Protein AF-0000000066925426 (afdb_homodimer)

Sequence (814 aa):
MEDSIKGKLILNNHSFTIDWAIEILQKNDPDFNKFLTNSLIKNVITRPIGKNKGCFATIYEVILINSYDRGYNCVLKIPQFQKESFINDDNNLKFVKNMDRTVVMMHNRECEFYNNIKDINIKIPKVFAAIPIIPNIQEGILLMKNLNEIGAIQCITDTLIPSQIYQVIRYLARLHSYSIINNKLFCDKEYSCILNEMELDSWYLPLKSKFKEIFGHIIGEIYDEFIEIATNPKFHYYIMNEAYLENGLCNVLIHGDVYTHNLFFRKDIFGNPTSELETIFDWQTMQLGSPAFDVARCIVISLDGDIRRKIEEDLLLFYYQTFTDELNKYKIEVPFRYENFRKVYDITFLQQSGDLLSMIDIFVLKNTDYNKKGKYYKAILDKTGLKLKHAIEDSIVIIRKYFKDWKMEDSIKGKLILNNHSFTIDWAIEILQKNDPDFNKFLTNSLIKNVITRPIGKNKGCFATIYEVILINSYDRGYNCVLKIPQFQKESFINDDNNLKFVKNMDRTVVMMHNRECEFYNNIKDINIKIPKVFAAIPIIPNIQEGILLMKNLNEIGAIQCITDTLIPSQIYQVIRYLARLHSYSIINNKLFCDKEYSCILNEMELDSWYLPLKSKFKEIFGHIIGEIYDEFIEIATNPKFHYYIMNEAYLENGLCNVLIHGDVYTHNLFFRKDIFGNPTSELETIFDWQTMQLGSPAFDVARCIVISLDGDIRRKIEEDLLLFYYQTFTDELNKYKIEVPFRYENFRKVYDITFLQQSGDLLSMIDIFVLKNTDYNKKGKYYKAILDKTGLKLKHAIEDSIVIIRKYFKDWK

Organism: Strongyloides stercoralis (NCBI:txid6248)

Structure (mmCIF, N/CA/C/O backbone):
data_AF-0000000066925426-model_v1
#
loop_
_entity.id
_entity.type
_entity.pdbx_description
1 polymer 'CHK kinase-like domain-containing protein'
#
loop_
_atom_site.group_PDB
_atom_site.id
_atom_site.type_symbol
_atom_site.label_atom_id
_atom_site.label_alt_id
_atom_site.label_comp_id
_atom_site.label_asym_id
_atom_site.label_entity_id
_atom_site.label_seq_id
_atom_site.pdbx_PDB_ins_code
_atom_site.Cartn_x
_atom_site.Cartn_y
_atom_site.Cartn_z
_atom_site.occupancy
_atom_site.B_iso_or_equiv
_atom_site.auth_seq_id
_atom_site.auth_comp_id
_atom_site.auth_asym_id
_atom_site.auth_atom_id
_atom_site.pdbx_PDB_model_num
ATOM 1 N N . MET A 1 1 ? 27.578 -29.062 35.031 1 21.39 1 MET A N 1
ATOM 2 C CA . MET A 1 1 ? 27.188 -30.312 34.375 1 21.39 1 MET A CA 1
ATOM 3 C C . MET A 1 1 ? 26.125 -30.062 33.312 1 21.39 1 MET A C 1
ATOM 5 O O . MET A 1 1 ? 25.203 -29.25 33.531 1 21.39 1 MET A O 1
ATOM 9 N N . GLU A 1 2 ? 26.516 -30.297 32 1 24.03 2 GLU A N 1
ATOM 10 C CA . GLU A 1 2 ? 26.297 -30.125 30.562 1 24.03 2 GLU A CA 1
ATOM 11 C C . GLU A 1 2 ? 24.984 -30.75 30.109 1 24.03 2 GLU A C 1
ATOM 13 O O . GLU A 1 2 ? 24.906 -31.953 29.859 1 24.03 2 GLU A O 1
ATOM 18 N N . ASP A 1 3 ? 24 -30.75 30.922 1 29.36 3 ASP A N 1
ATOM 19 C CA . ASP A 1 3 ? 22.828 -31.297 30.25 1 29.36 3 ASP A CA 1
ATOM 20 C C . ASP A 1 3 ? 22.734 -30.812 28.812 1 29.36 3 ASP A C 1
ATOM 22 O O . ASP A 1 3 ? 22.703 -29.609 28.547 1 29.36 3 ASP A O 1
ATOM 26 N N . SER A 1 4 ? 23.453 -31.594 27.969 1 31.69 4 SER A N 1
ATOM 27 C CA . SER A 1 4 ? 23.688 -31.5 26.531 1 31.69 4 SER A CA 1
ATOM 28 C C . SER A 1 4 ? 22.453 -31.031 25.797 1 31.69 4 SER A C 1
ATOM 30 O O . SER A 1 4 ? 21.328 -31.375 26.172 1 31.69 4 SER A O 1
ATOM 32 N N . ILE A 1 5 ? 22.562 -29.828 25.234 1 33.16 5 ILE A N 1
ATOM 33 C CA . ILE A 1 5 ? 21.75 -29.219 24.188 1 33.16 5 ILE A CA 1
ATOM 34 C C . ILE A 1 5 ? 21.172 -30.312 23.297 1 33.16 5 ILE A C 1
ATOM 36 O O . ILE A 1 5 ? 20.984 -30.109 22.094 1 33.16 5 ILE A O 1
ATOM 40 N N . LYS A 1 6 ? 21.391 -31.531 23.719 1 33.94 6 LYS A N 1
ATOM 41 C CA . LYS A 1 6 ? 20.922 -32.625 22.875 1 33.94 6 LYS A CA 1
ATOM 42 C C . LYS A 1 6 ? 19.562 -32.25 22.25 1 33.94 6 LYS A C 1
ATOM 44 O O . LYS A 1 6 ? 18.844 -31.406 22.766 1 33.94 6 LYS A O 1
ATOM 49 N N . GLY A 1 7 ? 19.188 -33.344 21.234 1 35.5 7 GLY A N 1
ATOM 50 C CA . GLY A 1 7 ? 18.328 -33.281 20.062 1 35.5 7 GLY A CA 1
ATOM 51 C C . GLY A 1 7 ? 16.906 -32.906 20.375 1 35.5 7 GLY A C 1
ATOM 52 O O . GLY A 1 7 ? 16.047 -33.781 20.594 1 35.5 7 GLY A O 1
ATOM 53 N N . LYS A 1 8 ? 16.641 -32.25 21.312 1 38.72 8 LYS A N 1
ATOM 54 C CA . LYS A 1 8 ? 15.211 -31.953 21.281 1 38.72 8 LYS A CA 1
ATOM 55 C C . LYS A 1 8 ? 14.734 -31.719 19.859 1 38.72 8 LYS A C 1
ATOM 57 O O . LYS A 1 8 ? 15.062 -30.688 19.25 1 38.72 8 LYS A O 1
ATOM 62 N N . LEU A 1 9 ? 14.789 -32.844 19.031 1 41.66 9 LEU A N 1
ATOM 63 C CA . LEU A 1 9 ? 14.398 -33.031 17.641 1 41.66 9 LEU A CA 1
ATOM 64 C C . LEU A 1 9 ? 13.039 -32.406 17.359 1 41.66 9 LEU A C 1
ATOM 66 O O . LEU A 1 9 ? 12.055 -32.688 18.047 1 41.66 9 LEU A O 1
ATOM 70 N N . ILE A 1 10 ? 12.945 -31.281 17.234 1 49.78 10 ILE A N 1
ATOM 71 C CA . ILE A 1 10 ? 11.68 -30.812 16.672 1 49.78 10 ILE A CA 1
ATOM 72 C C . ILE A 1 10 ? 10.992 -31.953 15.922 1 49.78 10 ILE A C 1
ATOM 74 O O . ILE A 1 10 ? 9.766 -32.031 15.867 1 49.78 10 ILE A O 1
ATOM 78 N N . LEU A 1 11 ? 11.891 -32.938 15.289 1 57.16 11 LEU A N 1
ATOM 79 C CA . LEU A 1 11 ? 11.328 -33.906 14.383 1 57.16 11 LEU A CA 1
ATOM 80 C C . LEU A 1 11 ? 11.172 -35.25 15.078 1 57.16 11 LEU A C 1
ATOM 82 O O . LEU A 1 11 ? 11.742 -36.281 14.641 1 57.16 11 LEU A O 1
ATOM 86 N N . ASN A 1 12 ? 11.07 -35.375 16.328 1 53.84 12 ASN A N 1
ATOM 87 C CA . ASN A 1 12 ? 11.18 -36.562 17.141 1 53.84 12 ASN A CA 1
ATOM 88 C C . ASN A 1 12 ? 10.734 -37.812 16.375 1 53.84 12 ASN A C 1
ATOM 90 O O . ASN A 1 12 ? 11.367 -38.875 16.453 1 53.84 12 ASN A O 1
ATOM 94 N N . ASN A 1 13 ? 9.727 -37.625 15.602 1 64.5 13 ASN A N 1
ATOM 95 C CA . ASN A 1 13 ? 9.234 -38.812 14.93 1 64.5 13 ASN A CA 1
ATOM 96 C C . ASN A 1 13 ? 9.586 -38.812 13.445 1 64.5 13 ASN A C 1
ATOM 98 O O . ASN A 1 13 ? 9.164 -39.719 12.703 1 64.5 13 ASN A O 1
ATOM 102 N N . HIS A 1 14 ? 10.531 -37.906 13.195 1 76.75 14 HIS A N 1
ATOM 103 C CA . HIS A 1 14 ? 10.938 -37.844 11.797 1 76.75 14 HIS A CA 1
ATOM 104 C C . HIS A 1 14 ? 12.359 -38.375 11.617 1 76.75 14 HIS A C 1
ATOM 106 O O . HIS A 1 14 ? 13.18 -38.281 12.531 1 76.75 14 HIS A O 1
ATOM 112 N N . SER A 1 15 ? 12.664 -39.031 10.531 1 79.38 15 SER A N 1
ATOM 113 C CA . SER A 1 15 ? 13.953 -39.688 10.281 1 79.38 15 SER A CA 1
ATOM 114 C C . SER A 1 15 ? 15.07 -38.656 10.172 1 79.38 15 SER A C 1
ATOM 116 O O . SER A 1 15 ? 16.219 -38.938 10.492 1 79.38 15 SER A O 1
ATOM 118 N N . PHE A 1 16 ? 14.742 -37.531 9.773 1 80.56 16 PHE A N 1
ATOM 119 C CA . PHE A 1 16 ? 15.734 -36.469 9.648 1 80.56 16 PHE A CA 1
ATOM 120 C C . PHE A 1 16 ? 15.789 -35.625 10.922 1 80.56 16 PHE A C 1
ATOM 122 O O . PHE A 1 16 ? 14.789 -35.031 11.328 1 80.56 16 PHE A O 1
ATOM 129 N N . THR A 1 17 ? 17 -35.562 11.516 1 84.69 17 THR A N 1
ATOM 130 C CA . THR A 1 17 ? 17.203 -34.938 12.82 1 84.69 17 THR A CA 1
ATOM 131 C C . THR A 1 17 ? 17.828 -33.562 12.664 1 84.69 17 THR A C 1
ATOM 133 O O . THR A 1 17 ? 18.172 -33.125 11.555 1 84.69 17 THR A O 1
ATOM 136 N N . ILE A 1 18 ? 18.016 -32.938 13.781 1 88.25 18 ILE A N 1
ATOM 137 C CA . ILE A 1 18 ? 18.672 -31.625 13.805 1 88.25 18 ILE A CA 1
ATOM 138 C C . ILE A 1 18 ? 20.141 -31.797 13.422 1 88.25 18 ILE A C 1
ATOM 140 O O . ILE A 1 18 ? 20.719 -30.938 12.766 1 88.25 18 ILE A O 1
ATOM 144 N N . ASP A 1 19 ? 20.656 -32.875 13.828 1 88.81 19 ASP A N 1
ATOM 145 C CA . ASP A 1 19 ? 22.047 -33.156 13.469 1 88.81 19 ASP A CA 1
ATOM 146 C C . ASP A 1 19 ? 22.219 -33.281 11.953 1 88.81 19 ASP A C 1
ATOM 148 O O . ASP A 1 19 ? 23.219 -32.812 11.398 1 88.81 19 ASP A O 1
ATOM 152 N N . TRP A 1 20 ? 21.25 -33.875 11.398 1 91.88 20 TRP A N 1
ATOM 153 C CA . TRP A 1 20 ? 21.25 -33.938 9.945 1 91.88 20 TRP A CA 1
ATOM 154 C C . TRP A 1 20 ? 21.234 -32.562 9.328 1 91.88 20 TRP A C 1
ATOM 156 O O . TRP A 1 20 ? 22 -32.281 8.398 1 91.88 20 TRP A O 1
ATOM 166 N N . ALA A 1 21 ? 20.375 -31.734 9.836 1 93.75 21 ALA A N 1
ATOM 167 C CA . ALA A 1 21 ? 20.266 -30.375 9.328 1 93.75 21 ALA A CA 1
ATOM 168 C C . ALA A 1 21 ? 21.594 -29.625 9.469 1 93.75 21 ALA A C 1
ATOM 170 O O . ALA A 1 21 ? 22 -28.906 8.547 1 93.75 21 ALA A O 1
ATOM 171 N N . ILE A 1 22 ? 22.188 -29.828 10.586 1 93.12 22 ILE A N 1
ATOM 172 C CA . ILE A 1 22 ? 23.469 -29.156 10.852 1 93.12 22 ILE A CA 1
ATOM 173 C C . ILE A 1 22 ? 24.516 -29.625 9.859 1 93.12 22 ILE A C 1
ATOM 175 O O . ILE A 1 22 ? 25.266 -28.828 9.305 1 93.12 22 ILE A O 1
ATOM 179 N N . GLU A 1 23 ? 24.531 -30.875 9.641 1 94.56 23 GLU A N 1
ATOM 180 C CA . GLU A 1 23 ? 25.484 -31.438 8.688 1 94.56 23 GLU A CA 1
ATOM 181 C C . GLU A 1 23 ? 25.25 -30.875 7.285 1 94.56 23 GLU A C 1
ATOM 183 O O . GLU A 1 23 ? 26.219 -30.531 6.586 1 94.56 23 GLU A O 1
ATOM 188 N N . ILE A 1 24 ? 24.031 -30.812 6.922 1 96.56 24 ILE A N 1
ATOM 189 C CA . ILE A 1 24 ? 23.656 -30.312 5.602 1 96.56 24 ILE A CA 1
ATOM 190 C C . ILE A 1 24 ? 24.062 -28.844 5.484 1 96.56 24 ILE A C 1
ATOM 192 O O . ILE A 1 24 ? 24.578 -28.422 4.457 1 96.56 24 ILE A O 1
ATOM 196 N N . LEU A 1 25 ? 23.812 -28.062 6.492 1 97 25 LEU A N 1
ATOM 197 C CA . LEU A 1 25 ? 24.125 -26.641 6.484 1 97 25 LEU A CA 1
ATOM 198 C C . LEU A 1 25 ? 25.641 -26.422 6.391 1 97 25 LEU A C 1
ATOM 200 O O . LEU A 1 25 ? 26.109 -25.531 5.676 1 97 25 LEU A O 1
ATOM 204 N N . GLN A 1 26 ? 26.312 -27.219 7.113 1 96.31 26 GLN A N 1
ATOM 205 C CA . GLN A 1 26 ? 27.766 -27.125 7.059 1 96.31 26 GLN A CA 1
ATOM 206 C C . GLN A 1 26 ? 28.281 -27.422 5.652 1 96.31 26 GLN A C 1
ATOM 208 O O . GLN A 1 26 ? 29.234 -26.781 5.195 1 96.31 26 GLN A O 1
ATOM 213 N N . LYS A 1 27 ? 27.672 -28.281 5.059 1 96.75 27 LYS A N 1
ATOM 214 C CA . LYS A 1 27 ? 28.094 -28.719 3.73 1 96.75 27 LYS A CA 1
ATOM 215 C C . LYS A 1 27 ? 27.672 -27.703 2.662 1 96.75 27 LYS A C 1
ATOM 217 O O . LYS A 1 27 ? 28.406 -27.438 1.718 1 96.75 27 LYS A O 1
ATOM 222 N N . ASN A 1 28 ? 26.469 -27.109 2.791 1 96.12 28 ASN A N 1
ATOM 223 C CA . ASN A 1 28 ? 25.844 -26.469 1.64 1 96.12 28 ASN A CA 1
ATOM 224 C C . ASN A 1 28 ? 25.688 -24.969 1.86 1 96.12 28 ASN A C 1
ATOM 226 O O . ASN A 1 28 ? 25.266 -24.234 0.958 1 96.12 28 ASN A O 1
ATOM 230 N N . ASP A 1 29 ? 26.062 -24.391 3.023 1 96.44 29 ASP A N 1
ATOM 231 C CA . ASP A 1 29 ? 25.891 -22.953 3.264 1 96.44 29 ASP A CA 1
ATOM 232 C C . ASP A 1 29 ? 27.172 -22.328 3.793 1 96.44 29 ASP A C 1
ATOM 234 O O . ASP A 1 29 ? 27.484 -22.438 4.98 1 96.44 29 ASP A O 1
ATOM 238 N N . PRO A 1 30 ? 27.797 -21.609 2.969 1 96.06 30 PRO A N 1
ATOM 239 C CA . PRO A 1 30 ? 29.016 -20.938 3.424 1 96.06 30 PRO A CA 1
ATOM 240 C C . PRO A 1 30 ? 28.766 -20 4.598 1 96.06 30 PRO A C 1
ATOM 242 O O . PRO A 1 30 ? 29.641 -19.828 5.461 1 96.06 30 PRO A O 1
ATOM 245 N N . ASP A 1 31 ? 27.641 -19.453 4.676 1 95.19 31 ASP A N 1
ATOM 246 C CA . ASP A 1 31 ? 27.312 -18.531 5.773 1 95.19 31 ASP A CA 1
ATOM 247 C C . ASP A 1 31 ? 27.219 -19.297 7.098 1 95.19 31 ASP A C 1
ATOM 249 O O . ASP A 1 31 ? 27.547 -18.75 8.148 1 95.19 31 ASP A O 1
ATOM 253 N N . PHE A 1 32 ? 26.734 -20.438 6.988 1 96.44 32 PHE A N 1
ATOM 254 C CA . PHE A 1 32 ? 26.672 -21.266 8.195 1 96.44 32 PHE A CA 1
ATOM 255 C C . PHE A 1 32 ? 28.062 -21.594 8.703 1 96.44 32 PHE A C 1
ATOM 257 O O . PHE A 1 32 ? 28.297 -21.594 9.914 1 96.44 32 PHE A O 1
ATOM 264 N N . ASN A 1 33 ? 28.953 -21.844 7.828 1 95.81 33 ASN A N 1
ATOM 265 C CA . ASN A 1 33 ? 30.344 -22.094 8.211 1 95.81 33 ASN A CA 1
ATOM 266 C C . ASN A 1 33 ? 30.969 -20.875 8.859 1 95.81 33 ASN A C 1
ATOM 268 O O . ASN A 1 33 ? 31.719 -21 9.836 1 95.81 33 ASN A O 1
ATOM 272 N N . LYS A 1 34 ? 30.672 -19.781 8.305 1 95.75 34 LYS A N 1
ATOM 273 C CA . LYS A 1 34 ? 31.125 -18.547 8.922 1 95.75 34 LYS A CA 1
ATOM 274 C C . LYS A 1 34 ? 30.547 -18.375 10.32 1 95.75 34 LYS A C 1
ATOM 276 O O . LYS A 1 34 ? 31.234 -17.938 11.242 1 95.75 34 LYS A O 1
ATOM 281 N N . PHE A 1 35 ? 29.312 -18.766 10.414 1 95.12 35 PHE A N 1
ATOM 282 C CA . PHE A 1 35 ? 28.594 -18.734 11.68 1 95.12 35 PHE A CA 1
ATOM 283 C C . PHE A 1 35 ? 29.25 -19.625 12.711 1 95.12 35 PHE A C 1
ATOM 285 O O . PHE A 1 35 ? 29.328 -19.281 13.891 1 95.12 35 PHE A O 1
ATOM 292 N N . LEU A 1 36 ? 29.844 -20.703 12.297 1 94.44 36 LEU A N 1
ATOM 293 C CA . LEU A 1 36 ? 30.422 -21.688 13.211 1 94.44 36 LEU A CA 1
ATOM 294 C C . LEU A 1 36 ? 31.906 -21.438 13.398 1 94.44 36 LEU A C 1
ATOM 296 O O . LEU A 1 36 ? 32.562 -22.125 14.188 1 94.44 36 LEU A O 1
ATOM 300 N N . THR A 1 37 ? 32.406 -20.453 12.664 1 93.75 37 THR A N 1
ATOM 301 C CA . THR A 1 37 ? 33.844 -20.219 12.773 1 93.75 37 THR A CA 1
ATOM 302 C C . THR A 1 37 ? 34.25 -19.938 14.219 1 93.75 37 THR A C 1
ATOM 304 O O . THR A 1 37 ? 33.75 -18.969 14.828 1 93.75 37 THR A O 1
ATOM 307 N N . ASN A 1 38 ? 35.125 -20.719 14.727 1 93.5 38 ASN A N 1
ATOM 308 C CA . ASN A 1 38 ? 35.625 -20.625 16.094 1 93.5 38 ASN A CA 1
ATOM 309 C C . ASN A 1 38 ? 34.5 -20.688 17.125 1 93.5 38 ASN A C 1
ATOM 311 O O . ASN A 1 38 ? 34.531 -19.984 18.125 1 93.5 38 ASN A O 1
ATOM 315 N N . SER A 1 39 ? 33.5 -21.344 16.719 1 92.31 39 SER A N 1
ATOM 316 C CA . SER A 1 39 ? 32.344 -21.438 17.625 1 92.31 39 SER A CA 1
ATOM 317 C C . SER A 1 39 ? 31.719 -22.828 17.562 1 92.31 39 SER A C 1
ATOM 319 O O . SER A 1 39 ? 32.125 -23.656 16.75 1 92.31 39 SER A O 1
ATOM 321 N N . LEU A 1 40 ? 30.797 -23.109 18.594 1 92.31 40 LEU A N 1
ATOM 322 C CA . LEU A 1 40 ? 30 -24.344 18.656 1 92.31 40 LEU A CA 1
ATOM 323 C C . LEU A 1 40 ? 28.516 -24.016 18.812 1 92.31 40 LEU A C 1
ATOM 325 O O . LEU A 1 40 ? 28.156 -22.906 19.219 1 92.31 40 LEU A O 1
ATOM 329 N N . ILE A 1 41 ? 27.719 -24.875 18.422 1 93.25 41 ILE A N 1
ATOM 330 C CA . ILE A 1 41 ? 26.281 -24.703 18.641 1 93.25 41 ILE A CA 1
ATOM 331 C C . ILE A 1 41 ? 25.953 -24.938 20.109 1 93.25 41 ILE A C 1
ATOM 333 O O . ILE A 1 41 ? 26.172 -26.016 20.641 1 93.25 41 ILE A O 1
ATOM 337 N N . LYS A 1 42 ? 25.453 -23.875 20.672 1 92.75 42 LYS A N 1
ATOM 338 C CA . LYS A 1 42 ? 25.125 -23.875 22.094 1 92.75 42 LYS A CA 1
ATOM 339 C C . LYS A 1 42 ? 23.688 -24.344 22.312 1 92.75 42 LYS A C 1
ATOM 341 O O . LYS A 1 42 ? 23.406 -25 23.312 1 92.75 42 LYS A O 1
ATOM 346 N N . ASN A 1 43 ? 22.828 -23.953 21.5 1 91.69 43 ASN A N 1
ATOM 347 C CA . ASN A 1 43 ? 21.406 -24.234 21.656 1 91.69 43 ASN A CA 1
ATOM 348 C C . ASN A 1 43 ? 20.688 -24.219 20.312 1 91.69 43 ASN A C 1
ATOM 350 O O . ASN A 1 43 ? 21.172 -23.641 19.344 1 91.69 43 ASN A O 1
ATOM 354 N N . VAL A 1 44 ? 19.562 -25.031 20.297 1 91.69 44 VAL A N 1
ATOM 355 C CA . VAL A 1 44 ? 18.703 -25.047 19.125 1 91.69 44 VAL A CA 1
ATOM 356 C C . VAL A 1 44 ? 17.25 -24.812 19.531 1 91.69 44 VAL A C 1
ATOM 358 O O . VAL A 1 44 ? 16.734 -25.484 20.438 1 91.69 44 VAL A O 1
ATOM 361 N N . ILE A 1 45 ? 16.641 -23.875 18.891 1 90.81 45 ILE A N 1
ATOM 362 C CA . ILE A 1 45 ? 15.234 -23.578 19.125 1 90.81 45 ILE A CA 1
ATOM 363 C C . ILE A 1 45 ? 14.422 -23.922 17.875 1 90.81 45 ILE A C 1
ATOM 365 O O . ILE A 1 45 ? 14.773 -23.516 16.766 1 90.81 45 ILE A O 1
ATOM 369 N N . THR A 1 46 ? 13.398 -24.703 18.047 1 88.5 46 THR A N 1
ATOM 370 C CA . THR A 1 46 ? 12.492 -25.047 16.953 1 88.5 46 THR A CA 1
ATOM 371 C C . THR A 1 46 ? 11.062 -24.625 17.281 1 88.5 46 THR A C 1
ATOM 373 O O . THR A 1 46 ? 10.57 -24.875 18.391 1 88.5 46 THR A O 1
ATOM 376 N N . ARG A 1 47 ? 10.445 -23.922 16.344 1 87.81 47 ARG A N 1
ATOM 377 C CA . ARG A 1 47 ? 9.047 -23.547 16.547 1 87.81 47 ARG A CA 1
ATOM 378 C C . ARG A 1 47 ? 8.266 -23.641 15.234 1 87.81 47 ARG A C 1
ATOM 380 O O . ARG A 1 47 ? 8.789 -23.328 14.164 1 87.81 47 ARG A O 1
ATOM 387 N N . PRO A 1 48 ? 7.051 -24.125 15.336 1 84.31 48 PRO A N 1
ATOM 388 C CA . PRO A 1 48 ? 6.203 -24.156 14.141 1 84.31 48 PRO A CA 1
ATOM 389 C C . PRO A 1 48 ? 5.84 -22.75 13.648 1 84.31 48 PRO A C 1
ATOM 391 O O . PRO A 1 48 ? 5.594 -21.859 14.461 1 84.31 48 PRO A O 1
ATOM 394 N N . ILE A 1 49 ? 6.031 -22.656 12.383 1 82 49 ILE A N 1
ATOM 395 C CA . ILE A 1 49 ? 5.613 -21.391 11.789 1 82 49 ILE A CA 1
ATOM 396 C C . ILE A 1 49 ? 4.562 -21.656 10.711 1 82 49 ILE A C 1
ATOM 398 O O . ILE A 1 49 ? 4.48 -22.75 10.172 1 82 49 ILE A O 1
ATOM 402 N N . GLY A 1 50 ? 3.533 -20.891 10.539 1 67.38 50 GLY A N 1
ATOM 403 C CA . GLY A 1 50 ? 2.531 -21 9.492 1 67.38 50 GLY A CA 1
ATOM 404 C C . GLY A 1 50 ? 1.254 -21.672 9.961 1 67.38 50 GLY A C 1
ATOM 405 O O . GLY A 1 50 ? 0.518 -22.25 9.156 1 67.38 50 GLY A O 1
ATOM 406 N N . LYS A 1 51 ? 1.235 -21.859 11.203 1 60 51 LYS A N 1
ATOM 407 C CA . LYS A 1 51 ? 0.024 -22.484 11.734 1 60 51 LYS A CA 1
ATOM 408 C C . LYS A 1 51 ? -1.221 -21.938 11.047 1 60 51 LYS A C 1
ATOM 410 O O . LYS A 1 51 ? -1.374 -20.719 10.906 1 60 51 LYS A O 1
ATOM 415 N N . ASN A 1 52 ? -1.989 -22.812 10.445 1 55.12 52 ASN A N 1
ATOM 416 C CA . ASN A 1 52 ? -3.277 -22.578 9.797 1 55.12 52 ASN A CA 1
ATOM 417 C C . ASN A 1 52 ? -3.104 -22.062 8.367 1 55.12 52 ASN A C 1
ATOM 419 O O . ASN A 1 52 ? -4.062 -21.594 7.75 1 55.12 52 ASN A O 1
ATOM 423 N N . LYS A 1 53 ? -1.846 -21.969 8 1 58.66 53 LYS A N 1
ATOM 424 C CA . LYS A 1 53 ? -1.656 -21.422 6.664 1 58.66 53 LYS A CA 1
ATOM 425 C C . LYS A 1 53 ? -1.28 -22.516 5.672 1 58.66 53 LYS A C 1
ATOM 427 O O . LYS A 1 53 ? -1.406 -22.344 4.457 1 58.66 53 LYS A O 1
ATOM 432 N N . GLY A 1 54 ? -0.876 -23.688 6.191 1 60.44 54 GLY A N 1
ATOM 433 C CA . GLY A 1 54 ? -0.467 -24.734 5.262 1 60.44 54 GLY A CA 1
ATOM 434 C C . GLY A 1 54 ? -1.257 -26.016 5.426 1 60.44 54 GLY A C 1
ATOM 435 O O . GLY A 1 54 ? -1.51 -26.453 6.551 1 60.44 54 GLY A O 1
ATOM 436 N N . CYS A 1 55 ? -1.726 -26.422 4.195 1 61.94 55 CYS A N 1
ATOM 437 C CA . CYS A 1 55 ? -2.566 -27.625 4.223 1 61.94 55 CYS A CA 1
ATOM 438 C C . CYS A 1 55 ? -1.742 -28.875 3.967 1 61.94 55 CYS A C 1
ATOM 440 O O . CYS A 1 55 ? -2.084 -29.953 4.449 1 61.94 55 CYS A O 1
ATOM 442 N N . PHE A 1 56 ? -0.534 -28.594 3.432 1 76.38 56 PHE A N 1
ATOM 443 C CA . PHE A 1 56 ? 0.084 -29.812 2.914 1 76.38 56 PHE A CA 1
ATOM 444 C C . PHE A 1 56 ? 1.485 -29.984 3.486 1 76.38 56 PHE A C 1
ATOM 446 O O . PHE A 1 56 ? 2.258 -30.812 3.002 1 76.38 56 PHE A O 1
ATOM 453 N N . ALA A 1 57 ? 1.772 -29.172 4.508 1 84.69 57 ALA A N 1
ATOM 454 C CA . ALA A 1 57 ? 3.086 -29.297 5.133 1 84.69 57 ALA A CA 1
ATOM 455 C C . ALA A 1 57 ? 3.107 -28.641 6.508 1 84.69 57 ALA A C 1
ATOM 457 O O . ALA A 1 57 ? 2.316 -27.734 6.785 1 84.69 57 ALA A O 1
ATOM 458 N N . THR A 1 58 ? 3.932 -29.188 7.277 1 85 58 THR A N 1
ATOM 459 C CA . THR A 1 58 ? 4.277 -28.516 8.523 1 85 58 THR A CA 1
ATOM 460 C C . THR A 1 58 ? 5.617 -27.797 8.398 1 85 58 THR A C 1
ATOM 462 O O . THR A 1 58 ? 6.613 -28.406 7.98 1 85 58 THR A O 1
ATOM 465 N N . ILE A 1 59 ? 5.555 -26.594 8.766 1 89.88 59 ILE A N 1
ATOM 466 C CA . ILE A 1 59 ? 6.75 -25.781 8.594 1 89.88 59 ILE A CA 1
ATOM 467 C C . ILE A 1 59 ? 7.316 -25.391 9.961 1 89.88 59 ILE A C 1
ATOM 469 O O . ILE A 1 59 ? 6.586 -24.922 10.836 1 89.88 59 ILE A O 1
ATOM 473 N N . TYR A 1 60 ? 8.648 -25.547 10.07 1 89.25 60 TYR A N 1
ATOM 474 C CA . TYR A 1 60 ? 9.328 -25.203 11.312 1 89.25 60 TYR A CA 1
ATOM 475 C C . TYR A 1 60 ? 10.43 -24.172 11.07 1 89.25 60 TYR A C 1
ATOM 477 O O . TYR A 1 60 ? 11.164 -24.266 10.086 1 89.25 60 TYR A O 1
ATOM 485 N N . GLU A 1 61 ? 10.453 -23.266 11.938 1 93.25 61 GLU A N 1
ATOM 486 C CA . GLU A 1 61 ? 11.633 -22.422 12.062 1 93.25 61 GLU A CA 1
ATOM 487 C C . GLU A 1 61 ? 12.664 -23.031 13 1 93.25 61 GLU A C 1
ATOM 489 O O . GLU A 1 61 ? 12.312 -23.484 14.102 1 93.25 61 GLU A O 1
ATOM 494 N N . VAL A 1 62 ? 13.875 -23.062 12.578 1 93.5 62 VAL A N 1
ATOM 495 C CA . VAL A 1 62 ? 14.977 -23.594 13.383 1 93.5 62 VAL A CA 1
ATOM 496 C C . VAL A 1 62 ? 16.016 -22.5 13.617 1 93.5 62 VAL A C 1
ATOM 498 O O . VAL A 1 62 ? 16.609 -21.969 12.672 1 93.5 62 VAL A O 1
ATOM 501 N N . ILE A 1 63 ? 16.203 -22.234 14.859 1 94.88 63 ILE A N 1
ATOM 502 C CA . ILE A 1 63 ? 17.188 -21.234 15.234 1 94.88 63 ILE A CA 1
ATOM 503 C C . ILE A 1 63 ? 18.344 -21.906 15.969 1 94.88 63 ILE A C 1
ATOM 505 O O . ILE A 1 63 ? 18.156 -22.469 17.062 1 94.88 63 ILE A O 1
ATOM 509 N N . LEU A 1 64 ? 19.516 -21.875 15.398 1 95.19 64 LEU A N 1
ATOM 510 C CA . LEU A 1 64 ? 20.734 -22.375 16.016 1 95.19 64 LEU A CA 1
ATOM 511 C C . LEU A 1 64 ? 21.5 -21.25 16.719 1 95.19 64 LEU A C 1
ATOM 513 O O . LEU A 1 64 ? 21.766 -20.219 16.109 1 95.19 64 LEU A O 1
ATOM 517 N N . ILE A 1 65 ? 21.781 -21.438 17.922 1 95.62 65 ILE A N 1
ATOM 518 C CA . ILE A 1 65 ? 22.5 -20.438 18.703 1 95.62 65 ILE A CA 1
ATOM 519 C C . ILE A 1 65 ? 23.922 -20.906 18.953 1 95.62 65 ILE A C 1
ATOM 521 O O . ILE A 1 65 ? 24.141 -22.016 19.453 1 95.62 65 ILE A O 1
ATOM 525 N N . ASN A 1 66 ? 24.859 -20.031 18.641 1 95 66 ASN A N 1
ATOM 526 C CA . ASN A 1 66 ? 26.25 -20.438 18.844 1 95 66 ASN A CA 1
ATOM 527 C C . ASN A 1 66 ? 26.797 -19.969 20.188 1 95 66 ASN A C 1
ATOM 529 O O . ASN A 1 66 ? 26.047 -19.422 21 1 95 66 ASN A O 1
ATOM 533 N N . SER A 1 67 ? 28.078 -20.234 20.391 1 94.69 67 SER A N 1
ATOM 534 C CA . SER A 1 67 ? 28.703 -19.969 21.672 1 94.69 67 SER A CA 1
ATOM 535 C C . SER A 1 67 ? 28.828 -18.469 21.938 1 94.69 67 SER A C 1
ATOM 537 O O . SER A 1 67 ? 29.016 -18.047 23.078 1 94.69 67 SER A O 1
ATOM 539 N N . TYR A 1 68 ? 28.781 -17.594 20.938 1 95.19 68 TYR A N 1
ATOM 540 C CA . TYR A 1 68 ? 28.828 -16.141 21.078 1 95.19 68 TYR A CA 1
ATOM 541 C C . TYR A 1 68 ? 27.406 -15.57 21.203 1 95.19 68 TYR A C 1
ATOM 543 O O . TYR A 1 68 ? 27.219 -14.359 21.094 1 95.19 68 TYR A O 1
ATOM 551 N N . ASP A 1 69 ? 26.422 -16.5 21.266 1 93.19 69 ASP A N 1
ATOM 552 C CA . ASP A 1 69 ? 25.016 -16.141 21.438 1 93.19 69 ASP A CA 1
ATOM 553 C C . ASP A 1 69 ? 24.453 -15.469 20.172 1 93.19 69 ASP A C 1
ATOM 555 O O . ASP A 1 69 ? 23.609 -14.586 20.266 1 93.19 69 ASP A O 1
ATOM 559 N N . ARG A 1 70 ? 25.078 -15.805 19.141 1 94.69 70 ARG A N 1
ATOM 560 C CA . ARG A 1 70 ? 24.547 -15.398 17.844 1 94.69 70 ARG A CA 1
ATOM 561 C C . ARG A 1 70 ? 23.625 -16.469 17.266 1 94.69 70 ARG A C 1
ATOM 563 O O . ARG A 1 70 ? 23.844 -17.672 17.484 1 94.69 70 ARG A O 1
ATOM 570 N N . GLY A 1 71 ? 22.609 -16.031 16.516 1 95.19 71 GLY A N 1
ATOM 571 C CA . GLY A 1 71 ? 21.625 -16.969 15.984 1 95.19 71 GLY A CA 1
ATOM 572 C C . GLY A 1 71 ? 21.75 -17.172 14.484 1 95.19 71 GLY A C 1
ATOM 573 O O . GLY A 1 71 ? 22.078 -16.234 13.75 1 95.19 71 GLY A O 1
ATOM 574 N N . TYR A 1 72 ? 21.531 -18.344 14.078 1 96.19 72 TYR A N 1
ATOM 575 C CA . TYR A 1 72 ? 21.344 -18.719 12.68 1 96.19 72 TYR A CA 1
ATOM 576 C C . TYR A 1 72 ? 19.969 -19.344 12.461 1 96.19 72 TYR A C 1
ATOM 578 O O . TYR A 1 72 ? 19.594 -20.297 13.148 1 96.19 72 TYR A O 1
ATOM 586 N N . ASN A 1 73 ? 19.281 -18.781 11.484 1 95.56 73 ASN A N 1
ATOM 587 C CA . ASN A 1 73 ? 17.891 -19.156 11.305 1 95.56 73 ASN A CA 1
ATOM 588 C C . ASN A 1 73 ? 17.656 -19.859 9.961 1 95.56 73 ASN A C 1
ATOM 590 O O . ASN A 1 73 ? 18.109 -19.359 8.922 1 95.56 73 ASN A O 1
ATOM 594 N N . CYS A 1 74 ? 16.953 -20.953 10 1 96.19 74 CYS A N 1
ATOM 595 C CA . CYS A 1 74 ? 16.547 -21.672 8.797 1 96.19 74 CYS A CA 1
ATOM 596 C C . CYS A 1 74 ? 15.164 -22.281 8.961 1 96.19 74 CYS A C 1
ATOM 598 O O . CYS A 1 74 ? 14.539 -22.141 10.016 1 96.19 74 CYS A O 1
ATOM 600 N N . VAL A 1 75 ? 14.664 -22.891 7.828 1 95.38 75 VAL A N 1
ATOM 601 C CA . VAL A 1 75 ? 13.297 -23.422 7.84 1 95.38 75 VAL A CA 1
ATOM 602 C C . VAL A 1 75 ? 13.297 -24.875 7.367 1 95.38 75 VAL A C 1
ATOM 604 O O . VAL A 1 75 ? 14.008 -25.219 6.426 1 95.38 75 VAL A O 1
ATOM 607 N N . LEU A 1 76 ? 12.508 -25.625 8.078 1 93.25 76 LEU A N 1
ATOM 608 C CA . LEU A 1 76 ? 12.234 -27 7.688 1 93.25 76 LEU A CA 1
ATOM 609 C C . LEU A 1 76 ? 10.781 -27.156 7.25 1 93.25 76 LEU A C 1
ATOM 611 O O . LEU A 1 76 ? 9.867 -26.688 7.926 1 93.25 76 LEU A O 1
ATOM 615 N N . LYS A 1 77 ? 10.586 -27.734 6.102 1 92.88 77 LYS A N 1
ATOM 616 C CA . LYS A 1 77 ? 9.258 -28.078 5.609 1 92.88 77 LYS A CA 1
ATOM 617 C C . LYS A 1 77 ? 9.07 -29.578 5.531 1 92.88 77 LYS A C 1
ATOM 619 O O . LYS A 1 77 ? 9.797 -30.266 4.809 1 92.88 77 LYS A O 1
ATOM 624 N N . ILE A 1 78 ? 8.148 -30.094 6.277 1 90.5 78 ILE A N 1
ATOM 625 C CA . ILE A 1 78 ? 7.848 -31.516 6.32 1 90.5 78 ILE A CA 1
ATOM 626 C C . ILE A 1 78 ? 6.5 -31.781 5.656 1 90.5 78 ILE A C 1
ATOM 628 O O . ILE A 1 78 ? 5.465 -31.297 6.117 1 90.5 78 ILE A O 1
ATOM 632 N N . PRO A 1 79 ? 6.57 -32.594 4.582 1 90.31 79 PRO A N 1
ATOM 633 C CA . PRO A 1 79 ? 5.301 -32.875 3.902 1 90.31 79 PRO A CA 1
ATOM 634 C C . PRO A 1 79 ? 4.359 -33.719 4.742 1 90.31 79 PRO A C 1
ATOM 636 O O . PRO A 1 79 ? 4.719 -34.844 5.133 1 90.31 79 PRO A O 1
ATOM 639 N N . GLN A 1 80 ? 3.26 -33.188 5.023 1 81.25 80 GLN A N 1
ATOM 640 C CA . GLN A 1 80 ? 2.238 -33.875 5.809 1 81.25 80 GLN A CA 1
ATOM 641 C C . GLN A 1 80 ? 0.87 -33.219 5.617 1 81.25 80 GLN A C 1
ATOM 643 O O . GLN A 1 80 ? 0.763 -32 5.543 1 81.25 80 GLN A O 1
ATOM 648 N N . PHE A 1 81 ? -0.069 -34.094 5.41 1 74.44 81 PHE A N 1
ATOM 649 C CA . PHE A 1 81 ? -1.43 -33.594 5.344 1 74.44 81 PHE A CA 1
ATOM 650 C C . PHE A 1 81 ? -1.936 -33.219 6.73 1 74.44 81 PHE A C 1
ATOM 652 O O . PHE A 1 81 ? -1.88 -34.031 7.656 1 74.44 81 PHE A O 1
ATOM 659 N N . GLN A 1 82 ? -2.369 -31.906 6.863 1 66.38 82 GLN A N 1
ATOM 660 C CA . GLN A 1 82 ? -2.92 -31.453 8.141 1 66.38 82 GLN A CA 1
ATOM 661 C C . GLN A 1 82 ? -4.43 -31.656 8.188 1 66.38 82 GLN A C 1
ATOM 663 O O . GLN A 1 82 ? -5.191 -30.812 7.711 1 66.38 82 GLN A O 1
ATOM 668 N N . LYS A 1 83 ? -4.934 -32.75 8.758 1 60.03 83 LYS A N 1
ATOM 669 C CA . LYS A 1 83 ? -6.328 -33.188 8.805 1 60.03 83 LYS A CA 1
ATOM 670 C C . LYS A 1 83 ? -7.207 -32.125 9.461 1 60.03 83 LYS A C 1
ATOM 672 O O . LYS A 1 83 ? -8.383 -31.984 9.117 1 60.03 83 LYS A O 1
ATOM 677 N N . GLU A 1 84 ? -6.641 -31.453 10.492 1 54.56 84 GLU A N 1
ATOM 678 C CA . GLU A 1 84 ? -7.426 -30.484 11.258 1 54.56 84 GLU A CA 1
ATOM 679 C C . GLU A 1 84 ? -7.957 -29.375 10.359 1 54.56 84 GLU A C 1
ATOM 681 O O . GLU A 1 84 ? -8.938 -28.703 10.703 1 54.56 84 GLU A O 1
ATOM 686 N N . SER A 1 85 ? -7.383 -29.203 9.289 1 52.44 85 SER A N 1
ATOM 687 C CA . SER A 1 85 ? -7.789 -28.094 8.414 1 52.44 85 SER A CA 1
ATOM 688 C C . SER A 1 85 ? -9.039 -28.453 7.625 1 52.44 85 SER A C 1
ATOM 690 O O . SER A 1 85 ? -9.703 -27.562 7.074 1 52.44 85 SER A O 1
ATOM 692 N N . PHE A 1 86 ? -9.406 -29.797 7.609 1 51.5 86 PHE A N 1
ATOM 693 C CA . PHE A 1 86 ? -10.578 -30.219 6.848 1 51.5 86 PHE A CA 1
ATOM 694 C C . PHE A 1 86 ? -11.602 -30.891 7.758 1 51.5 86 PHE A C 1
ATOM 696 O O . PHE A 1 86 ? -11.273 -31.844 8.469 1 51.5 86 PHE A O 1
ATOM 703 N N . ILE A 1 87 ? -12.414 -30.078 8.445 1 47 87 ILE A N 1
ATOM 704 C CA . ILE A 1 87 ? -13.453 -30.484 9.391 1 47 87 ILE A CA 1
ATOM 705 C C . ILE A 1 87 ? -14.328 -31.562 8.758 1 47 87 ILE A C 1
ATOM 707 O O . ILE A 1 87 ? -15.383 -31.906 9.289 1 47 87 ILE A O 1
ATOM 711 N N . ASN A 1 88 ? -14.109 -31.953 7.59 1 46.59 88 ASN A N 1
ATOM 712 C CA . ASN A 1 88 ? -15.258 -32.781 7.258 1 46.59 88 ASN A CA 1
ATOM 713 C C . ASN A 1 88 ? -15.273 -34.062 8.086 1 46.59 88 ASN A C 1
ATOM 715 O O . ASN A 1 88 ? -14.219 -34.656 8.352 1 46.59 88 ASN A O 1
ATOM 719 N N . ASP A 1 89 ? -16.312 -34.281 8.797 1 44.53 89 ASP A N 1
ATOM 720 C CA . ASP A 1 89 ? -16.781 -35.438 9.555 1 44.53 89 ASP A CA 1
ATOM 721 C C . ASP A 1 89 ? -16.375 -36.75 8.867 1 44.53 89 ASP A C 1
ATOM 723 O O . ASP A 1 89 ? -16.375 -37.812 9.492 1 44.53 89 ASP A O 1
ATOM 727 N N . ASP A 1 90 ? -16.594 -36.875 7.547 1 46.97 90 ASP A N 1
ATOM 728 C CA . ASP A 1 90 ? -16.625 -38.25 7 1 46.97 90 ASP A CA 1
ATOM 729 C C . ASP A 1 90 ? -15.203 -38.781 6.844 1 46.97 90 ASP A C 1
ATOM 731 O O . ASP A 1 90 ? -14.398 -38.25 6.082 1 46.97 90 ASP A O 1
ATOM 735 N N . ASN A 1 91 ? -14.648 -39.344 7.867 1 52.16 91 ASN A N 1
ATOM 736 C CA . ASN A 1 91 ? -13.562 -40.312 8.039 1 52.16 91 ASN A CA 1
ATOM 737 C C . ASN A 1 91 ? -13.391 -41.188 6.816 1 52.16 91 ASN A C 1
ATOM 739 O O . ASN A 1 91 ? -13.562 -42.406 6.895 1 52.16 91 ASN A O 1
ATOM 743 N N . ASN A 1 92 ? -13.688 -40.562 5.613 1 59.44 92 ASN A N 1
ATOM 744 C CA . ASN A 1 92 ? -13.594 -41.438 4.453 1 59.44 92 ASN A CA 1
ATOM 745 C C . ASN A 1 92 ? -12.141 -41.844 4.156 1 59.44 92 ASN A C 1
ATOM 747 O O . ASN A 1 92 ? -11.336 -40.969 3.775 1 59.44 92 ASN A O 1
ATOM 751 N N . LEU A 1 93 ? -11.75 -42.844 4.59 1 61.94 93 LEU A N 1
ATOM 752 C CA . LEU A 1 93 ? -10.461 -43.5 4.348 1 61.94 93 LEU A CA 1
ATOM 753 C C . LEU A 1 93 ? -9.969 -43.219 2.936 1 61.94 93 LEU A C 1
ATOM 755 O O . LEU A 1 93 ? -8.773 -43 2.721 1 61.94 93 LEU A O 1
ATOM 759 N N . LYS A 1 94 ? -10.953 -43.156 2.107 1 68.75 94 LYS A N 1
ATOM 760 C CA . LYS A 1 94 ? -10.594 -42.875 0.717 1 68.75 94 LYS A CA 1
ATOM 761 C C . LYS A 1 94 ? -10.086 -41.469 0.546 1 68.75 94 LYS A C 1
ATOM 763 O O . LYS A 1 94 ? -9.117 -41.219 -0.179 1 68.75 94 LYS A O 1
ATOM 768 N N . PHE A 1 95 ? -10.586 -40.594 1.211 1 69.25 95 PHE A N 1
ATOM 769 C CA . PHE A 1 95 ? -10.188 -39.188 1.138 1 69.25 95 PHE A CA 1
ATOM 770 C C . PHE A 1 95 ? -8.781 -39 1.705 1 69.25 95 PHE A C 1
ATOM 772 O O . PHE A 1 95 ? -7.941 -38.344 1.086 1 69.25 95 PHE A O 1
ATOM 779 N N . VAL A 1 96 ? -8.602 -39.656 2.68 1 69.06 96 VAL A N 1
ATOM 780 C CA . VAL A 1 96 ? -7.312 -39.531 3.352 1 69.06 96 VAL A CA 1
ATOM 781 C C . VAL A 1 96 ? -6.207 -40.125 2.475 1 69.06 96 VAL A C 1
ATOM 783 O O . VAL A 1 96 ? -5.125 -39.531 2.354 1 69.06 96 VAL A O 1
ATOM 786 N N . LYS A 1 97 ? -6.457 -41.219 1.885 1 74.94 97 LYS A N 1
ATOM 787 C CA . LYS A 1 97 ? -5.473 -41.844 1.008 1 74.94 97 LYS A CA 1
ATOM 788 C C . LYS A 1 97 ? -5.164 -40.969 -0.194 1 74.94 97 LYS A C 1
ATOM 790 O O . LYS A 1 97 ? -4.008 -40.844 -0.608 1 74.94 97 LYS A O 1
ATOM 795 N N . ASN A 1 98 ? -6.16 -40.469 -0.707 1 75.69 98 ASN A N 1
ATOM 796 C CA . ASN A 1 98 ? -5.984 -39.562 -1.844 1 75.69 98 ASN A CA 1
ATOM 797 C C . ASN A 1 98 ? -5.176 -38.312 -1.461 1 75.69 98 ASN A C 1
ATOM 799 O O . ASN A 1 98 ? -4.34 -37.844 -2.236 1 75.69 98 ASN A O 1
ATOM 803 N N . MET A 1 99 ? -5.363 -37.938 -0.252 1 76.06 99 MET A N 1
ATOM 804 C CA . MET A 1 99 ? -4.648 -36.75 0.211 1 76.06 99 MET A CA 1
ATOM 805 C C . MET A 1 99 ? -3.174 -37.094 0.455 1 76.06 99 MET A C 1
ATOM 807 O O . MET A 1 99 ? -2.303 -36.25 0.165 1 76.06 99 MET A O 1
ATOM 811 N N . ASP A 1 100 ? -2.984 -38.25 0.884 1 79.19 100 ASP A N 1
ATOM 812 C CA . ASP A 1 100 ? -1.602 -38.656 1.104 1 79.19 100 ASP A CA 1
ATOM 813 C C . ASP A 1 100 ? -0.832 -38.719 -0.212 1 79.19 100 ASP A C 1
ATOM 815 O O . ASP A 1 100 ? 0.331 -38.312 -0.279 1 79.19 100 ASP A O 1
ATOM 819 N N . ARG A 1 101 ? -1.469 -39.219 -1.176 1 83.69 101 ARG A N 1
ATOM 820 C CA . ARG A 1 101 ? -0.845 -39.312 -2.494 1 83.69 101 ARG A CA 1
ATOM 821 C C . ARG A 1 101 ? -0.555 -37.906 -3.045 1 83.69 101 ARG A C 1
ATOM 823 O O . ARG A 1 101 ? 0.481 -37.688 -3.674 1 83.69 101 ARG A O 1
ATOM 830 N N . THR A 1 102 ? -1.447 -37.094 -2.795 1 83.69 102 THR A N 1
ATOM 831 C CA . THR A 1 102 ? -1.302 -35.719 -3.273 1 83.69 102 THR A CA 1
ATOM 832 C C . THR A 1 102 ? -0.134 -35.031 -2.576 1 83.69 102 THR A C 1
ATOM 834 O O . THR A 1 102 ? 0.618 -34.281 -3.209 1 83.69 102 THR A O 1
ATOM 837 N N . VAL A 1 103 ? -0.014 -35.281 -1.326 1 87.56 103 VAL A N 1
ATOM 838 C CA . VAL A 1 103 ? 1.076 -34.688 -0.554 1 87.56 103 VAL A CA 1
ATOM 839 C C . VAL A 1 103 ? 2.416 -35.156 -1.118 1 87.56 103 VAL A C 1
ATOM 841 O O . VAL A 1 103 ? 3.338 -34.344 -1.285 1 87.56 103 VAL A O 1
ATOM 844 N N . VAL A 1 104 ? 2.48 -36.438 -1.42 1 90.25 104 VAL A N 1
ATOM 845 C CA . VAL A 1 104 ? 3.711 -37 -1.961 1 90.25 104 VAL A CA 1
ATOM 846 C C . VAL A 1 104 ? 4.027 -36.375 -3.311 1 90.25 104 VAL A C 1
ATOM 848 O O . VAL A 1 104 ? 5.168 -35.969 -3.559 1 90.25 104 VAL A O 1
ATOM 851 N N . MET A 1 105 ? 3.064 -36.281 -4.074 1 89.19 105 MET A N 1
ATOM 852 C CA . MET A 1 105 ? 3.24 -35.719 -5.406 1 89.19 105 MET A CA 1
ATOM 853 C C . MET A 1 105 ? 3.701 -34.25 -5.32 1 89.19 105 MET A C 1
ATOM 855 O O . MET A 1 105 ? 4.664 -33.875 -5.984 1 89.19 105 MET A O 1
ATOM 859 N N . MET A 1 106 ? 3.066 -33.531 -4.535 1 91.38 106 MET A N 1
ATOM 860 C CA . MET A 1 106 ? 3.359 -32.094 -4.406 1 91.38 106 MET A CA 1
ATOM 861 C C . MET A 1 106 ? 4.766 -31.891 -3.857 1 91.38 106 MET A C 1
ATOM 863 O O . MET A 1 106 ? 5.527 -31.078 -4.391 1 91.38 106 MET A O 1
ATOM 867 N N . HIS A 1 107 ? 5.047 -32.594 -2.82 1 93.56 107 HIS A N 1
ATOM 868 C CA . HIS A 1 107 ? 6.375 -32.469 -2.227 1 93.56 107 HIS A CA 1
ATOM 869 C C . HIS A 1 107 ? 7.465 -32.875 -3.221 1 93.56 107 HIS A C 1
ATOM 871 O O . HIS A 1 107 ? 8.477 -32.188 -3.338 1 93.56 107 HIS A O 1
ATOM 877 N N . ASN A 1 108 ? 7.27 -33.969 -3.906 1 93.56 108 ASN A N 1
ATOM 878 C CA . ASN A 1 108 ? 8.273 -34.438 -4.844 1 93.56 108 ASN A CA 1
ATOM 879 C C . ASN A 1 108 ? 8.453 -33.5 -6.02 1 93.56 108 ASN A C 1
ATOM 881 O O . ASN A 1 108 ? 9.555 -33.344 -6.551 1 93.56 108 ASN A O 1
ATOM 885 N N . ARG A 1 109 ? 7.418 -32.844 -6.434 1 92.44 109 ARG A N 1
ATOM 886 C CA . ARG A 1 109 ? 7.512 -31.844 -7.477 1 92.44 109 ARG A CA 1
ATOM 887 C C . ARG A 1 109 ? 8.359 -30.656 -7.02 1 92.44 109 ARG A C 1
ATOM 889 O O . ARG A 1 109 ? 9.203 -30.156 -7.773 1 92.44 109 ARG A O 1
ATOM 896 N N . GLU A 1 110 ? 8.078 -30.281 -5.855 1 95.06 110 GLU A N 1
ATOM 897 C CA . GLU A 1 110 ? 8.844 -29.172 -5.301 1 95.06 110 GLU A CA 1
ATOM 898 C C . GLU A 1 110 ? 10.328 -29.531 -5.191 1 95.06 110 GLU A C 1
ATOM 900 O O . GLU A 1 110 ? 11.195 -28.719 -5.531 1 95.06 110 GLU A O 1
ATOM 905 N N . CYS A 1 111 ? 10.594 -30.719 -4.742 1 95.88 111 CYS A N 1
ATOM 906 C CA . CYS A 1 111 ? 11.969 -31.188 -4.66 1 95.88 111 CYS A CA 1
ATOM 907 C C . CYS A 1 111 ? 12.617 -31.219 -6.039 1 95.88 111 CYS A C 1
ATOM 909 O O . CYS A 1 111 ? 13.773 -30.812 -6.191 1 95.88 111 CYS A O 1
ATOM 911 N N . GLU A 1 112 ? 11.898 -31.719 -6.969 1 93.12 112 GLU A N 1
ATOM 912 C CA . GLU A 1 112 ? 12.414 -31.781 -8.328 1 93.12 112 GLU A CA 1
ATOM 913 C C . GLU A 1 112 ? 12.766 -30.391 -8.852 1 93.12 112 GLU A C 1
ATOM 915 O O . GLU A 1 112 ? 13.789 -30.203 -9.516 1 93.12 112 GLU A O 1
ATOM 920 N N . PHE A 1 113 ? 11.914 -29.469 -8.602 1 94.44 113 PHE A N 1
ATOM 921 C CA . PHE A 1 113 ? 12.172 -28.094 -9.016 1 94.44 113 PHE A CA 1
ATOM 922 C C . PHE A 1 113 ? 13.5 -27.609 -8.445 1 94.44 113 PHE A C 1
ATOM 924 O O . PHE A 1 113 ? 14.375 -27.172 -9.195 1 94.44 113 PHE A O 1
ATOM 931 N N . TYR A 1 114 ? 13.641 -27.656 -7.145 1 95.75 114 TYR A N 1
ATOM 932 C CA . TYR A 1 114 ? 14.812 -27.109 -6.48 1 95.75 114 TYR A CA 1
ATOM 933 C C . TYR A 1 114 ? 16.078 -27.875 -6.859 1 95.75 114 TYR A C 1
ATOM 935 O O . TYR A 1 114 ? 17.156 -27.297 -6.941 1 95.75 114 TYR A O 1
ATOM 943 N N . ASN A 1 115 ? 15.922 -29.125 -7.188 1 94.69 115 ASN A N 1
ATOM 944 C CA . ASN A 1 115 ? 17.078 -29.953 -7.48 1 94.69 115 ASN A CA 1
ATOM 945 C C . ASN A 1 115 ? 17.5 -29.844 -8.945 1 94.69 115 ASN A C 1
ATOM 947 O O . ASN A 1 115 ? 18.688 -30 -9.273 1 94.69 115 ASN A O 1
ATOM 951 N N . ASN A 1 116 ? 16.594 -29.531 -9.805 1 89.25 116 ASN A N 1
ATOM 952 C CA . ASN A 1 116 ? 16.891 -29.703 -11.219 1 89.25 116 ASN A CA 1
ATOM 953 C C . ASN A 1 116 ? 17.016 -28.359 -11.938 1 89.25 116 ASN A C 1
ATOM 955 O O . ASN A 1 116 ? 17.609 -28.281 -13.008 1 89.25 116 ASN A O 1
ATOM 959 N N . ILE A 1 117 ? 16.375 -27.375 -11.438 1 89.88 117 ILE A N 1
ATOM 960 C CA . ILE A 1 117 ? 16.375 -26.094 -12.133 1 89.88 117 ILE A CA 1
ATOM 961 C C . ILE A 1 117 ? 17.766 -25.453 -12.008 1 89.88 117 ILE A C 1
ATOM 963 O O . ILE A 1 117 ? 18.312 -25.359 -10.906 1 89.88 117 ILE A O 1
ATOM 967 N N . LYS A 1 118 ? 18.344 -25.078 -13.164 1 84.44 118 LYS A N 1
ATOM 968 C CA . LYS A 1 118 ? 19.656 -24.453 -13.219 1 84.44 118 LYS A CA 1
ATOM 969 C C . LYS A 1 118 ? 19.688 -23.312 -14.219 1 84.44 118 LYS A C 1
ATOM 971 O O . LYS A 1 118 ? 18.953 -23.328 -15.203 1 84.44 118 LYS A O 1
ATOM 976 N N . ASP A 1 119 ? 20.484 -22.297 -13.961 1 86.88 119 ASP A N 1
ATOM 977 C CA . ASP A 1 119 ? 20.797 -21.203 -14.883 1 86.88 119 ASP A CA 1
ATOM 978 C C . ASP A 1 119 ? 19.531 -20.438 -15.281 1 86.88 119 ASP A C 1
ATOM 980 O O . ASP A 1 119 ? 19.344 -20.125 -16.453 1 86.88 119 ASP A O 1
ATOM 984 N N . ILE A 1 120 ? 18.688 -20.375 -14.359 1 90.19 120 ILE A N 1
ATOM 985 C CA . ILE A 1 120 ? 17.469 -19.609 -14.609 1 90.19 120 ILE A CA 1
ATOM 986 C C . ILE A 1 120 ? 17.672 -18.172 -14.156 1 90.19 120 ILE A C 1
ATOM 988 O O . ILE A 1 120 ? 18.312 -17.922 -13.133 1 90.19 120 ILE A O 1
ATOM 992 N N . ASN A 1 121 ? 17.188 -17.219 -14.961 1 91.75 121 ASN A N 1
ATOM 993 C CA . ASN A 1 121 ? 17.375 -15.797 -14.688 1 91.75 121 ASN A CA 1
ATOM 994 C C . ASN A 1 121 ? 16.266 -15.242 -13.805 1 91.75 121 ASN A C 1
ATOM 996 O O . ASN A 1 121 ? 15.633 -14.242 -14.156 1 91.75 121 ASN A O 1
ATOM 1000 N N . ILE A 1 122 ? 15.883 -15.961 -12.859 1 95.06 122 ILE A N 1
ATOM 1001 C CA . ILE A 1 122 ? 14.977 -15.484 -11.812 1 95.06 122 ILE A CA 1
ATOM 1002 C C . ILE A 1 122 ? 15.516 -15.898 -10.445 1 95.06 122 ILE A C 1
ATOM 1004 O O . ILE A 1 122 ? 16.281 -16.844 -10.336 1 95.06 122 ILE A O 1
ATOM 1008 N N . LYS A 1 123 ? 15.172 -15.156 -9.477 1 94.94 123 LYS A N 1
ATOM 1009 C CA . LYS A 1 123 ? 15.617 -15.477 -8.117 1 94.94 123 LYS A CA 1
ATOM 1010 C C . LYS A 1 123 ? 14.781 -16.609 -7.52 1 94.94 123 LYS A C 1
ATOM 1012 O O . LYS A 1 123 ? 13.562 -16.5 -7.406 1 94.94 123 LYS A O 1
ATOM 1017 N N . ILE A 1 124 ? 15.383 -17.641 -7.156 1 96 124 ILE A N 1
ATOM 1018 C CA . ILE A 1 124 ? 14.758 -18.781 -6.504 1 96 124 ILE A CA 1
ATOM 1019 C C . ILE A 1 124 ? 15.219 -18.859 -5.047 1 96 124 ILE A C 1
ATOM 1021 O O . ILE A 1 124 ? 16.359 -18.5 -4.73 1 96 124 ILE A O 1
ATOM 1025 N N . PRO A 1 125 ? 14.336 -19.344 -4.164 1 95.69 125 PRO A N 1
ATOM 1026 C CA . PRO A 1 125 ? 14.766 -19.484 -2.77 1 95.69 125 PRO A CA 1
ATOM 1027 C C . PRO A 1 125 ? 15.992 -20.375 -2.621 1 95.69 125 PRO A C 1
ATOM 1029 O O . PRO A 1 125 ? 16.125 -21.375 -3.338 1 95.69 125 PRO A O 1
ATOM 1032 N N . LYS A 1 126 ? 16.797 -20 -1.699 1 95.12 126 LYS A N 1
ATOM 1033 C CA . LYS A 1 126 ? 17.953 -20.844 -1.403 1 95.12 126 LYS A CA 1
ATOM 1034 C C . LYS A 1 126 ? 17.531 -22.094 -0.62 1 95.12 126 LYS A C 1
ATOM 1036 O O . LYS A 1 126 ? 17 -21.984 0.486 1 95.12 126 LYS A O 1
ATOM 1041 N N . VAL A 1 127 ? 17.75 -23.219 -1.157 1 97.06 127 VAL A N 1
ATOM 1042 C CA . VAL A 1 127 ? 17.422 -24.516 -0.557 1 97.06 127 VAL A CA 1
ATOM 1043 C C . VAL A 1 127 ? 18.703 -25.297 -0.31 1 97.06 127 VAL A C 1
ATOM 1045 O O . VAL A 1 127 ? 19.531 -25.438 -1.209 1 97.06 127 VAL A O 1
ATOM 1048 N N . PHE A 1 128 ? 18.812 -25.781 0.905 1 97.5 128 PHE A N 1
ATOM 1049 C CA . PHE A 1 128 ? 20.031 -26.5 1.271 1 97.5 128 PHE A CA 1
ATOM 1050 C C . PHE A 1 128 ? 19.891 -27.984 0.999 1 97.5 128 PHE A C 1
ATOM 1052 O O . PHE A 1 128 ? 20.875 -28.672 0.731 1 97.5 128 PHE A O 1
ATOM 1059 N N . ALA A 1 129 ? 18.703 -28.469 1.156 1 97.19 129 ALA A N 1
ATOM 1060 C CA . ALA A 1 129 ? 18.406 -29.859 0.843 1 97.19 129 ALA A CA 1
ATOM 1061 C C . ALA A 1 129 ? 16.938 -30.047 0.478 1 97.19 129 ALA A C 1
ATOM 1063 O O . ALA A 1 129 ? 16.062 -29.453 1.111 1 97.19 129 ALA A O 1
ATOM 1064 N N . ALA A 1 130 ? 16.734 -30.766 -0.545 1 97.62 130 ALA A N 1
ATOM 1065 C CA . ALA A 1 130 ? 15.398 -31.188 -0.98 1 97.62 130 ALA A CA 1
ATOM 1066 C C . ALA A 1 130 ? 15.344 -32.719 -1.173 1 97.62 130 ALA A C 1
ATOM 1068 O O . ALA A 1 130 ? 15.766 -33.219 -2.211 1 97.62 130 ALA A O 1
ATOM 1069 N N . ILE A 1 131 ? 14.742 -33.375 -0.195 1 96.62 131 ILE A N 1
ATOM 1070 C CA . ILE A 1 131 ? 14.711 -34.812 -0.203 1 96.62 131 ILE A CA 1
ATOM 1071 C C . ILE A 1 131 ? 13.305 -35.312 -0.527 1 96.62 131 ILE A C 1
ATOM 1073 O O . ILE A 1 131 ? 12.367 -35.094 0.248 1 96.62 131 ILE A O 1
ATOM 1077 N N . PRO A 1 132 ? 13.164 -35.969 -1.636 1 96.69 132 PRO A N 1
ATOM 1078 C CA . PRO A 1 132 ? 11.828 -36.469 -1.998 1 96.69 132 PRO A CA 1
ATOM 1079 C C . PRO A 1 132 ? 11.367 -37.625 -1.126 1 96.69 132 PRO A C 1
ATOM 1081 O O . PRO A 1 132 ? 12.195 -38.281 -0.476 1 96.69 132 PRO A O 1
ATOM 1084 N N . ILE A 1 133 ? 10.055 -37.812 -1.149 1 95.12 133 ILE A N 1
ATOM 1085 C CA . ILE A 1 133 ? 9.469 -38.969 -0.487 1 95.12 133 ILE A CA 1
ATOM 1086 C C . ILE A 1 133 ? 9.555 -40.188 -1.401 1 95.12 133 ILE A C 1
ATOM 1088 O O . ILE A 1 133 ? 9.234 -40.094 -2.588 1 95.12 133 ILE A O 1
ATOM 1092 N N . ILE A 1 134 ? 10.062 -41.219 -0.892 1 94.38 134 ILE A N 1
ATOM 1093 C CA . ILE A 1 134 ? 9.906 -42.562 -1.461 1 94.38 134 ILE A CA 1
ATOM 1094 C C . ILE A 1 134 ? 9.039 -43.406 -0.537 1 94.38 134 ILE A C 1
ATOM 1096 O O . ILE A 1 134 ? 9.484 -43.812 0.538 1 94.38 134 ILE A O 1
ATOM 1100 N N . PRO A 1 135 ? 7.859 -43.625 -1.025 1 90.25 135 PRO A N 1
ATOM 1101 C CA . PRO A 1 135 ? 6.906 -44.281 -0.128 1 90.25 135 PRO A CA 1
ATOM 1102 C C . PRO A 1 135 ? 7.477 -45.531 0.514 1 90.25 135 PRO A C 1
ATOM 1104 O O . PRO A 1 135 ? 8.047 -46.375 -0.179 1 90.25 135 PRO A O 1
ATOM 1107 N N . ASN A 1 136 ? 7.348 -45.625 1.773 1 88.19 136 ASN A N 1
ATOM 1108 C CA . ASN A 1 136 ? 7.719 -46.75 2.611 1 88.19 136 ASN A CA 1
ATOM 1109 C C . ASN A 1 136 ? 9.234 -46.969 2.656 1 88.19 136 ASN A C 1
ATOM 1111 O O . ASN A 1 136 ? 9.719 -48 3.127 1 88.19 136 ASN A O 1
ATOM 1115 N N . ILE A 1 137 ? 9.992 -46.031 2.135 1 92.06 137 ILE A N 1
ATOM 1116 C CA . ILE A 1 137 ? 11.438 -46.188 2.104 1 92.06 137 ILE A CA 1
ATOM 1117 C C . ILE A 1 137 ? 12.094 -44.938 2.717 1 92.06 137 ILE A C 1
ATOM 1119 O O . ILE A 1 137 ? 12.984 -45.062 3.561 1 92.06 137 ILE A O 1
ATOM 1123 N N . GLN A 1 138 ? 11.656 -43.844 2.256 1 91.69 138 GLN A N 1
ATOM 1124 C CA . GLN A 1 138 ? 12.312 -42.594 2.625 1 91.69 138 GLN A CA 1
ATOM 1125 C C . GLN A 1 138 ? 11.289 -41.469 2.889 1 91.69 138 GLN A C 1
ATOM 1127 O O . GLN A 1 138 ? 10.344 -41.312 2.117 1 91.69 138 GLN A O 1
ATOM 1132 N N . GLU A 1 139 ? 11.5 -40.844 4.035 1 92.12 139 GLU A N 1
ATOM 1133 C CA . GLU A 1 139 ? 10.68 -39.656 4.301 1 92.12 139 GLU A CA 1
ATOM 1134 C C . GLU A 1 139 ? 11.195 -38.438 3.527 1 92.12 139 GLU A C 1
ATOM 1136 O O . GLU A 1 139 ? 12.352 -38.406 3.107 1 92.12 139 GLU A O 1
ATOM 1141 N N . GLY A 1 140 ? 10.297 -37.531 3.338 1 94.25 140 GLY A N 1
ATOM 1142 C CA . GLY A 1 140 ? 10.672 -36.312 2.625 1 94.25 140 GLY A CA 1
ATOM 1143 C C . GLY A 1 140 ? 10.906 -35.125 3.545 1 94.25 140 GLY A C 1
ATOM 1144 O O . GLY A 1 140 ? 10.344 -35.062 4.645 1 94.25 140 GLY A O 1
ATOM 1145 N N . ILE A 1 141 ? 11.695 -34.188 3.051 1 94.44 141 ILE A N 1
ATOM 1146 C CA . ILE A 1 141 ? 11.961 -33 3.836 1 94.44 141 ILE A CA 1
ATOM 1147 C C . ILE A 1 141 ? 12.594 -31.922 2.949 1 94.44 141 ILE A C 1
ATOM 1149 O O . ILE A 1 141 ? 13.25 -32.25 1.952 1 94.44 141 ILE A O 1
ATOM 1153 N N . LEU A 1 142 ? 12.32 -30.688 3.291 1 95.62 142 LEU A N 1
ATOM 1154 C CA . LEU A 1 142 ? 12.984 -29.531 2.686 1 95.62 142 LEU A CA 1
ATOM 1155 C C . LEU A 1 142 ? 13.68 -28.688 3.744 1 95.62 142 LEU A C 1
ATOM 1157 O O . LEU A 1 142 ? 13.086 -28.359 4.77 1 95.62 142 LEU A O 1
ATOM 1161 N N . LEU A 1 143 ? 14.953 -28.438 3.562 1 96.62 143 LEU A N 1
ATOM 1162 C CA . LEU A 1 143 ? 15.727 -27.5 4.375 1 96.62 143 LEU A CA 1
ATOM 1163 C C . LEU A 1 143 ? 16.094 -26.266 3.566 1 96.62 143 LEU A C 1
ATOM 1165 O O . LEU A 1 143 ? 16.781 -26.359 2.549 1 96.62 143 LEU A O 1
ATOM 1169 N N . MET A 1 144 ? 15.609 -25.109 4.043 1 96.69 144 MET A N 1
ATOM 1170 C CA . MET A 1 144 ? 15.789 -23.922 3.219 1 96.69 144 MET A CA 1
ATOM 1171 C C . MET A 1 144 ? 16.141 -22.719 4.078 1 96.69 144 MET A C 1
ATOM 1173 O O . MET A 1 144 ? 15.977 -22.75 5.301 1 96.69 144 MET A O 1
ATOM 1177 N N . LYS A 1 145 ? 16.688 -21.719 3.369 1 96.31 145 LYS A N 1
ATOM 1178 C CA . LYS A 1 145 ? 16.922 -20.438 4.023 1 96.31 145 LYS A CA 1
ATOM 1179 C C . LYS A 1 145 ? 15.617 -19.797 4.488 1 96.31 145 LYS A C 1
ATOM 1181 O O . LYS A 1 145 ? 14.594 -19.906 3.807 1 96.31 145 LYS A O 1
ATOM 1186 N N . ASN A 1 146 ? 15.641 -19.188 5.656 1 96 146 ASN A N 1
ATOM 1187 C CA . ASN A 1 146 ? 14.461 -18.5 6.156 1 96 146 ASN A CA 1
ATOM 1188 C C . ASN A 1 146 ? 14.242 -17.172 5.43 1 96 146 ASN A C 1
ATOM 1190 O O . ASN A 1 146 ? 14.906 -16.172 5.734 1 96 146 ASN A O 1
ATOM 1194 N N . LEU A 1 147 ? 13.273 -17.094 4.629 1 95.56 147 LEU A N 1
ATOM 1195 C CA . LEU A 1 147 ? 13.031 -15.93 3.789 1 95.56 147 LEU A CA 1
ATOM 1196 C C . LEU A 1 147 ? 12.492 -14.766 4.617 1 95.56 147 LEU A C 1
ATOM 1198 O O . LEU A 1 147 ? 12.555 -13.609 4.188 1 95.56 147 LEU A O 1
ATOM 1202 N N . ASN A 1 148 ? 12 -15.102 5.785 1 94.38 148 ASN A N 1
ATOM 1203 C CA . ASN A 1 148 ? 11.477 -14.055 6.656 1 94.38 148 ASN A CA 1
ATOM 1204 C C . ASN A 1 148 ? 12.586 -13.133 7.148 1 94.38 148 ASN A C 1
ATOM 1206 O O . ASN A 1 148 ? 12.312 -12.047 7.668 1 94.38 148 ASN A O 1
ATOM 1210 N N . GLU A 1 149 ? 13.758 -13.57 7.02 1 93.75 149 GLU A N 1
ATOM 1211 C CA . GLU A 1 149 ? 14.883 -12.75 7.461 1 93.75 149 GLU A CA 1
ATOM 1212 C C . GLU A 1 149 ? 15.078 -11.539 6.562 1 93.75 149 GLU A C 1
ATOM 1214 O O . GLU A 1 149 ? 15.5 -10.477 7.023 1 93.75 149 GLU A O 1
ATOM 1219 N N . ILE A 1 150 ? 14.68 -11.703 5.324 1 95.31 150 ILE A N 1
ATOM 1220 C CA . ILE A 1 150 ? 15.016 -10.633 4.387 1 95.31 150 ILE A CA 1
ATOM 1221 C C . ILE A 1 150 ? 13.75 -10.133 3.697 1 95.31 150 ILE A C 1
ATOM 1223 O O . ILE A 1 150 ? 13.758 -9.078 3.057 1 95.31 150 ILE A O 1
ATOM 1227 N N . GLY A 1 151 ? 12.727 -10.906 3.803 1 96.81 151 GLY A N 1
ATOM 1228 C CA . GLY A 1 151 ? 11.523 -10.562 3.059 1 96.81 151 GLY A CA 1
ATOM 1229 C C . GLY A 1 151 ? 10.266 -10.578 3.908 1 96.81 151 GLY A C 1
ATOM 1230 O O . GLY A 1 151 ? 10.312 -10.961 5.078 1 96.81 151 GLY A O 1
ATOM 1231 N N . ALA A 1 152 ? 9.164 -10.078 3.312 1 97.31 152 ALA A N 1
ATOM 1232 C CA . ALA A 1 152 ? 7.836 -10.07 3.92 1 97.31 152 ALA A CA 1
ATOM 1233 C C . ALA A 1 152 ? 6.762 -10.406 2.891 1 97.31 152 ALA A C 1
ATOM 1235 O O . ALA A 1 152 ? 6.953 -10.203 1.69 1 97.31 152 ALA A O 1
ATOM 1236 N N . ILE A 1 153 ? 5.672 -10.945 3.438 1 95.88 153 ILE A N 1
ATOM 1237 C CA . ILE A 1 153 ? 4.551 -11.383 2.613 1 95.88 153 ILE A CA 1
ATOM 1238 C C . ILE A 1 153 ? 3.346 -10.477 2.863 1 95.88 153 ILE A C 1
ATOM 1240 O O . ILE A 1 153 ? 3.16 -9.977 3.975 1 95.88 153 ILE A O 1
ATOM 1244 N N . GLN A 1 154 ? 2.625 -10.25 1.813 1 96.38 154 GLN A N 1
ATOM 1245 C CA . GLN A 1 154 ? 1.377 -9.508 1.96 1 96.38 154 GLN A CA 1
ATOM 1246 C C . GLN A 1 154 ? 0.184 -10.453 2.055 1 96.38 154 GLN A C 1
ATOM 1248 O O . GLN A 1 154 ? 0.2 -11.539 1.476 1 96.38 154 GLN A O 1
ATOM 1253 N N . CYS A 1 155 ? -0.813 -9.992 2.723 1 92.75 155 CYS A N 1
ATOM 1254 C CA . CYS A 1 155 ? -2.021 -10.789 2.906 1 92.75 155 CYS A CA 1
ATOM 1255 C C . CYS A 1 155 ? -2.914 -10.719 1.674 1 92.75 155 CYS A C 1
ATOM 1257 O O . CYS A 1 155 ? -2.809 -9.781 0.88 1 92.75 155 CYS A O 1
ATOM 1259 N N . ILE A 1 156 ? -3.795 -11.656 1.584 1 93.5 156 ILE A N 1
ATOM 1260 C CA . ILE A 1 156 ? -4.707 -11.742 0.447 1 93.5 156 ILE A CA 1
ATOM 1261 C C . ILE A 1 156 ? -5.633 -10.531 0.434 1 93.5 156 ILE A C 1
ATOM 1263 O O . ILE A 1 156 ? -6.164 -10.156 -0.616 1 93.5 156 ILE A O 1
ATOM 1267 N N . THR A 1 157 ? -5.848 -9.914 1.606 1 94.06 157 THR A N 1
ATOM 1268 C CA . THR A 1 157 ? -6.715 -8.742 1.696 1 94.06 157 THR A CA 1
ATOM 1269 C C . THR A 1 157 ? -5.984 -7.492 1.219 1 94.06 157 THR A C 1
ATOM 1271 O O . THR A 1 157 ? -6.609 -6.457 0.975 1 94.06 157 THR A O 1
ATOM 1274 N N . ASP A 1 158 ? -4.695 -7.586 1.1 1 95.06 158 ASP A N 1
ATOM 1275 C CA . ASP A 1 158 ? -3.893 -6.48 0.587 1 95.06 158 ASP A CA 1
ATOM 1276 C C . ASP A 1 158 ? -3.898 -6.461 -0.94 1 95.06 158 ASP A C 1
ATOM 1278 O O . ASP A 1 158 ? -4.445 -7.363 -1.576 1 95.06 158 ASP A O 1
ATOM 1282 N N . THR A 1 159 ? -3.424 -5.414 -1.522 1 97.44 159 THR A N 1
ATOM 1283 C CA . THR A 1 159 ? -3.244 -5.289 -2.965 1 97.44 159 THR A CA 1
ATOM 1284 C C . THR A 1 159 ? -1.801 -4.922 -3.301 1 97.44 159 THR A C 1
ATOM 1286 O O . THR A 1 159 ? -1.159 -4.168 -2.568 1 97.44 159 THR A O 1
ATOM 1289 N N . LEU A 1 160 ? -1.295 -5.562 -4.305 1 98.19 160 LEU A N 1
ATOM 1290 C CA . LEU A 1 160 ? 0.024 -5.164 -4.785 1 98.19 160 LEU A CA 1
ATOM 1291 C C . LEU A 1 160 ? -0.033 -3.803 -5.465 1 98.19 160 LEU A C 1
ATOM 1293 O O . LEU A 1 160 ? -1.045 -3.451 -6.074 1 98.19 160 LEU A O 1
ATOM 1297 N N . ILE A 1 161 ? 1.058 -3.07 -5.375 1 97.19 161 ILE A N 1
ATOM 1298 C CA . ILE A 1 161 ? 1.181 -1.836 -6.145 1 97.19 161 ILE A CA 1
ATOM 1299 C C . ILE A 1 161 ? 1.748 -2.143 -7.527 1 97.19 161 ILE A C 1
ATOM 1301 O O . ILE A 1 161 ? 2.287 -3.229 -7.758 1 97.19 161 ILE A O 1
ATOM 1305 N N . PRO A 1 162 ? 1.661 -1.248 -8.477 1 97.81 162 PRO A N 1
ATOM 1306 C CA . PRO A 1 162 ? 2.066 -1.515 -9.859 1 97.81 162 PRO A CA 1
ATOM 1307 C C . PRO A 1 162 ? 3.52 -1.972 -9.969 1 97.81 162 PRO A C 1
ATOM 1309 O O . PRO A 1 162 ? 3.812 -2.943 -10.672 1 97.81 162 PRO A O 1
ATOM 1312 N N . SER A 1 163 ? 4.453 -1.369 -9.273 1 98.12 163 SER A N 1
ATOM 1313 C CA . SER A 1 163 ? 5.855 -1.752 -9.375 1 98.12 163 SER A CA 1
ATOM 1314 C C . SER A 1 163 ? 6.07 -3.195 -8.93 1 98.12 163 SER A C 1
ATOM 1316 O O . SER A 1 163 ? 6.926 -3.898 -9.469 1 98.12 163 SER A O 1
ATOM 1318 N N . GLN A 1 164 ? 5.316 -3.604 -7.969 1 98.5 164 GLN A N 1
ATOM 1319 C CA . GLN A 1 164 ? 5.41 -4.977 -7.484 1 98.5 164 GLN A CA 1
ATOM 1320 C C . GLN A 1 164 ? 4.918 -5.965 -8.539 1 98.5 164 GLN A C 1
ATOM 1322 O O . GLN A 1 164 ? 5.641 -6.895 -8.906 1 98.5 164 GLN A O 1
ATOM 1327 N N . ILE A 1 165 ? 3.723 -5.723 -9.055 1 98.81 165 ILE A N 1
ATOM 1328 C CA . ILE A 1 165 ? 3.113 -6.703 -9.953 1 98.81 165 ILE A CA 1
ATOM 1329 C C . ILE A 1 165 ? 3.889 -6.754 -11.266 1 98.81 165 ILE A C 1
ATOM 1331 O O . ILE A 1 165 ? 4.004 -7.812 -11.883 1 98.81 165 ILE A O 1
ATOM 1335 N N . TYR A 1 166 ? 4.453 -5.676 -11.727 1 98.81 166 TYR A N 1
ATOM 1336 C CA . TYR A 1 166 ? 5.266 -5.719 -12.938 1 98.81 166 TYR A CA 1
ATOM 1337 C C . TYR A 1 166 ? 6.473 -6.629 -12.75 1 98.81 166 TYR A C 1
ATOM 1339 O O . TYR A 1 166 ? 6.883 -7.328 -13.68 1 98.81 166 TYR A O 1
ATOM 1347 N N . GLN A 1 167 ? 7.023 -6.621 -11.594 1 98.69 167 GLN A N 1
ATOM 1348 C CA . GLN A 1 167 ? 8.156 -7.5 -11.32 1 98.69 167 GLN A CA 1
ATOM 1349 C C . GLN A 1 167 ? 7.727 -8.961 -11.305 1 98.69 167 GLN A C 1
ATOM 1351 O O . GLN A 1 167 ? 8.461 -9.836 -11.773 1 98.69 167 GLN A O 1
ATOM 1356 N N . VAL A 1 168 ? 6.578 -9.234 -10.75 1 98.88 168 VAL A N 1
ATOM 1357 C CA . VAL A 1 168 ? 6.062 -10.602 -10.727 1 98.88 168 VAL A CA 1
ATOM 1358 C C . VAL A 1 168 ? 5.797 -11.07 -12.156 1 98.88 168 VAL A C 1
ATOM 1360 O O . VAL A 1 168 ? 6.133 -12.203 -12.516 1 98.88 168 VAL A O 1
ATOM 1363 N N . ILE A 1 169 ? 5.223 -10.172 -12.961 1 98.88 169 ILE A N 1
ATOM 1364 C CA . ILE A 1 169 ? 4.914 -10.516 -14.344 1 98.88 169 ILE A CA 1
ATOM 1365 C C . ILE A 1 169 ? 6.207 -10.781 -15.117 1 98.88 169 ILE A C 1
ATOM 1367 O O . ILE A 1 169 ? 6.277 -11.711 -15.922 1 98.88 169 ILE A O 1
ATOM 1371 N N . ARG A 1 170 ? 7.234 -9.984 -14.922 1 98.81 170 ARG A N 1
ATOM 1372 C CA . ARG A 1 170 ? 8.539 -10.25 -15.523 1 98.81 170 ARG A CA 1
ATOM 1373 C C . ARG A 1 170 ? 9.078 -11.609 -15.094 1 98.81 170 ARG A C 1
ATOM 1375 O O . ARG A 1 170 ? 9.617 -12.359 -15.914 1 98.81 170 ARG A O 1
ATOM 1382 N N . TYR A 1 171 ? 8.977 -11.875 -13.812 1 98.75 171 TYR A N 1
ATOM 1383 C CA . TYR A 1 171 ? 9.391 -13.156 -13.258 1 98.75 171 TYR A CA 1
ATOM 1384 C C . TYR A 1 171 ? 8.711 -14.312 -13.984 1 98.75 171 TYR A C 1
ATOM 1386 O O . TYR A 1 171 ? 9.375 -15.273 -14.383 1 98.75 171 TYR A O 1
ATOM 1394 N N . LEU A 1 172 ? 7.426 -14.203 -14.188 1 98.81 172 LEU A N 1
ATOM 1395 C CA . LEU A 1 172 ? 6.641 -15.258 -14.812 1 98.81 172 LEU A CA 1
ATOM 1396 C C . LEU A 1 172 ? 7.023 -15.414 -16.281 1 98.81 172 LEU A C 1
ATOM 1398 O O . LEU A 1 172 ? 7.148 -16.531 -16.781 1 98.81 172 LEU A O 1
ATOM 1402 N N . ALA A 1 173 ? 7.191 -14.281 -16.953 1 98.81 173 ALA A N 1
ATOM 1403 C CA . ALA A 1 173 ? 7.609 -14.336 -18.359 1 98.81 173 ALA A CA 1
ATOM 1404 C C . ALA A 1 173 ? 8.938 -15.07 -18.5 1 98.81 173 ALA A C 1
ATOM 1406 O O . ALA A 1 173 ? 9.109 -15.883 -19.406 1 98.81 173 ALA A O 1
ATOM 1407 N N . ARG A 1 174 ? 9.812 -14.805 -17.609 1 98.44 174 ARG A N 1
ATOM 1408 C CA . ARG A 1 174 ? 11.125 -15.445 -17.641 1 98.44 174 ARG A CA 1
ATOM 1409 C C . ARG A 1 174 ? 11.016 -16.922 -17.281 1 98.44 174 ARG A C 1
ATOM 1411 O O . ARG A 1 174 ? 11.688 -17.766 -17.906 1 98.44 174 ARG A O 1
ATOM 1418 N N . LEU A 1 175 ? 10.219 -17.266 -16.328 1 98.12 175 LEU A N 1
ATOM 1419 C CA . LEU A 1 175 ? 9.984 -18.656 -15.969 1 98.12 175 LEU A CA 1
ATOM 1420 C C . LEU A 1 175 ? 9.414 -19.422 -17.156 1 98.12 175 LEU A C 1
ATOM 1422 O O . LEU A 1 175 ? 9.906 -20.516 -17.484 1 98.12 175 LEU A O 1
ATOM 1426 N N . HIS A 1 176 ? 8.422 -18.906 -17.75 1 97.81 176 HIS A N 1
ATOM 1427 C CA . HIS A 1 176 ? 7.73 -19.578 -18.859 1 97.81 176 HIS A CA 1
ATOM 1428 C C . HIS A 1 176 ? 8.641 -19.734 -20.062 1 97.81 176 HIS A C 1
ATOM 1430 O O . HIS A 1 176 ? 8.695 -20.812 -20.672 1 97.81 176 HIS A O 1
ATOM 1436 N N . SER A 1 177 ? 9.367 -18.672 -20.422 1 97.88 177 SER A N 1
ATOM 1437 C CA . SER A 1 177 ? 10.305 -18.75 -21.531 1 97.88 177 SER A CA 1
ATOM 1438 C C . SER A 1 177 ? 11.422 -19.75 -21.25 1 97.88 177 SER A C 1
ATOM 1440 O O . SER A 1 177 ? 11.867 -20.469 -22.156 1 97.88 177 SER A O 1
ATOM 1442 N N . TYR A 1 178 ? 11.852 -19.766 -20.031 1 97.12 178 TYR A N 1
ATOM 1443 C CA . TYR A 1 178 ? 12.875 -20.719 -19.609 1 97.12 178 TYR A CA 1
ATOM 1444 C C . TYR A 1 178 ? 12.445 -22.156 -19.906 1 97.12 178 TYR A C 1
ATOM 1446 O O . TYR A 1 178 ? 13.258 -22.969 -20.344 1 97.12 178 TYR A O 1
ATOM 1454 N N . SER A 1 179 ? 11.203 -22.484 -19.625 1 94.75 179 SER A N 1
ATOM 1455 C CA . SER A 1 179 ? 10.719 -23.844 -19.828 1 94.75 179 SER A CA 1
ATOM 1456 C C . SER A 1 179 ? 10.719 -24.219 -21.297 1 94.75 179 SER A C 1
ATOM 1458 O O . SER A 1 179 ? 10.891 -25.391 -21.656 1 94.75 179 SER A O 1
ATOM 1460 N N . ILE A 1 180 ? 10.508 -23.25 -22.156 1 95.62 180 ILE A N 1
ATOM 1461 C CA . ILE A 1 180 ? 10.562 -23.484 -23.594 1 95.62 180 ILE A CA 1
ATOM 1462 C C . ILE A 1 180 ? 12.016 -23.656 -24.031 1 95.62 180 ILE A C 1
ATOM 1464 O O . ILE A 1 180 ? 12.336 -24.578 -24.781 1 95.62 180 ILE A O 1
ATOM 1468 N N . ILE A 1 181 ? 12.859 -22.766 -23.562 1 95.44 181 ILE A N 1
ATOM 1469 C CA . ILE A 1 181 ? 14.273 -22.781 -23.906 1 95.44 181 ILE A CA 1
ATOM 1470 C C . ILE A 1 181 ? 14.914 -24.078 -23.453 1 95.44 181 ILE A C 1
ATOM 1472 O O . ILE A 1 181 ? 15.742 -24.656 -24.172 1 95.44 181 ILE A O 1
ATOM 1476 N N . ASN A 1 182 ? 14.539 -24.578 -22.328 1 93.75 182 ASN A N 1
ATOM 1477 C CA . ASN A 1 182 ? 15.086 -25.797 -21.75 1 93.75 182 ASN A CA 1
ATOM 1478 C C . ASN A 1 182 ? 14.07 -26.938 -21.797 1 93.75 182 ASN A C 1
ATOM 1480 O O . ASN A 1 182 ? 13.867 -27.625 -20.797 1 93.75 182 ASN A O 1
ATOM 1484 N N . ASN A 1 183 ? 13.461 -27.078 -22.844 1 89.44 183 ASN A N 1
ATOM 1485 C CA . ASN A 1 183 ? 12.375 -28.047 -23.031 1 89.44 183 ASN A CA 1
ATOM 1486 C C . ASN A 1 183 ? 12.805 -29.453 -22.625 1 89.44 183 ASN A C 1
ATOM 1488 O O . ASN A 1 183 ? 11.984 -30.25 -22.172 1 89.44 183 ASN A O 1
ATOM 1492 N N . LYS A 1 184 ? 14.016 -29.781 -22.766 1 86.88 184 LYS A N 1
ATOM 1493 C CA . LYS A 1 184 ? 14.523 -31.125 -22.484 1 86.88 184 LYS A CA 1
ATOM 1494 C C . LYS A 1 184 ? 14.391 -31.453 -21 1 86.88 184 LYS A C 1
ATOM 1496 O O . LYS A 1 184 ? 14.242 -32.625 -20.641 1 86.88 184 LYS A O 1
ATOM 1501 N N . LEU A 1 185 ? 14.391 -30.469 -20.188 1 86.62 185 LEU A N 1
ATOM 1502 C CA . LEU A 1 185 ? 14.273 -30.672 -18.75 1 86.62 185 LEU A CA 1
ATOM 1503 C C . LEU A 1 185 ? 12.844 -31.062 -18.375 1 86.62 185 LEU A C 1
ATOM 1505 O O . LEU A 1 185 ? 12.625 -31.672 -17.312 1 86.62 185 LEU A O 1
ATOM 1509 N N . PHE A 1 186 ? 11.914 -30.828 -19.281 1 83.69 186 PHE A N 1
ATOM 1510 C CA . PHE A 1 186 ? 10.523 -30.938 -18.844 1 83.69 186 PHE A CA 1
ATOM 1511 C C . PHE A 1 186 ? 9.734 -31.828 -19.797 1 83.69 186 PHE A C 1
ATOM 1513 O O . PHE A 1 186 ? 8.633 -32.25 -19.469 1 83.69 186 PHE A O 1
ATOM 1520 N N . CYS A 1 187 ? 10.219 -32.125 -20.875 1 76.19 187 CYS A N 1
ATOM 1521 C CA . CYS A 1 187 ? 9.484 -32.812 -21.938 1 76.19 187 CYS A CA 1
ATOM 1522 C C . CYS A 1 187 ? 9.039 -34.188 -21.5 1 76.19 187 CYS A C 1
ATOM 1524 O O . CYS A 1 187 ? 8.008 -34.688 -21.969 1 76.19 187 CYS A O 1
ATOM 1526 N N . ASP A 1 188 ? 9.711 -34.781 -20.656 1 77 188 ASP A N 1
ATOM 1527 C CA . ASP A 1 188 ? 9.367 -36.125 -20.266 1 77 188 ASP A CA 1
ATOM 1528 C C . ASP A 1 188 ? 8.625 -36.156 -18.938 1 77 188 ASP A C 1
ATOM 1530 O O . ASP A 1 188 ? 8.305 -37.219 -18.422 1 77 188 ASP A O 1
ATOM 1534 N N . LYS A 1 189 ? 8.344 -35 -18.516 1 75.94 189 LYS A N 1
ATOM 1535 C CA . LYS A 1 189 ? 7.707 -34.938 -17.203 1 75.94 189 LYS A CA 1
ATOM 1536 C C . LYS A 1 189 ? 6.188 -34.875 -17.344 1 75.94 189 LYS A C 1
ATOM 1538 O O . LYS A 1 189 ? 5.656 -34.25 -18.266 1 75.94 189 LYS A O 1
ATOM 1543 N N . GLU A 1 190 ? 5.484 -35.781 -16.703 1 72.81 190 GLU A N 1
ATOM 1544 C CA . GLU A 1 190 ? 4.023 -35.781 -16.688 1 72.81 190 GLU A CA 1
ATOM 1545 C C . GLU A 1 190 ? 3.482 -35.094 -15.453 1 72.81 190 GLU A C 1
ATOM 1547 O O . GLU A 1 190 ? 2.986 -35.719 -14.523 1 72.81 190 GLU A O 1
ATOM 1552 N N . TYR A 1 191 ? 3.678 -33.781 -15.523 1 74.31 191 TYR A N 1
ATOM 1553 C CA . TYR A 1 191 ? 3.123 -33.031 -14.414 1 74.31 191 TYR A CA 1
ATOM 1554 C C . TYR A 1 191 ? 1.645 -32.719 -14.641 1 74.31 191 TYR A C 1
ATOM 1556 O O . TYR A 1 191 ? 1.295 -31.75 -15.32 1 74.31 191 TYR A O 1
ATOM 1564 N N . SER A 1 192 ? 0.749 -33.594 -14.133 1 66.94 192 SER A N 1
ATOM 1565 C CA . SER A 1 192 ? -0.691 -33.406 -14.281 1 66.94 192 SER A CA 1
ATOM 1566 C C . SER A 1 192 ? -1.207 -32.312 -13.367 1 66.94 192 SER A C 1
ATOM 1568 O O . SER A 1 192 ? -0.53 -31.922 -12.414 1 66.94 192 SER A O 1
ATOM 1570 N N . CYS A 1 193 ? -2.326 -31.844 -13.727 1 67.06 193 CYS A N 1
ATOM 1571 C CA . CYS A 1 193 ? -2.99 -30.828 -12.93 1 67.06 193 CYS A CA 1
ATOM 1572 C C . CYS A 1 193 ? -3.381 -31.359 -11.562 1 67.06 193 CYS A C 1
ATOM 1574 O O . CYS A 1 193 ? -4.102 -32.375 -11.469 1 67.06 193 CYS A O 1
ATOM 1576 N N . ILE A 1 194 ? -2.912 -30.734 -10.562 1 65 194 ILE A N 1
ATOM 1577 C CA . ILE A 1 194 ? -3.127 -31.172 -9.188 1 65 194 ILE A CA 1
ATOM 1578 C C . ILE A 1 194 ? -4.613 -31.078 -8.844 1 65 194 ILE A C 1
ATOM 1580 O O . ILE A 1 194 ? -5.129 -31.906 -8.094 1 65 194 ILE A O 1
ATOM 1584 N N . LEU A 1 195 ? -5.27 -30.219 -9.5 1 63.97 195 LEU A N 1
ATOM 1585 C CA . LEU A 1 195 ? -6.668 -29.969 -9.172 1 63.97 195 LEU A CA 1
ATOM 1586 C C . LEU A 1 195 ? -7.574 -31.031 -9.789 1 63.97 195 LEU A C 1
ATOM 1588 O O . LEU A 1 195 ? -8.719 -31.203 -9.367 1 63.97 195 LEU A O 1
ATOM 1592 N N . ASN A 1 196 ? -7.035 -31.688 -10.75 1 63.94 196 ASN A N 1
ATOM 1593 C CA . ASN A 1 196 ? -7.828 -32.75 -11.359 1 63.94 196 ASN A CA 1
ATOM 1594 C C . ASN A 1 196 ? -8.172 -33.844 -10.352 1 63.94 196 ASN A C 1
ATOM 1596 O O . ASN A 1 196 ? -9.133 -34.594 -10.531 1 63.94 196 ASN A O 1
ATOM 1600 N N . GLU A 1 197 ? -7.512 -33.75 -9.367 1 58.72 197 GLU A N 1
ATOM 1601 C CA . GLU A 1 197 ? -7.66 -34.781 -8.359 1 58.72 197 GLU A CA 1
ATOM 1602 C C . GLU A 1 197 ? -8.625 -34.375 -7.262 1 58.72 197 GLU A C 1
ATOM 1604 O O . GLU A 1 197 ? -9.031 -35.188 -6.43 1 58.72 197 GLU A O 1
ATOM 1609 N N . MET A 1 198 ? -9.07 -33.156 -7.445 1 62.16 198 MET A N 1
ATOM 1610 C CA . MET A 1 198 ? -9.914 -32.656 -6.371 1 62.16 198 MET A CA 1
ATOM 1611 C C . MET A 1 198 ? -11.391 -32.719 -6.746 1 62.16 198 MET A C 1
ATOM 1613 O O . MET A 1 198 ? -11.742 -32.625 -7.922 1 62.16 198 MET A O 1
ATOM 1617 N N . GLU A 1 199 ? -12.195 -33.156 -5.789 1 65.25 199 GLU A N 1
ATOM 1618 C CA . GLU A 1 199 ? -13.641 -33.125 -5.977 1 65.25 199 GLU A CA 1
ATOM 1619 C C . GLU A 1 199 ? -14.172 -31.688 -5.941 1 65.25 199 GLU A C 1
ATOM 1621 O O . GLU A 1 199 ? -14.664 -31.234 -4.902 1 65.25 199 GLU A O 1
ATOM 1626 N N . LEU A 1 200 ? -14.172 -31.078 -7.062 1 74.12 200 LEU A N 1
ATOM 1627 C CA . LEU A 1 200 ? -14.453 -29.656 -7.176 1 74.12 200 LEU A CA 1
ATOM 1628 C C . LEU A 1 200 ? -15.906 -29.359 -6.828 1 74.12 200 LEU A C 1
ATOM 1630 O O . LEU A 1 200 ? -16.219 -28.297 -6.281 1 74.12 200 LEU A O 1
ATOM 1634 N N . ASP A 1 201 ? -16.703 -30.312 -7.09 1 75 201 ASP A N 1
ATOM 1635 C CA . ASP A 1 201 ? -18.109 -30.094 -6.777 1 75 201 ASP A CA 1
ATOM 1636 C C . ASP A 1 201 ? -18.312 -29.906 -5.277 1 75 201 ASP A C 1
ATOM 1638 O O . ASP A 1 201 ? -19.016 -28.984 -4.852 1 75 201 ASP A O 1
ATOM 1642 N N . SER A 1 202 ? -17.734 -30.781 -4.598 1 74.5 202 SER A N 1
ATOM 1643 C CA . SER A 1 202 ? -17.891 -30.734 -3.146 1 74.5 202 SER A CA 1
ATOM 1644 C C . SER A 1 202 ? -17.234 -29.469 -2.572 1 74.5 202 SER A C 1
ATOM 1646 O O . SER A 1 202 ? -17.688 -28.953 -1.55 1 74.5 202 SER A O 1
ATOM 1648 N N . TRP A 1 203 ? -16.344 -28.984 -3.273 1 76.69 203 TRP A N 1
ATOM 1649 C CA . TRP A 1 203 ? -15.594 -27.828 -2.812 1 76.69 203 TRP A CA 1
ATOM 1650 C C . TRP A 1 203 ? -16.375 -26.531 -3.051 1 76.69 203 TRP A C 1
ATOM 1652 O O . TRP A 1 203 ? -16.469 -25.688 -2.166 1 76.69 203 TRP A O 1
ATOM 1662 N N . TYR A 1 204 ? -17.109 -26.469 -4.172 1 80.56 204 TYR A N 1
ATOM 1663 C CA . TYR A 1 204 ? -17.672 -25.188 -4.594 1 80.56 204 TYR A CA 1
ATOM 1664 C C . TYR A 1 204 ? -19.141 -25.062 -4.176 1 80.56 204 TYR A C 1
ATOM 1666 O O . TYR A 1 204 ? -19.641 -23.969 -3.967 1 80.56 204 TYR A O 1
ATOM 1674 N N . LEU A 1 205 ? -19.766 -26.172 -4.051 1 81.06 205 LEU A N 1
ATOM 1675 C CA . LEU A 1 205 ? -21.203 -26.141 -3.789 1 81.06 205 LEU A CA 1
ATOM 1676 C C . LEU A 1 205 ? -21.516 -25.359 -2.51 1 81.06 205 LEU A C 1
ATOM 1678 O O . LEU A 1 205 ? -22.375 -24.484 -2.504 1 81.06 205 LEU A O 1
ATOM 1682 N N . PRO A 1 206 ? -20.781 -25.625 -1.482 1 83.5 206 PRO A N 1
ATOM 1683 C CA . PRO A 1 206 ? -21.078 -24.875 -0.262 1 83.5 206 PRO A CA 1
ATOM 1684 C C . PRO A 1 206 ? -20.75 -23.391 -0.391 1 83.5 206 PRO A C 1
ATOM 1686 O O . PRO A 1 206 ? -21.344 -22.562 0.303 1 83.5 206 PRO A O 1
ATOM 1689 N N . LEU A 1 207 ? -19.891 -23.078 -1.232 1 87.81 207 LEU A N 1
ATOM 1690 C CA . LEU A 1 207 ? -19.453 -21.703 -1.392 1 87.81 207 LEU A CA 1
ATOM 1691 C C . LEU A 1 207 ? -20.531 -20.859 -2.072 1 87.81 207 LEU A C 1
ATOM 1693 O O . LEU A 1 207 ? -20.641 -19.656 -1.804 1 87.81 207 LEU A O 1
ATOM 1697 N N . LYS A 1 208 ? -21.281 -21.5 -2.898 1 88.75 208 LYS A N 1
ATOM 1698 C CA . LYS A 1 208 ? -22.281 -20.781 -3.682 1 88.75 208 LYS A CA 1
ATOM 1699 C C . LYS A 1 208 ? -23.266 -20.047 -2.773 1 88.75 208 LYS A C 1
ATOM 1701 O O . LYS A 1 208 ? -23.453 -18.844 -2.898 1 88.75 208 LYS A O 1
ATOM 1706 N N . SER A 1 209 ? -23.844 -20.703 -1.892 1 90.56 209 SER A N 1
ATOM 1707 C CA . SER A 1 209 ? -24.844 -20.109 -1.01 1 90.56 209 SER A CA 1
ATOM 1708 C C . SER A 1 209 ? -24.203 -19.203 0.028 1 90.56 209 SER A C 1
ATOM 1710 O O . SER A 1 209 ? -24.734 -18.141 0.348 1 90.56 209 SER A O 1
ATOM 1712 N N . LYS A 1 210 ? -23.094 -19.641 0.506 1 92.94 210 LYS A N 1
ATOM 1713 C CA . LYS A 1 210 ? -22.391 -18.891 1.549 1 92.94 210 LYS A CA 1
ATOM 1714 C C . LYS A 1 210 ? -22.016 -17.5 1.069 1 92.94 210 LYS A C 1
ATOM 1716 O O . LYS A 1 210 ? -22.234 -16.516 1.782 1 92.94 210 LYS A O 1
ATOM 1721 N N . PHE A 1 211 ? -21.547 -17.359 -0.115 1 94.69 211 PHE A N 1
ATOM 1722 C CA . PHE A 1 211 ? -21.062 -16.094 -0.623 1 94.69 211 PHE A CA 1
ATOM 1723 C C . PHE A 1 211 ? -22.219 -15.195 -1.045 1 94.69 211 PHE A C 1
ATOM 1725 O O . PHE A 1 211 ? -22.125 -13.969 -0.95 1 94.69 211 PHE A O 1
ATOM 1732 N N . LYS A 1 212 ? -23.266 -15.789 -1.503 1 94.06 212 LYS A N 1
ATOM 1733 C CA . LYS A 1 212 ? -24.469 -14.992 -1.771 1 94.06 212 LYS A CA 1
ATOM 1734 C C . LYS A 1 212 ? -25 -14.344 -0.492 1 94.06 212 LYS A C 1
ATOM 1736 O O . LYS A 1 212 ? -25.406 -13.188 -0.504 1 94.06 212 LYS A O 1
ATOM 1741 N N . GLU A 1 213 ? -24.953 -15.078 0.539 1 95 213 GLU A N 1
ATOM 1742 C CA . GLU A 1 213 ? -25.422 -14.578 1.826 1 95 213 GLU A CA 1
ATOM 1743 C C . GLU A 1 213 ? -24.531 -13.461 2.355 1 95 213 GLU A C 1
ATOM 1745 O O . GLU A 1 213 ? -25.016 -12.445 2.844 1 95 213 GLU A O 1
ATOM 1750 N N . ILE A 1 214 ? -23.266 -13.641 2.264 1 95.12 214 ILE A N 1
ATOM 1751 C CA . ILE A 1 214 ? -22.312 -12.742 2.9 1 95.12 214 ILE A CA 1
ATOM 1752 C C . ILE A 1 214 ? -22.094 -11.508 2.021 1 95.12 214 ILE A C 1
ATOM 1754 O O . ILE A 1 214 ? -22.016 -10.391 2.523 1 95.12 214 ILE A O 1
ATOM 1758 N N . PHE A 1 215 ? -22.031 -11.703 0.653 1 95.25 215 PHE A N 1
ATOM 1759 C CA . PHE A 1 215 ? -21.578 -10.625 -0.212 1 95.25 215 PHE A CA 1
ATOM 1760 C C . PHE A 1 215 ? -22.641 -10.258 -1.235 1 95.25 215 PHE A C 1
ATOM 1762 O O . PHE A 1 215 ? -22.453 -9.328 -2.031 1 95.25 215 PHE A O 1
ATOM 1769 N N . GLY A 1 216 ? -23.75 -10.953 -1.245 1 92.88 216 GLY A N 1
ATOM 1770 C CA . GLY A 1 216 ? -24.781 -10.719 -2.236 1 92.88 216 GLY A CA 1
ATOM 1771 C C . GLY A 1 216 ? -25.234 -9.266 -2.307 1 92.88 216 GLY A C 1
ATOM 1772 O O . GLY A 1 216 ? -25.5 -8.742 -3.391 1 92.88 216 GLY A O 1
ATOM 1773 N N . HIS A 1 217 ? -25.281 -8.594 -1.221 1 88.81 217 HIS A N 1
ATOM 1774 C CA . HIS A 1 217 ? -25.734 -7.207 -1.158 1 88.81 217 HIS A CA 1
ATOM 1775 C C . HIS A 1 217 ? -24.734 -6.27 -1.824 1 88.81 217 HIS A C 1
ATOM 1777 O O . HIS A 1 217 ? -25.109 -5.191 -2.291 1 88.81 217 HIS A O 1
ATOM 1783 N N . ILE A 1 218 ? -23.531 -6.68 -1.925 1 89.25 218 ILE A N 1
ATOM 1784 C CA . ILE A 1 218 ? -22.484 -5.879 -2.529 1 89.25 218 ILE A CA 1
ATOM 1785 C C . ILE A 1 218 ? -22.391 -6.188 -4.02 1 89.25 218 ILE A C 1
ATOM 1787 O O . ILE A 1 218 ? -22.234 -5.281 -4.844 1 89.25 218 ILE A O 1
ATOM 1791 N N . ILE A 1 219 ? -22.5 -7.453 -4.371 1 92.5 219 ILE A N 1
ATOM 1792 C CA . ILE A 1 219 ? -22.234 -7.926 -5.727 1 92.5 219 ILE A CA 1
ATOM 1793 C C . ILE A 1 219 ? -23.484 -7.727 -6.59 1 92.5 219 ILE A C 1
ATOM 1795 O O . ILE A 1 219 ? -23.391 -7.332 -7.754 1 92.5 219 ILE A O 1
ATOM 1799 N N . GLY A 1 220 ? -24.641 -8.047 -6.066 1 90.81 220 GLY A N 1
ATOM 1800 C CA . GLY A 1 220 ? -25.891 -7.871 -6.789 1 90.81 220 GLY A CA 1
ATOM 1801 C C . GLY A 1 220 ? -26.297 -9.102 -7.582 1 90.81 220 GLY A C 1
ATOM 1802 O O . GLY A 1 220 ? -25.828 -10.211 -7.297 1 90.81 220 GLY A O 1
ATOM 1803 N N . GLU A 1 221 ? -27.078 -8.914 -8.602 1 92.25 221 GLU A N 1
ATOM 1804 C CA . GLU A 1 221 ? -27.766 -9.992 -9.305 1 92.25 221 GLU A CA 1
ATOM 1805 C C . GLU A 1 221 ? -26.828 -10.727 -10.258 1 92.25 221 GLU A C 1
ATOM 1807 O O . GLU A 1 221 ? -27.047 -11.898 -10.578 1 92.25 221 GLU A O 1
ATOM 1812 N N . ILE A 1 222 ? -25.797 -10.133 -10.57 1 94.62 222 ILE A N 1
ATOM 1813 C CA . ILE A 1 222 ? -24.875 -10.719 -11.539 1 94.62 222 ILE A CA 1
ATOM 1814 C C . ILE A 1 222 ? -24.172 -11.914 -10.914 1 94.62 222 ILE A C 1
ATOM 1816 O O . ILE A 1 222 ? -23.547 -12.711 -11.625 1 94.62 222 ILE A O 1
ATOM 1820 N N . TYR A 1 223 ? -24.297 -12.07 -9.602 1 95.25 223 TYR A N 1
ATOM 1821 C CA . TYR A 1 223 ? -23.672 -13.172 -8.891 1 95.25 223 TYR A CA 1
ATOM 1822 C C . TYR A 1 223 ? -24.156 -14.516 -9.43 1 95.25 223 TYR A C 1
ATOM 1824 O O . TYR A 1 223 ? -23.359 -15.438 -9.625 1 95.25 223 TYR A O 1
ATOM 1832 N N . ASP A 1 224 ? -25.422 -14.617 -9.75 1 93 224 ASP A N 1
ATOM 1833 C CA . ASP A 1 224 ? -26 -15.891 -10.164 1 93 224 ASP A CA 1
ATOM 1834 C C . ASP A 1 224 ? -25.5 -16.297 -11.547 1 93 224 ASP A C 1
ATOM 1836 O O . ASP A 1 224 ? -25.266 -17.484 -11.805 1 93 224 ASP A O 1
ATOM 1840 N N . GLU A 1 225 ? -25.344 -15.312 -12.406 1 92.5 225 GLU A N 1
ATOM 1841 C CA . GLU A 1 225 ? -24.812 -15.578 -13.734 1 92.5 225 GLU A CA 1
ATOM 1842 C C . GLU A 1 225 ? -23.359 -16.031 -13.672 1 92.5 225 GLU A C 1
ATOM 1844 O O . GLU A 1 225 ? -22.938 -16.922 -14.43 1 92.5 225 GLU A O 1
ATOM 1849 N N . PHE A 1 226 ? -22.656 -15.508 -12.844 1 95.19 226 PHE A N 1
ATOM 1850 C CA . PHE A 1 226 ? -21.234 -15.773 -12.68 1 95.19 226 PHE A CA 1
ATOM 1851 C C . PHE A 1 226 ? -21 -17.141 -12.055 1 95.19 226 PHE A C 1
ATOM 1853 O O . PHE A 1 226 ? -20.234 -17.953 -12.57 1 95.19 226 PHE A O 1
ATOM 1860 N N . ILE A 1 227 ? -21.75 -17.422 -10.922 1 92.75 227 ILE A N 1
ATOM 1861 C CA . ILE A 1 227 ? -21.438 -18.547 -10.039 1 92.75 227 ILE A CA 1
ATOM 1862 C C . ILE A 1 227 ? -21.75 -19.859 -10.734 1 92.75 227 ILE A C 1
ATOM 1864 O O . ILE A 1 227 ? -21.094 -20.875 -10.477 1 92.75 227 ILE A O 1
ATOM 1868 N N . GLU A 1 228 ? -22.641 -19.859 -11.672 1 88.88 228 GLU A N 1
ATOM 1869 C CA . GLU A 1 228 ? -23.031 -21.062 -12.398 1 88.88 228 GLU A CA 1
ATOM 1870 C C . GLU A 1 228 ? -21.891 -21.609 -13.258 1 88.88 228 GLU A C 1
ATOM 1872 O O . GLU A 1 228 ? -21.703 -22.812 -13.359 1 88.88 228 GLU A O 1
ATOM 1877 N N . ILE A 1 229 ? -21.125 -20.734 -13.773 1 91 229 ILE A N 1
ATOM 1878 C CA . ILE A 1 229 ? -20.047 -21.141 -14.672 1 91 229 ILE A CA 1
ATOM 1879 C C . ILE A 1 229 ? -18.766 -21.312 -13.875 1 91 229 ILE A C 1
ATOM 1881 O O . ILE A 1 229 ? -18.047 -22.297 -14.047 1 91 229 ILE A O 1
ATOM 1885 N N . ALA A 1 230 ? -18.531 -20.422 -12.977 1 87.44 230 ALA A N 1
ATOM 1886 C CA . ALA A 1 230 ? -17.25 -20.328 -12.281 1 87.44 230 ALA A CA 1
ATOM 1887 C C . ALA A 1 230 ? -17.031 -21.531 -11.367 1 87.44 230 ALA A C 1
ATOM 1889 O O . ALA A 1 230 ? -15.898 -21.891 -11.047 1 87.44 230 ALA A O 1
ATOM 1890 N N . THR A 1 231 ? -18.125 -22.234 -11.016 1 82.38 231 THR A N 1
ATOM 1891 C CA . THR A 1 231 ? -18 -23.359 -10.094 1 82.38 231 THR A CA 1
ATOM 1892 C C . THR A 1 231 ? -18.281 -24.688 -10.812 1 82.38 231 THR A C 1
ATOM 1894 O O . THR A 1 231 ? -18.391 -25.734 -10.172 1 82.38 231 THR A O 1
ATOM 1897 N N . ASN A 1 232 ? -18.375 -24.609 -12.07 1 86 232 ASN A N 1
ATOM 1898 C CA . ASN A 1 232 ? -18.609 -25.812 -12.859 1 86 232 ASN A CA 1
ATOM 1899 C C . ASN A 1 232 ? -17.328 -26.625 -13.031 1 86 232 ASN A C 1
ATOM 1901 O O . ASN A 1 232 ? -16.344 -26.141 -13.617 1 86 232 ASN A O 1
ATOM 1905 N N . PRO A 1 233 ? -17.344 -27.875 -12.586 1 84.06 233 PRO A N 1
ATOM 1906 C CA . PRO A 1 233 ? -16.141 -28.688 -12.672 1 84.06 233 PRO A CA 1
ATOM 1907 C C . PRO A 1 233 ? -15.68 -28.906 -14.117 1 84.06 233 PRO A C 1
ATOM 1909 O O . PRO A 1 233 ? -14.477 -28.984 -14.383 1 84.06 233 PRO A O 1
ATOM 1912 N N . LYS A 1 234 ? -16.594 -29.062 -14.977 1 86.81 234 LYS A N 1
ATOM 1913 C CA . LYS A 1 234 ? -16.234 -29.25 -16.375 1 86.81 234 LYS A CA 1
ATOM 1914 C C . LYS A 1 234 ? -15.547 -28.016 -16.938 1 86.81 234 LYS A C 1
ATOM 1916 O O . LYS A 1 234 ? -14.641 -28.125 -17.766 1 86.81 234 LYS A O 1
ATOM 1921 N N . PHE A 1 235 ? -16.031 -26.922 -16.5 1 90.06 235 PHE A N 1
ATOM 1922 C CA . PHE A 1 235 ? -15.422 -25.672 -16.938 1 90.06 235 PHE A CA 1
ATOM 1923 C C . PHE A 1 235 ? -13.992 -25.562 -16.422 1 90.06 235 PHE A C 1
ATOM 1925 O O . PHE A 1 235 ? -13.086 -25.203 -17.172 1 90.06 235 PHE A O 1
ATOM 1932 N N . HIS A 1 236 ? -13.828 -25.891 -15.195 1 87.81 236 HIS A N 1
ATOM 1933 C CA . HIS A 1 236 ? -12.492 -25.859 -14.602 1 87.81 236 HIS A CA 1
ATOM 1934 C C . HIS A 1 236 ? -11.539 -26.781 -15.336 1 87.81 236 HIS A C 1
ATOM 1936 O O . HIS A 1 236 ? -10.406 -26.406 -15.641 1 87.81 236 HIS A O 1
ATOM 1942 N N . TYR A 1 237 ? -11.984 -27.953 -15.562 1 87.38 237 TYR A N 1
ATOM 1943 C CA . TYR A 1 237 ? -11.188 -28.922 -16.297 1 87.38 237 TYR A CA 1
ATOM 1944 C C . TYR A 1 237 ? -10.828 -28.406 -17.688 1 87.38 237 TYR A C 1
ATOM 1946 O O . TYR A 1 237 ? -9.68 -28.516 -18.125 1 87.38 237 TYR A O 1
ATOM 1954 N N . TYR A 1 238 ? -11.797 -27.859 -18.344 1 90.31 238 TYR A N 1
ATOM 1955 C CA . TYR A 1 238 ? -11.602 -27.328 -19.688 1 90.31 238 TYR A CA 1
ATOM 1956 C C . TYR A 1 238 ? -10.531 -26.234 -19.688 1 90.31 238 TYR A C 1
ATOM 1958 O O . TYR A 1 238 ? -9.625 -26.25 -20.531 1 90.31 238 TYR A O 1
ATOM 1966 N N . ILE A 1 239 ? -10.602 -25.344 -18.766 1 89.38 239 ILE A N 1
ATOM 1967 C CA . ILE A 1 239 ? -9.672 -24.219 -18.703 1 89.38 239 ILE A CA 1
ATOM 1968 C C . ILE A 1 239 ? -8.266 -24.719 -18.391 1 89.38 239 ILE A C 1
ATOM 1970 O O . ILE A 1 239 ? -7.289 -24.266 -18.984 1 89.38 239 ILE A O 1
ATOM 1974 N N . MET A 1 240 ? -8.133 -25.672 -17.562 1 86.75 240 MET A N 1
ATOM 1975 C CA . MET A 1 240 ? -6.836 -26.094 -17.047 1 86.75 240 MET A CA 1
ATOM 1976 C C . MET A 1 240 ? -6.137 -27.016 -18.047 1 86.75 240 MET A C 1
ATOM 1978 O O . MET A 1 240 ? -4.906 -27.078 -18.094 1 86.75 240 MET A O 1
ATOM 1982 N N . ASN A 1 241 ? -6.93 -27.656 -18.906 1 88.44 241 ASN A N 1
ATOM 1983 C CA . ASN A 1 241 ? -6.305 -28.734 -19.656 1 88.44 241 ASN A CA 1
ATOM 1984 C C . ASN A 1 241 ? -6.453 -28.516 -21.156 1 88.44 241 ASN A C 1
ATOM 1986 O O . ASN A 1 241 ? -5.613 -28.984 -21.938 1 88.44 241 ASN A O 1
ATOM 1990 N N . GLU A 1 242 ? -7.465 -27.859 -21.562 1 92.69 242 GLU A N 1
ATOM 1991 C CA . GLU A 1 242 ? -7.789 -27.953 -22.984 1 92.69 242 GLU A CA 1
ATOM 1992 C C . GLU A 1 242 ? -7.816 -26.562 -23.641 1 92.69 242 GLU A C 1
ATOM 1994 O O . GLU A 1 242 ? -7.332 -26.391 -24.75 1 92.69 242 GLU A O 1
ATOM 1999 N N . ALA A 1 243 ? -8.352 -25.625 -23 1 93.75 243 ALA A N 1
ATOM 2000 C CA . ALA A 1 243 ? -8.695 -24.328 -23.578 1 93.75 243 ALA A CA 1
ATOM 2001 C C . ALA A 1 243 ? -7.473 -23.672 -24.219 1 93.75 243 ALA A C 1
ATOM 2003 O O . ALA A 1 243 ? -7.559 -23.109 -25.312 1 93.75 243 ALA A O 1
ATOM 2004 N N . TYR A 1 244 ? -6.332 -23.688 -23.547 1 95.19 244 TYR A N 1
ATOM 2005 C CA . TYR A 1 244 ? -5.168 -22.969 -24.062 1 95.19 244 TYR A CA 1
ATOM 2006 C C . TYR A 1 244 ? -4.582 -23.672 -25.281 1 95.19 244 TYR A C 1
ATOM 2008 O O . TYR A 1 244 ? -4.156 -23.016 -26.234 1 95.19 244 TYR A O 1
ATOM 2016 N N . LEU A 1 245 ? -4.68 -24.984 -25.344 1 95.19 245 LEU A N 1
ATOM 2017 C CA . LEU A 1 245 ? -4.207 -25.734 -26.516 1 95.19 245 LEU A CA 1
ATOM 2018 C C . LEU A 1 245 ? -5.121 -25.5 -27.703 1 95.19 245 LEU A C 1
ATOM 2020 O O . LEU A 1 245 ? -4.648 -25.281 -28.828 1 95.19 245 LEU A O 1
ATOM 2024 N N . GLU A 1 246 ? -6.348 -25.484 -27.422 1 96.31 246 GLU A N 1
ATOM 2025 C CA . GLU A 1 246 ? -7.332 -25.266 -28.469 1 96.31 246 GLU A CA 1
ATOM 2026 C C . GLU A 1 246 ? -7.199 -23.875 -29.062 1 96.31 246 GLU A C 1
ATOM 2028 O O . GLU A 1 246 ? -7.586 -23.641 -30.219 1 96.31 246 GLU A O 1
ATOM 2033 N N . ASN A 1 247 ? -6.684 -23 -28.297 1 96.5 247 ASN A N 1
ATOM 2034 C CA . ASN A 1 247 ? -6.566 -21.625 -28.75 1 96.5 247 ASN A CA 1
ATOM 2035 C C . ASN A 1 247 ? -5.137 -21.297 -29.172 1 96.5 247 ASN A C 1
ATOM 2037 O O . ASN A 1 247 ? -4.766 -20.125 -29.25 1 96.5 247 ASN A O 1
ATOM 2041 N N . GLY A 1 248 ? -4.324 -22.25 -29.328 1 96.25 248 GLY A N 1
ATOM 2042 C CA . GLY A 1 248 ? -3.049 -22.094 -30 1 96.25 248 GLY A CA 1
ATOM 2043 C C . GLY A 1 248 ? -1.906 -21.766 -29.062 1 96.25 248 GLY A C 1
ATOM 2044 O O . GLY A 1 248 ? -0.823 -21.375 -29.5 1 96.25 248 GLY A O 1
ATOM 2045 N N . LEU A 1 249 ? -2.121 -21.875 -27.781 1 96.94 249 LEU A N 1
ATOM 2046 C CA . LEU A 1 249 ? -1.006 -21.688 -26.859 1 96.94 249 LEU A CA 1
ATOM 2047 C C . LEU A 1 249 ? -0.247 -22.984 -26.656 1 96.94 249 LEU A C 1
ATOM 2049 O O . LEU A 1 249 ? -0.559 -24 -27.297 1 96.94 249 LEU A O 1
ATOM 2053 N N . CYS A 1 250 ? 0.852 -22.938 -25.922 1 93.5 250 CYS A N 1
ATOM 2054 C CA . CYS A 1 250 ? 1.681 -24.109 -25.672 1 93.5 250 CYS A CA 1
ATOM 2055 C C . CYS A 1 250 ? 1.846 -24.359 -24.172 1 93.5 250 CYS A C 1
ATOM 2057 O O . CYS A 1 250 ? 1.492 -23.5 -23.359 1 93.5 250 CYS A O 1
ATOM 2059 N N . ASN A 1 251 ? 2.357 -25.531 -23.891 1 92.44 251 ASN A N 1
ATOM 2060 C CA . ASN A 1 251 ? 2.682 -25.859 -22.5 1 92.44 251 ASN A CA 1
ATOM 2061 C C . ASN A 1 251 ? 3.965 -25.172 -22.047 1 92.44 251 ASN A C 1
ATOM 2063 O O . ASN A 1 251 ? 4.949 -25.125 -22.781 1 92.44 251 ASN A O 1
ATOM 2067 N N . VAL A 1 252 ? 3.893 -24.594 -20.891 1 94.88 252 VAL A N 1
ATOM 2068 C CA . VAL A 1 252 ? 5.082 -24.062 -20.219 1 94.88 252 VAL A CA 1
ATOM 2069 C C . VAL A 1 252 ? 5.09 -24.516 -18.766 1 94.88 252 VAL A C 1
ATOM 2071 O O . VAL A 1 252 ? 4.07 -24.984 -18.25 1 94.88 252 VAL A O 1
ATOM 2074 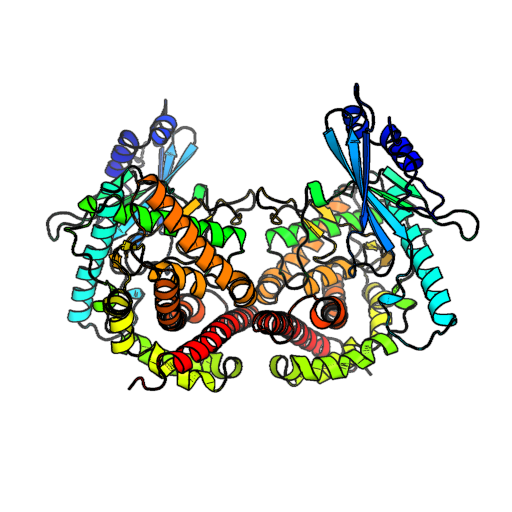N N . LEU A 1 253 ? 6.223 -24.469 -18.109 1 94.69 253 LEU A N 1
ATOM 2075 C CA . LEU A 1 253 ? 6.281 -24.688 -16.672 1 94.69 253 LEU A CA 1
ATOM 2076 C C . LEU A 1 253 ? 5.617 -23.531 -15.914 1 94.69 253 LEU A C 1
ATOM 2078 O O . LEU A 1 253 ? 6.023 -22.375 -16.047 1 94.69 253 LEU A O 1
ATOM 2082 N N . ILE A 1 254 ? 4.582 -23.859 -15.195 1 95.88 254 ILE A N 1
ATOM 2083 C CA . ILE A 1 254 ? 3.912 -22.828 -14.406 1 95.88 254 ILE A CA 1
ATOM 2084 C C . ILE A 1 254 ? 4.086 -23.125 -12.914 1 95.88 254 ILE A C 1
ATOM 2086 O O . ILE A 1 254 ? 4.254 -24.281 -12.523 1 95.88 254 ILE A O 1
ATOM 2090 N N . HIS A 1 255 ? 4.066 -22.125 -12.055 1 96.19 255 HIS A N 1
ATOM 2091 C CA . HIS A 1 255 ? 4.113 -22.25 -10.602 1 96.19 255 HIS A CA 1
ATOM 2092 C C . HIS A 1 255 ? 2.828 -22.875 -10.062 1 96.19 255 HIS A C 1
ATOM 2094 O O . HIS A 1 255 ? 2.869 -23.688 -9.141 1 96.19 255 HIS A O 1
ATOM 2100 N N . GLY A 1 256 ? 1.717 -22.391 -10.578 1 94.19 256 GLY A N 1
ATOM 2101 C CA . GLY A 1 256 ? 0.421 -22.984 -10.281 1 94.19 256 GLY A CA 1
ATOM 2102 C C . GLY A 1 256 ? -0.283 -22.312 -9.117 1 94.19 256 GLY A C 1
ATOM 2103 O O . GLY A 1 256 ? -1.479 -22.531 -8.898 1 94.19 256 GLY A O 1
ATOM 2104 N N . ASP A 1 257 ? 0.413 -21.453 -8.344 1 94.62 257 ASP A N 1
ATOM 2105 C CA . ASP A 1 257 ? -0.226 -20.844 -7.18 1 94.62 257 ASP A CA 1
ATOM 2106 C C . ASP A 1 257 ? 0.384 -19.469 -6.879 1 94.62 257 ASP A C 1
ATOM 2108 O O . ASP A 1 257 ? 0.762 -19.188 -5.738 1 94.62 257 ASP A O 1
ATOM 2112 N N . VAL A 1 258 ? 0.457 -18.641 -7.887 1 97.56 258 VAL A N 1
ATOM 2113 C CA . VAL A 1 258 ? 1.109 -17.344 -7.73 1 97.56 258 VAL A CA 1
ATOM 2114 C C . VAL A 1 258 ? 0.095 -16.312 -7.25 1 97.56 258 VAL A C 1
ATOM 2116 O O . VAL A 1 258 ? -0.772 -15.883 -8.016 1 97.56 258 VAL A O 1
ATOM 2119 N N . TYR A 1 259 ? 0.226 -15.875 -6 1 97.62 259 TYR A N 1
ATOM 2120 C CA . TYR A 1 259 ? -0.523 -14.766 -5.422 1 97.62 259 TYR A CA 1
ATOM 2121 C C . TYR A 1 259 ? 0.17 -14.227 -4.176 1 97.62 259 TYR A C 1
ATOM 2123 O O . TYR A 1 259 ? 1.26 -14.68 -3.818 1 97.62 259 TYR A O 1
ATOM 2131 N N . THR A 1 260 ? -0.352 -13.273 -3.479 1 97.38 260 THR A N 1
ATOM 2132 C CA . THR A 1 260 ? 0.309 -12.484 -2.443 1 97.38 260 THR A CA 1
ATOM 2133 C C . THR A 1 260 ? 0.95 -13.398 -1.399 1 97.38 260 THR A C 1
ATOM 2135 O O . THR A 1 260 ? 2.059 -13.133 -0.932 1 97.38 260 THR A O 1
ATOM 2138 N N . HIS A 1 261 ? 0.375 -14.531 -1.044 1 95.12 261 HIS A N 1
ATOM 2139 C CA . HIS A 1 261 ? 0.855 -15.398 0.031 1 95.12 261 HIS A CA 1
ATOM 2140 C C . HIS A 1 261 ? 2.094 -16.172 -0.4 1 95.12 261 HIS A C 1
ATOM 2142 O O . HIS A 1 261 ? 2.793 -16.75 0.438 1 95.12 261 HIS A O 1
ATOM 2148 N N . ASN A 1 262 ? 2.385 -16.156 -1.667 1 96.56 262 ASN A N 1
ATOM 2149 C CA . ASN A 1 262 ? 3.537 -16.906 -2.158 1 96.56 262 ASN A CA 1
ATOM 2150 C C . ASN A 1 262 ? 4.574 -15.984 -2.789 1 96.56 262 ASN A C 1
ATOM 2152 O O . ASN A 1 262 ? 5.402 -16.422 -3.588 1 96.56 262 ASN A O 1
ATOM 2156 N N . LEU A 1 263 ? 4.441 -14.734 -2.465 1 98.31 263 LEU A N 1
ATOM 2157 C CA . LEU A 1 263 ? 5.375 -13.711 -2.934 1 98.31 263 LEU A CA 1
ATOM 2158 C C . LEU A 1 263 ? 6.121 -13.078 -1.763 1 98.31 263 LEU A C 1
ATOM 2160 O O . LEU A 1 263 ? 5.496 -12.547 -0.842 1 98.31 263 LEU A O 1
ATOM 2164 N N . PHE A 1 264 ? 7.445 -13.141 -1.824 1 97.94 264 PHE A N 1
ATOM 2165 C CA . PHE A 1 264 ? 8.258 -12.406 -0.862 1 97.94 264 PHE A CA 1
ATOM 2166 C C . PHE A 1 264 ? 8.812 -11.133 -1.488 1 97.94 264 PHE A C 1
ATOM 2168 O O . PHE A 1 264 ? 9.469 -11.188 -2.533 1 97.94 264 PHE A O 1
ATOM 2175 N N . PHE A 1 265 ? 8.516 -10.07 -0.848 1 98.38 265 PHE A N 1
ATOM 2176 C CA . PHE A 1 265 ? 9.164 -8.812 -1.176 1 98.38 265 PHE A CA 1
ATOM 2177 C C . PHE A 1 265 ? 10.203 -8.445 -0.118 1 98.38 265 PHE A C 1
ATOM 2179 O O . PHE A 1 265 ? 10.055 -8.812 1.051 1 98.38 265 PHE A O 1
ATOM 2186 N N . ARG A 1 266 ? 11.234 -7.758 -0.562 1 97.81 266 ARG A N 1
ATOM 2187 C CA . ARG A 1 266 ? 12.211 -7.316 0.424 1 97.81 266 ARG A CA 1
ATOM 2188 C C . ARG A 1 266 ? 11.555 -6.492 1.523 1 97.81 266 ARG A C 1
ATOM 2190 O O . ARG A 1 266 ? 10.625 -5.727 1.258 1 97.81 266 ARG A O 1
ATOM 2197 N N . LYS A 1 267 ? 12.008 -6.707 2.691 1 96.69 267 LYS A N 1
ATOM 2198 C CA . LYS A 1 267 ? 11.398 -5.949 3.783 1 96.69 267 LYS A CA 1
ATOM 2199 C C . LYS A 1 267 ? 12.227 -4.707 4.109 1 96.69 267 LYS A C 1
ATOM 2201 O O . LYS A 1 267 ? 13.445 -4.699 3.938 1 96.69 267 LYS A O 1
ATOM 2206 N N . ASP A 1 268 ? 11.594 -3.66 4.586 1 95.81 268 ASP A N 1
ATOM 2207 C CA . ASP A 1 268 ? 12.281 -2.447 5.016 1 95.81 268 ASP A CA 1
ATOM 2208 C C . ASP A 1 268 ? 12.617 -2.502 6.504 1 95.81 268 ASP A C 1
ATOM 2210 O O . ASP A 1 268 ? 12.469 -3.549 7.141 1 95.81 268 ASP A O 1
ATOM 2214 N N . ILE A 1 269 ? 13.109 -1.427 7.055 1 92.38 269 ILE A N 1
ATOM 2215 C CA . ILE A 1 269 ? 13.641 -1.392 8.414 1 92.38 269 ILE A CA 1
ATOM 2216 C C . ILE A 1 269 ? 12.508 -1.584 9.414 1 92.38 269 ILE A C 1
ATOM 2218 O O . ILE A 1 269 ? 12.742 -1.959 10.562 1 92.38 269 ILE A O 1
ATOM 2222 N N . PHE A 1 270 ? 11.211 -1.394 8.93 1 93.75 270 PHE A N 1
ATOM 2223 C CA . PHE A 1 270 ? 10.07 -1.529 9.82 1 93.75 270 PHE A CA 1
ATOM 2224 C C . PHE A 1 270 ? 9.391 -2.879 9.625 1 93.75 270 PHE A C 1
ATOM 2226 O O . PHE A 1 270 ? 8.359 -3.156 10.25 1 93.75 270 PHE A O 1
ATOM 2233 N N . GLY A 1 271 ? 9.93 -3.682 8.727 1 95.25 271 GLY A N 1
ATOM 2234 C CA . GLY A 1 271 ? 9.406 -5.02 8.508 1 95.25 271 GLY A CA 1
ATOM 2235 C C . GLY A 1 271 ? 8.32 -5.07 7.449 1 95.25 271 GLY A C 1
ATOM 2236 O O . GLY A 1 271 ? 7.672 -6.105 7.262 1 95.25 271 GLY A O 1
ATOM 2237 N N . ASN A 1 272 ? 8.125 -3.984 6.738 1 96.31 272 ASN A N 1
ATOM 2238 C CA . ASN A 1 272 ? 7.113 -3.939 5.684 1 96.31 272 ASN A CA 1
ATOM 2239 C C . ASN A 1 272 ? 7.668 -4.449 4.355 1 96.31 272 ASN A C 1
ATOM 2241 O O . ASN A 1 272 ? 8.852 -4.281 4.066 1 96.31 272 ASN A O 1
ATOM 2245 N N . PRO A 1 273 ? 6.77 -5.043 3.598 1 97.38 273 PRO A N 1
ATOM 2246 C CA . PRO A 1 273 ? 7.219 -5.344 2.236 1 97.38 273 PRO A CA 1
ATOM 2247 C C . PRO A 1 273 ? 7.508 -4.09 1.42 1 97.38 273 PRO A C 1
ATOM 2249 O O . PRO A 1 273 ? 6.719 -3.139 1.439 1 97.38 273 PRO A O 1
ATOM 2252 N N . THR A 1 274 ? 8.609 -4.059 0.705 1 97.56 274 THR A N 1
ATOM 2253 C CA . THR A 1 274 ? 8.961 -2.986 -0.224 1 97.56 274 THR A CA 1
ATOM 2254 C C . THR A 1 274 ? 8.445 -3.303 -1.627 1 97.56 274 THR A C 1
ATOM 2256 O O . THR A 1 274 ? 7.688 -4.258 -1.816 1 97.56 274 THR A O 1
ATOM 2259 N N . SER A 1 275 ? 8.891 -2.484 -2.613 1 97.44 275 SER A N 1
ATOM 2260 C CA . SER A 1 275 ? 8.461 -2.713 -3.99 1 97.44 275 SER A CA 1
ATOM 2261 C C . SER A 1 275 ? 9.359 -3.738 -4.684 1 97.44 275 SER A C 1
ATOM 2263 O O . SER A 1 275 ? 9.055 -4.18 -5.793 1 97.44 275 SER A O 1
ATOM 2265 N N . GLU A 1 276 ? 10.367 -4.145 -4.07 1 97.75 276 GLU A N 1
ATOM 2266 C CA . GLU A 1 276 ? 11.344 -5.031 -4.699 1 97.75 276 GLU A CA 1
ATOM 2267 C C . GLU A 1 276 ? 11 -6.496 -4.457 1 97.75 276 GLU A C 1
ATOM 2269 O O . GLU A 1 276 ? 11 -6.961 -3.316 1 97.75 276 GLU A O 1
ATOM 2274 N N . LEU A 1 277 ? 10.75 -7.203 -5.512 1 98.31 277 LEU A N 1
ATOM 2275 C CA . LEU A 1 277 ? 10.461 -8.625 -5.418 1 98.31 277 LEU A CA 1
ATOM 2276 C C . LEU A 1 277 ? 11.703 -9.406 -5 1 98.31 277 LEU A C 1
ATOM 2278 O O . LEU A 1 277 ? 12.773 -9.242 -5.59 1 98.31 277 LEU A O 1
ATOM 2282 N N . GLU A 1 278 ? 11.602 -10.203 -3.951 1 97.88 278 GLU A N 1
ATOM 2283 C CA . GLU A 1 278 ? 12.695 -11.078 -3.535 1 97.88 278 GLU A CA 1
ATOM 2284 C C . GLU A 1 278 ? 12.625 -12.43 -4.246 1 97.88 278 GLU A C 1
ATOM 2286 O O . GLU A 1 278 ? 13.602 -12.852 -4.871 1 97.88 278 GLU A O 1
ATOM 2291 N N . THR A 1 279 ? 11.406 -13.07 -4.078 1 97.94 279 THR A N 1
ATOM 2292 C CA . THR A 1 279 ? 11.273 -14.359 -4.75 1 97.94 279 THR A CA 1
ATOM 2293 C C . THR A 1 279 ? 9.828 -14.852 -4.699 1 97.94 279 THR A C 1
ATOM 2295 O O . THR A 1 279 ? 9.008 -14.297 -3.963 1 97.94 279 THR A O 1
ATOM 2298 N N . ILE A 1 280 ? 9.5 -15.773 -5.578 1 98.06 280 ILE A N 1
ATOM 2299 C CA . ILE A 1 280 ? 8.297 -16.594 -5.488 1 98.06 280 ILE A CA 1
ATOM 2300 C C . ILE A 1 280 ? 8.656 -17.953 -4.895 1 98.06 280 ILE A C 1
ATOM 2302 O O . ILE A 1 280 ? 9.656 -18.562 -5.277 1 98.06 280 ILE A O 1
ATOM 2306 N N . PHE A 1 281 ? 7.867 -18.375 -3.879 1 96.12 281 PHE A N 1
ATOM 2307 C CA . PHE A 1 281 ? 8.188 -19.625 -3.203 1 96.12 281 PHE A CA 1
ATOM 2308 C C . PHE A 1 281 ? 6.988 -20.562 -3.209 1 96.12 281 PHE A C 1
ATOM 2310 O O . PHE A 1 281 ? 5.973 -20.281 -3.848 1 96.12 281 PHE A O 1
ATOM 2317 N N . ASP A 1 282 ? 7.105 -21.75 -2.648 1 93.94 282 ASP A N 1
ATOM 2318 C CA . ASP A 1 282 ? 6.078 -22.781 -2.539 1 93.94 282 ASP A CA 1
ATOM 2319 C C . ASP A 1 282 ? 5.762 -23.391 -3.904 1 93.94 282 ASP A C 1
ATOM 2321 O O . ASP A 1 282 ? 4.645 -23.25 -4.406 1 93.94 282 ASP A O 1
ATOM 2325 N N . TRP A 1 283 ? 6.66 -24.156 -4.398 1 95.06 283 TRP A N 1
ATOM 2326 C CA . TRP A 1 283 ? 6.617 -24.703 -5.75 1 95.06 283 TRP A CA 1
ATOM 2327 C C . TRP A 1 283 ? 5.918 -26.047 -5.77 1 95.06 283 TRP A C 1
ATOM 2329 O O . TRP A 1 283 ? 6.066 -26.812 -6.727 1 95.06 283 TRP A O 1
ATOM 2339 N N . GLN A 1 284 ? 5.18 -26.312 -4.797 1 91.69 284 GLN A N 1
ATOM 2340 C CA . GLN A 1 284 ? 4.586 -27.641 -4.645 1 91.69 284 GLN A CA 1
ATOM 2341 C C . GLN A 1 284 ? 3.51 -27.891 -5.695 1 91.69 284 GLN A C 1
ATOM 2343 O O . GLN A 1 284 ? 3.154 -29.031 -5.973 1 91.69 284 GLN A O 1
ATOM 2348 N N . THR A 1 285 ? 3.027 -26.797 -6.301 1 91.69 285 THR A N 1
ATOM 2349 C CA . THR A 1 285 ? 1.95 -26.969 -7.273 1 91.69 285 THR A CA 1
ATOM 2350 C C . THR A 1 285 ? 2.459 -26.734 -8.695 1 91.69 285 THR A C 1
ATOM 2352 O O . THR A 1 285 ? 1.668 -26.594 -9.625 1 91.69 285 THR A O 1
ATOM 2355 N N . MET A 1 286 ? 3.701 -26.734 -8.852 1 93.12 286 MET A N 1
ATOM 2356 C CA . MET A 1 286 ? 4.254 -26.531 -10.188 1 93.12 286 MET A CA 1
ATOM 2357 C C . MET A 1 286 ? 3.766 -27.609 -11.148 1 93.12 286 MET A C 1
ATOM 2359 O O . MET A 1 286 ? 3.572 -28.766 -10.758 1 93.12 286 MET A O 1
ATOM 2363 N N . GLN A 1 287 ? 3.576 -27.266 -12.383 1 91.75 287 GLN A N 1
ATOM 2364 C CA . GLN A 1 287 ? 3.1 -28.188 -13.422 1 91.75 287 GLN A CA 1
ATOM 2365 C C . GLN A 1 287 ? 3.305 -27.594 -14.812 1 91.75 287 GLN A C 1
ATOM 2367 O O . GLN A 1 287 ? 3.693 -26.422 -14.945 1 91.75 287 GLN A O 1
ATOM 2372 N N . LEU A 1 288 ? 3.086 -28.422 -15.781 1 91.94 288 LEU A N 1
ATOM 2373 C CA . LEU A 1 288 ? 3.037 -27.906 -17.156 1 91.94 288 LEU A CA 1
ATOM 2374 C C . LEU A 1 288 ? 1.622 -27.484 -17.516 1 91.94 288 LEU A C 1
ATOM 2376 O O . LEU A 1 288 ? 0.657 -28.188 -17.234 1 91.94 288 LEU A O 1
ATOM 2380 N N . GLY A 1 289 ? 1.512 -26.25 -17.984 1 92.5 289 GLY A N 1
ATOM 2381 C CA . GLY A 1 289 ? 0.185 -25.75 -18.312 1 92.5 289 GLY A CA 1
ATOM 2382 C C . GLY A 1 289 ? 0.211 -24.438 -19.047 1 92.5 289 GLY A C 1
ATOM 2383 O O . GLY A 1 289 ? 1.228 -24.078 -19.656 1 92.5 289 GLY A O 1
ATOM 2384 N N . SER A 1 290 ? -0.904 -23.812 -19.062 1 95.12 290 SER A N 1
ATOM 2385 C CA . SER A 1 290 ? -1.107 -22.578 -19.812 1 95.12 290 SER A CA 1
ATOM 2386 C C . SER A 1 290 ? -0.266 -21.438 -19.234 1 95.12 290 SER A C 1
ATOM 2388 O O . SER A 1 290 ? -0.277 -21.203 -18.016 1 95.12 290 SER A O 1
ATOM 2390 N N . PRO A 1 291 ? 0.451 -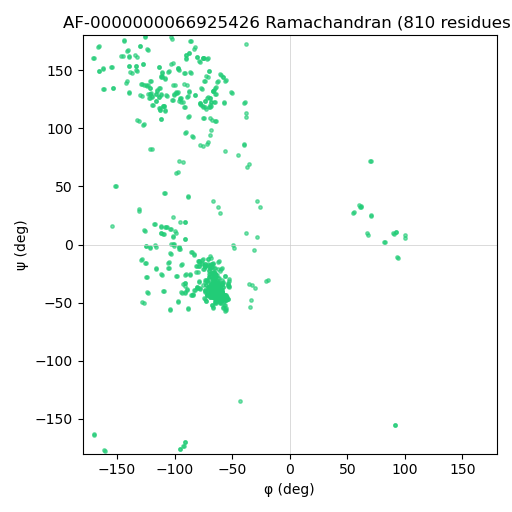20.703 -20.078 1 96.06 291 PRO A N 1
ATOM 2391 C CA . PRO A 1 291 ? 1.167 -19.516 -19.578 1 96.06 291 PRO A CA 1
ATOM 2392 C C . PRO A 1 291 ? 0.232 -18.469 -18.969 1 96.06 291 PRO A C 1
ATOM 2394 O O . PRO A 1 291 ? 0.647 -17.688 -18.125 1 96.06 291 PRO A O 1
ATOM 2397 N N . ALA A 1 292 ? -1.024 -18.516 -19.375 1 97.94 292 ALA A N 1
ATOM 2398 C CA . ALA A 1 292 ? -1.988 -17.531 -18.906 1 97.94 292 ALA A CA 1
ATOM 2399 C C . ALA A 1 292 ? -2.416 -17.828 -17.469 1 97.94 292 ALA A C 1
ATOM 2401 O O . ALA A 1 292 ? -2.943 -16.953 -16.766 1 97.94 292 ALA A O 1
ATOM 2402 N N . PHE A 1 293 ? -2.156 -19 -17.031 1 96.94 293 PHE A N 1
ATOM 2403 C CA . PHE A 1 293 ? -2.684 -19.422 -15.734 1 96.94 293 PHE A CA 1
ATOM 2404 C C . PHE A 1 293 ? -2.049 -18.625 -14.602 1 96.94 293 PHE A C 1
ATOM 2406 O O . PHE A 1 293 ? -2.75 -17.984 -13.812 1 96.94 293 PHE A O 1
ATOM 2413 N N . ASP A 1 294 ? -0.731 -18.609 -14.531 1 98.06 294 ASP A N 1
ATOM 2414 C CA . ASP A 1 294 ? -0.028 -17.875 -13.477 1 98.06 294 ASP A CA 1
ATOM 2415 C C . ASP A 1 294 ? -0.339 -16.375 -13.547 1 98.06 294 ASP A C 1
ATOM 2417 O O . ASP A 1 294 ? -0.507 -15.727 -12.516 1 98.06 294 ASP A O 1
ATOM 2421 N N . VAL A 1 295 ? -0.405 -15.891 -14.727 1 98.81 295 VAL A N 1
ATOM 2422 C CA . VAL A 1 295 ? -0.633 -14.461 -14.945 1 98.81 295 VAL A CA 1
ATOM 2423 C C . VAL A 1 295 ? -2.021 -14.078 -14.438 1 98.81 295 VAL A C 1
ATOM 2425 O O . VAL A 1 295 ? -2.166 -13.125 -13.664 1 98.81 295 VAL A O 1
ATOM 2428 N N . ALA A 1 296 ? -3.002 -14.859 -14.836 1 98.75 296 ALA A N 1
ATOM 2429 C CA . ALA A 1 296 ? -4.375 -14.578 -14.422 1 98.75 296 ALA A CA 1
ATOM 2430 C C . ALA A 1 296 ? -4.539 -14.742 -12.914 1 98.75 296 ALA A C 1
ATOM 2432 O O . ALA A 1 296 ? -5.18 -13.922 -12.258 1 98.75 296 ALA A O 1
ATOM 2433 N N . ARG A 1 297 ? -3.955 -15.781 -12.375 1 97.88 297 ARG A N 1
ATOM 2434 C CA . ARG A 1 297 ? -4.066 -16.031 -10.938 1 97.88 297 ARG A CA 1
ATOM 2435 C C . ARG A 1 297 ? -3.486 -14.867 -10.133 1 97.88 297 ARG A C 1
ATOM 2437 O O . ARG A 1 297 ? -4.129 -14.359 -9.219 1 97.88 297 ARG A O 1
ATOM 2444 N N . CYS A 1 298 ? -2.316 -14.477 -10.477 1 98.62 298 CYS A N 1
ATOM 2445 C CA . CYS A 1 298 ? -1.646 -13.398 -9.758 1 98.62 298 CYS A CA 1
ATOM 2446 C C . CYS A 1 298 ? -2.451 -12.109 -9.844 1 98.62 298 CYS A C 1
ATOM 2448 O O . CYS A 1 298 ? -2.654 -11.43 -8.828 1 98.62 298 CYS A O 1
ATOM 2450 N N . ILE A 1 299 ? -2.949 -11.805 -11.023 1 98.81 299 ILE A N 1
ATOM 2451 C CA . ILE A 1 299 ? -3.648 -10.547 -11.266 1 98.81 299 ILE A CA 1
ATOM 2452 C C . ILE A 1 299 ? -4.98 -10.547 -10.516 1 98.81 299 ILE A C 1
ATOM 2454 O O . ILE A 1 299 ? -5.309 -9.586 -9.82 1 98.81 299 ILE A O 1
ATOM 2458 N N . VAL A 1 300 ? -5.703 -11.609 -10.539 1 98.62 300 VAL A N 1
ATOM 2459 C CA . VAL A 1 300 ? -7.051 -11.672 -9.984 1 98.62 300 VAL A CA 1
ATOM 2460 C C . VAL A 1 300 ? -6.98 -11.68 -8.453 1 98.62 300 VAL A C 1
ATOM 2462 O O . VAL A 1 300 ? -7.762 -11 -7.789 1 98.62 300 VAL A O 1
ATOM 2465 N N . ILE A 1 301 ? -6.043 -12.406 -7.953 1 98.19 301 ILE A N 1
ATOM 2466 C CA . ILE A 1 301 ? -6.055 -12.641 -6.512 1 98.19 301 ILE A CA 1
ATOM 2467 C C . ILE A 1 301 ? -5.25 -11.555 -5.805 1 98.19 301 ILE A C 1
ATOM 2469 O O . ILE A 1 301 ? -5.562 -11.18 -4.672 1 98.19 301 ILE A O 1
ATOM 2473 N N . SER A 1 302 ? -4.285 -10.922 -6.473 1 98.56 302 SER A N 1
ATOM 2474 C CA . SER A 1 302 ? -3.334 -10.062 -5.773 1 98.56 302 SER A CA 1
ATOM 2475 C C . SER A 1 302 ? -3.652 -8.586 -5.996 1 98.56 302 SER A C 1
ATOM 2477 O O . SER A 1 302 ? -3.055 -7.711 -5.367 1 98.56 302 SER A O 1
ATOM 2479 N N . LEU A 1 303 ? -4.637 -8.266 -6.914 1 98.5 303 LEU A N 1
ATOM 2480 C CA . LEU A 1 303 ? -4.91 -6.867 -7.219 1 98.5 303 LEU A CA 1
ATOM 2481 C C . LEU A 1 303 ? -6.363 -6.52 -6.918 1 98.5 303 LEU A C 1
ATOM 2483 O O . LEU A 1 303 ? -7.273 -7.262 -7.293 1 98.5 303 LEU A O 1
ATOM 2487 N N . ASP A 1 304 ? -6.527 -5.391 -6.266 1 97.81 304 ASP A N 1
ATOM 2488 C CA . ASP A 1 304 ? -7.863 -4.812 -6.16 1 97.81 304 ASP A CA 1
ATOM 2489 C C . ASP A 1 304 ? -8.281 -4.164 -7.48 1 97.81 304 ASP A C 1
ATOM 2491 O O . ASP A 1 304 ? -7.441 -3.846 -8.32 1 97.81 304 ASP A O 1
ATOM 2495 N N . GLY A 1 305 ? -9.531 -3.971 -7.633 1 97.56 305 GLY A N 1
ATOM 2496 C CA . GLY A 1 305 ? -10.094 -3.479 -8.883 1 97.56 305 GLY A CA 1
ATOM 2497 C C . GLY A 1 305 ? -9.539 -2.127 -9.289 1 97.56 305 GLY A C 1
ATOM 2498 O O . GLY A 1 305 ? -9.367 -1.854 -10.484 1 97.56 305 GLY A O 1
ATOM 2499 N N . ASP A 1 306 ? -9.234 -1.258 -8.336 1 96.12 306 ASP A N 1
ATOM 2500 C CA . ASP A 1 306 ? -8.797 0.101 -8.648 1 96.12 306 ASP A CA 1
ATOM 2501 C C . ASP A 1 306 ? -7.375 0.112 -9.195 1 96.12 306 ASP A C 1
ATOM 2503 O O . ASP A 1 306 ? -6.957 1.075 -9.844 1 96.12 306 ASP A O 1
ATOM 2507 N N . ILE A 1 307 ? -6.648 -0.896 -8.984 1 97.62 307 ILE A N 1
ATOM 2508 C CA . ILE A 1 307 ? -5.32 -1.029 -9.578 1 97.62 307 ILE A CA 1
ATOM 2509 C C . ILE A 1 307 ? -5.406 -1.891 -10.836 1 97.62 307 ILE A C 1
ATOM 2511 O O . ILE A 1 307 ? -4.902 -1.506 -11.891 1 97.62 307 ILE A O 1
ATOM 2515 N N . ARG A 1 308 ? -6.035 -2.986 -10.727 1 98.56 308 ARG A N 1
ATOM 2516 C CA . ARG A 1 308 ? -6.113 -3.955 -11.812 1 98.56 308 ARG A CA 1
ATOM 2517 C C . ARG A 1 308 ? -6.699 -3.322 -13.07 1 98.56 308 ARG A C 1
ATOM 2519 O O . ARG A 1 308 ? -6.105 -3.406 -14.148 1 98.56 308 ARG A O 1
ATOM 2526 N N . ARG A 1 309 ? -7.852 -2.678 -12.906 1 98.25 309 ARG A N 1
ATOM 2527 C CA . ARG A 1 309 ? -8.578 -2.133 -14.055 1 98.25 309 ARG A CA 1
ATOM 2528 C C . ARG A 1 309 ? -7.785 -1.015 -14.719 1 98.25 309 ARG A C 1
ATOM 2530 O O . ARG A 1 309 ? -8.039 -0.676 -15.883 1 98.25 309 ARG A O 1
ATOM 2537 N N . LYS A 1 310 ? -6.879 -0.46 -13.992 1 96.88 310 LYS A N 1
ATOM 2538 C CA . LYS A 1 310 ? -6.047 0.612 -14.531 1 96.88 310 LYS A CA 1
ATOM 2539 C C . LYS A 1 310 ? -4.922 0.052 -15.398 1 96.88 310 LYS A C 1
ATOM 2541 O O . LYS A 1 310 ? -4.586 0.621 -16.438 1 96.88 310 LYS A O 1
ATOM 2546 N N . ILE A 1 311 ? -4.348 -1.098 -15.008 1 98.12 311 ILE A N 1
ATOM 2547 C CA . ILE A 1 311 ? -3.055 -1.427 -15.602 1 98.12 311 ILE A CA 1
ATOM 2548 C C . ILE A 1 311 ? -3.121 -2.807 -16.25 1 98.12 311 ILE A C 1
ATOM 2550 O O . ILE A 1 311 ? -2.137 -3.275 -16.828 1 98.12 311 ILE A O 1
ATOM 2554 N N . GLU A 1 312 ? -4.211 -3.496 -16.188 1 98.44 312 GLU A N 1
ATOM 2555 C CA . GLU A 1 312 ? -4.328 -4.887 -16.625 1 98.44 312 GLU A CA 1
ATOM 2556 C C . GLU A 1 312 ? -3.885 -5.051 -18.078 1 98.44 312 GLU A C 1
ATOM 2558 O O . GLU A 1 312 ? -3.107 -5.953 -18.391 1 98.44 312 GLU A O 1
ATOM 2563 N N . GLU A 1 313 ? -4.367 -4.176 -19 1 98 313 GLU A N 1
ATOM 2564 C CA . GLU A 1 313 ? -4.004 -4.266 -20.406 1 98 313 GLU A CA 1
ATOM 2565 C C . GLU A 1 313 ? -2.504 -4.09 -20.609 1 98 313 GLU A C 1
ATOM 2567 O O . GLU A 1 313 ? -1.879 -4.832 -21.375 1 98 313 GLU A O 1
ATOM 2572 N N . ASP A 1 314 ? -1.986 -3.143 -19.891 1 98.5 314 ASP A N 1
ATOM 2573 C CA . ASP A 1 314 ? -0.551 -2.889 -19.984 1 98.5 314 ASP A CA 1
ATOM 2574 C C . ASP A 1 314 ? 0.25 -4.062 -19.422 1 98.5 314 ASP A C 1
ATOM 2576 O O . ASP A 1 314 ? 1.329 -4.379 -19.922 1 98.5 314 ASP A O 1
ATOM 2580 N N . LEU A 1 315 ? -0.241 -4.707 -18.391 1 98.75 315 LEU A N 1
ATOM 2581 C CA . LEU A 1 315 ? 0.427 -5.855 -17.781 1 98.75 315 LEU A CA 1
ATOM 2582 C C . LEU A 1 315 ? 0.514 -7.016 -18.766 1 98.75 315 LEU A C 1
ATOM 2584 O O . LEU A 1 315 ? 1.545 -7.688 -18.844 1 98.75 315 LEU A O 1
ATOM 2588 N N . LEU A 1 316 ? -0.558 -7.246 -19.453 1 98.88 316 LEU A N 1
ATOM 2589 C CA . LEU A 1 316 ? -0.606 -8.359 -20.391 1 98.88 316 LEU A CA 1
ATOM 2590 C C . LEU A 1 316 ? 0.333 -8.125 -21.562 1 98.88 316 LEU A C 1
ATOM 2592 O O . LEU A 1 316 ? 1.038 -9.039 -22 1 98.88 316 LEU A O 1
ATOM 2596 N N . LEU A 1 317 ? 0.322 -6.895 -22.047 1 98.88 317 LEU A N 1
ATOM 2597 C CA . LEU A 1 317 ? 1.253 -6.543 -23.125 1 98.88 317 LEU A CA 1
ATOM 2598 C C . LEU A 1 317 ? 2.695 -6.656 -22.641 1 98.88 317 LEU A C 1
ATOM 2600 O O . LEU A 1 317 ? 3.564 -7.133 -23.375 1 98.88 317 LEU A O 1
ATOM 2604 N N . PHE A 1 318 ? 2.932 -6.211 -21.469 1 98.88 318 PHE A N 1
ATOM 2605 C CA . PHE A 1 318 ? 4.262 -6.277 -20.875 1 98.88 318 PHE A CA 1
ATOM 2606 C C . PHE A 1 318 ? 4.727 -7.727 -20.766 1 98.88 318 PHE A C 1
ATOM 2608 O O . PHE A 1 318 ? 5.879 -8.039 -21.062 1 98.88 318 PHE A O 1
ATOM 2615 N N . TYR A 1 319 ? 3.85 -8.602 -20.297 1 98.88 319 TYR A N 1
ATOM 2616 C CA . TYR A 1 319 ? 4.168 -10.023 -20.234 1 98.88 319 TYR A CA 1
ATOM 2617 C C . TYR A 1 319 ? 4.582 -10.555 -21.594 1 98.88 319 TYR A C 1
ATOM 2619 O O . TYR A 1 319 ? 5.641 -11.172 -21.734 1 98.88 319 TYR A O 1
ATOM 2627 N N . TYR A 1 320 ? 3.721 -10.344 -22.562 1 98.81 320 TYR A N 1
ATOM 2628 C CA . TYR A 1 320 ? 3.943 -10.883 -23.906 1 98.81 320 TYR A CA 1
ATOM 2629 C C . TYR A 1 320 ? 5.25 -10.359 -24.484 1 98.81 320 TYR A C 1
ATOM 2631 O O . TYR A 1 320 ? 6.012 -11.125 -25.094 1 98.81 320 TYR A O 1
ATOM 2639 N N . GLN A 1 321 ? 5.488 -9.094 -24.25 1 98.81 321 GLN A N 1
ATOM 2640 C CA . GLN A 1 321 ? 6.719 -8.492 -24.766 1 98.81 321 GLN A CA 1
ATOM 2641 C C . GLN A 1 321 ? 7.945 -9.07 -24.078 1 98.81 321 GLN A C 1
ATOM 2643 O O . GLN A 1 321 ? 8.945 -9.391 -24.719 1 98.81 321 GLN A O 1
ATOM 2648 N N . THR A 1 322 ? 7.875 -9.188 -22.797 1 98.75 322 THR A N 1
ATOM 2649 C CA . THR A 1 322 ? 8.992 -9.742 -22.047 1 98.75 322 THR A CA 1
ATOM 2650 C C . THR A 1 322 ? 9.242 -11.195 -22.438 1 98.75 322 THR A C 1
ATOM 2652 O O . THR A 1 322 ? 10.391 -11.609 -22.609 1 98.75 322 THR A O 1
ATOM 2655 N N . PHE A 1 323 ? 8.164 -11.953 -22.547 1 98.69 323 PHE A N 1
ATOM 2656 C CA . PHE A 1 323 ? 8.211 -13.344 -23 1 98.69 323 PHE A CA 1
ATOM 2657 C C . PHE A 1 323 ? 8.875 -13.445 -24.359 1 98.69 323 PHE A C 1
ATOM 2659 O O . PHE A 1 323 ? 9.766 -14.266 -24.562 1 98.69 323 PHE A O 1
ATOM 2666 N N . THR A 1 324 ? 8.508 -12.57 -25.266 1 98.62 324 THR A N 1
ATOM 2667 C CA . THR A 1 324 ? 9.039 -12.516 -26.609 1 98.62 324 THR A CA 1
ATOM 2668 C C . THR A 1 324 ? 10.516 -12.148 -26.609 1 98.62 324 THR A C 1
ATOM 2670 O O . THR A 1 324 ? 11.32 -12.773 -27.297 1 98.62 324 THR A O 1
ATOM 2673 N N . ASP A 1 325 ? 10.82 -11.164 -25.859 1 98.56 325 ASP A N 1
ATOM 2674 C CA . ASP A 1 325 ? 12.203 -10.695 -25.781 1 98.56 325 ASP A CA 1
ATOM 2675 C C . ASP A 1 325 ? 13.125 -11.797 -25.25 1 98.56 325 ASP A C 1
ATOM 2677 O O . ASP A 1 325 ? 14.242 -11.977 -25.75 1 98.56 325 ASP A O 1
ATOM 2681 N N . GLU A 1 326 ? 12.656 -12.539 -24.281 1 98.19 326 GLU A N 1
ATOM 2682 C CA . GLU A 1 326 ? 13.461 -13.617 -23.719 1 98.19 326 GLU A CA 1
ATOM 2683 C C . GLU A 1 326 ? 13.711 -14.719 -24.734 1 98.19 326 GLU A C 1
ATOM 2685 O O . GLU A 1 326 ? 14.82 -15.25 -24.828 1 98.19 326 GLU A O 1
ATOM 2690 N N . LEU A 1 327 ? 12.719 -15.109 -25.469 1 98.31 327 LEU A N 1
ATOM 2691 C CA . LEU A 1 327 ? 12.852 -16.156 -26.484 1 98.31 327 LEU A CA 1
ATOM 2692 C C . LEU A 1 327 ? 13.758 -15.688 -27.609 1 98.31 327 LEU A C 1
ATOM 2694 O O . LEU A 1 327 ? 14.555 -16.469 -28.141 1 98.31 327 LEU A O 1
ATOM 2698 N N . ASN A 1 328 ? 13.633 -14.422 -27.953 1 98.19 328 ASN A N 1
ATOM 2699 C CA . ASN A 1 328 ? 14.414 -13.852 -29.047 1 98.19 328 ASN A CA 1
ATOM 2700 C C . ASN A 1 328 ? 15.914 -13.922 -28.75 1 98.19 328 ASN A C 1
ATOM 2702 O O . ASN A 1 328 ? 16.719 -14.07 -29.672 1 98.19 328 ASN A O 1
ATOM 2706 N N . LYS A 1 329 ? 16.266 -13.805 -27.547 1 97.12 329 LYS A N 1
ATOM 2707 C CA . LYS A 1 329 ? 17.672 -13.914 -27.156 1 97.12 329 LYS A CA 1
ATOM 2708 C C . LYS A 1 329 ? 18.266 -15.25 -27.609 1 97.12 329 LYS A C 1
ATOM 2710 O O . LYS A 1 329 ? 19.469 -15.359 -27.828 1 97.12 329 LYS A O 1
ATOM 2715 N N . TYR A 1 330 ? 17.438 -16.281 -27.75 1 96.56 330 TYR A N 1
ATOM 2716 C CA . TYR A 1 330 ? 17.875 -17.625 -28.141 1 96.56 330 TYR A CA 1
ATOM 2717 C C . TYR A 1 330 ? 17.406 -17.969 -29.547 1 96.56 330 TYR A C 1
ATOM 2719 O O . TYR A 1 330 ? 17.438 -19.125 -29.953 1 96.56 330 TYR A O 1
ATOM 2727 N N . LYS A 1 331 ? 16.875 -16.984 -30.25 1 97.44 331 LYS A N 1
ATOM 2728 C CA . LYS A 1 331 ? 16.422 -17.109 -31.625 1 97.44 331 LYS A CA 1
ATOM 2729 C C . LYS A 1 331 ? 15.281 -18.125 -31.734 1 97.44 331 LYS A C 1
ATOM 2731 O O . LYS A 1 331 ? 15.227 -18.906 -32.688 1 97.44 331 LYS A O 1
ATOM 2736 N N . ILE A 1 332 ? 14.531 -18.141 -30.688 1 97.5 332 ILE A N 1
ATOM 2737 C CA . ILE A 1 332 ? 13.352 -19 -30.688 1 97.5 332 ILE A CA 1
ATOM 2738 C C . ILE A 1 332 ? 12.109 -18.172 -31.031 1 97.5 332 ILE A C 1
ATOM 2740 O O . ILE A 1 332 ? 11.898 -17.094 -30.453 1 97.5 332 ILE A O 1
ATOM 2744 N N . GLU A 1 333 ? 11.383 -18.656 -31.922 1 96.88 333 GLU A N 1
ATOM 2745 C CA . GLU A 1 333 ? 10.156 -17.969 -32.312 1 96.88 333 GLU A CA 1
ATOM 2746 C C . GLU A 1 333 ? 9.078 -18.109 -31.25 1 96.88 333 GLU A C 1
ATOM 2748 O O . GLU A 1 333 ? 8.914 -19.172 -30.656 1 96.88 333 GLU A O 1
ATOM 2753 N N . VAL A 1 334 ? 8.352 -17.016 -31.062 1 96.94 334 VAL A N 1
ATOM 2754 C CA . VAL A 1 334 ? 7.246 -17.047 -30.109 1 96.94 334 VAL A CA 1
ATOM 2755 C C . VAL A 1 334 ? 6.176 -18.016 -30.594 1 96.94 334 VAL A C 1
ATOM 2757 O O . VAL A 1 334 ? 5.699 -17.906 -31.734 1 96.94 334 VAL A O 1
ATOM 2760 N N . PRO A 1 335 ? 5.77 -18.859 -29.797 1 96.88 335 PRO A N 1
ATOM 2761 C CA . PRO A 1 335 ? 4.938 -19.969 -30.266 1 96.88 335 PRO A CA 1
ATOM 2762 C C . PRO A 1 335 ? 3.463 -19.578 -30.391 1 96.88 335 PRO A C 1
ATOM 2764 O O . PRO A 1 335 ? 2.66 -20.375 -30.906 1 96.88 335 PRO A O 1
ATOM 2767 N N . PHE A 1 336 ? 3.059 -18.469 -29.953 1 98 336 PHE A N 1
ATOM 2768 C CA . PHE A 1 336 ? 1.667 -18.047 -30.078 1 98 336 PHE A CA 1
ATOM 2769 C C . PHE A 1 336 ? 1.57 -16.547 -30.297 1 98 336 PHE A C 1
ATOM 2771 O O . PHE A 1 336 ? 2.496 -15.805 -29.953 1 98 336 PHE A O 1
ATOM 2778 N N . ARG A 1 337 ? 0.433 -16.078 -30.781 1 97.81 337 ARG A N 1
ATOM 2779 C CA . ARG A 1 337 ? 0.17 -14.656 -30.984 1 97.81 337 ARG A CA 1
ATOM 2780 C C . ARG A 1 337 ? -0.453 -14.031 -29.75 1 97.81 337 ARG A C 1
ATOM 2782 O O . ARG A 1 337 ? -1.058 -14.727 -28.938 1 97.81 337 ARG A O 1
ATOM 2789 N N . TYR A 1 338 ? -0.33 -12.75 -29.703 1 98.25 338 TYR A N 1
ATOM 2790 C CA . TYR A 1 338 ? -0.867 -12.031 -28.547 1 98.25 338 TYR A CA 1
ATOM 2791 C C . TYR A 1 338 ? -2.377 -12.219 -28.453 1 98.25 338 TYR A C 1
ATOM 2793 O O . TYR A 1 338 ? -2.92 -12.344 -27.359 1 98.25 338 TYR A O 1
ATOM 2801 N N . GLU A 1 339 ? -3.076 -12.195 -29.562 1 98.06 339 GLU A N 1
ATOM 2802 C CA . GLU A 1 339 ? -4.531 -12.312 -29.562 1 98.06 339 GLU A CA 1
ATOM 2803 C C . GLU A 1 339 ? -4.98 -13.633 -28.953 1 98.06 339 GLU A C 1
ATOM 2805 O O . GLU A 1 339 ? -5.996 -13.688 -28.25 1 98.06 339 GLU A O 1
ATOM 2810 N N . ASN A 1 340 ? -4.23 -14.711 -29.266 1 98.19 340 ASN A N 1
ATOM 2811 C CA . ASN A 1 340 ? -4.516 -16.016 -28.672 1 98.19 340 ASN A CA 1
ATOM 2812 C C . ASN A 1 340 ? -4.285 -16 -27.156 1 98.19 340 ASN A C 1
ATOM 2814 O O . ASN A 1 340 ? -5.105 -16.516 -26.406 1 98.19 340 ASN A O 1
ATOM 2818 N N . PHE A 1 341 ? -3.18 -15.43 -26.812 1 98.44 341 PHE A N 1
ATOM 2819 C CA . PHE A 1 341 ? -2.854 -15.312 -25.391 1 98.44 341 PHE A CA 1
ATOM 2820 C C . PHE A 1 341 ? -3.928 -14.523 -24.656 1 98.44 341 PHE A C 1
ATOM 2822 O O . PHE A 1 341 ? -4.371 -14.922 -23.578 1 98.44 341 PHE A O 1
ATOM 2829 N N . ARG A 1 342 ? -4.34 -13.398 -25.203 1 98.19 342 ARG A N 1
ATOM 2830 C CA . ARG A 1 342 ? -5.34 -12.523 -24.594 1 98.19 342 ARG A CA 1
ATOM 2831 C C . ARG A 1 342 ? -6.656 -13.266 -24.375 1 98.19 342 ARG A C 1
ATOM 2833 O O . ARG A 1 342 ? -7.273 -13.141 -23.312 1 98.19 342 ARG A O 1
ATOM 2840 N N . LYS A 1 343 ? -7.055 -14.039 -25.344 1 97.88 343 LYS A N 1
ATOM 2841 C CA . LYS A 1 343 ? -8.289 -14.805 -25.219 1 97.88 343 LYS A CA 1
ATOM 2842 C C . LYS A 1 343 ? -8.195 -15.828 -24.094 1 97.88 343 LYS A C 1
ATOM 2844 O O . LYS A 1 343 ? -9.109 -15.953 -23.281 1 97.88 343 LYS A O 1
ATOM 2849 N N . VAL A 1 344 ? -7.102 -16.578 -24.047 1 98.25 344 VAL A N 1
ATOM 2850 C CA . VAL A 1 344 ? -6.918 -17.594 -23.031 1 98.25 344 VAL A CA 1
ATOM 2851 C C . VAL A 1 344 ? -6.82 -16.938 -21.656 1 98.25 344 VAL A C 1
ATOM 2853 O O . VAL A 1 344 ? -7.332 -17.469 -20.656 1 98.25 344 VAL A O 1
ATOM 2856 N N . TYR A 1 345 ? -6.18 -15.805 -21.609 1 98.62 345 TYR A N 1
ATOM 2857 C CA . TYR A 1 345 ? -6.145 -15.047 -20.359 1 98.62 345 TYR A CA 1
ATOM 2858 C C . TYR A 1 345 ? -7.551 -14.703 -19.891 1 98.62 345 TYR A C 1
ATOM 2860 O O . TYR A 1 345 ? -7.875 -14.875 -18.703 1 98.62 345 TYR A O 1
ATOM 2868 N N . ASP A 1 346 ? -8.375 -14.219 -20.797 1 98.31 346 ASP A N 1
ATOM 2869 C CA . ASP A 1 346 ? -9.734 -13.828 -20.438 1 98.31 346 ASP A CA 1
ATOM 2870 C C . ASP A 1 346 ? -10.5 -15.008 -19.828 1 98.31 346 ASP A C 1
ATOM 2872 O O . ASP A 1 346 ? -11.102 -14.875 -18.766 1 98.31 346 ASP A O 1
ATOM 2876 N N . ILE A 1 347 ? -10.414 -16.078 -20.438 1 96.44 347 ILE A N 1
ATOM 2877 C CA . ILE A 1 347 ? -11.195 -17.203 -19.969 1 96.44 347 ILE A CA 1
ATOM 2878 C C . ILE A 1 347 ? -10.609 -17.75 -18.672 1 96.44 347 ILE A C 1
ATOM 2880 O O . ILE A 1 347 ? -11.344 -18.172 -17.781 1 96.44 347 ILE A O 1
ATOM 2884 N N . THR A 1 348 ? -9.289 -17.703 -18.547 1 97.56 348 THR A N 1
ATOM 2885 C CA . THR A 1 348 ? -8.633 -18.125 -17.312 1 97.56 348 THR A CA 1
ATOM 2886 C C . THR A 1 348 ? -8.961 -17.156 -16.188 1 97.56 348 THR A C 1
ATOM 2888 O O . THR A 1 348 ? -9.102 -17.562 -15.023 1 97.56 348 THR A O 1
ATOM 2891 N N . PHE A 1 349 ? -9.094 -15.859 -16.547 1 98.25 349 PHE A N 1
ATOM 2892 C CA . PHE A 1 349 ? -9.508 -14.844 -15.578 1 98.25 349 PHE A CA 1
ATOM 2893 C C . PHE A 1 349 ? -10.836 -15.219 -14.938 1 98.25 349 PHE A C 1
ATOM 2895 O O . PHE A 1 349 ? -11 -15.094 -13.719 1 98.25 349 PHE A O 1
ATOM 2902 N N . LEU A 1 350 ? -11.742 -15.672 -15.75 1 97.25 350 LEU A N 1
ATOM 2903 C CA . LEU A 1 350 ? -13.047 -16.109 -15.266 1 97.25 350 LEU A CA 1
ATOM 2904 C C . LEU A 1 350 ? -12.898 -17.266 -14.273 1 97.25 350 LEU A C 1
ATOM 2906 O O . LEU A 1 350 ? -13.484 -17.234 -13.195 1 97.25 350 LEU A O 1
ATOM 2910 N N . GLN A 1 351 ? -12.125 -18.203 -14.602 1 95 351 GLN A N 1
ATOM 2911 C CA . GLN A 1 351 ? -11.891 -19.344 -13.727 1 95 351 GLN A CA 1
ATOM 2912 C C . GLN A 1 351 ? -11.219 -18.906 -12.43 1 95 351 GLN A C 1
ATOM 2914 O O . GLN A 1 351 ? -11.586 -19.375 -11.344 1 95 351 GLN A O 1
ATOM 2919 N N . GLN A 1 352 ? -10.211 -18.016 -12.5 1 96.31 352 GLN A N 1
ATOM 2920 C CA . GLN A 1 352 ? -9.484 -17.547 -11.32 1 96.31 352 GLN A CA 1
ATOM 2921 C C . GLN A 1 352 ? -10.383 -16.719 -10.422 1 96.31 352 GLN A C 1
ATOM 2923 O O . GLN A 1 352 ? -10.203 -16.688 -9.203 1 96.31 352 GLN A O 1
ATOM 2928 N N . SER A 1 353 ? -11.367 -16.031 -11.016 1 96.69 353 SER A N 1
ATOM 2929 C CA . SER A 1 353 ? -12.359 -15.305 -10.211 1 96.69 353 SER A CA 1
ATOM 2930 C C . SER A 1 353 ? -13.188 -16.266 -9.367 1 96.69 353 SER A C 1
ATOM 2932 O O . SER A 1 353 ? -13.594 -15.93 -8.25 1 96.69 353 SER A O 1
ATOM 2934 N N . GLY A 1 354 ? -13.414 -17.438 -9.945 1 93.56 354 GLY A N 1
ATOM 2935 C CA . GLY A 1 354 ? -14.023 -18.484 -9.141 1 93.56 354 GLY A CA 1
ATOM 2936 C C . GLY A 1 354 ? -13.148 -18.953 -8 1 93.56 354 GLY A C 1
ATOM 2937 O O . GLY A 1 354 ? -13.625 -19.141 -6.879 1 93.56 354 GLY A O 1
ATOM 2938 N N . ASP A 1 355 ? -11.891 -19.109 -8.273 1 92.75 355 ASP A N 1
ATOM 2939 C CA . ASP A 1 355 ? -10.938 -19.531 -7.254 1 92.75 355 ASP A CA 1
ATOM 2940 C C . ASP A 1 355 ? -10.797 -18.484 -6.156 1 92.75 355 ASP A C 1
ATOM 2942 O O . ASP A 1 355 ? -10.453 -18.812 -5.016 1 92.75 355 ASP A O 1
ATOM 2946 N N . LEU A 1 356 ? -11.008 -17.25 -6.52 1 95.56 356 LEU A N 1
ATOM 2947 C CA . LEU A 1 356 ? -10.953 -16.172 -5.543 1 95.56 356 LEU A CA 1
ATOM 2948 C C . LEU A 1 356 ? -11.953 -16.391 -4.418 1 95.56 356 LEU A C 1
ATOM 2950 O O . LEU A 1 356 ? -11.688 -16.062 -3.26 1 95.56 356 LEU A O 1
ATOM 2954 N N . LEU A 1 357 ? -13.133 -17.031 -4.723 1 93.69 357 LEU A N 1
ATOM 2955 C CA . LEU A 1 357 ? -14.109 -17.375 -3.693 1 93.69 357 LEU A CA 1
ATOM 2956 C C . LEU A 1 357 ? -13.5 -18.328 -2.674 1 93.69 357 LEU A C 1
ATOM 2958 O O . LEU A 1 357 ? -13.633 -18.125 -1.465 1 93.69 357 LEU A O 1
ATOM 2962 N N . SER A 1 358 ? -12.797 -19.266 -3.223 1 90.5 358 SER A N 1
ATOM 2963 C CA . SER A 1 358 ? -12.18 -20.266 -2.363 1 90.5 358 SER A CA 1
ATOM 2964 C C . SER A 1 358 ? -11.109 -19.656 -1.469 1 90.5 358 SER A C 1
ATOM 2966 O O . SER A 1 358 ? -11.039 -19.953 -0.277 1 90.5 358 SER A O 1
ATOM 2968 N N . MET A 1 359 ? -10.344 -18.844 -2.057 1 93.31 359 MET A N 1
ATOM 2969 C CA . MET A 1 359 ? -9.266 -18.203 -1.304 1 93.31 359 MET A CA 1
ATOM 2970 C C . MET A 1 359 ? -9.82 -17.328 -0.194 1 93.31 359 MET A C 1
ATOM 2972 O O . MET A 1 359 ? -9.305 -17.328 0.925 1 93.31 359 MET A O 1
ATOM 2976 N N . ILE A 1 360 ? -10.859 -16.578 -0.472 1 95 360 ILE A N 1
ATOM 2977 C CA . ILE A 1 360 ? -11.5 -15.711 0.517 1 95 360 ILE A CA 1
ATOM 2978 C C . ILE A 1 360 ? -12.102 -16.562 1.631 1 95 360 ILE A C 1
ATOM 2980 O O . ILE A 1 360 ? -12 -16.219 2.811 1 95 360 ILE A O 1
ATOM 2984 N N . ASP A 1 361 ? -12.703 -17.625 1.255 1 93.19 361 ASP A N 1
ATOM 2985 C CA . ASP A 1 361 ? -13.289 -18.516 2.25 1 93.19 361 ASP A CA 1
ATOM 2986 C C . ASP A 1 361 ? -12.234 -19.047 3.215 1 93.19 361 ASP A C 1
ATOM 2988 O O . ASP A 1 361 ? -12.422 -19.016 4.434 1 93.19 361 ASP A O 1
ATOM 2992 N N . ILE A 1 362 ? -11.141 -19.453 2.662 1 89.44 362 ILE A N 1
ATOM 2993 C CA . ILE A 1 362 ? -10.086 -20.094 3.438 1 89.44 362 ILE A CA 1
ATOM 2994 C C . ILE A 1 362 ? -9.383 -19.062 4.309 1 89.44 362 ILE A C 1
ATOM 2996 O O . ILE A 1 362 ? -9.227 -19.266 5.52 1 89.44 362 ILE A O 1
ATOM 3000 N N . PHE A 1 363 ? -9.086 -17.938 3.816 1 91.94 363 PHE A N 1
ATOM 3001 C CA . PHE A 1 363 ? -8.117 -17.078 4.496 1 91.94 363 PHE A CA 1
ATOM 3002 C C . PHE A 1 363 ? -8.82 -15.93 5.199 1 91.94 363 PHE A C 1
ATOM 3004 O O . PHE A 1 363 ? -8.25 -15.305 6.098 1 91.94 363 PHE A O 1
ATOM 3011 N N . VAL A 1 364 ? -10.039 -15.602 4.809 1 94.38 364 VAL A N 1
ATOM 3012 C CA . VAL A 1 364 ? -10.703 -14.438 5.387 1 94.38 364 VAL A CA 1
ATOM 3013 C C . VAL A 1 364 ? -11.859 -14.898 6.277 1 94.38 364 VAL A C 1
ATOM 3015 O O . VAL A 1 364 ? -12.039 -14.383 7.383 1 94.38 364 VAL A O 1
ATOM 3018 N N . LEU A 1 365 ? -12.602 -15.906 5.855 1 93.31 365 LEU A N 1
ATOM 3019 C CA . LEU A 1 365 ? -13.812 -16.297 6.57 1 93.31 365 LEU A CA 1
ATOM 3020 C C . LEU A 1 365 ? -13.508 -17.359 7.609 1 93.31 365 LEU A C 1
ATOM 3022 O O . LEU A 1 365 ? -14.062 -17.344 8.711 1 93.31 365 LEU A O 1
ATOM 3026 N N . LYS A 1 366 ? -12.57 -18.266 7.301 1 88.5 366 LYS A N 1
ATOM 3027 C CA . LYS A 1 366 ? -12.367 -19.406 8.18 1 88.5 366 LYS A CA 1
ATOM 3028 C C . LYS A 1 366 ? -11.117 -19.234 9.031 1 88.5 366 LYS A C 1
ATOM 3030 O O . LYS A 1 366 ? -11.188 -19.281 10.266 1 88.5 366 LYS A O 1
ATOM 3035 N N . ASN A 1 367 ? -10.055 -19.031 8.367 1 81 367 ASN A N 1
ATOM 3036 C CA . ASN A 1 367 ? -8.766 -19.062 9.055 1 81 367 ASN A CA 1
ATOM 3037 C C . ASN A 1 367 ? -8.281 -17.656 9.422 1 81 367 ASN A C 1
ATOM 3039 O O . ASN A 1 367 ? -7.23 -17.219 8.961 1 81 367 ASN A O 1
ATOM 3043 N N . THR A 1 368 ? -9.102 -17 10.297 1 83.94 368 THR A N 1
ATOM 3044 C CA . THR A 1 368 ? -8.711 -15.672 10.766 1 83.94 368 THR A CA 1
ATOM 3045 C C . THR A 1 368 ? -8.883 -15.562 12.281 1 83.94 368 THR A C 1
ATOM 3047 O O . THR A 1 368 ? -9.719 -16.266 12.867 1 83.94 368 THR A O 1
ATOM 3050 N N . ASP A 1 369 ? -8.055 -14.75 12.82 1 84.69 369 ASP A N 1
ATOM 3051 C CA . ASP A 1 369 ? -8.125 -14.523 14.258 1 84.69 369 ASP A CA 1
ATOM 3052 C C . ASP A 1 369 ? -8.859 -13.227 14.57 1 84.69 369 ASP A C 1
ATOM 3054 O O . ASP A 1 369 ? -8.859 -12.766 15.719 1 84.69 369 ASP A O 1
ATOM 3058 N N . TYR A 1 370 ? -9.469 -12.711 13.57 1 88.44 370 TYR A N 1
ATOM 3059 C CA . TYR A 1 370 ? -10.172 -11.453 13.789 1 88.44 370 TYR A CA 1
ATOM 3060 C C . TYR A 1 370 ? -11.438 -11.672 14.609 1 88.44 370 TYR A C 1
ATOM 3062 O O . TYR A 1 370 ? -12.062 -12.734 14.531 1 88.44 370 TYR A O 1
ATOM 3070 N N . ASN A 1 371 ? -11.75 -10.672 15.461 1 93.25 371 ASN A N 1
ATOM 3071 C CA . ASN A 1 371 ? -13.07 -10.641 16.078 1 93.25 371 ASN A CA 1
ATOM 3072 C C . ASN A 1 371 ? -14.172 -10.438 15.047 1 93.25 371 ASN A C 1
ATOM 3074 O O . ASN A 1 371 ? -14.375 -9.32 14.562 1 93.25 371 ASN A O 1
ATOM 3078 N N . LYS A 1 372 ? -14.922 -11.477 14.742 1 93.31 372 LYS A N 1
ATOM 3079 C CA . LYS A 1 372 ? -15.891 -11.484 13.648 1 93.31 372 LYS A CA 1
ATOM 3080 C C . LYS A 1 372 ? -17.062 -10.57 13.945 1 93.31 372 LYS A C 1
ATOM 3082 O O . LYS A 1 372 ? -17.859 -10.25 13.055 1 93.31 372 LYS A O 1
ATOM 3087 N N . LYS A 1 373 ? -17.172 -10.102 15.164 1 93.69 373 LYS A N 1
ATOM 3088 C CA . LYS A 1 373 ? -18.234 -9.18 15.531 1 93.69 373 LYS A CA 1
ATOM 3089 C C . LYS A 1 373 ? -17.734 -7.742 15.586 1 93.69 373 LYS A C 1
ATOM 3091 O O . LYS A 1 373 ? -18.516 -6.809 15.797 1 93.69 373 LYS A O 1
ATOM 3096 N N . GLY A 1 374 ? -16.5 -7.586 15.336 1 94.88 374 GLY A N 1
ATOM 3097 C CA . GLY A 1 374 ? -15.906 -6.27 15.461 1 94.88 374 GLY A CA 1
ATOM 3098 C C . GLY A 1 374 ? -15.969 -5.457 14.18 1 94.88 374 GLY A C 1
ATOM 3099 O O . GLY A 1 374 ? -16.203 -6.004 13.102 1 94.88 374 GLY A O 1
ATOM 3100 N N . LYS A 1 375 ? -15.766 -4.145 14.336 1 95.69 375 LYS A N 1
ATOM 3101 C CA . LYS A 1 375 ? -15.836 -3.242 13.188 1 95.69 375 LYS A CA 1
ATOM 3102 C C . LYS A 1 375 ? -14.672 -3.479 12.234 1 95.69 375 LYS A C 1
ATOM 3104 O O . LYS A 1 375 ? -14.797 -3.266 11.023 1 95.69 375 LYS A O 1
ATOM 3109 N N . TYR A 1 376 ? -13.594 -3.957 12.805 1 96.44 376 TYR A N 1
ATOM 3110 C CA . TYR A 1 376 ? -12.438 -4.234 11.953 1 96.44 376 TYR A CA 1
ATOM 3111 C C . TYR A 1 376 ? -12.75 -5.348 10.961 1 96.44 376 TYR A C 1
ATOM 3113 O O . TYR A 1 376 ? -12.484 -5.211 9.766 1 96.44 376 TYR A O 1
ATOM 3121 N N . TYR A 1 377 ? -13.258 -6.43 11.438 1 97.06 377 TYR A N 1
ATOM 3122 C CA . TYR A 1 377 ? -13.609 -7.555 10.578 1 97.06 377 TYR A CA 1
ATOM 3123 C C . TYR A 1 377 ? -14.641 -7.145 9.539 1 97.06 377 TYR A C 1
ATOM 3125 O O . TYR A 1 377 ? -14.578 -7.574 8.383 1 97.06 377 TYR A O 1
ATOM 3133 N N . LYS A 1 378 ? -15.562 -6.309 9.914 1 96.31 378 LYS A N 1
ATOM 3134 C CA . LYS A 1 378 ? -16.547 -5.805 8.977 1 96.31 378 LYS A CA 1
ATOM 3135 C C . LYS A 1 378 ? -15.891 -5.035 7.832 1 96.31 378 LYS A C 1
ATOM 3137 O O . LYS A 1 378 ? -16.281 -5.172 6.672 1 96.31 378 LYS A O 1
ATOM 3142 N N . ALA A 1 379 ? -14.945 -4.223 8.172 1 97.31 379 ALA A N 1
ATOM 3143 C CA . ALA A 1 379 ? -14.227 -3.467 7.152 1 97.31 379 ALA A CA 1
ATOM 3144 C C . ALA A 1 379 ? -13.469 -4.398 6.215 1 97.31 379 ALA A C 1
ATOM 3146 O O . ALA A 1 379 ? -13.383 -4.145 5.008 1 97.31 379 ALA A O 1
ATOM 3147 N N . ILE A 1 380 ? -12.914 -5.465 6.754 1 96.94 380 ILE A N 1
ATOM 3148 C CA . ILE A 1 380 ? -12.203 -6.457 5.957 1 96.94 380 ILE A CA 1
ATOM 3149 C C . ILE A 1 380 ? -13.164 -7.129 4.984 1 96.94 380 ILE A C 1
ATOM 3151 O O . ILE A 1 380 ? -12.844 -7.316 3.809 1 96.94 380 ILE A O 1
ATOM 3155 N N . LEU A 1 381 ? -14.344 -7.453 5.484 1 96.69 381 LEU A N 1
ATOM 3156 C CA . LEU A 1 381 ? -15.352 -8.086 4.641 1 96.69 381 LEU A CA 1
ATOM 3157 C C . LEU A 1 381 ? -15.789 -7.141 3.523 1 96.69 381 LEU A C 1
ATOM 3159 O O . LEU A 1 381 ? -15.961 -7.57 2.379 1 96.69 381 LEU A O 1
ATOM 3163 N N . ASP A 1 382 ? -15.945 -5.902 3.852 1 96.25 382 ASP A N 1
ATOM 3164 C CA . ASP A 1 382 ? -16.328 -4.922 2.842 1 96.25 382 ASP A CA 1
ATOM 3165 C C . ASP A 1 382 ? -15.266 -4.809 1.753 1 96.25 382 ASP A C 1
ATOM 3167 O O . ASP A 1 382 ? -15.586 -4.785 0.562 1 96.25 382 ASP A O 1
ATOM 3171 N N . LYS A 1 383 ? -14.07 -4.727 2.172 1 96.06 383 LYS A N 1
ATOM 3172 C CA . LYS A 1 383 ? -12.953 -4.602 1.24 1 96.06 383 LYS A CA 1
ATOM 3173 C C . LYS A 1 383 ? -12.836 -5.836 0.35 1 96.06 383 LYS A C 1
ATOM 3175 O O . LYS A 1 383 ? -12.672 -5.719 -0.866 1 96.06 383 LYS A O 1
ATOM 3180 N N . THR A 1 384 ? -12.922 -6.988 0.963 1 96.44 384 THR A N 1
ATOM 3181 C CA . THR A 1 384 ? -12.867 -8.25 0.229 1 96.44 384 THR A CA 1
ATOM 3182 C C . THR A 1 384 ? -14.055 -8.383 -0.713 1 96.44 384 THR A C 1
ATOM 3184 O O . THR A 1 384 ? -13.914 -8.875 -1.833 1 96.44 384 THR A O 1
ATOM 3187 N N . GLY A 1 385 ? -15.188 -7.973 -0.229 1 96.25 385 GLY A N 1
ATOM 3188 C CA . GLY A 1 385 ? -16.375 -7.984 -1.062 1 96.25 385 GLY A CA 1
ATOM 3189 C C . GLY A 1 385 ? -16.25 -7.129 -2.309 1 96.25 385 GLY A C 1
ATOM 3190 O O . GLY A 1 385 ? -16.719 -7.512 -3.383 1 96.25 385 GLY A O 1
ATOM 3191 N N . LEU A 1 386 ? -15.641 -6.012 -2.186 1 96.38 386 LEU A N 1
ATOM 3192 C CA . LEU A 1 386 ? -15.438 -5.129 -3.33 1 96.38 386 LEU A CA 1
ATOM 3193 C C . LEU A 1 386 ? -14.5 -5.773 -4.352 1 96.38 386 LEU A C 1
ATOM 3195 O O . LEU A 1 386 ? -14.727 -5.656 -5.559 1 96.38 386 LEU A O 1
ATOM 3199 N N . LYS A 1 387 ? -13.43 -6.355 -3.871 1 97.12 387 LYS A N 1
ATOM 3200 C CA . LYS A 1 387 ? -12.523 -7.082 -4.75 1 97.12 387 LYS A CA 1
ATOM 3201 C C . LYS A 1 387 ? -13.266 -8.148 -5.547 1 97.12 387 LYS A C 1
ATOM 3203 O O . LYS A 1 387 ? -13.078 -8.273 -6.758 1 97.12 387 LYS A O 1
ATOM 3208 N N . LEU A 1 388 ? -14.086 -8.914 -4.852 1 97.25 388 LEU A N 1
ATOM 3209 C CA . LEU A 1 388 ? -14.883 -9.969 -5.473 1 97.25 388 LEU A CA 1
ATOM 3210 C C . LEU A 1 388 ? -15.867 -9.383 -6.477 1 97.25 388 LEU A C 1
ATOM 3212 O O . LEU A 1 388 ? -16.016 -9.898 -7.586 1 97.25 388 LEU A O 1
ATOM 3216 N N . LYS A 1 389 ? -16.5 -8.32 -6.09 1 97.5 389 LYS A N 1
ATOM 3217 C CA . LYS A 1 389 ? -17.469 -7.66 -6.961 1 97.5 389 LYS A CA 1
ATOM 3218 C C . LYS A 1 389 ? -16.828 -7.258 -8.289 1 97.5 389 LYS A C 1
ATOM 3220 O O . LYS A 1 389 ? -17.375 -7.527 -9.352 1 97.5 389 LYS A O 1
ATOM 3225 N N . HIS A 1 390 ? -15.703 -6.633 -8.227 1 98.38 390 HIS A N 1
ATOM 3226 C CA . HIS A 1 390 ? -15.039 -6.164 -9.438 1 98.38 390 HIS A CA 1
ATOM 3227 C C . HIS A 1 390 ? -14.602 -7.332 -10.32 1 98.38 390 HIS A C 1
ATOM 3229 O O . HIS A 1 390 ? -14.719 -7.266 -11.547 1 98.38 390 HIS A O 1
ATOM 3235 N N . ALA A 1 391 ? -14.07 -8.383 -9.695 1 98.38 391 ALA A N 1
ATOM 3236 C CA . ALA A 1 391 ? -13.688 -9.57 -10.453 1 98.38 391 ALA A CA 1
ATOM 3237 C C . ALA A 1 391 ? -14.891 -10.18 -11.164 1 98.38 391 ALA A C 1
ATOM 3239 O O . ALA A 1 391 ? -14.805 -10.578 -12.328 1 98.38 391 ALA A O 1
ATOM 3240 N N . ILE A 1 392 ? -16.016 -10.219 -10.508 1 98 392 ILE A N 1
ATOM 3241 C CA . ILE A 1 392 ? -17.219 -10.828 -11.055 1 98 392 ILE A CA 1
ATOM 3242 C C . ILE A 1 392 ? -17.781 -9.953 -12.172 1 98 392 ILE A C 1
ATOM 3244 O O . ILE A 1 392 ? -18.156 -10.453 -13.234 1 98 392 ILE A O 1
ATOM 3248 N N . GLU A 1 393 ? -17.812 -8.664 -11.953 1 98.12 393 GLU A N 1
ATOM 3249 C CA . GLU A 1 393 ? -18.266 -7.746 -12.992 1 98.12 393 GLU A CA 1
ATOM 3250 C C . GLU A 1 393 ? -17.469 -7.945 -14.281 1 98.12 393 GLU A C 1
ATOM 3252 O O . GLU A 1 393 ? -18.047 -8 -15.375 1 98.12 393 GLU A O 1
ATOM 3257 N N . ASP A 1 394 ? -16.203 -8.047 -14.141 1 98.44 394 ASP A N 1
ATOM 3258 C CA . ASP A 1 394 ? -15.359 -8.203 -15.32 1 98.44 394 ASP A CA 1
ATOM 3259 C C . ASP A 1 394 ? -15.508 -9.594 -15.93 1 98.44 394 ASP A C 1
ATOM 3261 O O . ASP A 1 394 ? -15.375 -9.766 -17.141 1 98.44 394 ASP A O 1
ATOM 3265 N N . SER A 1 395 ? -15.797 -10.586 -15.102 1 98.06 395 SER A N 1
ATOM 3266 C CA . SER A 1 395 ? -16.031 -11.953 -15.57 1 98.06 395 SER A CA 1
ATOM 3267 C C . SER A 1 395 ? -17.328 -12.039 -16.375 1 98.06 395 SER A C 1
ATOM 3269 O O . SER A 1 395 ? -17.422 -12.82 -17.312 1 98.06 395 SER A O 1
ATOM 3271 N N . ILE A 1 396 ? -18.328 -11.234 -15.992 1 97.38 396 ILE A N 1
ATOM 3272 C CA . ILE A 1 396 ? -19.609 -11.234 -16.703 1 97.38 396 ILE A CA 1
ATOM 3273 C C . ILE A 1 396 ? -19.406 -10.789 -18.141 1 97.38 396 ILE A C 1
ATOM 3275 O O . ILE A 1 396 ? -20.031 -11.328 -19.062 1 97.38 396 ILE A O 1
ATOM 3279 N N . VAL A 1 397 ? -18.516 -9.836 -18.328 1 97.19 397 VAL A N 1
ATOM 3280 C CA . VAL A 1 397 ? -18.188 -9.391 -19.688 1 97.19 397 VAL A CA 1
ATOM 3281 C C . VAL A 1 397 ? -17.594 -10.547 -20.484 1 97.19 397 VAL A C 1
ATOM 3283 O O . VAL A 1 397 ? -17.922 -10.742 -21.656 1 97.19 397 VAL A O 1
ATOM 3286 N N . ILE A 1 398 ? -16.797 -11.352 -19.875 1 97.25 398 ILE A N 1
ATOM 3287 C CA . ILE A 1 398 ? -16.141 -12.492 -20.5 1 97.25 398 ILE A CA 1
ATOM 3288 C C . ILE A 1 398 ? -17.172 -13.57 -20.828 1 97.25 398 ILE A C 1
ATOM 3290 O O . ILE A 1 398 ? -17.156 -14.156 -21.906 1 97.25 398 ILE A O 1
ATOM 3294 N N . ILE A 1 399 ? -18.047 -13.828 -19.875 1 96.56 399 ILE A N 1
ATOM 3295 C CA . ILE A 1 399 ? -19.094 -14.828 -20.062 1 96.56 399 ILE A CA 1
ATOM 3296 C C . ILE A 1 399 ? -19.953 -14.461 -21.266 1 96.56 399 ILE A C 1
ATOM 3298 O O . ILE A 1 399 ? -20.203 -15.289 -22.141 1 96.56 399 ILE A O 1
ATOM 3302 N N . ARG A 1 400 ? -20.312 -13.273 -21.375 1 96.12 400 ARG A N 1
ATOM 3303 C CA . ARG A 1 400 ? -21.219 -12.812 -22.438 1 96.12 400 ARG A CA 1
ATOM 3304 C C . ARG A 1 400 ? -20.484 -12.742 -23.781 1 96.12 400 ARG A C 1
ATOM 3306 O O . ARG A 1 400 ? -21.125 -12.828 -24.828 1 96.12 400 ARG A O 1
ATOM 3313 N N . LYS A 1 401 ? -19.219 -12.664 -23.734 1 95.81 401 LYS A N 1
ATOM 3314 C CA . LYS A 1 401 ? -18.422 -12.602 -24.953 1 95.81 401 LYS A CA 1
ATOM 3315 C C . LYS A 1 401 ? -18.141 -14.008 -25.484 1 95.81 401 LYS A C 1
ATOM 3317 O O . LYS A 1 401 ? -18.203 -14.242 -26.688 1 95.81 401 LYS A O 1
ATOM 3322 N N . TYR A 1 402 ? -17.797 -14.922 -24.562 1 94.06 402 TYR A N 1
ATOM 3323 C CA . TYR A 1 402 ? -17.234 -16.188 -25.031 1 94.06 402 TYR A CA 1
ATOM 3324 C C . TYR A 1 402 ? -18.141 -17.359 -24.672 1 94.06 402 TYR A C 1
ATOM 3326 O O . TYR A 1 402 ? -18.031 -18.438 -25.266 1 94.06 402 TYR A O 1
ATOM 3334 N N . PHE A 1 403 ? -19 -17.203 -23.703 1 92.12 403 PHE A N 1
ATOM 3335 C CA . PHE A 1 403 ? -19.688 -18.391 -23.172 1 92.12 403 PHE A CA 1
ATOM 3336 C C . PHE A 1 403 ? -21.188 -18.156 -23.094 1 92.12 403 PHE A C 1
ATOM 3338 O O . PHE A 1 403 ? -21.859 -18.672 -22.203 1 92.12 403 PHE A O 1
ATOM 3345 N N . LYS A 1 404 ? -21.703 -17.391 -23.922 1 83.06 404 LYS A N 1
ATOM 3346 C CA . LYS A 1 404 ? -23.125 -17.109 -23.953 1 83.06 404 LYS A CA 1
ATOM 3347 C C . LYS A 1 404 ? -23.953 -18.391 -24.031 1 83.06 404 LYS A C 1
ATOM 3349 O O . LYS A 1 404 ? -25 -18.5 -23.391 1 83.06 404 LYS A O 1
ATOM 3354 N N . ASP A 1 405 ? -23.406 -19.359 -24.719 1 77 405 ASP A N 1
ATOM 3355 C CA . ASP A 1 405 ? -24.172 -20.578 -24.969 1 77 405 ASP A CA 1
ATOM 3356 C C . ASP A 1 405 ? -23.594 -21.766 -24.219 1 77 405 ASP A C 1
ATOM 3358 O O . ASP A 1 405 ? -23.812 -22.922 -24.578 1 77 405 ASP A O 1
ATOM 3362 N N . TRP A 1 406 ? -22.766 -21.344 -23.297 1 75.94 406 TRP A N 1
ATOM 3363 C CA . TRP A 1 406 ? -22.141 -22.438 -22.578 1 75.94 406 TRP A CA 1
ATOM 3364 C C . TRP A 1 406 ? -23.172 -23.188 -21.734 1 75.94 406 TRP A C 1
ATOM 3366 O O . TRP A 1 406 ? -23.969 -22.578 -21.016 1 75.94 406 TRP A O 1
ATOM 3376 N N . LYS A 1 407 ? -23.562 -24.438 -22.156 1 60.78 407 LYS A N 1
ATOM 3377 C CA . LYS A 1 407 ? -24.484 -25.344 -21.469 1 60.78 407 LYS A CA 1
ATOM 3378 C C . LYS A 1 407 ? -23.719 -26.406 -20.672 1 60.78 407 LYS A C 1
ATOM 3380 O O . LYS A 1 407 ? -22.641 -26.828 -21.094 1 60.78 407 LYS A O 1
ATOM 3385 N N . MET B 1 1 ? 26.625 31.828 -31.438 1 20.19 1 MET B N 1
ATOM 3386 C CA . MET B 1 1 ? 25.828 33 -31.156 1 20.19 1 MET B CA 1
ATOM 3387 C C . MET B 1 1 ? 24.656 32.656 -30.234 1 20.19 1 MET B C 1
ATOM 3389 O O . MET B 1 1 ? 23.906 31.719 -30.5 1 20.19 1 MET B O 1
ATOM 3393 N N . GLU B 1 2 ? 24.859 32.938 -28.859 1 24.12 2 GLU B N 1
ATOM 3394 C CA . GLU B 1 2 ? 24.562 32.75 -27.453 1 24.12 2 GLU B CA 1
ATOM 3395 C C . GLU B 1 2 ? 23.156 33.25 -27.109 1 24.12 2 GLU B C 1
ATOM 3397 O O . GLU B 1 2 ? 22.938 34.438 -26.906 1 24.12 2 GLU B O 1
ATOM 3402 N N . ASP B 1 3 ? 22.219 33.062 -27.969 1 29.23 3 ASP B N 1
ATOM 3403 C CA . ASP B 1 3 ? 20.922 33.5 -27.484 1 29.23 3 ASP B CA 1
ATOM 3404 C C . ASP B 1 3 ? 20.734 33.156 -26.016 1 29.23 3 ASP B C 1
ATOM 3406 O O . ASP B 1 3 ? 20.797 32 -25.625 1 29.23 3 ASP B O 1
ATOM 3410 N N . SER B 1 4 ? 21.219 34.031 -25.125 1 31.69 4 SER B N 1
ATOM 3411 C CA . SER B 1 4 ? 21.359 34.188 -23.672 1 31.69 4 SER B CA 1
ATOM 3412 C C . SER B 1 4 ? 20.141 33.656 -22.938 1 31.69 4 SER B C 1
ATOM 3414 O O . SER B 1 4 ? 19.016 33.812 -23.406 1 31.69 4 SER B O 1
ATOM 3416 N N . ILE B 1 5 ? 20.328 32.562 -22.266 1 33.25 5 ILE B N 1
ATOM 3417 C CA . ILE B 1 5 ? 19.5 31.875 -21.281 1 33.25 5 ILE B CA 1
ATOM 3418 C C . ILE B 1 5 ? 18.656 32.875 -20.5 1 33.25 5 ILE B C 1
ATOM 3420 O O . ILE B 1 5 ? 18.156 32.594 -19.422 1 33.25 5 ILE B O 1
ATOM 3424 N N . LYS B 1 6 ? 18.891 34.188 -20.766 1 33.06 6 LYS B N 1
ATOM 3425 C CA . LYS B 1 6 ? 18.344 35.281 -19.953 1 33.06 6 LYS B CA 1
ATOM 3426 C C . LYS B 1 6 ? 16.875 35 -19.609 1 33.06 6 LYS B C 1
ATOM 3428 O O . LYS B 1 6 ? 16.547 34.781 -18.438 1 33.06 6 LYS B O 1
ATOM 3433 N N . GLY B 1 7 ? 15.953 36.125 -19.781 1 37.88 7 GLY B N 1
ATOM 3434 C CA . GLY B 1 7 ? 14.836 36.625 -19 1 37.88 7 GLY B CA 1
ATOM 3435 C C . GLY B 1 7 ? 13.625 35.719 -19.047 1 37.88 7 GLY B C 1
ATOM 3436 O O . GLY B 1 7 ? 12.516 36.156 -18.719 1 37.88 7 GLY B O 1
ATOM 3437 N N . LYS B 1 8 ? 13.562 34.844 -19.953 1 38.12 8 LYS B N 1
ATOM 3438 C CA . LYS B 1 8 ? 12.148 34.469 -19.953 1 38.12 8 LYS B CA 1
ATOM 3439 C C . LYS B 1 8 ? 11.688 34 -18.594 1 38.12 8 LYS B C 1
ATOM 3441 O O . LYS B 1 8 ? 12.203 33 -18.078 1 38.12 8 LYS B O 1
ATOM 3446 N N . LEU B 1 9 ? 11.398 34.906 -17.703 1 42.28 9 LEU B N 1
ATOM 3447 C CA . LEU B 1 9 ? 10.766 34.969 -16.391 1 42.28 9 LEU B CA 1
ATOM 3448 C C . LEU B 1 9 ? 9.617 33.969 -16.281 1 42.28 9 LEU B C 1
ATOM 3450 O O . LEU B 1 9 ? 8.68 34.031 -17.094 1 42.28 9 LEU B O 1
ATOM 3454 N N . ILE B 1 10 ? 9.773 32.844 -16.25 1 48.38 10 ILE B N 1
ATOM 3455 C CA . ILE B 1 10 ? 8.555 32.188 -15.781 1 48.38 10 ILE B CA 1
ATOM 3456 C C . ILE B 1 10 ? 7.672 33.188 -15.062 1 48.38 10 ILE B C 1
ATOM 3458 O O . ILE B 1 10 ? 6.445 33.125 -15.141 1 48.38 10 ILE B O 1
ATOM 3462 N N . LEU B 1 11 ? 8.406 34.25 -14.398 1 54.78 11 LEU B N 1
ATOM 3463 C CA . LEU B 1 11 ? 7.699 35.219 -13.562 1 54.78 11 LEU B CA 1
ATOM 3464 C C . LEU B 1 11 ? 7.375 36.469 -14.359 1 54.78 11 LEU B C 1
ATOM 3466 O O . LEU B 1 11 ? 7.711 37.594 -13.93 1 54.78 11 LEU B O 1
ATOM 3470 N N . ASN B 1 12 ? 7.371 36.469 -15.547 1 53.19 12 ASN B N 1
ATOM 3471 C CA . ASN B 1 12 ? 7.309 37.594 -16.453 1 53.19 12 ASN B CA 1
ATOM 3472 C C . ASN B 1 12 ? 6.367 38.688 -15.93 1 53.19 12 ASN B C 1
ATOM 3474 O O . ASN B 1 12 ? 6.574 39.875 -16.188 1 53.19 12 ASN B O 1
ATOM 3478 N N . ASN B 1 13 ? 5.953 38.594 -14.797 1 64.12 13 ASN B N 1
ATOM 3479 C CA . ASN B 1 13 ? 5.152 39.656 -14.211 1 64.12 13 ASN B CA 1
ATOM 3480 C C . ASN B 1 13 ? 5.262 39.656 -12.695 1 64.12 13 ASN B C 1
ATOM 3482 O O . ASN B 1 13 ? 4.492 40.344 -12.016 1 64.12 13 ASN B O 1
ATOM 3486 N N . HIS B 1 14 ? 6.293 38.938 -12.375 1 75.88 14 HIS B N 1
ATOM 3487 C CA . HIS B 1 14 ? 6.516 38.938 -10.93 1 75.88 14 HIS B CA 1
ATOM 3488 C C . HIS B 1 14 ? 7.801 39.688 -10.578 1 75.88 14 HIS B C 1
ATOM 3490 O O . HIS B 1 14 ? 8.734 39.719 -11.383 1 75.88 14 HIS B O 1
ATOM 3496 N N . SER B 1 15 ? 7.844 40.375 -9.477 1 78.62 15 SER B N 1
ATOM 3497 C CA . SER B 1 15 ? 8.977 41.188 -9.062 1 78.62 15 SER B CA 1
ATOM 3498 C C . SER B 1 15 ? 10.219 40.344 -8.82 1 78.62 15 SER B C 1
ATOM 3500 O O . SER B 1 15 ? 11.344 40.812 -8.992 1 78.62 15 SER B O 1
ATOM 3502 N N . PHE B 1 16 ? 10 39.156 -8.5 1 79.62 16 PHE B N 1
ATOM 3503 C CA . PHE B 1 16 ? 11.117 38.25 -8.258 1 79.62 16 PHE B CA 1
ATOM 3504 C C . PHE B 1 16 ? 11.453 37.469 -9.508 1 79.62 16 PHE B C 1
ATOM 3506 O O . PHE B 1 16 ? 10.609 36.719 -10.023 1 79.62 16 PHE B O 1
ATOM 3513 N N . THR B 1 17 ? 12.711 37.594 -9.953 1 83.94 17 THR B N 1
ATOM 3514 C CA . THR B 1 17 ? 13.164 37.031 -11.219 1 83.94 17 THR B CA 1
ATOM 3515 C C . THR B 1 17 ? 13.969 35.75 -10.977 1 83.94 17 THR B C 1
ATOM 3517 O O . THR B 1 17 ? 14.227 35.375 -9.828 1 83.94 17 THR B O 1
ATOM 3520 N N . ILE B 1 18 ? 14.352 35.156 -12.062 1 87.62 18 ILE B N 1
ATOM 3521 C CA . ILE B 1 18 ? 15.195 33.969 -11.992 1 87.62 18 ILE B CA 1
ATOM 3522 C C . ILE B 1 18 ? 16.562 34.375 -11.438 1 87.62 18 ILE B C 1
ATOM 3524 O O . ILE B 1 18 ? 17.188 33.594 -10.703 1 87.62 18 ILE B O 1
ATOM 3528 N N . ASP B 1 19 ? 16.953 35.531 -11.789 1 88.25 19 ASP B N 1
ATOM 3529 C CA . ASP B 1 19 ? 18.234 36.031 -11.266 1 88.25 19 ASP B CA 1
ATOM 3530 C C . ASP B 1 19 ? 18.188 36.125 -9.742 1 88.25 19 ASP B C 1
ATOM 3532 O O . ASP B 1 19 ? 19.188 35.812 -9.07 1 88.25 19 ASP B O 1
ATOM 3536 N N . TRP B 1 20 ? 17.078 36.562 -9.328 1 91.44 20 TRP B N 1
ATOM 3537 C CA . TRP B 1 20 ? 16.906 36.625 -7.883 1 91.44 20 TRP B CA 1
ATOM 3538 C C . TRP B 1 20 ? 17.031 35.25 -7.262 1 91.44 20 TRP B C 1
ATOM 3540 O O . TRP B 1 20 ? 17.703 35.062 -6.242 1 91.44 20 TRP B O 1
ATOM 3550 N N . ALA B 1 21 ? 16.391 34.312 -7.867 1 93.38 21 ALA B N 1
ATOM 3551 C CA . ALA B 1 21 ? 16.422 32.938 -7.367 1 93.38 21 ALA B CA 1
ATOM 3552 C C . ALA B 1 21 ? 17.844 32.406 -7.336 1 93.38 21 ALA B C 1
ATOM 3554 O O . ALA B 1 21 ? 18.25 31.75 -6.371 1 93.38 21 ALA B O 1
ATOM 3555 N N . ILE B 1 22 ? 18.531 32.688 -8.375 1 92.88 22 ILE B N 1
ATOM 3556 C CA . ILE B 1 22 ? 19.922 32.219 -8.484 1 92.88 22 ILE B CA 1
ATOM 3557 C C . ILE B 1 22 ? 20.766 32.844 -7.371 1 92.88 22 ILE B C 1
ATOM 3559 O O . ILE B 1 22 ? 21.547 32.156 -6.73 1 92.88 22 ILE B O 1
ATOM 3563 N N . GLU B 1 23 ? 20.562 34.062 -7.168 1 94.19 23 GLU B N 1
ATOM 3564 C CA . GLU B 1 23 ? 21.297 34.781 -6.109 1 94.19 23 GLU B CA 1
ATOM 3565 C C . GLU B 1 23 ? 21 34.156 -4.742 1 94.19 23 GLU B C 1
ATOM 3567 O O . GLU B 1 23 ? 21.906 33.969 -3.93 1 94.19 23 GLU B O 1
ATOM 3572 N N . ILE B 1 24 ? 19.75 33.906 -4.527 1 96.38 24 ILE B N 1
ATOM 3573 C CA . ILE B 1 24 ? 19.312 33.344 -3.254 1 96.38 24 ILE B CA 1
ATOM 3574 C C . ILE B 1 24 ? 19.906 31.953 -3.08 1 96.38 24 ILE B C 1
ATOM 3576 O O . ILE B 1 24 ? 20.375 31.609 -1.991 1 96.38 24 ILE B O 1
ATOM 3580 N N . LEU B 1 25 ? 19.906 31.156 -4.113 1 96.81 25 LEU B N 1
ATOM 3581 C CA . LEU B 1 25 ? 20.438 29.797 -4.055 1 96.81 25 LEU B CA 1
ATOM 3582 C C . LEU B 1 25 ? 21.938 29.812 -3.779 1 96.81 25 LEU B C 1
ATOM 3584 O O . LEU B 1 25 ? 22.438 28.984 -3.008 1 96.81 25 LEU B O 1
ATOM 3588 N N . GLN B 1 26 ? 22.547 30.719 -4.41 1 96.19 26 GLN B N 1
ATOM 3589 C CA . GLN B 1 26 ? 23.984 30.828 -4.18 1 96.19 26 GLN B CA 1
ATOM 3590 C C . GLN B 1 26 ? 24.281 31.188 -2.727 1 96.19 26 GLN B C 1
ATOM 3592 O O . GLN B 1 26 ? 25.266 30.703 -2.152 1 96.19 26 GLN B O 1
ATOM 3597 N N . LYS B 1 27 ? 23.484 31.938 -2.221 1 96.62 27 LYS B N 1
ATOM 3598 C CA . LYS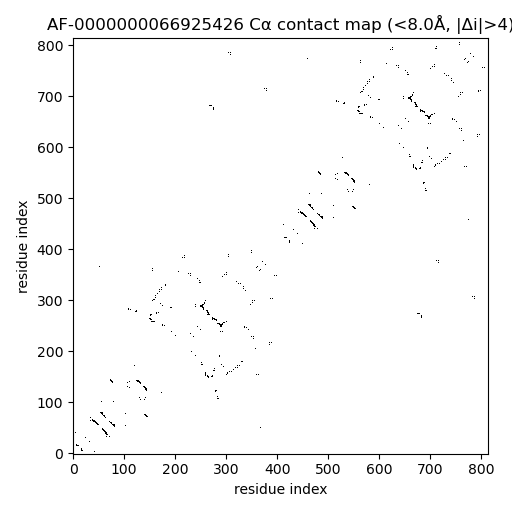 B 1 27 ? 23.672 32.406 -0.856 1 96.62 27 LYS B CA 1
ATOM 3599 C C . LYS B 1 27 ? 23.281 31.359 0.163 1 96.62 27 LYS B C 1
ATOM 3601 O O . LYS B 1 27 ? 23.938 31.203 1.193 1 96.62 27 LYS B O 1
ATOM 3606 N N . ASN B 1 28 ? 22.203 30.578 -0.104 1 96.06 28 ASN B N 1
ATOM 3607 C CA . ASN B 1 28 ? 21.562 29.828 0.972 1 96.06 28 ASN B CA 1
ATOM 3608 C C . ASN B 1 28 ? 21.656 28.328 0.747 1 96.06 28 ASN B C 1
ATOM 3610 O O . ASN B 1 28 ? 21.234 27.547 1.594 1 96.06 28 ASN B O 1
ATOM 3614 N N . ASP B 1 29 ? 22.281 27.828 -0.359 1 96.38 29 ASP B N 1
ATOM 3615 C CA . ASP B 1 29 ? 22.344 26.391 -0.607 1 96.38 29 ASP B CA 1
ATOM 3616 C C . ASP B 1 29 ? 23.766 25.969 -0.976 1 96.38 29 ASP B C 1
ATOM 3618 O O . ASP B 1 29 ? 24.188 26.125 -2.119 1 96.38 29 ASP B O 1
ATOM 3622 N N . PRO B 1 30 ? 24.375 25.328 -0.082 1 96 30 PRO B N 1
ATOM 3623 C CA . PRO B 1 30 ? 25.734 24.859 -0.387 1 96 30 PRO B CA 1
ATOM 3624 C C . PRO B 1 30 ? 25.766 23.891 -1.576 1 96 30 PRO B C 1
ATOM 3626 O O . PRO B 1 30 ? 26.734 23.875 -2.326 1 96 30 PRO B O 1
ATOM 3629 N N . ASP B 1 31 ? 24.734 23.188 -1.777 1 95.19 31 ASP B N 1
ATOM 3630 C CA . ASP B 1 31 ? 24.688 22.25 -2.896 1 95.19 31 ASP B CA 1
ATOM 3631 C C . ASP B 1 31 ? 24.641 23 -4.23 1 95.19 31 ASP B C 1
ATOM 3633 O O . ASP B 1 31 ? 25.172 22.516 -5.234 1 95.19 31 ASP B O 1
ATOM 3637 N N . PHE B 1 32 ? 23.984 24.062 -4.199 1 96.31 32 PHE B N 1
ATOM 3638 C CA . PHE B 1 32 ? 23.922 24.875 -5.406 1 96.31 32 PHE B CA 1
ATOM 3639 C C . PHE B 1 32 ? 25.312 25.422 -5.754 1 96.31 32 PHE B C 1
ATOM 3641 O O . PHE B 1 32 ? 25.688 25.469 -6.93 1 96.31 32 PHE B O 1
ATOM 3648 N N . ASN B 1 33 ? 26.047 25.797 -4.77 1 95.75 33 ASN B N 1
ATOM 3649 C CA . ASN B 1 33 ? 27.422 26.266 -4.984 1 95.75 33 ASN B CA 1
ATOM 3650 C C . ASN B 1 33 ? 28.297 25.156 -5.551 1 95.75 33 ASN B C 1
ATOM 3652 O O . ASN B 1 33 ? 29.125 25.391 -6.43 1 95.75 33 ASN B O 1
ATOM 3656 N N . LYS B 1 34 ? 28.094 24 -5.031 1 95.75 34 LYS B N 1
ATOM 3657 C CA . LYS B 1 34 ? 28.797 22.859 -5.59 1 95.75 34 LYS B CA 1
ATOM 3658 C C . LYS B 1 34 ? 28.406 22.625 -7.047 1 95.75 34 LYS B C 1
ATOM 3660 O O . LYS B 1 34 ? 29.266 22.297 -7.875 1 95.75 34 LYS B O 1
ATOM 3665 N N . PHE B 1 35 ? 27.156 22.844 -7.281 1 95.06 35 PHE B N 1
ATOM 3666 C CA . PHE B 1 35 ? 26.609 22.703 -8.625 1 95.06 35 PHE B CA 1
ATOM 3667 C C . PHE B 1 35 ? 27.25 23.719 -9.578 1 95.06 35 PHE B C 1
ATOM 3669 O O . PHE B 1 35 ? 27.516 23.391 -10.734 1 95.06 35 PHE B O 1
ATOM 3676 N N . LEU B 1 36 ? 27.609 24.844 -9.102 1 94.31 36 LEU B N 1
ATOM 3677 C CA . LEU B 1 36 ? 28.141 25.922 -9.945 1 94.31 36 LEU B CA 1
ATOM 3678 C C . LEU B 1 36 ? 29.656 25.906 -9.953 1 94.31 36 LEU B C 1
ATOM 3680 O O . LEU B 1 36 ? 30.297 26.703 -10.664 1 94.31 36 LEU B O 1
ATOM 3684 N N . THR B 1 37 ? 30.219 25 -9.164 1 93.81 37 THR B N 1
ATOM 3685 C CA . THR B 1 37 ? 31.688 24.969 -9.094 1 93.81 37 THR B CA 1
ATOM 3686 C C . THR B 1 37 ? 32.281 24.766 -10.477 1 93.81 37 THR B C 1
ATOM 3688 O O . THR B 1 37 ? 32.031 23.75 -11.133 1 93.81 37 THR B O 1
ATOM 3691 N N . ASN B 1 38 ? 33.094 25.672 -10.883 1 93.62 38 ASN B N 1
ATOM 3692 C CA . ASN B 1 38 ? 33.75 25.672 -12.18 1 93.62 38 ASN B CA 1
ATOM 3693 C C . ASN B 1 38 ? 32.781 25.578 -13.328 1 93.62 38 ASN B C 1
ATOM 3695 O O . ASN B 1 38 ? 33.031 24.891 -14.328 1 93.62 38 ASN B O 1
ATOM 3699 N N . SER B 1 39 ? 31.609 26.062 -13.062 1 92.38 39 SER B N 1
ATOM 3700 C CA . SER B 1 39 ? 30.578 26 -14.094 1 92.38 39 SER B CA 1
ATOM 3701 C C . SER B 1 39 ? 29.75 27.266 -14.125 1 92.38 39 SER B C 1
ATOM 3703 O O . SER B 1 39 ? 29.922 28.156 -13.281 1 92.38 39 SER B O 1
ATOM 3705 N N . LEU B 1 40 ? 28.906 27.438 -15.258 1 92.06 40 LEU B N 1
ATOM 3706 C CA . LEU B 1 40 ? 27.953 28.531 -15.422 1 92.06 40 LEU B CA 1
ATOM 3707 C C . LEU B 1 40 ? 26.562 27.984 -15.75 1 92.06 40 LEU B C 1
ATOM 3709 O O . LEU B 1 40 ? 26.438 26.844 -16.188 1 92.06 40 LEU B O 1
ATOM 3713 N N . ILE B 1 41 ? 25.625 28.703 -15.461 1 92.88 41 ILE B N 1
ATOM 3714 C CA . ILE B 1 41 ? 24.266 28.328 -15.836 1 92.88 41 ILE B CA 1
ATOM 3715 C C . ILE B 1 41 ? 24.078 28.516 -17.344 1 92.88 41 ILE B C 1
ATOM 3717 O O . ILE B 1 41 ? 24.203 29.625 -17.859 1 92.88 41 ILE B O 1
ATOM 3721 N N . LYS B 1 42 ? 23.828 27.406 -17.938 1 92.12 42 LYS B N 1
ATOM 3722 C CA . LYS B 1 42 ? 23.672 27.375 -19.391 1 92.12 42 LYS B CA 1
ATOM 3723 C C . LYS B 1 42 ? 22.219 27.625 -19.797 1 92.12 42 LYS B C 1
ATOM 3725 O O . LYS B 1 42 ? 21.953 28.25 -20.828 1 92.12 42 LYS B O 1
ATOM 3730 N N . ASN B 1 43 ? 21.328 27.109 -19.078 1 91.19 43 ASN B N 1
ATOM 3731 C CA . ASN B 1 43 ? 19.906 27.172 -19.406 1 91.19 43 ASN B CA 1
ATOM 3732 C C . ASN B 1 43 ? 19.047 27.031 -18.156 1 91.19 43 ASN B C 1
ATOM 3734 O O . ASN B 1 43 ? 19.5 26.531 -17.141 1 91.19 43 ASN B O 1
ATOM 3738 N N . VAL B 1 44 ? 17.812 27.656 -18.297 1 91.38 44 VAL B N 1
ATOM 3739 C CA . VAL B 1 44 ? 16.828 27.531 -17.234 1 91.38 44 VAL B CA 1
ATOM 3740 C C . VAL B 1 44 ? 15.484 27.094 -17.812 1 91.38 44 VAL B C 1
ATOM 3742 O O . VAL B 1 44 ? 14.984 27.688 -18.766 1 91.38 44 VAL B O 1
ATOM 3745 N N . ILE B 1 45 ? 14.961 26.062 -17.219 1 90.25 45 ILE B N 1
ATOM 3746 C CA . ILE B 1 45 ? 13.641 25.562 -17.625 1 90.25 45 ILE B CA 1
ATOM 3747 C C . ILE B 1 45 ? 12.648 25.766 -16.484 1 90.25 45 ILE B C 1
ATOM 3749 O O . ILE B 1 45 ? 12.922 25.391 -15.336 1 90.25 45 ILE B O 1
ATOM 3753 N N . THR B 1 46 ? 11.547 26.391 -16.766 1 88.31 46 THR B N 1
ATOM 3754 C CA . THR B 1 46 ? 10.477 26.578 -15.797 1 88.31 46 THR B CA 1
ATOM 3755 C C . THR B 1 46 ? 9.18 25.938 -16.281 1 88.31 46 THR B C 1
ATOM 3757 O O . THR B 1 46 ? 8.789 26.125 -17.438 1 88.31 46 THR B O 1
ATOM 3760 N N . ARG B 1 47 ? 8.562 25.156 -15.422 1 87.56 47 ARG B N 1
ATOM 3761 C CA . ARG B 1 47 ? 7.273 24.578 -15.781 1 87.56 47 ARG B CA 1
ATOM 3762 C C . ARG B 1 47 ? 6.336 24.531 -14.578 1 87.56 47 ARG B C 1
ATOM 3764 O O . ARG B 1 47 ? 6.773 24.281 -13.453 1 87.56 47 ARG B O 1
ATOM 3771 N N . PRO B 1 48 ? 5.09 24.844 -14.828 1 84.12 48 PRO B N 1
ATOM 3772 C CA . PRO B 1 48 ? 4.117 24.719 -13.734 1 84.12 48 PRO B CA 1
ATOM 3773 C C . PRO B 1 48 ? 3.908 23.281 -13.281 1 84.12 48 PRO B C 1
ATOM 3775 O O . PRO B 1 48 ? 3.893 22.375 -14.109 1 84.12 48 PRO B O 1
ATOM 3778 N N . ILE B 1 49 ? 3.951 23.203 -12.008 1 81.81 49 ILE B N 1
ATOM 3779 C CA . ILE B 1 49 ? 3.664 21.891 -11.453 1 81.81 49 ILE B CA 1
ATOM 3780 C C . ILE B 1 49 ? 2.469 21.969 -10.508 1 81.81 49 ILE B C 1
ATOM 3782 O O . ILE B 1 49 ? 2.158 23.047 -9.984 1 81.81 49 ILE B O 1
ATOM 3786 N N . GLY B 1 50 ? 1.55 21.047 -10.453 1 67.06 50 GLY B N 1
ATOM 3787 C CA . GLY B 1 50 ? 0.423 21.016 -9.539 1 67.06 50 GLY B CA 1
ATOM 3788 C C . GLY B 1 50 ? -0.874 21.484 -10.164 1 67.06 50 GLY B C 1
ATOM 3789 O O . GLY B 1 50 ? -1.777 21.953 -9.461 1 67.06 50 GLY B O 1
ATOM 3790 N N . LYS B 1 51 ? -0.766 21.703 -11.383 1 59.94 51 LYS B N 1
ATOM 3791 C CA . LYS B 1 51 ? -1.986 22.141 -12.055 1 59.94 51 LYS B CA 1
ATOM 3792 C C . LYS B 1 51 ? -3.207 21.391 -11.516 1 59.94 51 LYS B C 1
ATOM 3794 O O . LYS B 1 51 ? -3.188 20.172 -11.383 1 59.94 51 LYS B O 1
ATOM 3799 N N . ASN B 1 52 ? -4.168 22.125 -11.031 1 55.16 52 ASN B N 1
ATOM 3800 C CA . ASN B 1 52 ? -5.473 21.703 -10.539 1 55.16 52 ASN B CA 1
ATOM 3801 C C . ASN B 1 52 ? -5.398 21.203 -9.094 1 55.16 52 ASN B C 1
ATOM 3803 O O . ASN B 1 52 ? -6.348 20.609 -8.586 1 55.16 52 ASN B O 1
ATOM 3807 N N . LYS B 1 53 ? -4.211 21.297 -8.578 1 58.75 53 LYS B N 1
ATOM 3808 C CA . LYS B 1 53 ? -4.105 20.781 -7.223 1 58.75 53 LYS B CA 1
ATOM 3809 C C . LYS B 1 53 ? -4.004 21.906 -6.207 1 58.75 53 LYS B C 1
ATOM 3811 O O . LYS B 1 53 ? -4.266 21.719 -5.02 1 58.75 53 LYS B O 1
ATOM 3816 N N . GLY B 1 54 ? -3.705 23.125 -6.688 1 60.59 54 GLY B N 1
ATOM 3817 C CA . GLY B 1 54 ? -3.555 24.203 -5.738 1 60.59 54 GLY B CA 1
ATOM 3818 C C . GLY B 1 54 ? -4.512 25.359 -5.996 1 60.59 54 GLY B C 1
ATOM 3819 O O . GLY B 1 54 ? -4.715 25.766 -7.145 1 60.59 54 GLY B O 1
ATOM 3820 N N . CYS B 1 55 ? -5.172 25.688 -4.82 1 62.59 55 CYS B N 1
ATOM 3821 C CA . CYS B 1 55 ? -6.176 26.734 -4.949 1 62.59 55 CYS B CA 1
ATOM 3822 C C . CYS B 1 55 ? -5.586 28.094 -4.613 1 62.59 55 CYS B C 1
ATOM 3824 O O . CYS B 1 55 ? -6.02 29.109 -5.156 1 62.59 55 CYS B O 1
ATOM 3826 N N . PHE B 1 56 ? -4.441 27.984 -3.93 1 76.44 56 PHE B N 1
ATOM 3827 C CA . PHE B 1 56 ? -4.078 29.281 -3.355 1 76.44 56 PHE B CA 1
ATOM 3828 C C . PHE B 1 56 ? -2.664 29.672 -3.76 1 76.44 56 PHE B C 1
ATOM 3830 O O . PHE B 1 56 ? -2.092 30.609 -3.199 1 76.44 56 PHE B O 1
ATOM 3837 N N . ALA B 1 57 ? -2.135 28.906 -4.727 1 84.62 57 ALA B N 1
ATOM 3838 C CA . ALA B 1 57 ? -0.793 29.25 -5.195 1 84.62 57 ALA B CA 1
ATOM 3839 C C . ALA B 1 57 ? -0.511 28.609 -6.555 1 84.62 57 ALA B C 1
ATOM 3841 O O . ALA B 1 57 ? -1.118 27.594 -6.914 1 84.62 57 ALA B O 1
ATOM 3842 N N . THR B 1 58 ? 0.318 29.281 -7.223 1 84.88 58 THR B N 1
ATOM 3843 C CA . THR B 1 58 ? 0.906 28.688 -8.414 1 84.88 58 THR B CA 1
ATOM 3844 C C . THR B 1 58 ? 2.314 28.172 -8.125 1 84.88 58 THR B C 1
ATOM 3846 O O . THR B 1 58 ? 3.152 28.906 -7.598 1 84.88 58 THR B O 1
ATOM 3849 N N . ILE B 1 59 ? 2.473 26.984 -8.5 1 89.75 59 ILE B N 1
ATOM 3850 C CA . ILE B 1 59 ? 3.748 26.344 -8.18 1 89.75 59 ILE B CA 1
ATOM 3851 C C . ILE B 1 59 ? 4.52 26.078 -9.477 1 89.75 59 ILE B C 1
ATOM 3853 O O . ILE B 1 59 ? 3.977 25.516 -10.422 1 89.75 59 ILE B O 1
ATOM 3857 N N . TYR B 1 60 ? 5.824 26.422 -9.422 1 89 60 TYR B N 1
ATOM 3858 C CA . TYR B 1 60 ? 6.688 26.203 -10.578 1 89 60 TYR B CA 1
ATOM 3859 C C . TYR B 1 60 ? 7.895 25.359 -10.203 1 89 60 TYR B C 1
ATOM 3861 O O . TYR B 1 60 ? 8.5 25.562 -9.148 1 89 60 TYR B O 1
ATOM 3869 N N . GLU B 1 61 ? 8.148 24.469 -11.047 1 93.06 61 GLU B N 1
ATOM 3870 C CA . GLU B 1 61 ? 9.445 23.797 -11.023 1 93.06 61 GLU B CA 1
ATOM 3871 C C . GLU B 1 61 ? 10.477 24.578 -11.844 1 93.06 61 GLU B C 1
ATOM 3873 O O . GLU B 1 61 ? 10.203 24.969 -12.977 1 93.06 61 GLU B O 1
ATOM 3878 N N . VAL B 1 62 ? 11.625 24.797 -11.273 1 93.25 62 VAL B N 1
ATOM 3879 C CA . VAL B 1 62 ? 12.719 25.484 -11.945 1 93.25 62 VAL B CA 1
ATOM 3880 C C . VAL B 1 62 ? 13.93 24.562 -12.047 1 93.25 62 VAL B C 1
ATOM 3882 O O . VAL B 1 62 ? 14.469 24.109 -11.031 1 93.25 62 VAL B O 1
ATOM 3885 N N . ILE B 1 63 ? 14.289 24.344 -13.266 1 94.69 63 ILE B N 1
ATOM 3886 C CA . ILE B 1 63 ? 15.461 23.516 -13.516 1 94.69 63 ILE B CA 1
ATOM 3887 C C . ILE B 1 63 ? 16.578 24.359 -14.117 1 94.69 63 ILE B C 1
ATOM 3889 O O . ILE B 1 63 ? 16.438 24.891 -15.219 1 94.69 63 ILE B O 1
ATOM 3893 N N . LEU B 1 64 ? 17.672 24.484 -13.398 1 94.94 64 LEU B N 1
ATOM 3894 C CA . LEU B 1 64 ? 18.859 25.172 -13.875 1 94.94 64 LEU B CA 1
ATOM 3895 C C . LEU B 1 64 ? 19.859 24.188 -14.469 1 94.94 64 LEU B C 1
ATOM 3897 O O . LEU B 1 64 ? 20.219 23.203 -13.82 1 94.94 64 LEU B O 1
ATOM 3901 N N . ILE B 1 65 ? 20.25 24.422 -15.633 1 95.44 65 ILE B N 1
ATOM 3902 C CA . ILE B 1 65 ? 21.203 23.547 -16.328 1 95.44 65 ILE B CA 1
ATOM 3903 C C . ILE B 1 65 ? 22.562 24.219 -16.406 1 95.44 65 ILE B C 1
ATOM 3905 O O . ILE B 1 65 ? 22.672 25.359 -16.891 1 95.44 65 ILE B O 1
ATOM 3909 N N . ASN B 1 66 ? 23.578 23.5 -15.977 1 94.75 66 ASN B N 1
ATOM 3910 C CA . ASN B 1 66 ? 24.906 24.109 -16.016 1 94.75 66 ASN B CA 1
ATOM 3911 C C . ASN B 1 66 ? 25.656 23.734 -17.281 1 94.75 66 ASN B C 1
ATOM 3913 O O . ASN B 1 66 ? 25.109 23.094 -18.172 1 94.75 66 ASN B O 1
ATOM 3917 N N . SER B 1 67 ? 26.906 24.203 -17.328 1 94.56 67 SER B N 1
ATOM 3918 C CA . SER B 1 67 ? 27.703 24.047 -18.531 1 94.56 67 SER B CA 1
ATOM 3919 C C . SER B 1 67 ? 28.078 22.578 -18.766 1 94.56 67 SER B C 1
ATOM 3921 O O . SER B 1 67 ? 28.453 22.203 -19.859 1 94.56 67 SER B O 1
ATOM 3923 N N . TYR B 1 68 ? 28.047 21.703 -17.781 1 95.19 68 TYR B N 1
ATOM 3924 C CA . TYR B 1 68 ? 28.312 20.266 -17.906 1 95.19 68 TYR B CA 1
ATOM 3925 C C . TYR B 1 68 ? 27.031 19.5 -18.188 1 95.19 68 TYR B C 1
ATOM 3927 O O . TYR B 1 68 ? 27 18.266 -18.094 1 95.19 68 TYR B O 1
ATOM 3935 N N . ASP B 1 69 ? 25.922 20.266 -18.375 1 93.12 69 ASP B N 1
ATOM 3936 C CA . ASP B 1 69 ? 24.625 19.703 -18.703 1 93.12 69 ASP B CA 1
ATOM 3937 C C . ASP B 1 69 ? 24.031 18.953 -17.516 1 93.12 69 ASP B C 1
ATOM 3939 O O . ASP B 1 69 ? 23.328 17.953 -17.688 1 93.12 69 ASP B O 1
ATOM 3943 N N . ARG B 1 70 ? 24.484 19.359 -16.422 1 94.62 70 ARG B N 1
ATOM 3944 C CA . ARG B 1 70 ? 23.859 18.875 -15.195 1 94.62 70 ARG B CA 1
ATOM 3945 C C . ARG B 1 70 ? 22.734 19.781 -14.742 1 94.62 70 ARG B C 1
ATOM 3947 O O . ARG B 1 70 ? 22.797 21 -14.938 1 94.62 70 ARG B O 1
ATOM 3954 N N . GLY B 1 71 ? 21.703 19.188 -14.109 1 95 71 GLY B N 1
ATOM 3955 C CA . GLY B 1 71 ? 20.531 19.953 -13.703 1 95 71 GLY B CA 1
ATOM 3956 C C . GLY B 1 71 ? 20.438 20.156 -12.203 1 95 71 GLY B C 1
ATOM 3957 O O . GLY B 1 71 ? 20.828 19.281 -11.43 1 95 71 GLY B O 1
ATOM 3958 N N . TYR B 1 72 ? 20 21.297 -11.836 1 96.06 72 TYR B N 1
ATOM 3959 C CA . TYR B 1 72 ? 19.609 21.625 -10.469 1 96.06 72 TYR B CA 1
ATOM 3960 C C . TYR B 1 72 ? 18.141 22.031 -10.414 1 96.06 72 TYR B C 1
ATOM 3962 O O . TYR B 1 72 ? 17.719 22.938 -11.141 1 96.06 72 TYR B O 1
ATOM 3970 N N . ASN B 1 73 ? 17.438 21.359 -9.531 1 95.38 73 ASN B N 1
ATOM 3971 C CA . ASN B 1 73 ? 15.984 21.516 -9.516 1 95.38 73 ASN B CA 1
ATOM 3972 C C . ASN B 1 73 ? 15.5 22.156 -8.219 1 95.38 73 ASN B C 1
ATOM 3974 O O . ASN B 1 73 ? 15.898 21.734 -7.129 1 95.38 73 ASN B O 1
ATOM 3978 N N . CYS B 1 74 ? 14.656 23.141 -8.344 1 96 74 CYS B N 1
ATOM 3979 C CA . CYS B 1 74 ? 14.008 23.766 -7.203 1 96 74 CYS B CA 1
ATOM 3980 C C . CYS B 1 74 ? 12.578 24.172 -7.535 1 96 74 CYS B C 1
ATOM 3982 O O . CYS B 1 74 ? 12.109 23.938 -8.648 1 96 74 CYS B O 1
ATOM 3984 N N . VAL B 1 75 ? 11.859 24.703 -6.465 1 95.25 75 VAL B N 1
ATOM 3985 C CA . VAL B 1 75 ? 10.445 25 -6.641 1 95.25 75 VAL B CA 1
ATOM 3986 C C . VAL B 1 75 ? 10.164 26.438 -6.184 1 95.25 75 VAL B C 1
ATOM 3988 O O . VAL B 1 75 ? 10.695 26.875 -5.168 1 95.25 75 VAL B O 1
ATOM 3991 N N . LEU B 1 76 ? 9.359 27.062 -7 1 93.12 76 LEU B N 1
ATOM 3992 C CA . LEU B 1 76 ? 8.836 28.391 -6.652 1 93.12 76 LEU B CA 1
ATOM 3993 C C . LEU B 1 76 ? 7.336 28.312 -6.387 1 93.12 76 LEU B C 1
ATOM 3995 O O . LEU B 1 76 ? 6.59 27.703 -7.156 1 93.12 76 LEU B O 1
ATOM 3999 N N . LYS B 1 77 ? 6.934 28.844 -5.27 1 92.75 77 LYS B N 1
ATOM 4000 C CA . LYS B 1 77 ? 5.52 28.969 -4.934 1 92.75 77 LYS B CA 1
ATOM 4001 C C . LYS B 1 77 ? 5.094 30.438 -4.887 1 92.75 77 LYS B C 1
ATOM 4003 O O . LYS B 1 77 ? 5.617 31.219 -4.086 1 92.75 77 LYS B O 1
ATOM 4008 N N . ILE B 1 78 ? 4.195 30.797 -5.746 1 90.31 78 ILE B N 1
ATOM 4009 C CA . ILE B 1 78 ? 3.693 32.156 -5.836 1 90.31 78 ILE B CA 1
ATOM 4010 C C . ILE B 1 78 ? 2.25 32.219 -5.34 1 90.31 78 ILE B C 1
ATOM 4012 O O . ILE B 1 78 ? 1.365 31.578 -5.91 1 90.31 78 ILE B O 1
ATOM 4016 N N . PRO B 1 79 ? 2.082 33.031 -4.266 1 90.25 79 PRO B N 1
ATOM 4017 C CA . PRO B 1 79 ? 0.717 33.094 -3.742 1 90.25 79 PRO B CA 1
ATOM 4018 C C . PRO B 1 79 ? -0.241 33.812 -4.695 1 90.25 79 PRO B C 1
ATOM 4020 O O . PRO B 1 79 ? -0.012 34.969 -5.059 1 90.25 79 PRO B O 1
ATOM 4023 N N . GLN B 1 80 ? -1.216 33.125 -5.094 1 81.12 80 GLN B N 1
ATOM 4024 C CA . GLN B 1 80 ? -2.23 33.656 -6 1 81.12 80 GLN B CA 1
ATOM 4025 C C . GLN B 1 80 ? -3.494 32.781 -5.969 1 81.12 80 GLN B C 1
ATOM 4027 O O . GLN B 1 80 ? -3.416 31.562 -5.898 1 81.12 80 GLN B O 1
ATOM 4032 N N . PHE B 1 81 ? -4.574 33.5 -5.879 1 74.31 81 PHE B N 1
ATOM 4033 C CA . PHE B 1 81 ? -5.832 32.781 -5.973 1 74.31 81 PHE B CA 1
ATOM 4034 C C . PHE B 1 81 ? -6.105 32.344 -7.41 1 74.31 81 PHE B C 1
ATOM 4036 O O . PHE B 1 81 ? -6.07 33.156 -8.328 1 74.31 81 PHE B O 1
ATOM 4043 N N . GLN B 1 82 ? -6.309 30.984 -7.59 1 66.31 82 GLN B N 1
ATOM 4044 C CA . GLN B 1 82 ? -6.625 30.469 -8.922 1 66.31 82 GLN B CA 1
ATOM 4045 C C . GLN B 1 82 ? -8.133 30.438 -9.156 1 66.31 82 GLN B C 1
ATOM 4047 O O . GLN B 1 82 ? -8.812 29.5 -8.758 1 66.31 82 GLN B O 1
ATOM 4052 N N . LYS B 1 83 ? -8.719 31.438 -9.797 1 59.66 83 LYS B N 1
ATOM 4053 C CA . LYS B 1 83 ? -10.148 31.656 -10.016 1 59.66 83 LYS B CA 1
ATOM 4054 C C . LYS B 1 83 ? -10.773 30.484 -10.758 1 59.66 83 LYS B C 1
ATOM 4056 O O . LYS B 1 83 ? -11.945 30.156 -10.555 1 59.66 83 LYS B O 1
ATOM 4061 N N . GLU B 1 84 ? -9.984 29.906 -11.711 1 54.19 84 GLU B N 1
ATOM 4062 C CA . GLU B 1 84 ? -10.523 28.844 -12.547 1 54.19 84 GLU B CA 1
ATOM 4063 C C . GLU B 1 84 ? -10.984 27.656 -11.703 1 54.19 84 GLU B C 1
ATOM 4065 O O . GLU B 1 84 ? -11.797 26.844 -12.148 1 54.19 84 GLU B O 1
ATOM 4070 N N . SER B 1 85 ? -10.516 27.547 -10.57 1 52.28 85 SER B N 1
ATOM 4071 C CA . SER B 1 85 ? -10.859 26.391 -9.742 1 52.28 85 SER B CA 1
ATOM 4072 C C . SER B 1 85 ? -12.234 26.562 -9.109 1 52.28 85 SER B C 1
ATOM 4074 O O . SER B 1 85 ? -12.82 25.594 -8.633 1 52.28 85 SER B O 1
ATOM 4076 N N . PHE B 1 86 ? -12.781 27.844 -9.133 1 51.31 86 PHE B N 1
ATOM 4077 C CA . PHE B 1 86 ? -14.086 28.078 -8.523 1 51.31 86 PHE B CA 1
ATOM 4078 C C . PHE B 1 86 ? -15.078 28.594 -9.555 1 51.31 86 PHE B C 1
ATOM 4080 O O . PHE B 1 86 ? -14.812 29.594 -10.242 1 51.31 86 PHE B O 1
ATOM 4087 N N . ILE B 1 87 ? -15.672 27.672 -10.32 1 46.72 87 ILE B N 1
ATOM 4088 C CA . ILE B 1 87 ? -16.641 27.906 -11.383 1 46.72 87 ILE B CA 1
ATOM 4089 C C . ILE B 1 87 ? -17.734 28.859 -10.891 1 46.72 87 ILE B C 1
ATOM 4091 O O . ILE B 1 87 ? -18.734 29.062 -11.57 1 46.72 87 ILE B O 1
ATOM 4095 N N . ASN B 1 88 ? -17.719 29.266 -9.711 1 46.31 88 ASN B N 1
ATOM 4096 C CA . ASN B 1 88 ? -19.016 29.922 -9.539 1 46.31 88 ASN B CA 1
ATOM 4097 C C . ASN B 1 88 ? -19.094 31.203 -10.367 1 46.31 88 ASN B C 1
ATOM 4099 O O . ASN B 1 88 ? -18.125 31.953 -10.469 1 46.31 88 ASN B O 1
ATOM 4103 N N . ASP B 1 89 ? -20.062 31.266 -11.211 1 44.31 89 ASP B N 1
ATOM 4104 C CA . ASP B 1 89 ? -20.578 32.344 -12.055 1 44.31 89 ASP B CA 1
ATOM 4105 C C . ASP B 1 89 ? -20.453 33.688 -11.359 1 44.31 89 ASP B C 1
ATOM 4107 O O . ASP B 1 89 ? -20.531 34.75 -12.008 1 44.31 89 ASP B O 1
ATOM 4111 N N . ASP B 1 90 ? -20.969 33.844 -10.125 1 46.28 90 ASP B N 1
ATOM 4112 C CA . ASP B 1 90 ? -21.25 35.188 -9.641 1 46.28 90 ASP B CA 1
ATOM 4113 C C . ASP B 1 90 ? -19.969 35.906 -9.25 1 46.28 90 ASP B C 1
ATOM 4115 O O . ASP B 1 90 ? -19.266 35.5 -8.32 1 46.28 90 ASP B O 1
ATOM 4119 N N . ASN B 1 91 ? -19.297 36.5 -10.148 1 52.06 91 ASN B N 1
ATOM 4120 C CA . ASN B 1 91 ? -18.281 37.562 -10.133 1 52.06 91 ASN B CA 1
ATOM 4121 C C . ASN B 1 91 ? -18.453 38.5 -8.93 1 52.06 91 ASN B C 1
ATOM 4123 O O . ASN B 1 91 ? -18.891 39.625 -9.094 1 52.06 91 ASN B O 1
ATOM 4127 N N . ASN B 1 92 ? -18.844 37.812 -7.781 1 59.12 92 ASN B N 1
ATOM 4128 C CA . ASN B 1 92 ? -19.031 38.719 -6.648 1 59.12 92 ASN B CA 1
ATOM 4129 C C . ASN B 1 92 ? -17.703 39.312 -6.172 1 59.12 92 ASN B C 1
ATOM 4131 O O . ASN B 1 92 ? -16.844 38.594 -5.688 1 59.12 92 ASN B O 1
ATOM 4135 N N . LEU B 1 93 ? -17.438 40.406 -6.562 1 61.16 93 LEU B N 1
ATOM 4136 C CA . LEU B 1 93 ? -16.297 41.219 -6.168 1 61.16 93 LEU B CA 1
ATOM 4137 C C . LEU B 1 93 ? -15.945 41 -4.699 1 61.16 93 LEU B C 1
ATOM 4139 O O . LEU B 1 93 ? -14.766 40.969 -4.34 1 61.16 93 LEU B O 1
ATOM 4143 N N . LYS B 1 94 ? -17 40.781 -3.988 1 67 94 LYS B N 1
ATOM 4144 C CA . LYS B 1 94 ? -16.781 40.562 -2.562 1 67 94 LYS B CA 1
ATOM 4145 C C . LYS B 1 94 ? -16.078 39.219 -2.322 1 67 94 LYS B C 1
ATOM 4147 O O . LYS B 1 94 ? -15.18 39.125 -1.48 1 67 94 LYS B O 1
ATOM 4152 N N . PHE B 1 95 ? -16.359 38.281 -3.043 1 68.44 95 PHE B N 1
ATOM 4153 C CA . PHE B 1 95 ? -15.758 36.969 -2.916 1 68.44 95 PHE B CA 1
ATOM 4154 C C . PHE B 1 95 ? -14.281 37 -3.307 1 68.44 95 PHE B C 1
ATOM 4156 O O . PHE B 1 95 ? -13.438 36.469 -2.584 1 68.44 95 PHE B O 1
ATOM 4163 N N . VAL B 1 96 ? -14.102 37.719 -4.254 1 68.19 96 VAL B N 1
ATOM 4164 C CA . VAL B 1 96 ? -12.734 37.781 -4.766 1 68.19 96 VAL B CA 1
ATOM 4165 C C . VAL B 1 96 ? -11.844 38.5 -3.762 1 68.19 96 VAL B C 1
ATOM 4167 O O . VAL B 1 96 ? -10.711 38.094 -3.51 1 68.19 96 VAL B O 1
ATOM 4170 N N . LYS B 1 97 ? -12.328 39.594 -3.209 1 74.12 97 LYS B N 1
ATOM 4171 C CA . LYS B 1 97 ? -11.562 40.344 -2.225 1 74.12 97 LYS B CA 1
ATOM 4172 C C . LYS B 1 97 ? -11.266 39.5 -0.987 1 74.12 97 LYS B C 1
ATOM 4174 O O . LYS B 1 97 ? -10.164 39.562 -0.436 1 74.12 97 LYS B O 1
ATOM 4179 N N . ASN B 1 98 ? -12.219 38.844 -0.597 1 75.25 98 ASN B N 1
ATOM 4180 C CA . ASN B 1 98 ? -12.047 37.969 0.558 1 75.25 98 ASN B CA 1
ATOM 4181 C C . ASN B 1 98 ? -11.023 36.875 0.285 1 75.25 98 ASN B C 1
ATOM 4183 O O . ASN B 1 98 ? -10.227 36.531 1.158 1 75.25 98 ASN B O 1
ATOM 4187 N N . MET B 1 99 ? -11.008 36.469 -0.929 1 75.75 99 MET B N 1
ATOM 4188 C CA . MET B 1 99 ? -10.07 35.438 -1.296 1 75.75 99 MET B CA 1
ATOM 4189 C C . MET B 1 99 ? -8.641 35.969 -1.359 1 75.75 99 MET B C 1
ATOM 4191 O O . MET B 1 99 ? -7.699 35.281 -0.963 1 75.75 99 MET B O 1
ATOM 4195 N N . ASP B 1 100 ? -8.594 37.156 -1.766 1 78.69 100 ASP B N 1
ATOM 4196 C CA . ASP B 1 100 ? -7.27 37.781 -1.82 1 78.69 100 ASP B CA 1
ATOM 4197 C C . ASP B 1 100 ? -6.68 37.938 -0.421 1 78.69 100 ASP B C 1
ATOM 4199 O O . ASP B 1 100 ? -5.488 37.719 -0.213 1 78.69 100 ASP B O 1
ATOM 4203 N N . ARG B 1 101 ? -7.492 38.312 0.455 1 83.62 101 ARG B N 1
ATOM 4204 C CA . ARG B 1 101 ? -7.047 38.469 1.836 1 83.62 101 ARG B CA 1
ATOM 4205 C C . ARG B 1 101 ? -6.625 37.125 2.428 1 83.62 101 ARG B C 1
ATOM 4207 O O . ARG B 1 101 ? -5.652 37.062 3.184 1 83.62 101 ARG B O 1
ATOM 4214 N N . THR B 1 102 ? -7.344 36.188 2.07 1 83.56 102 THR B N 1
ATOM 4215 C CA . THR B 1 102 ? -7.051 34.844 2.568 1 83.56 102 THR B CA 1
ATOM 4216 C C . THR B 1 102 ? -5.719 34.344 2.021 1 83.56 102 THR B C 1
ATOM 4218 O O . THR B 1 102 ? -4.945 33.719 2.742 1 83.56 102 THR B O 1
ATOM 4221 N N . VAL B 1 103 ? -5.492 34.625 0.798 1 87.31 103 VAL B N 1
ATOM 4222 C CA . VAL B 1 103 ? -4.242 34.219 0.165 1 87.31 103 VAL B CA 1
ATOM 4223 C C . VAL B 1 103 ? -3.062 34.875 0.883 1 87.31 103 VAL B C 1
ATOM 4225 O O . VAL B 1 103 ? -2.057 34.219 1.165 1 87.31 103 VAL B O 1
ATOM 4228 N N . VAL B 1 104 ? -3.225 36.156 1.178 1 90.19 104 VAL B N 1
ATOM 4229 C CA . VAL B 1 104 ? -2.17 36.906 1.858 1 90.19 104 VAL B CA 1
ATOM 4230 C C . VAL B 1 104 ? -1.922 36.312 3.24 1 90.19 104 VAL B C 1
ATOM 4232 O O . VAL B 1 104 ? -0.773 36.062 3.625 1 90.19 104 VAL B O 1
ATOM 4235 N N . MET B 1 105 ? -2.945 36.062 3.881 1 89.12 105 MET B N 1
ATOM 4236 C CA . MET B 1 105 ? -2.844 35.5 5.23 1 89.12 105 MET B CA 1
ATOM 4237 C C . MET B 1 105 ? -2.162 34.156 5.207 1 89.12 105 MET B C 1
ATOM 4239 O O . MET B 1 105 ? -1.234 33.906 5.98 1 89.12 105 MET B O 1
ATOM 4243 N N . MET B 1 106 ? -2.586 33.344 4.355 1 91.31 106 MET B N 1
ATOM 4244 C CA . MET B 1 106 ? -2.068 31.969 4.277 1 91.31 106 MET B CA 1
ATOM 4245 C C . MET B 1 106 ? -0.591 31.969 3.896 1 91.31 106 MET B C 1
ATOM 4247 O O . MET B 1 106 ? 0.214 31.266 4.516 1 91.31 106 MET B O 1
ATOM 4251 N N . HIS B 1 107 ? -0.306 32.75 2.9 1 93.5 107 HIS B N 1
ATOM 4252 C CA . HIS B 1 107 ? 1.084 32.812 2.465 1 93.5 107 HIS B CA 1
ATOM 4253 C C . HIS B 1 107 ? 1.979 33.344 3.578 1 93.5 107 HIS B C 1
ATOM 4255 O O . HIS B 1 107 ? 3.062 32.812 3.82 1 93.5 107 HIS B O 1
ATOM 4261 N N . ASN B 1 108 ? 1.55 34.406 4.227 1 93.5 108 ASN B N 1
ATOM 4262 C CA . ASN B 1 108 ? 2.357 35.031 5.273 1 93.5 108 ASN B CA 1
ATOM 4263 C C . ASN B 1 108 ? 2.531 34.094 6.473 1 93.5 108 ASN B C 1
ATOM 4265 O O . ASN B 1 108 ? 3.574 34.094 7.129 1 93.5 108 ASN B O 1
ATOM 4269 N N . ARG B 1 109 ? 1.564 33.281 6.754 1 92.44 109 ARG B N 1
ATOM 4270 C CA . ARG B 1 109 ? 1.687 32.281 7.812 1 92.44 109 ARG B CA 1
ATOM 4271 C C . ARG B 1 109 ? 2.748 31.25 7.469 1 92.44 109 ARG B C 1
ATOM 4273 O O . ARG B 1 109 ? 3.561 30.891 8.32 1 92.44 109 ARG B O 1
ATOM 4280 N N . GLU B 1 110 ? 2.668 30.859 6.281 1 95.06 110 GLU B N 1
ATOM 4281 C CA . GLU B 1 110 ? 3.658 29.875 5.832 1 95.06 110 GLU B CA 1
ATOM 4282 C C . GLU B 1 110 ? 5.07 30.453 5.895 1 95.06 110 GLU B C 1
ATOM 4284 O O . GLU B 1 110 ? 6 29.781 6.344 1 95.06 110 GLU B O 1
ATOM 4289 N N . CYS B 1 111 ? 5.195 31.688 5.473 1 95.88 111 CYS B N 1
ATOM 4290 C CA . CYS B 1 111 ? 6.488 32.375 5.551 1 95.88 111 CYS B CA 1
ATOM 4291 C C . CYS B 1 111 ? 6.961 32.469 6.996 1 95.88 111 CYS B C 1
ATOM 4293 O O . CYS B 1 111 ? 8.141 32.25 7.285 1 95.88 111 CYS B O 1
ATOM 4295 N N . GLU B 1 112 ? 6.07 32.844 7.832 1 93.06 112 GLU B N 1
ATOM 4296 C CA . GLU B 1 112 ? 6.41 32.969 9.25 1 93.06 112 GLU B CA 1
ATOM 4297 C C . GLU B 1 112 ? 6.8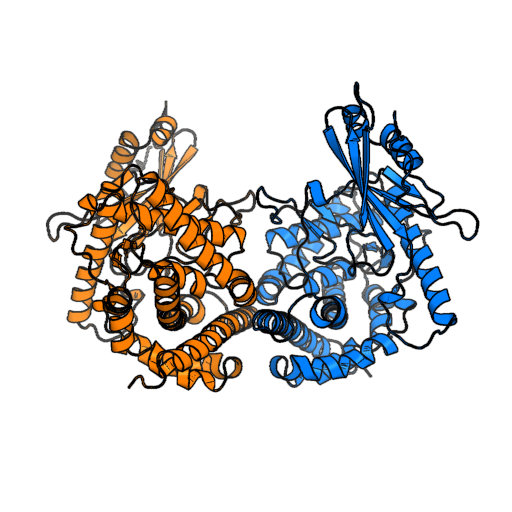98 31.641 9.82 1 93.06 112 GLU B C 1
ATOM 4299 O O . GLU B 1 112 ? 7.855 31.609 10.602 1 93.06 112 GLU B O 1
ATOM 4304 N N . PHE B 1 113 ? 6.23 30.609 9.484 1 94.38 113 PHE B N 1
ATOM 4305 C CA . PHE B 1 113 ? 6.641 29.297 9.93 1 94.38 113 PHE B CA 1
ATOM 4306 C C . PHE B 1 113 ? 8.086 29 9.531 1 94.38 113 PHE B C 1
ATOM 4308 O O . PHE B 1 113 ? 8.922 28.703 10.383 1 94.38 113 PHE B O 1
ATOM 4315 N N . TYR B 1 114 ? 8.367 29.094 8.25 1 95.75 114 TYR B N 1
ATOM 4316 C CA . TYR B 1 114 ? 9.68 28.719 7.73 1 95.75 114 TYR B CA 1
ATOM 4317 C C . TYR B 1 114 ? 10.75 29.672 8.258 1 95.75 114 TYR B C 1
ATOM 4319 O O . TYR B 1 114 ? 11.898 29.266 8.469 1 95.75 114 TYR B O 1
ATOM 4327 N N . ASN B 1 115 ? 10.383 30.906 8.555 1 94.69 115 ASN B N 1
ATOM 4328 C CA . ASN B 1 115 ? 11.367 31.891 8.977 1 94.69 115 ASN B CA 1
ATOM 4329 C C . ASN B 1 115 ? 11.617 31.828 10.477 1 94.69 115 ASN B C 1
ATOM 4331 O O . ASN B 1 115 ? 12.711 32.156 10.945 1 94.69 115 ASN B O 1
ATOM 4335 N N . ASN B 1 116 ? 10.672 31.359 11.227 1 89.12 116 ASN B N 1
ATOM 4336 C CA . ASN B 1 116 ? 10.766 31.578 12.672 1 89.12 116 ASN B CA 1
ATOM 4337 C C . ASN B 1 116 ? 11 30.266 13.414 1 89.12 116 ASN B C 1
ATOM 4339 O O . ASN B 1 116 ? 11.477 30.266 14.547 1 89.12 116 ASN B O 1
ATOM 4343 N N . ILE B 1 117 ? 10.594 29.188 12.844 1 89.75 117 ILE B N 1
ATOM 4344 C CA . ILE B 1 117 ? 10.711 27.922 13.547 1 89.75 117 ILE B CA 1
ATOM 4345 C C . ILE B 1 117 ? 12.18 27.5 13.617 1 89.75 117 ILE B C 1
ATOM 4347 O O . ILE B 1 117 ? 12.883 27.516 12.602 1 89.75 117 ILE B O 1
ATOM 4351 N N . LYS B 1 118 ? 12.672 27.219 14.836 1 84.06 118 LYS B N 1
ATOM 4352 C CA . LYS B 1 118 ? 14.055 26.812 15.062 1 84.06 118 LYS B CA 1
ATOM 4353 C C . LYS B 1 118 ? 14.125 25.656 16.062 1 84.06 118 LYS B C 1
ATOM 4355 O O . LYS B 1 118 ? 13.273 25.531 16.938 1 84.06 118 LYS B O 1
ATOM 4360 N N . ASP B 1 119 ? 15.094 24.766 15.906 1 86.75 119 ASP B N 1
ATOM 4361 C CA . ASP B 1 119 ? 15.453 23.719 16.859 1 86.75 119 ASP B CA 1
ATOM 4362 C C . ASP B 1 119 ? 14.289 22.766 17.094 1 86.75 119 ASP B C 1
ATOM 4364 O O . ASP B 1 119 ? 14 22.391 18.234 1 86.75 119 ASP B O 1
ATOM 4368 N N . ILE B 1 120 ? 13.555 22.609 16.062 1 89.94 120 ILE B N 1
ATOM 4369 C CA . ILE B 1 120 ? 12.453 21.656 16.156 1 89.94 120 ILE B CA 1
ATOM 4370 C C . ILE B 1 120 ? 12.93 20.266 15.758 1 89.94 120 ILE B C 1
ATOM 4372 O O . ILE B 1 120 ? 13.719 20.125 14.82 1 89.94 120 ILE B O 1
ATOM 4376 N N . ASN B 1 121 ? 12.508 19.266 16.516 1 91.62 121 ASN B N 1
ATOM 4377 C CA . ASN B 1 121 ? 12.945 17.891 16.281 1 91.62 121 ASN B CA 1
ATOM 4378 C C . ASN B 1 121 ? 12.039 17.172 15.281 1 91.62 121 ASN B C 1
ATOM 4380 O O . ASN B 1 121 ? 11.539 16.078 15.562 1 91.62 121 ASN B O 1
ATOM 4384 N N . ILE B 1 122 ? 11.664 17.828 14.281 1 94.94 122 ILE B N 1
ATOM 4385 C CA . ILE B 1 122 ? 10.977 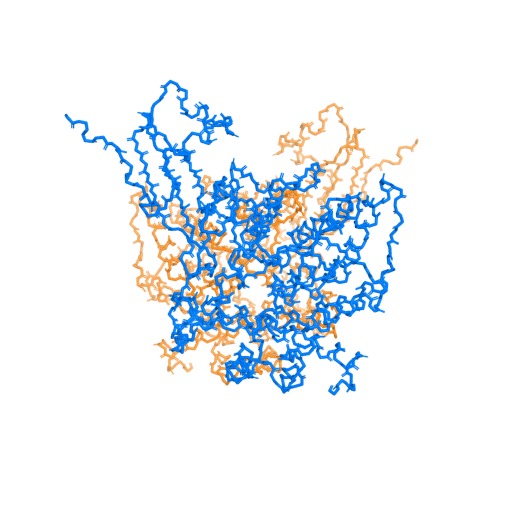17.219 13.148 1 94.94 122 ILE B CA 1
ATOM 4386 C C . ILE B 1 122 ? 11.602 17.719 11.844 1 94.94 122 ILE B C 1
ATOM 4388 O O . ILE B 1 122 ? 12.211 18.797 11.812 1 94.94 122 ILE B O 1
ATOM 4392 N N . LYS B 1 123 ? 11.492 16.953 10.852 1 94.94 123 LYS B N 1
ATOM 4393 C CA . LYS B 1 123 ? 12.031 17.344 9.555 1 94.94 123 LYS B CA 1
ATOM 4394 C C . LYS B 1 123 ? 11.117 18.344 8.852 1 94.94 123 LYS B C 1
ATOM 4396 O O . LYS B 1 123 ? 9.945 18.047 8.602 1 94.94 123 LYS B O 1
ATOM 4401 N N . ILE B 1 124 ? 11.594 19.453 8.547 1 95.94 124 ILE B N 1
ATOM 4402 C CA . ILE B 1 124 ? 10.875 20.484 7.812 1 95.94 124 ILE B CA 1
ATOM 4403 C C . ILE B 1 124 ? 11.484 20.656 6.422 1 95.94 124 ILE B C 1
ATOM 4405 O O . ILE B 1 124 ? 12.695 20.469 6.242 1 95.94 124 ILE B O 1
ATOM 4409 N N . PRO B 1 125 ? 10.648 21.016 5.438 1 95.75 125 PRO B N 1
ATOM 4410 C CA . PRO B 1 125 ? 11.211 21.234 4.102 1 95.75 125 PRO B CA 1
ATOM 4411 C C . PRO B 1 125 ? 12.297 22.297 4.09 1 95.75 125 PRO B C 1
ATOM 4413 O O . PRO B 1 125 ? 12.195 23.297 4.812 1 95.75 125 PRO B O 1
ATOM 4416 N N . LYS B 1 126 ? 13.25 22.062 3.277 1 95.12 126 LYS B N 1
ATOM 4417 C CA . LYS B 1 126 ? 14.289 23.078 3.107 1 95.12 126 LYS B CA 1
ATOM 4418 C C . LYS B 1 126 ? 13.781 24.25 2.27 1 95.12 126 LYS B C 1
ATOM 4420 O O . LYS B 1 126 ? 13.398 24.078 1.113 1 95.12 126 LYS B O 1
ATOM 4425 N N . VAL B 1 127 ? 13.758 25.391 2.818 1 97 127 VAL B N 1
ATOM 4426 C CA . VAL B 1 127 ? 13.32 26.609 2.172 1 97 127 VAL B CA 1
ATOM 4427 C C . VAL B 1 127 ? 14.492 27.594 2.068 1 97 127 VAL B C 1
ATOM 4429 O O . VAL B 1 127 ? 15.188 27.844 3.057 1 97 127 VAL B O 1
ATOM 4432 N N . PHE B 1 128 ? 14.664 28.094 0.864 1 97.44 128 PHE B N 1
ATOM 4433 C CA . PHE B 1 128 ? 15.797 28.984 0.635 1 97.44 128 PHE B CA 1
ATOM 4434 C C . PHE B 1 128 ? 15.406 30.438 0.879 1 97.44 128 PHE B C 1
ATOM 4436 O O . PHE B 1 128 ? 16.234 31.266 1.254 1 97.44 128 PHE B O 1
ATOM 4443 N N . ALA B 1 129 ? 14.203 30.734 0.585 1 97.12 129 ALA B N 1
ATOM 4444 C CA . ALA B 1 129 ? 13.664 32.062 0.852 1 97.12 129 ALA B CA 1
ATOM 4445 C C . ALA B 1 129 ? 12.156 32.031 1.044 1 97.12 129 ALA B C 1
ATOM 4447 O O . ALA B 1 129 ? 11.453 31.297 0.327 1 97.12 129 ALA B O 1
ATOM 4448 N N . ALA B 1 130 ? 11.719 32.688 2.029 1 97.62 130 ALA B N 1
ATOM 4449 C CA . ALA B 1 130 ? 10.297 32.906 2.305 1 97.62 130 ALA B CA 1
ATOM 4450 C C . ALA B 1 130 ? 9.992 34.406 2.479 1 97.62 130 ALA B C 1
ATOM 4452 O O . ALA B 1 130 ? 10.211 34.969 3.553 1 97.62 130 ALA B O 1
ATOM 4453 N N . ILE B 1 131 ? 9.406 34.969 1.434 1 96.62 131 ILE B N 1
ATOM 4454 C CA . ILE B 1 131 ? 9.164 36.406 1.424 1 96.62 131 ILE B CA 1
ATOM 4455 C C . ILE B 1 131 ? 7.668 36.688 1.579 1 96.62 131 ILE B C 1
ATOM 4457 O O . ILE B 1 131 ? 6.875 36.344 0.701 1 96.62 131 ILE B O 1
ATOM 4461 N N . PRO B 1 132 ? 7.301 37.312 2.662 1 96.62 132 PRO B N 1
ATOM 4462 C CA . PRO B 1 132 ? 5.879 37.594 2.863 1 96.62 132 PRO B CA 1
ATOM 4463 C C . PRO B 1 132 ? 5.355 38.688 1.934 1 96.62 132 PRO B C 1
ATOM 4465 O O . PRO B 1 132 ? 6.145 39.438 1.379 1 96.62 132 PRO B O 1
ATOM 4468 N N . ILE B 1 133 ? 4.035 38.656 1.805 1 95.19 133 ILE B N 1
ATOM 4469 C CA . ILE B 1 133 ? 3.359 39.719 1.067 1 95.19 133 ILE B CA 1
ATOM 4470 C C . ILE B 1 133 ? 3.156 40.906 1.977 1 95.19 133 ILE B C 1
ATOM 4472 O O . ILE B 1 133 ? 2.707 40.781 3.117 1 95.19 133 ILE B O 1
ATOM 4476 N N . ILE B 1 134 ? 3.561 42.031 1.527 1 94.31 134 ILE B N 1
ATOM 4477 C CA . ILE B 1 134 ? 3.135 43.312 2.064 1 94.31 134 ILE B CA 1
ATOM 4478 C C . ILE B 1 134 ? 2.271 44.031 1.035 1 94.31 134 ILE B C 1
ATOM 4480 O O . ILE B 1 134 ? 2.777 44.5 0.019 1 94.31 134 ILE B O 1
ATOM 4484 N N . PRO B 1 135 ? 1.029 44.062 1.374 1 90.12 135 PRO B N 1
ATOM 4485 C CA . PRO B 1 135 ? 0.104 44.562 0.364 1 90.12 135 PRO B CA 1
ATOM 4486 C C . PRO B 1 135 ? 0.555 45.906 -0.216 1 90.12 135 PRO B C 1
ATOM 4488 O O . PRO B 1 135 ? 0.908 46.844 0.533 1 90.12 135 PRO B O 1
ATOM 4491 N N . ASN B 1 136 ? 0.562 46 -1.479 1 88.12 136 ASN B N 1
ATOM 4492 C CA . ASN B 1 136 ? 0.858 47.188 -2.275 1 88.12 136 ASN B CA 1
ATOM 4493 C C . ASN B 1 136 ? 2.32 47.594 -2.139 1 88.12 136 ASN B C 1
ATOM 4495 O O . ASN B 1 136 ? 2.699 48.688 -2.561 1 88.12 136 ASN B O 1
ATOM 4499 N N . ILE B 1 137 ? 3.135 46.812 -1.516 1 91.94 137 ILE B N 1
ATOM 4500 C CA . ILE B 1 137 ? 4.535 47.156 -1.31 1 91.94 137 ILE B CA 1
ATOM 4501 C C . ILE B 1 137 ? 5.434 46.031 -1.831 1 91.94 137 ILE B C 1
ATOM 4503 O O . ILE B 1 137 ? 6.395 46.312 -2.561 1 91.94 137 ILE B O 1
ATOM 4507 N N . GLN B 1 138 ? 5.129 44.875 -1.423 1 91.56 138 GLN B N 1
ATOM 4508 C CA . GLN B 1 138 ? 6 43.75 -1.704 1 91.56 138 GLN B CA 1
ATOM 4509 C C . GLN B 1 138 ? 5.188 42.5 -2.078 1 91.56 138 GLN B C 1
ATOM 4511 O O . GLN B 1 138 ? 4.188 42.188 -1.429 1 91.56 138 GLN B O 1
ATOM 4516 N N . GLU B 1 139 ? 5.629 41.906 -3.184 1 92.06 139 GLU B N 1
ATOM 4517 C CA . GLU B 1 139 ? 5.031 40.625 -3.533 1 92.06 139 GLU B CA 1
ATOM 4518 C C . GLU B 1 139 ? 5.625 39.5 -2.697 1 92.06 139 GLU B C 1
ATOM 4520 O O . GLU B 1 139 ? 6.715 39.625 -2.143 1 92.06 139 GLU B O 1
ATOM 4525 N N . GLY B 1 140 ? 4.848 38.438 -2.623 1 94.19 140 GLY B N 1
ATOM 4526 C CA . GLY B 1 140 ? 5.312 37.281 -1.864 1 94.19 140 GLY B CA 1
ATOM 4527 C C . GLY B 1 140 ? 5.82 36.156 -2.742 1 94.19 140 GLY B C 1
ATOM 4528 O O . GLY B 1 140 ? 5.414 36.031 -3.898 1 94.19 140 GLY B O 1
ATOM 4529 N N . ILE B 1 141 ? 6.691 35.344 -2.15 1 94.38 141 ILE B N 1
ATOM 4530 C CA . ILE B 1 141 ? 7.223 34.219 -2.891 1 94.38 141 ILE B CA 1
ATOM 4531 C C . ILE B 1 141 ? 7.906 33.25 -1.928 1 94.38 141 ILE B C 1
ATOM 4533 O O . ILE B 1 141 ? 8.383 33.656 -0.863 1 94.38 141 ILE B O 1
ATOM 4537 N N . LEU B 1 142 ? 7.855 31.969 -2.297 1 95.56 142 LEU B N 1
ATOM 4538 C CA . LEU B 1 142 ? 8.617 30.938 -1.611 1 95.56 142 LEU B CA 1
ATOM 4539 C C . LEU B 1 142 ? 9.555 30.219 -2.58 1 95.56 142 LEU B C 1
ATOM 4541 O O . LEU B 1 142 ? 9.141 29.828 -3.668 1 95.56 142 LEU B O 1
ATOM 4545 N N . LEU B 1 143 ? 10.82 30.172 -2.236 1 96.56 143 LEU B N 1
ATOM 4546 C CA . LEU B 1 143 ? 11.805 29.359 -2.945 1 96.56 143 LEU B CA 1
ATOM 4547 C C . LEU B 1 143 ? 12.266 28.188 -2.09 1 96.56 143 LEU B C 1
ATOM 4549 O O . LEU B 1 143 ? 12.805 28.375 -0.999 1 96.56 143 LEU B O 1
ATOM 4553 N N . MET B 1 144 ? 12.008 26.984 -2.633 1 96.69 144 MET B N 1
ATOM 4554 C CA . MET B 1 144 ? 12.258 25.812 -1.786 1 96.69 144 MET B CA 1
ATOM 4555 C C . MET B 1 144 ? 12.898 24.688 -2.586 1 96.69 144 MET B C 1
ATOM 4557 O O . MET B 1 144 ? 12.891 24.703 -3.816 1 96.69 144 MET B O 1
ATOM 4561 N N . LYS B 1 145 ? 13.5 23.781 -1.794 1 96.31 145 LYS B N 1
ATOM 4562 C CA . LYS B 1 145 ? 14.008 22.562 -2.404 1 96.31 145 LYS B CA 1
ATOM 4563 C C . LYS B 1 145 ? 12.875 21.734 -3.008 1 96.31 145 LYS B C 1
ATOM 4565 O O . LYS B 1 145 ? 11.773 21.672 -2.451 1 96.31 145 LYS B O 1
ATOM 4570 N N . ASN B 1 146 ? 13.125 21.156 -4.164 1 95.88 146 ASN B N 1
ATOM 4571 C CA . ASN B 1 146 ? 12.133 20.297 -4.793 1 95.88 146 ASN B CA 1
ATOM 4572 C C . ASN B 1 146 ? 12.039 18.938 -4.082 1 95.88 146 ASN B C 1
ATOM 4574 O O . ASN B 1 146 ? 12.867 18.062 -4.301 1 95.88 146 ASN B O 1
ATOM 4578 N N . LEU B 1 147 ? 11.008 18.703 -3.4 1 95.5 147 LEU B N 1
ATOM 4579 C CA . LEU B 1 147 ? 10.844 17.516 -2.588 1 95.5 147 LEU B CA 1
ATOM 4580 C C . LEU B 1 147 ? 10.586 16.281 -3.465 1 95.5 147 LEU B C 1
ATOM 4582 O O . LEU B 1 147 ? 10.773 15.148 -3.023 1 95.5 147 LEU B O 1
ATOM 4586 N N . ASN B 1 148 ? 10.172 16.562 -4.68 1 94.31 148 ASN B N 1
ATOM 4587 C CA . ASN B 1 148 ? 9.914 15.453 -5.594 1 94.31 148 ASN B CA 1
ATOM 4588 C C . ASN B 1 148 ? 11.195 14.711 -5.949 1 94.31 148 ASN B C 1
ATOM 4590 O O . ASN B 1 148 ? 11.148 13.594 -6.48 1 94.31 148 ASN B O 1
ATOM 4594 N N . GLU B 1 149 ? 12.266 15.32 -5.688 1 93.69 149 GLU B N 1
ATOM 4595 C CA . GLU B 1 149 ? 13.547 14.688 -5.988 1 93.69 149 GLU B CA 1
ATOM 4596 C C . GLU B 1 149 ? 13.812 13.508 -5.055 1 93.69 149 GLU B C 1
ATOM 4598 O O . GLU B 1 149 ? 14.445 12.523 -5.449 1 93.69 149 GLU B O 1
ATOM 4603 N N . ILE B 1 150 ? 13.25 13.602 -3.881 1 95.25 150 ILE B N 1
ATOM 4604 C CA . ILE B 1 150 ? 13.633 12.594 -2.895 1 95.25 150 ILE B CA 1
ATOM 4605 C C . ILE B 1 150 ? 12.391 11.898 -2.355 1 95.25 150 ILE B C 1
ATOM 4607 O O . ILE B 1 150 ? 12.484 10.852 -1.706 1 95.25 150 ILE B O 1
ATOM 4611 N N . GLY B 1 151 ? 11.289 12.508 -2.584 1 96.69 151 GLY B N 1
ATOM 4612 C CA . GLY B 1 151 ? 10.078 11.977 -1.983 1 96.69 151 GLY B CA 1
ATOM 4613 C C . GLY B 1 151 ? 8.938 11.812 -2.975 1 96.69 151 GLY B C 1
ATOM 4614 O O . GLY B 1 151 ? 9.062 12.211 -4.137 1 96.69 151 GLY B O 1
ATOM 4615 N N . ALA B 1 152 ? 7.867 11.148 -2.514 1 97.25 152 ALA B N 1
ATOM 4616 C CA . ALA B 1 152 ? 6.637 10.938 -3.271 1 97.25 152 ALA B CA 1
ATOM 4617 C C . ALA B 1 152 ? 5.41 11.102 -2.381 1 97.25 152 ALA B C 1
ATOM 4619 O O . ALA B 1 152 ? 5.488 10.906 -1.165 1 97.25 152 ALA B O 1
ATOM 4620 N N . ILE B 1 153 ? 4.328 11.477 -3.053 1 95.88 153 ILE B N 1
ATOM 4621 C CA . ILE B 1 153 ? 3.064 11.727 -2.369 1 95.88 153 ILE B CA 1
ATOM 4622 C C . ILE B 1 153 ? 2.051 10.648 -2.75 1 95.88 153 ILE B C 1
ATOM 4624 O O . ILE B 1 153 ? 2.07 10.133 -3.871 1 95.88 153 ILE B O 1
ATOM 4628 N N . GLN B 1 154 ? 1.246 10.297 -1.803 1 96.31 154 GLN B N 1
ATOM 4629 C CA . GLN B 1 154 ? 0.151 9.375 -2.086 1 96.31 154 GLN B CA 1
ATOM 4630 C C . GLN B 1 154 ? -1.152 10.125 -2.334 1 96.31 154 GLN B C 1
ATOM 4632 O O . GLN B 1 154 ? -1.369 11.203 -1.775 1 96.31 154 GLN B O 1
ATOM 4637 N N . CYS B 1 155 ? -1.979 9.523 -3.1 1 92.75 155 CYS B N 1
ATOM 4638 C CA . CYS B 1 155 ? -3.266 10.125 -3.432 1 92.75 155 CYS B CA 1
ATOM 4639 C C . CYS B 1 155 ? -4.273 9.906 -2.312 1 92.75 155 CYS B C 1
ATOM 4641 O O . CYS B 1 155 ? -4.117 9 -1.496 1 92.75 155 CYS B O 1
ATOM 4643 N N . ILE B 1 156 ? -5.289 10.703 -2.338 1 93.44 156 ILE B N 1
ATOM 4644 C CA . ILE B 1 156 ? -6.332 10.641 -1.318 1 93.44 156 ILE B CA 1
ATOM 4645 C C . ILE B 1 156 ? -7.055 9.297 -1.404 1 93.44 156 ILE B C 1
ATOM 4647 O O . ILE B 1 156 ? -7.641 8.836 -0.421 1 93.44 156 ILE B O 1
ATOM 4651 N N . THR B 1 157 ? -7.039 8.664 -2.592 1 94 157 THR B N 1
ATOM 4652 C CA . THR B 1 157 ? -7.699 7.379 -2.773 1 94 157 THR B CA 1
ATOM 4653 C C . THR B 1 157 ? -6.848 6.246 -2.207 1 94 157 THR B C 1
ATOM 4655 O O . THR B 1 157 ? -7.328 5.125 -2.033 1 94 157 THR B O 1
ATOM 4658 N N . ASP B 1 158 ? -5.602 6.535 -1.938 1 95.06 158 ASP B N 1
ATOM 4659 C CA . ASP B 1 158 ? -4.707 5.559 -1.325 1 95.06 158 ASP B CA 1
ATOM 4660 C C . ASP B 1 158 ? -4.891 5.52 0.19 1 95.06 158 ASP B C 1
ATOM 4662 O O . ASP B 1 158 ? -5.66 6.305 0.748 1 95.06 158 ASP B O 1
ATOM 4666 N N . THR B 1 159 ? -4.316 4.566 0.841 1 97.44 159 THR B N 1
ATOM 4667 C CA . THR B 1 159 ? -4.297 4.457 2.295 1 97.44 159 THR B CA 1
ATOM 4668 C C . THR B 1 159 ? -2.865 4.309 2.805 1 97.44 159 THR B C 1
ATOM 4670 O O . THR B 1 159 ? -2.033 3.668 2.158 1 97.44 159 THR B O 1
ATOM 4673 N N . LEU B 1 160 ? -2.592 5.008 3.854 1 98.19 160 LEU B N 1
ATOM 4674 C CA . LEU B 1 160 ? -1.294 4.809 4.488 1 98.19 160 LEU B CA 1
ATOM 4675 C C . LEU B 1 160 ? -1.224 3.447 5.168 1 98.19 160 LEU B C 1
ATOM 4677 O O . LEU B 1 160 ? -2.236 2.938 5.656 1 98.19 160 LEU B O 1
ATOM 4681 N N . ILE B 1 161 ? -0.024 2.891 5.219 1 97.19 161 ILE B N 1
ATOM 4682 C CA . ILE B 1 161 ? 0.193 1.682 6.008 1 97.19 161 ILE B CA 1
ATOM 4683 C C . ILE B 1 161 ? 0.542 2.059 7.445 1 97.19 161 ILE B C 1
ATOM 4685 O O . ILE B 1 161 ? 0.878 3.211 7.727 1 97.19 161 ILE B O 1
ATOM 4689 N N . PRO B 1 162 ? 0.483 1.155 8.391 1 97.81 162 PRO B N 1
ATOM 4690 C CA . PRO B 1 162 ? 0.679 1.471 9.812 1 97.81 162 PRO B CA 1
ATOM 4691 C C . PRO B 1 162 ? 2.021 2.143 10.086 1 97.81 162 PRO B C 1
ATOM 4693 O O . PRO B 1 162 ? 2.08 3.143 10.805 1 97.81 162 PRO B O 1
ATOM 4696 N N . SER B 1 163 ? 3.105 1.694 9.516 1 98.19 163 SER B N 1
ATOM 4697 C CA . SER B 1 163 ? 4.414 2.285 9.773 1 98.19 163 SER B CA 1
ATOM 4698 C C . SER B 1 163 ? 4.457 3.748 9.336 1 98.19 163 SER B C 1
ATOM 4700 O O . SER B 1 163 ? 5.125 4.57 9.969 1 98.19 163 SER B O 1
ATOM 4702 N N . GLN B 1 164 ? 3.764 4.031 8.289 1 98.5 164 GLN B N 1
ATOM 4703 C CA . GLN B 1 164 ? 3.699 5.402 7.805 1 98.5 164 GLN B CA 1
ATOM 4704 C C . GLN B 1 164 ? 2.943 6.297 8.781 1 98.5 164 GLN B C 1
ATOM 4706 O O . GLN B 1 164 ? 3.463 7.324 9.227 1 98.5 164 GLN B O 1
ATOM 4711 N N . ILE B 1 165 ? 1.745 5.875 9.164 1 98.81 165 ILE B N 1
ATOM 4712 C CA . ILE B 1 165 ? 0.891 6.742 9.969 1 98.81 165 ILE B CA 1
ATOM 4713 C C . ILE B 1 165 ? 1.487 6.906 11.367 1 98.81 165 ILE B C 1
ATOM 4715 O O . ILE B 1 165 ? 1.36 7.965 11.984 1 98.81 165 ILE B O 1
ATOM 4719 N N . TYR B 1 166 ? 2.154 5.93 11.898 1 98.81 166 TYR B N 1
ATOM 4720 C CA . TYR B 1 166 ? 2.801 6.082 13.195 1 98.81 166 TYR B CA 1
ATOM 4721 C C . TYR B 1 166 ? 3.873 7.168 13.148 1 98.81 166 TYR B C 1
ATOM 4723 O O . TYR B 1 166 ? 4.059 7.906 14.117 1 98.81 166 TYR B O 1
ATOM 4731 N N . GLN B 1 167 ? 4.543 7.258 12.07 1 98.69 167 GLN B N 1
ATOM 4732 C CA . GLN B 1 167 ? 5.555 8.297 11.922 1 98.69 167 GLN B CA 1
ATOM 4733 C C . GLN B 1 167 ? 4.91 9.68 11.844 1 98.69 167 GLN B C 1
ATOM 4735 O O . GLN B 1 167 ? 5.441 10.648 12.391 1 98.69 167 GLN B O 1
ATOM 4740 N N . VAL B 1 168 ? 3.812 9.773 11.156 1 98.88 168 VAL B N 1
ATOM 4741 C CA . VAL B 1 168 ? 3.1 11.047 11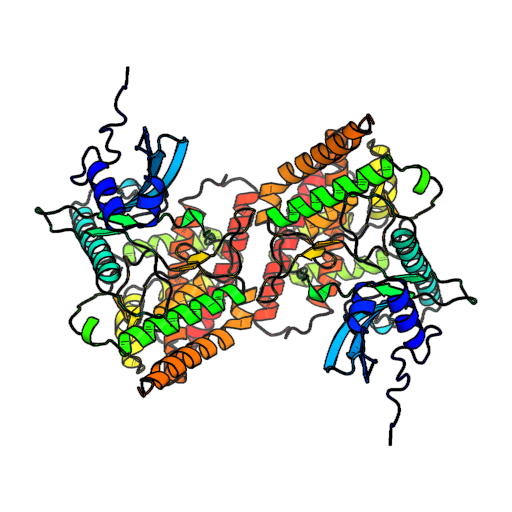.062 1 98.88 168 VAL B CA 1
ATOM 4742 C C . VAL B 1 168 ? 2.598 11.453 12.438 1 98.88 168 VAL B C 1
ATOM 4744 O O . VAL B 1 168 ? 2.713 12.625 12.828 1 98.88 168 VAL B O 1
ATOM 4747 N N . ILE B 1 169 ? 2.078 10.477 13.18 1 98.88 169 ILE B N 1
ATOM 4748 C CA . ILE B 1 169 ? 1.557 10.758 14.516 1 98.88 169 ILE B CA 1
ATOM 4749 C C . ILE B 1 169 ? 2.693 11.211 15.43 1 98.88 169 ILE B C 1
ATOM 4751 O O . ILE B 1 169 ? 2.525 12.133 16.234 1 98.88 169 ILE B O 1
ATOM 4755 N N . ARG B 1 170 ? 3.842 10.594 15.359 1 98.81 170 ARG B N 1
ATOM 4756 C CA . ARG B 1 170 ? 5.012 11.039 16.109 1 98.81 170 ARG B CA 1
ATOM 4757 C C . ARG B 1 170 ? 5.383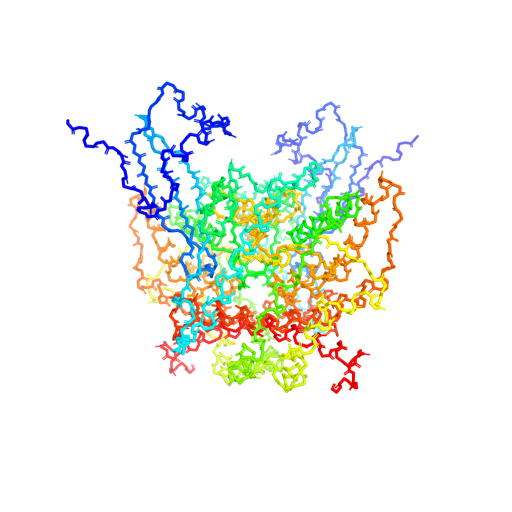 12.469 15.734 1 98.81 170 ARG B C 1
ATOM 4759 O O . ARG B 1 170 ? 5.699 13.281 16.609 1 98.81 170 ARG B O 1
ATOM 4766 N N . TYR B 1 171 ? 5.391 12.719 14.453 1 98.75 171 TYR B N 1
ATOM 4767 C CA . TYR B 1 171 ? 5.668 14.055 13.938 1 98.75 171 TYR B CA 1
ATOM 4768 C C . TYR B 1 171 ? 4.742 15.094 14.57 1 98.75 171 TYR B C 1
ATOM 4770 O O . TYR B 1 171 ? 5.195 16.141 15.031 1 98.75 171 TYR B O 1
ATOM 4778 N N . LEU B 1 172 ? 3.479 14.789 14.617 1 98.81 172 LEU B N 1
ATOM 4779 C CA . LEU B 1 172 ? 2.471 15.703 15.141 1 98.81 172 LEU B CA 1
ATOM 4780 C C . LEU B 1 172 ? 2.646 15.906 16.641 1 98.81 172 LEU B C 1
ATOM 4782 O O . LEU B 1 172 ? 2.535 17.031 17.141 1 98.81 172 LEU B O 1
ATOM 4786 N N . ALA B 1 173 ? 2.914 14.805 17.344 1 98.81 173 ALA B N 1
ATOM 4787 C CA . ALA B 1 173 ? 3.148 14.914 18.781 1 98.81 173 ALA B CA 1
ATOM 4788 C C . ALA B 1 173 ? 4.324 15.844 19.078 1 98.81 173 ALA B C 1
ATOM 4790 O O . ALA B 1 173 ? 4.262 16.656 20 1 98.81 173 ALA B O 1
ATOM 4791 N N . ARG B 1 174 ? 5.316 15.719 18.297 1 98.44 174 ARG B N 1
ATOM 4792 C CA . ARG B 1 174 ? 6.504 16.547 18.469 1 98.44 174 ARG B CA 1
ATOM 4793 C C . ARG B 1 174 ? 6.215 18 18.109 1 98.44 174 ARG B C 1
ATOM 4795 O O . ARG B 1 174 ? 6.672 18.922 18.781 1 98.44 174 ARG B O 1
ATOM 4802 N N . LEU B 1 175 ? 5.496 18.203 17.047 1 98.12 175 LEU B N 1
ATOM 4803 C CA . LEU B 1 175 ? 5.098 19.562 16.656 1 98.12 175 LEU B CA 1
ATOM 4804 C C . LEU B 1 175 ? 4.281 20.219 17.75 1 98.12 175 LEU B C 1
ATOM 4806 O O . LEU B 1 175 ? 4.555 21.359 18.141 1 98.12 175 LEU B O 1
ATOM 4810 N N . HIS B 1 176 ? 3.312 19.562 18.25 1 97.81 176 HIS B N 1
ATOM 4811 C CA . HIS B 1 176 ? 2.402 20.109 19.25 1 97.81 176 HIS B CA 1
ATOM 4812 C C . HIS B 1 176 ? 3.129 20.391 20.547 1 97.81 176 HIS B C 1
ATOM 4814 O O . HIS B 1 176 ? 2.941 21.438 21.156 1 97.81 176 HIS B O 1
ATOM 4820 N N . SER B 1 177 ? 3.965 19.453 21 1 97.88 177 SER B N 1
ATOM 4821 C CA . SER B 1 177 ? 4.734 19.656 22.234 1 97.88 177 SER B CA 1
ATOM 4822 C C . SER B 1 177 ? 5.719 20.812 22.062 1 97.88 177 SER B C 1
ATOM 4824 O O . SER B 1 177 ? 5.945 21.578 23 1 97.88 177 SER B O 1
ATOM 4826 N N . TYR B 1 178 ? 6.277 20.906 20.891 1 97.12 178 TYR B N 1
ATOM 4827 C CA . TYR B 1 178 ? 7.191 22 20.594 1 97.12 178 TYR B CA 1
ATOM 4828 C C . TYR B 1 178 ? 6.52 23.359 20.828 1 97.12 178 TYR B C 1
ATOM 4830 O O . TYR B 1 178 ? 7.133 24.281 21.344 1 97.12 178 TYR B O 1
ATOM 4838 N N . SER B 1 179 ? 5.285 23.5 20.391 1 94.75 179 SER B N 1
ATOM 4839 C CA . SER B 1 179 ? 4.574 24.766 20.516 1 94.75 179 SER B CA 1
ATOM 4840 C C . SER B 1 179 ? 4.34 25.125 21.984 1 94.75 179 SER B C 1
ATOM 4842 O O . SER B 1 179 ? 4.293 26.297 22.344 1 94.75 179 SER B O 1
ATOM 4844 N N . ILE B 1 180 ? 4.184 24.109 22.812 1 95.62 180 ILE B N 1
ATOM 4845 C CA . ILE B 1 180 ? 4.027 24.344 24.234 1 95.62 180 ILE B CA 1
ATOM 4846 C C . ILE B 1 180 ? 5.371 24.734 24.844 1 95.62 180 ILE B C 1
ATOM 4848 O O . ILE B 1 180 ? 5.457 25.688 25.625 1 95.62 180 ILE B O 1
ATOM 4852 N N . ILE B 1 181 ? 6.391 24.016 24.5 1 95.38 181 ILE B N 1
ATOM 4853 C CA . ILE B 1 181 ? 7.734 24.234 25.016 1 95.38 181 ILE B CA 1
ATOM 4854 C C . ILE B 1 181 ? 8.219 25.625 24.625 1 95.38 181 ILE B C 1
ATOM 4856 O O . ILE B 1 181 ? 8.859 26.312 25.422 1 95.38 181 ILE B O 1
ATOM 4860 N N . ASN B 1 182 ? 7.918 26.047 23.453 1 93.69 182 ASN B N 1
ATOM 4861 C CA . ASN B 1 182 ? 8.336 27.344 22.938 1 93.69 182 ASN B CA 1
ATOM 4862 C C . ASN B 1 182 ? 7.16 28.328 22.844 1 93.69 182 ASN B C 1
ATOM 4864 O O . ASN B 1 182 ? 6.984 29 21.828 1 93.69 182 ASN B O 1
ATOM 4868 N N . ASN B 1 183 ? 6.402 28.359 23.797 1 89.38 183 ASN B N 1
ATOM 4869 C CA . ASN B 1 183 ? 5.172 29.141 23.844 1 89.38 183 ASN B CA 1
ATOM 4870 C C . ASN B 1 183 ? 5.426 30.609 23.484 1 89.38 183 ASN B C 1
ATOM 4872 O O . ASN B 1 183 ? 4.559 31.266 22.922 1 89.38 183 ASN B O 1
ATOM 4876 N N . LYS B 1 184 ? 6.559 31.109 23.75 1 86.81 184 LYS B N 1
ATOM 4877 C CA . LYS B 1 184 ? 6.895 32.531 23.531 1 86.81 184 LYS B CA 1
ATOM 4878 C C . LYS B 1 184 ? 6.887 32.844 22.047 1 86.81 184 LYS B C 1
ATOM 4880 O O . LYS B 1 184 ? 6.613 34 21.656 1 86.81 184 LYS B O 1
ATOM 4885 N N . LEU B 1 185 ? 7.129 31.859 21.25 1 86.56 185 LEU B N 1
ATOM 4886 C CA . LEU B 1 185 ? 7.152 32.062 19.797 1 86.56 185 LEU B CA 1
ATOM 4887 C C . LEU B 1 185 ? 5.738 32.25 19.25 1 86.56 185 LEU B C 1
ATOM 4889 O O . LEU B 1 185 ? 5.555 32.812 18.172 1 86.56 185 LEU B O 1
ATOM 4893 N N . PHE B 1 186 ? 4.742 31.859 20.047 1 83.62 186 PHE B N 1
ATOM 4894 C CA . PHE B 1 186 ? 3.412 31.766 19.469 1 83.62 186 PHE B CA 1
ATOM 4895 C C . PHE B 1 186 ? 2.393 32.531 20.312 1 83.62 186 PHE B C 1
ATOM 4897 O O . PHE B 1 186 ? 1.279 32.781 19.844 1 83.62 186 PHE B O 1
ATOM 4904 N N . CYS B 1 187 ? 2.703 32.906 21.422 1 75.88 187 CYS B N 1
ATOM 4905 C CA . CYS B 1 187 ? 1.758 33.438 22.375 1 75.88 187 CYS B CA 1
ATOM 4906 C C . CYS B 1 187 ? 1.158 34.75 21.875 1 75.88 187 CYS B C 1
ATOM 4908 O O . CYS B 1 187 ? 0.018 35.094 22.203 1 75.88 187 CYS B O 1
ATOM 4910 N N . ASP B 1 188 ? 1.832 35.438 21.109 1 76.06 188 ASP B N 1
ATOM 4911 C CA . ASP B 1 188 ? 1.337 36.719 20.672 1 76.06 188 ASP B CA 1
ATOM 4912 C C . ASP B 1 188 ? 0.757 36.656 19.266 1 76.06 188 ASP B C 1
ATOM 4914 O O . ASP B 1 188 ? 0.352 37.656 18.688 1 76.06 188 ASP B O 1
ATOM 4918 N N . LYS B 1 189 ? 0.704 35.469 18.844 1 75.12 189 LYS B N 1
ATOM 4919 C CA . LYS B 1 189 ? 0.245 35.312 17.469 1 75.12 189 LYS B CA 1
ATOM 4920 C C . LYS B 1 189 ? -1.252 35 17.422 1 75.12 189 LYS B C 1
ATOM 4922 O O . LYS B 1 189 ? -1.781 34.312 18.281 1 75.12 189 LYS B O 1
ATOM 4927 N N . GLU B 1 190 ? -2.008 35.812 16.719 1 71.81 190 GLU B N 1
ATOM 4928 C CA . GLU B 1 190 ? -3.438 35.594 16.531 1 71.81 190 GLU B CA 1
ATOM 4929 C C . GLU B 1 190 ? -3.711 34.812 15.242 1 71.81 190 GLU B C 1
ATOM 4931 O O . GLU B 1 190 ? -4.18 35.375 14.25 1 71.81 190 GLU B O 1
ATOM 4936 N N . TYR B 1 191 ? -3.334 33.562 15.359 1 73.75 191 TYR B N 1
ATOM 4937 C CA . TYR B 1 191 ? -3.633 32.75 14.195 1 73.75 191 TYR B CA 1
ATOM 4938 C C . TYR B 1 191 ? -5.062 32.219 14.242 1 73.75 191 TYR B C 1
ATOM 4940 O O . TYR B 1 191 ? -5.34 31.203 14.898 1 73.75 191 TYR B O 1
ATOM 4948 N N . SER B 1 192 ? -6.023 32.938 13.625 1 66.44 192 SER B N 1
ATOM 4949 C CA . SER B 1 192 ? -7.426 32.531 13.609 1 66.44 192 SER B CA 1
ATOM 4950 C C . SER B 1 192 ? -7.656 31.391 12.641 1 66.44 192 SER B C 1
ATOM 4952 O O . SER B 1 192 ? -6.816 31.109 11.781 1 66.44 192 SER B O 1
ATOM 4954 N N . CYS B 1 193 ? -8.734 30.75 12.859 1 66.5 193 CYS B N 1
ATOM 4955 C CA . CYS B 1 193 ? -9.133 29.641 11.992 1 66.5 193 CYS B CA 1
ATOM 4956 C C . CYS B 1 193 ? -9.445 30.141 10.586 1 66.5 193 CYS B C 1
ATOM 4958 O O . CYS B 1 193 ? -10.289 31.016 10.406 1 66.5 193 CYS B O 1
ATOM 4960 N N . ILE B 1 194 ? -8.766 29.609 9.656 1 64.69 194 ILE B N 1
ATOM 4961 C CA . ILE B 1 194 ? -8.875 30.031 8.266 1 64.69 194 ILE B CA 1
ATOM 4962 C C . ILE B 1 194 ? -10.281 29.734 7.75 1 64.69 194 ILE B C 1
ATOM 4964 O O . ILE B 1 194 ? -10.82 30.469 6.926 1 64.69 194 ILE B O 1
ATOM 4968 N N . LEU B 1 195 ? -10.875 28.781 8.336 1 64 195 LEU B N 1
ATOM 4969 C CA . LEU B 1 195 ? -12.172 28.312 7.84 1 64 195 LEU B CA 1
ATOM 4970 C C . LEU B 1 195 ? -13.297 29.203 8.344 1 64 195 LEU B C 1
ATOM 4972 O O . LEU B 1 195 ? -14.398 29.203 7.797 1 64 195 LEU B O 1
ATOM 4976 N N . ASN B 1 196 ? -12.977 29.922 9.352 1 63.41 196 ASN B N 1
ATOM 4977 C CA . ASN B 1 196 ? -13.992 30.828 9.867 1 63.41 196 ASN B CA 1
ATOM 4978 C C . ASN B 1 196 ? -14.398 31.875 8.82 1 63.41 196 ASN B C 1
ATOM 4980 O O . ASN B 1 196 ? -15.492 32.438 8.891 1 63.41 196 ASN B O 1
ATOM 4984 N N . GLU B 1 197 ? -13.617 31.922 7.926 1 58.44 197 GLU B N 1
ATOM 4985 C CA . GLU B 1 197 ? -13.82 32.938 6.906 1 58.44 197 GLU B CA 1
ATOM 4986 C C . GLU B 1 197 ? -14.562 32.375 5.703 1 58.44 197 GLU B C 1
ATOM 4988 O O . GLU B 1 197 ? -15.008 33.125 4.832 1 58.44 197 GLU B O 1
ATOM 4993 N N . MET B 1 198 ? -14.797 31.141 5.824 1 61.84 198 MET B N 1
ATOM 4994 C CA . MET B 1 198 ? -15.406 30.516 4.656 1 61.84 198 MET B CA 1
ATOM 4995 C C . MET B 1 198 ? -16.906 30.359 4.848 1 61.84 198 MET B C 1
ATOM 4997 O O . MET B 1 198 ? -17.391 30.188 5.973 1 61.84 198 MET B O 1
ATOM 5001 N N . GLU B 1 199 ? -17.656 30.656 3.803 1 64.88 199 GLU B N 1
ATOM 5002 C CA . GLU B 1 199 ? -19.094 30.391 3.809 1 64.88 199 GLU B CA 1
ATOM 5003 C C . GLU B 1 199 ? -19.391 28.906 3.719 1 64.88 199 GLU B C 1
ATOM 5005 O O . GLU B 1 199 ? -19.656 28.375 2.635 1 64.88 199 GLU B O 1
ATOM 5010 N N . LEU B 1 200 ? -19.406 28.281 4.828 1 73.94 200 LEU B N 1
ATOM 5011 C CA . LEU B 1 200 ? -19.484 26.828 4.918 1 73.94 200 LEU B CA 1
ATOM 5012 C C . LEU B 1 200 ? -20.828 26.312 4.41 1 73.94 200 LEU B C 1
ATOM 5014 O O . LEU B 1 200 ? -20.891 25.219 3.846 1 73.94 200 LEU B O 1
ATOM 5018 N N . ASP B 1 201 ? -21.781 27.141 4.559 1 74.5 201 ASP B N 1
ATOM 5019 C CA . ASP B 1 201 ? -23.094 26.703 4.086 1 74.5 201 ASP B CA 1
ATOM 5020 C C . ASP B 1 201 ? -23.094 26.5 2.574 1 74.5 201 ASP B C 1
ATOM 5022 O O . ASP B 1 201 ? -23.578 25.484 2.08 1 74.5 201 ASP B O 1
ATOM 5026 N N . SER B 1 202 ? -22.562 27.453 1.963 1 74.19 202 SER B N 1
ATOM 5027 C CA . SER B 1 202 ? -22.531 27.391 0.505 1 74.19 202 SER B CA 1
ATOM 5028 C C . SER B 1 202 ? -21.641 26.25 0.024 1 74.19 202 SER B C 1
ATOM 5030 O O . SER B 1 202 ? -21.891 25.672 -1.04 1 74.19 202 SER B O 1
ATOM 5032 N N . TRP B 1 203 ? -20.766 25.891 0.833 1 76.44 203 TRP B N 1
ATOM 5033 C CA . TRP B 1 203 ? -19.797 24.859 0.477 1 76.44 203 TRP B CA 1
ATOM 5034 C C . TRP B 1 203 ? -20.406 23.469 0.635 1 76.44 203 TRP B C 1
ATOM 5036 O O . TRP B 1 203 ? -20.266 22.625 -0.245 1 76.44 203 TRP B O 1
ATOM 5046 N N . TYR B 1 204 ? -21.234 23.266 1.675 1 80.06 204 TYR B N 1
ATOM 5047 C CA . TYR B 1 204 ? -21.641 21.922 2.043 1 80.06 204 TYR B CA 1
ATOM 5048 C C . TYR B 1 204 ? -23.016 21.578 1.469 1 80.06 204 TYR B C 1
ATOM 5050 O O . TYR B 1 204 ? -23.312 20.406 1.222 1 80.06 204 TYR B O 1
ATOM 5058 N N . LEU B 1 205 ? -23.797 22.562 1.264 1 80.75 205 LEU B N 1
ATOM 5059 C CA . LEU B 1 205 ? -25.172 22.328 0.846 1 80.75 205 LEU B CA 1
ATOM 5060 C C . LEU B 1 205 ? -25.219 21.516 -0.45 1 80.75 205 LEU B C 1
ATOM 5062 O O . LEU B 1 205 ? -25.938 20.516 -0.545 1 80.75 205 LEU B O 1
ATOM 5066 N N . PRO B 1 206 ? -24.422 21.891 -1.396 1 83.5 206 PRO B N 1
ATOM 5067 C CA . PRO B 1 206 ? -24.469 21.125 -2.637 1 83.5 206 PRO B CA 1
ATOM 5068 C C . PRO B 1 206 ? -23.938 19.703 -2.461 1 83.5 206 PRO B C 1
ATOM 5070 O O . PRO B 1 206 ? -24.312 18.797 -3.221 1 83.5 206 PRO B O 1
ATOM 5073 N N . LEU B 1 207 ? -23.156 19.5 -1.519 1 87.56 207 LEU B N 1
ATOM 5074 C CA . LEU B 1 207 ? -22.531 18.203 -1.303 1 87.56 207 LEU B CA 1
ATOM 5075 C C . LEU B 1 207 ? -23.547 17.203 -0.751 1 87.56 207 LEU B C 1
ATOM 5077 O O . LEU B 1 207 ? -23.438 16 -1.013 1 87.56 207 LEU B O 1
ATOM 5081 N N . LYS B 1 208 ? -24.484 17.719 -0.03 1 88.56 208 LYS B N 1
ATOM 5082 C CA . LYS B 1 208 ? -25.453 16.859 0.634 1 88.56 208 LYS B CA 1
ATOM 5083 C C . LYS B 1 208 ? -26.188 15.984 -0.377 1 88.56 208 LYS B C 1
ATOM 5085 O O . LYS B 1 208 ? -26.188 14.758 -0.269 1 88.56 208 LYS B O 1
ATOM 5090 N N . SER B 1 209 ? -26.75 16.547 -1.329 1 90.44 209 SER B N 1
ATOM 5091 C CA . SER B 1 209 ? -27.547 15.82 -2.318 1 90.44 209 SER B CA 1
ATOM 5092 C C . SER B 1 209 ? -26.641 15.031 -3.264 1 90.44 209 SER B C 1
ATOM 5094 O O . SER B 1 209 ? -26.969 13.906 -3.641 1 90.44 209 SER B O 1
ATOM 5096 N N . LYS B 1 210 ? -25.562 15.625 -3.615 1 92.88 210 LYS B N 1
ATOM 5097 C CA . LYS B 1 210 ? -24.641 15.016 -4.562 1 92.88 210 LYS B CA 1
ATOM 5098 C C . LYS B 1 210 ? -24.109 13.688 -4.031 1 92.88 210 LYS B C 1
ATOM 5100 O O . LYS B 1 210 ? -24.078 12.688 -4.758 1 92.88 210 LYS B O 1
ATOM 5105 N N . PHE B 1 211 ? -23.766 13.625 -2.801 1 94.62 211 PHE B N 1
ATOM 5106 C CA . PHE B 1 211 ? -23.156 12.43 -2.229 1 94.62 211 PHE B CA 1
ATOM 5107 C C . PHE B 1 211 ? -24.203 11.367 -1.938 1 94.62 211 PHE B C 1
ATOM 5109 O O . PHE B 1 211 ? -23.922 10.164 -2.008 1 94.62 211 PHE B O 1
ATOM 5116 N N . LYS B 1 212 ? -25.375 11.797 -1.614 1 94.06 212 LYS B N 1
ATOM 5117 C CA . LYS B 1 212 ? -26.453 10.828 -1.486 1 94.06 212 LYS B CA 1
ATOM 5118 C C . LYS B 1 212 ? -26.734 10.117 -2.812 1 94.06 212 LYS B C 1
ATOM 5120 O O . LYS B 1 212 ? -26.953 8.906 -2.842 1 94.06 212 LYS B O 1
ATOM 5125 N N . GLU B 1 213 ? -26.672 10.859 -3.84 1 94.88 213 GLU B N 1
ATOM 5126 C CA . GLU B 1 213 ? -26.906 10.305 -5.172 1 94.88 213 GLU B CA 1
ATOM 5127 C C . GLU B 1 213 ? -25.797 9.352 -5.582 1 94.88 213 GLU B C 1
ATOM 5129 O O . GLU B 1 213 ? -26.062 8.273 -6.121 1 94.88 213 GLU B O 1
ATOM 5134 N N . ILE B 1 214 ? -24.594 9.703 -5.332 1 95.12 214 ILE B N 1
ATOM 5135 C CA . ILE B 1 214 ? -23.453 8.969 -5.844 1 95.12 214 ILE B CA 1
ATOM 5136 C C . ILE B 1 214 ? -23.156 7.777 -4.934 1 95.12 214 ILE B C 1
ATOM 5138 O O . ILE B 1 214 ? -22.844 6.684 -5.414 1 95.12 214 ILE B O 1
ATOM 5142 N N . PHE B 1 215 ? -23.281 7.961 -3.568 1 95.25 215 PHE B N 1
ATOM 5143 C CA . PHE B 1 215 ? -22.766 6.957 -2.645 1 95.25 215 PHE B CA 1
ATOM 5144 C C . PHE B 1 215 ? -23.891 6.422 -1.753 1 95.25 215 PHE B C 1
ATOM 5146 O O . PHE B 1 215 ? -23.656 5.531 -0.932 1 95.25 215 PHE B O 1
ATOM 5153 N N . GLY B 1 216 ? -25.078 6.949 -1.884 1 92.88 216 GLY B N 1
ATOM 5154 C CA . GLY B 1 216 ? -26.188 6.547 -1.022 1 92.88 216 GLY B CA 1
ATOM 5155 C C . GLY B 1 216 ? -26.406 5.047 -0.994 1 92.88 216 GLY B C 1
ATOM 5156 O O . GLY B 1 216 ? -26.719 4.48 0.054 1 92.88 216 GLY B O 1
ATOM 5157 N N . HIS B 1 217 ? -26.219 4.375 -2.072 1 88.88 217 HIS B N 1
ATOM 5158 C CA . HIS B 1 217 ? -26.453 2.938 -2.176 1 88.88 217 HIS B CA 1
ATOM 5159 C C . HIS B 1 217 ? -25.406 2.156 -1.392 1 88.88 217 HIS B C 1
ATOM 5161 O O . HIS B 1 217 ? -25.656 1.025 -0.969 1 88.88 217 HIS B O 1
ATOM 5167 N N . ILE B 1 218 ? -24.297 2.744 -1.156 1 89.25 218 ILE B N 1
ATOM 5168 C CA . ILE B 1 218 ? -23.203 2.105 -0.425 1 89.25 218 ILE B CA 1
ATOM 5169 C C . ILE B 1 218 ? -23.344 2.41 1.065 1 89.25 218 ILE B C 1
ATOM 5171 O O . ILE B 1 218 ? -23.156 1.525 1.905 1 89.25 218 ILE B O 1
ATOM 5175 N N . ILE B 1 219 ? -23.688 3.646 1.397 1 92.56 219 ILE B N 1
ATOM 5176 C CA . ILE B 1 219 ? -23.656 4.137 2.771 1 92.56 219 ILE B CA 1
ATOM 5177 C C . ILE B 1 219 ? -24.953 3.74 3.48 1 92.56 219 ILE B C 1
ATOM 5179 O O . ILE B 1 219 ? -24.938 3.357 4.652 1 92.56 219 ILE B O 1
ATOM 5183 N N . GLY B 1 220 ? -26.078 3.879 2.818 1 90.88 220 GLY B N 1
ATOM 5184 C CA . GLY B 1 220 ? -27.359 3.51 3.389 1 90.88 220 GLY B CA 1
ATOM 5185 C C . GLY B 1 220 ? -28.047 4.652 4.117 1 90.88 220 GLY B C 1
ATOM 5186 O O . GLY B 1 220 ? -27.734 5.82 3.883 1 90.88 220 GLY B O 1
ATOM 5187 N N . GLU B 1 221 ? -28.906 4.34 5.047 1 92.12 221 GLU B N 1
ATOM 5188 C CA . GLU B 1 221 ? -29.828 5.293 5.66 1 92.12 221 GLU B CA 1
ATOM 5189 C C . GLU B 1 221 ? -29.125 6.152 6.703 1 92.12 221 GLU B C 1
ATOM 5191 O O . GLU B 1 221 ? -29.562 7.27 6.992 1 92.12 221 GLU B O 1
ATOM 5196 N N . ILE B 1 222 ? -28.062 5.715 7.133 1 94.56 222 ILE B N 1
ATOM 5197 C CA . ILE B 1 222 ? -27.359 6.43 8.195 1 94.56 222 ILE B CA 1
ATOM 5198 C C . ILE B 1 222 ? -26.781 7.73 7.652 1 94.56 222 ILE B C 1
ATOM 5200 O O . ILE B 1 222 ? -26.375 8.602 8.422 1 94.56 222 ILE B O 1
ATOM 5204 N N . TYR B 1 223 ? -26.766 7.867 6.328 1 95.31 223 TYR B N 1
ATOM 5205 C CA . TYR B 1 223 ? -26.234 9.062 5.68 1 95.31 223 TYR B CA 1
ATOM 5206 C C . TYR B 1 223 ? -26.984 10.305 6.148 1 95.31 223 TYR B C 1
ATOM 5208 O O . TYR B 1 223 ? -26.359 11.336 6.422 1 95.31 223 TYR B O 1
ATOM 5216 N N . ASP B 1 224 ? -28.281 10.211 6.309 1 92.94 224 ASP B N 1
ATOM 5217 C CA . ASP B 1 224 ? -29.094 11.375 6.637 1 92.94 224 ASP B CA 1
ATOM 5218 C C . ASP B 1 224 ? -28.828 11.844 8.062 1 92.94 224 ASP B C 1
ATOM 5220 O O . ASP B 1 224 ? -28.797 13.047 8.328 1 92.94 224 ASP B O 1
ATOM 5224 N N . GLU B 1 225 ? -28.625 10.891 8.945 1 92.44 225 GLU B N 1
ATOM 5225 C CA . GLU B 1 225 ? -28.312 11.227 10.328 1 92.44 225 GLU B CA 1
ATOM 5226 C C . GLU B 1 225 ? -26.938 11.898 10.43 1 92.44 225 GLU B C 1
ATOM 5228 O O . GLU B 1 225 ? -26.766 12.836 11.219 1 92.44 225 GLU B O 1
ATOM 5233 N N . PHE B 1 226 ? -26.062 11.492 9.703 1 95.12 226 PHE B N 1
ATOM 5234 C CA . PHE B 1 226 ? -24.688 11.984 9.711 1 95.12 226 PHE B CA 1
ATOM 5235 C C . PHE B 1 226 ? -24.609 13.375 9.102 1 95.12 226 PHE B C 1
ATOM 5237 O O . PHE B 1 226 ? -24.031 14.289 9.695 1 95.12 226 PHE B O 1
ATOM 5244 N N . ILE B 1 227 ? -25.25 13.539 7.891 1 92.62 227 ILE B N 1
ATOM 5245 C CA . ILE B 1 227 ? -25.016 14.703 7.039 1 92.62 227 ILE B CA 1
ATOM 5246 C C . ILE B 1 227 ? -25.609 15.953 7.684 1 92.62 227 ILE B C 1
ATOM 5248 O O . ILE B 1 227 ? -25.109 17.062 7.492 1 92.62 227 ILE B O 1
ATOM 5252 N N . GLU B 1 228 ? -26.594 15.805 8.508 1 88.69 228 GLU B N 1
ATOM 5253 C CA . GLU B 1 228 ? -27.25 16.922 9.172 1 88.69 228 GLU B CA 1
ATOM 5254 C C . GLU B 1 228 ? -26.312 17.609 10.156 1 88.69 228 GLU B C 1
ATOM 5256 O O . GLU B 1 228 ? -26.328 18.844 10.266 1 88.69 228 GLU B O 1
ATOM 5261 N N . ILE B 1 229 ? -25.484 16.875 10.758 1 90.75 229 ILE B N 1
ATOM 5262 C CA . ILE B 1 229 ? -24.609 17.438 11.773 1 90.75 229 ILE B CA 1
ATOM 5263 C C . ILE B 1 229 ? -23.266 17.812 11.141 1 90.75 229 ILE B C 1
ATOM 5265 O O . ILE B 1 229 ? -22.734 18.891 11.391 1 90.75 229 ILE B O 1
ATOM 5269 N N . ALA B 1 230 ? -22.797 16.969 10.289 1 87.25 230 ALA B N 1
ATOM 5270 C CA . ALA B 1 230 ? -21.438 17.094 9.758 1 87.25 230 ALA B CA 1
ATOM 5271 C C . ALA B 1 230 ? -21.297 18.328 8.867 1 87.25 230 ALA B C 1
ATOM 5273 O O . ALA B 1 230 ? -20.203 18.859 8.695 1 87.25 230 ALA B O 1
ATOM 5274 N N . THR B 1 231 ? -22.438 18.859 8.367 1 81.88 231 THR B N 1
ATOM 5275 C CA . THR B 1 231 ? -22.359 20 7.457 1 81.88 231 THR B CA 1
ATOM 5276 C C . THR B 1 231 ? -22.922 21.25 8.117 1 81.88 231 THR B C 1
ATOM 5278 O O . THR B 1 231 ? -23.109 22.281 7.461 1 81.88 231 THR B O 1
ATOM 5281 N N . ASN B 1 232 ? -23.172 21.156 9.352 1 85.69 232 ASN B N 1
ATOM 5282 C CA . ASN B 1 232 ? -23.672 22.297 10.102 1 85.69 232 ASN B CA 1
ATOM 5283 C C . ASN B 1 232 ? -22.562 23.297 10.414 1 85.69 232 ASN B C 1
ATOM 5285 O O . ASN B 1 232 ? -21.594 22.953 11.109 1 85.69 232 ASN B O 1
ATOM 5289 N N . PRO B 1 233 ? -22.719 24.531 9.945 1 83.69 233 PRO B N 1
ATOM 5290 C CA . PRO B 1 233 ? -21.656 25.516 10.172 1 83.69 233 PRO B CA 1
ATOM 5291 C C . PRO B 1 233 ? -21.422 25.797 11.656 1 83.69 233 PRO B C 1
ATOM 5293 O O . PRO B 1 233 ? -20.281 26.047 12.055 1 83.69 233 PRO B O 1
ATOM 5296 N N . LYS B 1 234 ? -22.453 25.812 12.406 1 86.19 234 LYS B N 1
ATOM 5297 C CA . LYS B 1 234 ? -22.297 26.031 13.844 1 86.19 234 LYS B CA 1
ATOM 5298 C C . LYS B 1 234 ? -21.484 24.922 14.492 1 86.19 234 LYS B C 1
ATOM 5300 O O . LYS B 1 234 ? -20.719 25.156 15.422 1 86.19 234 LYS B O 1
ATOM 5305 N N . PHE B 1 235 ? -21.75 23.766 14.008 1 89.75 235 PHE B N 1
ATOM 5306 C CA . PHE B 1 235 ? -21.016 22.625 14.523 1 89.75 235 PHE B CA 1
ATOM 5307 C C . PHE B 1 235 ? -19.531 22.734 14.18 1 89.75 235 PHE B C 1
ATOM 5309 O O . PHE B 1 235 ? -18.672 22.5 15.031 1 89.75 235 PHE B O 1
ATOM 5316 N N . HIS B 1 236 ? -19.266 23.078 12.984 1 87.38 236 HIS B N 1
ATOM 5317 C CA . HIS B 1 236 ? -17.891 23.25 12.547 1 87.38 236 HIS B CA 1
ATOM 5318 C C . HIS B 1 236 ? -17.172 24.312 13.383 1 87.38 236 HIS B C 1
ATOM 5320 O O . HIS B 1 236 ? -16.031 24.109 13.828 1 87.38 236 HIS B O 1
ATOM 5326 N N . TYR B 1 237 ? -17.812 25.406 13.547 1 86.81 237 TYR B N 1
ATOM 5327 C CA . TYR B 1 237 ? -17.266 26.484 14.359 1 86.81 237 TYR B CA 1
ATOM 5328 C C . TYR B 1 237 ? -17 26 15.781 1 86.81 237 TYR B C 1
ATOM 5330 O O . TYR B 1 237 ? -15.945 26.297 16.344 1 86.81 237 TYR B O 1
ATOM 5338 N N . TYR B 1 238 ? -17.953 25.312 16.328 1 89.94 238 TYR B N 1
ATOM 5339 C CA . TYR B 1 238 ? -17.828 24.812 17.688 1 89.94 238 TYR B CA 1
ATOM 5340 C C . TYR B 1 238 ? -16.625 23.906 17.828 1 89.94 238 TYR B C 1
ATOM 5342 O O . TYR B 1 238 ? -15.836 24.047 18.781 1 89.94 238 TYR B O 1
ATOM 5350 N N . ILE B 1 239 ? -16.453 23.031 16.922 1 88.88 239 ILE B N 1
ATOM 5351 C CA . ILE B 1 239 ? -15.359 22.047 17 1 88.88 239 ILE B CA 1
ATOM 5352 C C . ILE B 1 239 ? -14.016 22.766 16.844 1 88.88 239 ILE B C 1
ATOM 5354 O O . ILE B 1 239 ? -13.062 22.438 17.547 1 88.88 239 ILE B O 1
ATOM 5358 N N . MET B 1 240 ? -13.93 23.719 16.016 1 86.12 240 MET B N 1
ATOM 5359 C CA . MET B 1 240 ? -12.664 24.359 15.656 1 86.12 240 MET B CA 1
ATOM 5360 C C . MET B 1 240 ? -12.234 25.359 16.719 1 86.12 240 MET B C 1
ATOM 5362 O O . MET B 1 240 ? -11.039 25.594 16.922 1 86.12 240 MET B O 1
ATOM 5366 N N . ASN B 1 241 ? -13.219 25.844 17.484 1 88.12 241 ASN B N 1
ATOM 5367 C CA . ASN B 1 241 ? -12.859 27 18.297 1 88.12 241 ASN B CA 1
ATOM 5368 C C . ASN B 1 241 ? -13.156 26.75 19.766 1 88.12 241 ASN B C 1
ATOM 5370 O O . ASN B 1 241 ? -12.492 27.328 20.641 1 88.12 241 ASN B O 1
ATOM 5374 N N . GLU B 1 242 ? -14.086 25.938 20.062 1 92.38 242 GLU B N 1
ATOM 5375 C CA . GLU B 1 242 ? -14.586 25.969 21.438 1 92.38 242 GLU B CA 1
ATOM 5376 C C . GLU B 1 242 ? -14.484 24.594 22.094 1 92.38 242 GLU B C 1
ATOM 5378 O O . GLU B 1 242 ? -14.117 24.484 23.25 1 92.38 242 GLU B O 1
ATOM 5383 N N . ALA B 1 243 ? -14.781 23.578 21.391 1 93.5 243 ALA B N 1
ATOM 5384 C CA . ALA B 1 243 ? -14.992 22.25 21.938 1 93.5 243 ALA B CA 1
ATOM 5385 C C . ALA B 1 243 ? -13.766 21.766 22.719 1 93.5 243 ALA B C 1
ATOM 5387 O O . ALA B 1 243 ? -13.898 21.188 23.797 1 93.5 243 ALA B O 1
ATOM 5388 N N . TYR B 1 244 ? -12.57 21.969 22.219 1 95.06 244 TYR B N 1
ATOM 5389 C CA . TYR B 1 244 ? -11.383 21.422 22.859 1 95.06 244 TYR B CA 1
ATOM 5390 C C . TYR B 1 244 ? -11.062 22.203 24.141 1 95.06 244 TYR B C 1
ATOM 5392 O O . TYR B 1 244 ? -10.656 21.609 25.141 1 95.06 244 TYR B O 1
ATOM 5400 N N . LEU B 1 245 ? -11.359 23.5 24.172 1 95.06 245 LEU B N 1
ATOM 5401 C CA . LEU B 1 245 ? -11.141 24.297 25.375 1 95.06 245 LEU B CA 1
ATOM 5402 C C . LEU B 1 245 ? -12.148 23.922 26.469 1 95.06 245 LEU B C 1
ATOM 5404 O O . LEU B 1 245 ? -11.781 23.766 27.625 1 95.06 245 LEU B O 1
ATOM 5408 N N . GLU B 1 246 ? -13.312 23.703 26.031 1 96.19 246 GLU B N 1
ATOM 5409 C CA . GLU B 1 246 ? -14.367 23.328 26.969 1 96.19 246 GLU B CA 1
ATOM 5410 C C . GLU B 1 246 ? -14.094 21.969 27.578 1 96.19 246 GLU B C 1
ATOM 5412 O O . GLU B 1 246 ? -14.578 21.656 28.672 1 96.19 246 GLU B O 1
ATOM 5417 N N . ASN B 1 247 ? -13.367 21.203 26.891 1 96.38 247 ASN B N 1
ATOM 5418 C CA . ASN B 1 247 ? -13.094 19.844 27.375 1 96.38 247 ASN B CA 1
ATOM 5419 C C . ASN B 1 247 ? -11.688 19.734 27.953 1 96.38 247 ASN B C 1
ATOM 5421 O O . ASN B 1 247 ? -11.148 18.641 28.078 1 96.38 247 ASN B O 1
ATOM 5425 N N . GLY B 1 248 ? -11.062 20.812 28.188 1 96.06 248 GLY B N 1
ATOM 5426 C CA . GLY B 1 248 ? -9.867 20.844 29.016 1 96.06 248 GLY B CA 1
ATOM 5427 C C . GLY B 1 248 ? -8.586 20.703 28.219 1 96.06 248 GLY B C 1
ATOM 5428 O O . GLY B 1 248 ? -7.516 20.469 28.781 1 96.06 248 GLY B O 1
ATOM 5429 N N . LEU B 1 249 ? -8.664 20.781 26.922 1 96.88 249 LEU B N 1
ATOM 5430 C CA . LEU B 1 249 ? -7.434 20.781 26.141 1 96.88 249 LEU B CA 1
ATOM 5431 C C . LEU B 1 249 ? -6.863 22.188 26.016 1 96.88 249 LEU B C 1
ATOM 5433 O O . LEU B 1 249 ? -7.395 23.141 26.609 1 96.88 249 LEU B O 1
ATOM 5437 N N . CYS B 1 250 ? -5.691 22.312 25.406 1 93.44 250 CYS B N 1
ATOM 5438 C CA . CYS B 1 250 ? -5.027 23.594 25.25 1 93.44 250 CYS B CA 1
ATOM 5439 C C . CYS B 1 250 ? -4.727 23.891 23.781 1 93.44 250 CYS B C 1
ATOM 5441 O O . CYS B 1 250 ? -4.844 23 22.938 1 93.44 250 CYS B O 1
ATOM 5443 N N . ASN B 1 251 ? -4.363 25.109 23.562 1 92.38 251 ASN B N 1
ATOM 5444 C CA . ASN B 1 251 ? -3.934 25.5 22.219 1 92.38 251 ASN B CA 1
ATOM 5445 C C . ASN B 1 251 ? -2.518 25.016 21.922 1 92.38 251 ASN B C 1
ATOM 5447 O O . ASN B 1 251 ? -1.633 25.109 22.766 1 92.38 251 ASN B O 1
ATOM 5451 N N . VAL B 1 252 ? -2.361 24.469 20.766 1 94.75 252 VAL B N 1
ATOM 5452 C CA . VAL B 1 252 ? -1.039 24.141 20.25 1 94.75 252 VAL B CA 1
ATOM 5453 C C . VAL B 1 252 ? -0.929 24.594 18.797 1 94.75 252 VAL B C 1
ATOM 5455 O O . VAL B 1 252 ? -1.938 24.891 18.156 1 94.75 252 VAL B O 1
ATOM 5458 N N . LEU B 1 253 ? 0.279 24.703 18.266 1 94.69 253 LEU B N 1
ATOM 5459 C CA . LEU B 1 253 ? 0.474 24.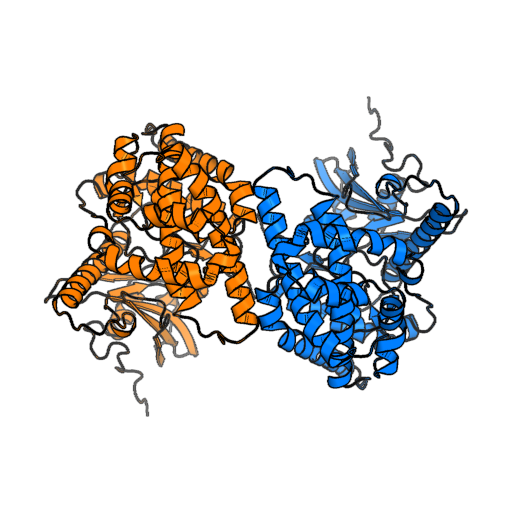953 16.844 1 94.69 253 LEU B CA 1
ATOM 5460 C C . LEU B 1 253 ? 0.086 23.719 16.031 1 94.69 253 LEU B C 1
ATOM 5462 O O . LEU B 1 253 ? 0.645 22.641 16.219 1 94.69 253 LEU B O 1
ATOM 5466 N N . ILE B 1 254 ? -0.901 23.891 15.188 1 95.81 254 ILE B N 1
ATOM 5467 C CA . ILE B 1 254 ? -1.31 22.781 14.336 1 95.81 254 ILE B CA 1
ATOM 5468 C C . ILE B 1 254 ? -1.005 23.109 12.875 1 95.81 254 ILE B C 1
ATOM 5470 O O . ILE B 1 254 ? -0.97 24.281 12.492 1 95.81 254 ILE B O 1
ATOM 5474 N N . HIS B 1 255 ? -0.781 22.125 12.031 1 96.12 255 HIS B N 1
ATOM 5475 C CA . HIS B 1 255 ? -0.584 22.266 10.594 1 96.12 255 HIS B CA 1
ATOM 5476 C C . HIS B 1 255 ? -1.874 22.688 9.898 1 96.12 255 HIS B C 1
ATOM 5478 O O . HIS B 1 255 ? -1.849 23.516 8.977 1 96.12 255 HIS B O 1
ATOM 5484 N N . GLY B 1 256 ? -2.947 22.047 10.281 1 94.06 256 GLY B N 1
ATOM 5485 C CA . GLY B 1 256 ? -4.273 22.438 9.836 1 94.06 256 GLY B CA 1
ATOM 5486 C C . GLY B 1 256 ? -4.73 21.688 8.602 1 94.06 256 GLY B C 1
ATOM 5487 O O . GLY B 1 256 ? -5.91 21.719 8.242 1 94.06 256 GLY B O 1
ATOM 5488 N N . ASP B 1 257 ? -3.83 20.938 7.918 1 94.5 257 ASP B N 1
ATOM 5489 C CA . ASP B 1 257 ? -4.23 20.25 6.699 1 94.5 257 ASP B CA 1
ATOM 5490 C C . ASP B 1 257 ? -3.387 18.984 6.48 1 94.5 257 ASP B C 1
ATOM 5492 O O . ASP B 1 257 ? -2.84 18.781 5.395 1 94.5 257 ASP B O 1
ATOM 5496 N N . VAL B 1 258 ? -3.303 18.172 7.5 1 97.56 258 VAL B N 1
ATOM 5497 C CA . VAL B 1 258 ? -2.447 16.984 7.434 1 97.56 258 VAL B CA 1
ATOM 5498 C C . VAL B 1 258 ? -3.229 15.82 6.848 1 97.56 258 VAL B C 1
ATOM 5500 O O . VAL B 1 258 ? -4.105 15.258 7.508 1 97.56 258 VAL B O 1
ATOM 5503 N N . TYR B 1 259 ? -2.881 15.406 5.637 1 97.62 259 TYR B N 1
ATOM 5504 C CA . TYR B 1 259 ? -3.377 14.203 4.984 1 97.62 259 TYR B CA 1
ATOM 5505 C C . TYR B 1 259 ? -2.467 13.789 3.834 1 97.62 259 TYR B C 1
ATOM 5507 O O . TYR B 1 259 ? -1.424 14.406 3.607 1 97.62 259 TYR B O 1
ATOM 5515 N N . THR B 1 260 ? -2.756 12.781 3.078 1 97.38 260 THR B N 1
ATOM 5516 C CA . THR B 1 260 ? -1.866 12.109 2.135 1 97.38 260 THR B CA 1
ATOM 5517 C C . THR B 1 260 ? -1.253 13.117 1.163 1 97.38 260 THR B C 1
ATOM 5519 O O . THR B 1 260 ? -0.072 13.023 0.824 1 97.38 260 THR B O 1
ATOM 5522 N N . HIS B 1 261 ? -1.941 14.164 0.743 1 95.06 261 HIS B N 1
ATOM 5523 C CA . HIS B 1 261 ? -1.474 15.102 -0.275 1 95.06 261 HIS B CA 1
ATOM 5524 C C . HIS B 1 261 ? -0.427 16.047 0.293 1 95.06 261 HIS B C 1
ATOM 5526 O O . HIS B 1 261 ? 0.27 16.734 -0.461 1 95.06 261 HIS B O 1
ATOM 5532 N N . ASN B 1 262 ? -0.292 16.078 1.58 1 96.56 262 ASN B N 1
ATOM 5533 C CA . ASN B 1 262 ? 0.669 16.984 2.199 1 96.56 262 ASN B CA 1
ATOM 5534 C C . ASN B 1 262 ? 1.755 16.219 2.953 1 96.56 262 ASN B C 1
ATOM 5536 O O . ASN B 1 262 ? 2.41 16.781 3.836 1 96.56 262 ASN B O 1
ATOM 5540 N N . LEU B 1 263 ? 1.85 14.953 2.623 1 98.31 263 LEU B N 1
ATOM 5541 C CA . LEU B 1 263 ? 2.869 14.086 3.207 1 98.31 263 LEU B CA 1
ATOM 5542 C C . LEU B 1 263 ? 3.832 13.586 2.139 1 98.31 263 LEU B C 1
ATOM 5544 O O . LEU B 1 263 ? 3.412 12.961 1.159 1 98.31 263 LEU B O 1
ATOM 5548 N N . PHE B 1 264 ? 5.113 13.852 2.363 1 97.88 264 PHE B N 1
ATOM 5549 C CA . PHE B 1 264 ? 6.137 13.258 1.51 1 97.88 264 PHE B CA 1
ATOM 5550 C C . PHE B 1 264 ? 6.805 12.078 2.207 1 97.88 264 PHE B C 1
ATOM 5552 O O . PHE B 1 264 ? 7.316 12.219 3.32 1 97.88 264 PHE B O 1
ATOM 5559 N N . PHE B 1 265 ? 6.75 10.992 1.534 1 98.44 265 PHE B N 1
ATOM 5560 C CA . PHE B 1 265 ? 7.539 9.836 1.946 1 98.44 265 PHE B CA 1
ATOM 5561 C C . PHE B 1 265 ? 8.734 9.641 1.02 1 98.44 265 PHE B C 1
ATOM 5563 O O . PHE B 1 265 ? 8.672 9.992 -0.161 1 98.44 265 PHE B O 1
ATOM 5570 N N . ARG B 1 266 ? 9.797 9.125 1.591 1 97.81 266 ARG B N 1
ATOM 5571 C CA . ARG B 1 266 ? 10.945 8.844 0.73 1 97.81 266 ARG B CA 1
ATOM 5572 C C . ARG B 1 266 ? 10.547 7.938 -0.431 1 97.81 266 ARG B C 1
ATOM 5574 O O . ARG B 1 266 ? 9.711 7.043 -0.269 1 97.81 266 ARG B O 1
ATOM 5581 N N . LYS B 1 267 ? 11.102 8.219 -1.533 1 96.62 267 LYS B N 1
ATOM 5582 C CA . LYS B 1 267 ? 10.75 7.391 -2.68 1 96.62 267 LYS B CA 1
ATOM 5583 C C . LYS B 1 267 ? 11.781 6.289 -2.9 1 96.62 267 LYS B C 1
ATOM 5585 O O . LYS B 1 267 ? 12.961 6.465 -2.588 1 96.62 267 LYS B O 1
ATOM 5590 N N . ASP B 1 268 ? 11.375 5.168 -3.455 1 95.75 268 ASP B N 1
ATOM 5591 C CA . ASP B 1 268 ? 12.281 4.078 -3.795 1 95.75 268 ASP B CA 1
ATOM 5592 C C . ASP B 1 268 ? 12.773 4.199 -5.234 1 95.75 268 ASP B C 1
ATOM 5594 O O . ASP B 1 268 ? 12.555 5.219 -5.887 1 95.75 268 ASP B O 1
ATOM 5598 N N . ILE B 1 269 ? 13.492 3.213 -5.711 1 92.25 269 ILE B N 1
ATOM 5599 C CA . ILE B 1 269 ? 14.172 3.271 -7 1 92.25 269 ILE B CA 1
ATOM 5600 C C . ILE B 1 269 ? 13.141 3.301 -8.125 1 92.25 269 ILE B C 1
ATOM 5602 O O . ILE B 1 269 ? 13.453 3.717 -9.25 1 92.25 269 ILE B O 1
ATOM 5606 N N . PHE B 1 270 ? 11.859 2.914 -7.793 1 93.69 270 PHE B N 1
ATOM 5607 C CA . PHE B 1 270 ? 10.812 2.885 -8.812 1 93.69 270 PHE B CA 1
ATOM 5608 C C . PHE B 1 270 ? 9.922 4.113 -8.711 1 93.69 270 PHE B C 1
ATOM 5610 O O . PHE B 1 270 ? 8.938 4.242 -9.445 1 93.69 270 PHE B O 1
ATOM 5617 N N . GLY B 1 271 ? 10.227 4.984 -7.762 1 95.19 271 GLY B N 1
ATOM 5618 C CA . GLY B 1 271 ? 9.477 6.227 -7.617 1 95.19 271 GLY B CA 1
ATOM 5619 C C . GLY B 1 271 ? 8.289 6.102 -6.684 1 95.19 271 GLY B C 1
ATOM 5620 O O . GLY B 1 271 ? 7.477 7.02 -6.582 1 95.19 271 GLY B O 1
ATOM 5621 N N . ASN B 1 272 ? 8.172 4.98 -5.988 1 96.25 272 ASN B N 1
ATOM 5622 C CA . ASN B 1 272 ? 7.07 4.77 -5.055 1 96.25 272 ASN B CA 1
ATOM 5623 C C . ASN B 1 272 ? 7.383 5.348 -3.68 1 96.25 272 ASN B C 1
ATOM 5625 O O . ASN B 1 272 ? 8.539 5.363 -3.254 1 96.25 272 ASN B O 1
ATOM 5629 N N . PRO B 1 273 ? 6.32 5.805 -3.037 1 97.31 273 PRO B N 1
ATOM 5630 C CA . PRO B 1 273 ? 6.555 6.156 -1.635 1 97.31 273 PRO B CA 1
ATOM 5631 C C . PRO B 1 273 ? 6.938 4.949 -0.779 1 97.31 273 PRO B C 1
ATOM 5633 O O . PRO B 1 273 ? 6.312 3.891 -0.888 1 97.31 273 PRO B O 1
ATOM 5636 N N . THR B 1 274 ? 7.938 5.082 0.06 1 97.56 274 THR B N 1
ATOM 5637 C CA . THR B 1 274 ? 8.328 4.07 1.033 1 97.56 274 THR B CA 1
ATOM 5638 C C . THR B 1 274 ? 7.617 4.293 2.363 1 97.56 274 THR B C 1
ATOM 5640 O O . THR B 1 274 ? 6.707 5.121 2.455 1 97.56 274 THR B O 1
ATOM 5643 N N . SER B 1 275 ? 8.062 3.529 3.406 1 97.5 275 SER B N 1
ATOM 5644 C CA . SER B 1 275 ? 7.449 3.678 4.723 1 97.5 275 SER B CA 1
ATOM 5645 C C . SER B 1 275 ? 8.086 4.82 5.504 1 97.5 275 SER B C 1
ATOM 5647 O O . SER B 1 275 ? 7.59 5.203 6.566 1 97.5 275 SER B O 1
ATOM 5649 N N . GLU B 1 276 ? 9.086 5.391 5.008 1 97.81 276 GLU B N 1
ATOM 5650 C CA . GLU B 1 276 ? 9.836 6.406 5.746 1 97.81 276 GLU B CA 1
ATOM 5651 C C . GLU B 1 276 ? 9.305 7.805 5.453 1 97.81 276 GLU B C 1
ATOM 5653 O O . GLU B 1 276 ? 9.375 8.273 4.316 1 97.81 276 GLU B O 1
ATOM 5658 N N . LEU B 1 277 ? 8.836 8.453 6.461 1 98.31 277 LEU B N 1
ATOM 5659 C CA . LEU B 1 277 ? 8.344 9.82 6.32 1 98.31 277 LEU B CA 1
ATOM 5660 C C . LEU B 1 277 ? 9.492 10.789 6.047 1 98.31 277 LEU B C 1
ATOM 5662 O O . LEU B 1 277 ? 10.5 10.781 6.762 1 98.31 277 LEU B O 1
ATOM 5666 N N . GLU B 1 278 ? 9.398 11.57 4.984 1 97.88 278 GLU B N 1
ATOM 5667 C CA . GLU B 1 278 ? 10.391 12.602 4.691 1 97.88 278 GLU B CA 1
ATOM 5668 C C . GLU B 1 278 ? 10.031 13.922 5.375 1 97.88 278 GLU B C 1
ATOM 5670 O O . GLU B 1 278 ? 10.852 14.492 6.102 1 97.88 278 GLU B O 1
ATOM 5675 N N . THR B 1 279 ? 8.75 14.375 5.07 1 97.94 279 THR B N 1
ATOM 5676 C CA . THR B 1 279 ? 8.344 15.617 5.711 1 97.94 279 THR B CA 1
ATOM 5677 C C . THR B 1 279 ? 6.859 15.883 5.484 1 97.94 279 THR B C 1
ATOM 5679 O O . THR B 1 279 ? 6.223 15.219 4.668 1 97.94 279 THR B O 1
ATOM 5682 N N . ILE B 1 280 ? 6.289 16.734 6.309 1 98.06 280 ILE B N 1
ATOM 5683 C CA . ILE B 1 280 ? 5 17.375 6.07 1 98.06 280 ILE B CA 1
ATOM 5684 C C . ILE B 1 280 ? 5.211 18.781 5.508 1 98.06 280 ILE B C 1
ATOM 5686 O O . ILE B 1 280 ? 6.055 19.531 6.004 1 98.06 280 ILE B O 1
ATOM 5690 N N . PHE B 1 281 ? 4.496 19.078 4.41 1 96.06 281 PHE B N 1
ATOM 5691 C CA . PHE B 1 281 ? 4.699 20.375 3.762 1 96.06 281 PHE B CA 1
ATOM 5692 C C . PHE B 1 281 ? 3.379 21.109 3.615 1 96.06 281 PHE B C 1
ATOM 5694 O O . PHE B 1 281 ? 2.35 20.672 4.125 1 96.06 281 PHE B O 1
ATOM 5701 N N . ASP B 1 282 ? 3.381 22.312 3.068 1 93.94 282 ASP B N 1
ATOM 5702 C CA . ASP B 1 282 ? 2.229 23.172 2.826 1 93.94 282 ASP B CA 1
ATOM 5703 C C . ASP B 1 282 ? 1.663 23.719 4.137 1 93.94 282 ASP B C 1
ATOM 5705 O O . ASP B 1 282 ? 0.525 23.406 4.5 1 93.94 282 ASP B O 1
ATOM 5709 N N . TRP B 1 283 ? 2.371 24.609 4.73 1 95.06 283 TRP B N 1
ATOM 5710 C CA . TRP B 1 283 ? 2.086 25.125 6.066 1 95.06 283 TRP B CA 1
ATOM 5711 C C . TRP B 1 283 ? 1.193 26.359 5.992 1 95.06 283 TRP B C 1
ATOM 5713 O O . TRP B 1 283 ? 1.104 27.125 6.953 1 95.06 283 TRP B O 1
ATOM 5723 N N . GLN B 1 284 ? 0.543 26.516 4.926 1 91.62 284 GLN B N 1
ATOM 5724 C CA . GLN B 1 284 ? -0.224 27.734 4.695 1 91.62 284 GLN B CA 1
ATOM 5725 C C . GLN B 1 284 ? -1.442 27.797 5.613 1 91.62 284 GLN B C 1
ATOM 5727 O O . GLN B 1 284 ? -1.994 28.875 5.844 1 91.62 284 GLN B O 1
ATOM 5732 N N . THR B 1 285 ? -1.823 26.641 6.156 1 91.56 285 THR B N 1
ATOM 5733 C CA . THR B 1 285 ? -3.02 26.625 6.988 1 91.56 285 THR B CA 1
ATOM 5734 C C . THR B 1 285 ? -2.65 26.469 8.461 1 91.56 285 THR B C 1
ATOM 5736 O O . THR B 1 285 ? -3.514 26.188 9.297 1 91.56 285 THR B O 1
ATOM 5739 N N . MET B 1 286 ? -1.456 26.672 8.766 1 93.12 286 MET B N 1
ATOM 5740 C CA . MET B 1 286 ? -1.038 26.531 10.156 1 93.12 286 MET B CA 1
ATOM 5741 C C . MET B 1 286 ? -1.795 27.516 11.047 1 93.12 286 MET B C 1
ATOM 5743 O O . MET B 1 286 ? -2.115 28.625 10.625 1 93.12 286 MET B O 1
ATOM 5747 N N . GLN B 1 287 ? -2.066 27.125 12.25 1 91.69 287 GLN B N 1
ATOM 5748 C CA . GLN B 1 287 ? -2.795 27.953 13.219 1 91.69 287 GLN B CA 1
ATOM 5749 C C . GLN B 1 287 ? -2.67 27.375 14.625 1 91.69 287 GLN B C 1
ATOM 5751 O O . GLN B 1 287 ? -2.129 26.297 14.82 1 91.69 287 GLN B O 1
ATOM 5756 N N . LEU B 1 288 ? -3.121 28.172 15.555 1 91.88 288 LEU B N 1
ATOM 5757 C CA . LEU B 1 288 ? -3.258 27.641 16.906 1 91.88 288 LEU B CA 1
ATOM 5758 C C . LEU B 1 288 ? -4.625 27 17.109 1 91.88 288 LEU B C 1
ATOM 5760 O O . LEU B 1 288 ? -5.645 27.547 16.688 1 91.88 288 LEU B O 1
ATOM 5764 N N . GLY B 1 289 ? -4.609 25.766 17.578 1 92.38 289 GLY B N 1
ATOM 5765 C CA . GLY B 1 289 ? -5.875 25.078 17.75 1 92.38 289 GLY B CA 1
ATOM 5766 C C . GLY B 1 289 ? -5.738 23.766 18.516 1 92.38 289 GLY B C 1
ATOM 5767 O O . GLY B 1 289 ? -4.758 23.562 19.234 1 92.38 289 GLY B O 1
ATOM 5768 N N . SER B 1 290 ? -6.734 22.984 18.391 1 95.06 290 SER B N 1
ATOM 5769 C CA . SER B 1 290 ? -6.836 21.719 19.125 1 95.06 290 SER B CA 1
ATOM 5770 C C . SER B 1 290 ? -5.762 20.734 18.672 1 95.06 290 SER B C 1
ATOM 5772 O O . SER B 1 290 ? -5.586 20.516 17.469 1 95.06 290 SER B O 1
ATOM 5774 N N . PRO B 1 291 ? -5.062 20.109 19.609 1 95.94 291 PRO B N 1
ATOM 5775 C CA . PRO B 1 291 ? -4.117 19.062 19.203 1 95.94 291 PRO B CA 1
ATOM 5776 C C . PRO B 1 291 ? -4.797 17.875 18.516 1 95.94 291 PRO B C 1
ATOM 5778 O O . PRO B 1 291 ? -4.16 17.156 17.734 1 95.94 291 PRO B O 1
ATOM 5781 N N . ALA B 1 292 ? -6.082 17.719 18.75 1 97.88 292 ALA B N 1
ATOM 5782 C CA . ALA B 1 292 ? -6.812 16.609 18.156 1 97.88 292 ALA B CA 1
ATOM 5783 C C . ALA B 1 292 ? -7.109 16.844 16.688 1 97.88 292 ALA B C 1
ATOM 5785 O O . ALA B 1 292 ? -7.414 15.906 15.945 1 97.88 292 ALA B O 1
ATOM 5786 N N . PHE B 1 293 ? -6.988 18.047 16.266 1 96.88 293 PHE B N 1
ATOM 5787 C CA . PHE B 1 293 ? -7.418 18.406 14.922 1 96.88 293 PHE B CA 1
ATOM 5788 C C . PHE B 1 293 ? -6.543 17.719 13.875 1 96.88 293 PHE B C 1
ATOM 5790 O O . PHE B 1 293 ? -7.043 16.984 13.023 1 96.88 293 PHE B O 1
ATOM 5797 N N . ASP B 1 294 ? -5.234 17.891 13.969 1 98.06 294 ASP B N 1
ATOM 5798 C CA . ASP B 1 294 ? -4.312 17.281 13.016 1 98.06 294 ASP B CA 1
ATOM 5799 C C . ASP B 1 294 ? -4.398 15.766 13.062 1 98.06 294 ASP B C 1
ATOM 5801 O O . ASP B 1 294 ? -4.344 15.102 12.023 1 98.06 294 ASP B O 1
ATOM 5805 N N . VAL B 1 295 ? -4.523 15.258 14.219 1 98.81 295 VAL B N 1
ATOM 5806 C CA . VAL B 1 295 ? -4.555 13.812 14.422 1 98.81 295 VAL B CA 1
ATOM 5807 C C . VAL B 1 295 ? -5.801 13.227 13.758 1 98.81 295 VAL B C 1
ATOM 5809 O O . VAL B 1 295 ? -5.707 12.273 12.984 1 98.81 295 VAL B O 1
ATOM 5812 N N . ALA B 1 296 ? -6.93 13.836 14.039 1 98.69 296 ALA B N 1
ATOM 5813 C CA . ALA B 1 296 ? -8.188 13.359 13.469 1 98.69 296 ALA B CA 1
ATOM 5814 C C . ALA B 1 296 ? -8.195 13.508 11.945 1 98.69 296 ALA B C 1
ATOM 5816 O O . ALA B 1 296 ? -8.617 12.602 11.227 1 98.69 296 ALA B O 1
ATOM 5817 N N . ARG B 1 297 ? -7.723 14.625 11.469 1 97.81 297 ARG B N 1
ATOM 5818 C CA . ARG B 1 297 ? -7.703 14.867 10.031 1 97.81 297 ARG B CA 1
ATOM 5819 C C . ARG B 1 297 ? -6.859 13.812 9.312 1 97.81 297 ARG B C 1
ATOM 5821 O O . ARG B 1 297 ? -7.305 13.219 8.328 1 97.81 297 ARG B O 1
ATOM 5828 N N . CYS B 1 298 ? -5.691 13.609 9.789 1 98.56 298 CYS B N 1
ATOM 5829 C CA . CYS B 1 298 ? -4.785 12.656 9.164 1 98.56 298 CYS B CA 1
ATOM 5830 C C . CYS B 1 298 ? -5.387 11.25 9.164 1 98.56 298 CYS B C 1
ATOM 5832 O O . CYS B 1 298 ? -5.367 10.562 8.148 1 98.56 298 CYS B O 1
ATOM 5834 N N . ILE B 1 299 ? -5.957 10.867 10.281 1 98.81 299 ILE B N 1
ATOM 5835 C CA . ILE B 1 299 ? -6.477 9.508 10.445 1 98.81 299 ILE B CA 1
ATOM 5836 C C . ILE B 1 299 ? -7.695 9.312 9.547 1 98.81 299 ILE B C 1
ATOM 5838 O O . ILE B 1 299 ? -7.785 8.32 8.828 1 98.81 299 ILE B O 1
ATOM 5842 N N . VAL B 1 300 ? -8.578 10.25 9.484 1 98.62 300 VAL B N 1
ATOM 5843 C CA . VAL B 1 300 ? -9.844 10.102 8.773 1 98.62 300 VAL B CA 1
ATOM 5844 C C . VAL B 1 300 ? -9.602 10.141 7.27 1 98.62 300 VAL B C 1
ATOM 5846 O O . VAL B 1 300 ? -10.188 9.352 6.52 1 98.62 300 VAL B O 1
ATOM 5849 N N . ILE B 1 301 ? -8.727 11 6.871 1 98.19 301 ILE B N 1
ATOM 5850 C CA . ILE B 1 301 ? -8.609 11.242 5.438 1 98.19 301 ILE B CA 1
ATOM 5851 C C . ILE B 1 301 ? -7.566 10.297 4.84 1 98.19 301 ILE B C 1
ATOM 5853 O O . ILE B 1 301 ? -7.688 9.883 3.686 1 98.19 301 ILE B O 1
ATOM 5857 N N . SER B 1 302 ? -6.594 9.828 5.617 1 98.56 302 SER B N 1
ATOM 5858 C CA . SER B 1 302 ? -5.449 9.125 5.043 1 98.56 302 SER B CA 1
ATOM 5859 C C . SER B 1 302 ? -5.566 7.617 5.238 1 98.56 302 SER B C 1
ATOM 5861 O O . SER B 1 302 ? -4.777 6.852 4.684 1 98.56 302 SER B O 1
ATOM 5863 N N . LEU B 1 303 ? -6.594 7.145 6.039 1 98.5 303 LEU B N 1
ATOM 5864 C CA . LEU B 1 303 ? -6.68 5.715 6.316 1 98.5 303 LEU B CA 1
ATOM 5865 C C . LEU B 1 303 ? -8.023 5.152 5.852 1 98.5 303 LEU B C 1
ATOM 5867 O O . LEU B 1 303 ? -9.07 5.742 6.113 1 98.5 303 LEU B O 1
ATOM 5871 N N . ASP B 1 304 ? -7.926 4.016 5.188 1 97.81 304 ASP B N 1
ATOM 5872 C CA . ASP B 1 304 ? -9.133 3.238 4.934 1 97.81 304 ASP B CA 1
ATOM 5873 C C . ASP B 1 304 ? -9.602 2.52 6.195 1 97.81 304 ASP B C 1
ATOM 5875 O O . ASP B 1 304 ? -8.82 2.326 7.133 1 97.81 304 ASP B O 1
ATOM 5879 N N . GLY B 1 305 ? -10.812 2.145 6.211 1 97.62 305 GLY B N 1
ATOM 5880 C CA . GLY B 1 305 ? -11.438 1.561 7.387 1 97.62 305 GLY B CA 1
ATOM 5881 C C . GLY B 1 305 ? -10.742 0.303 7.867 1 97.62 305 GLY B C 1
ATOM 5882 O O . GLY B 1 305 ? -10.68 0.042 9.07 1 97.62 305 GLY B O 1
ATOM 5883 N N . ASP B 1 306 ? -10.195 -0.494 6.961 1 96.12 306 ASP B N 1
ATOM 5884 C CA . ASP B 1 306 ? -9.602 -1.775 7.332 1 96.12 306 ASP B CA 1
ATOM 5885 C C . ASP B 1 306 ? -8.266 -1.576 8.039 1 96.12 306 ASP B C 1
ATOM 5887 O O . ASP B 1 306 ? -7.785 -2.477 8.734 1 96.12 306 ASP B O 1
ATOM 5891 N N . ILE B 1 307 ? -7.68 -0.479 7.91 1 97.62 307 ILE B N 1
ATOM 5892 C CA . ILE B 1 307 ? -6.473 -0.154 8.656 1 97.62 307 ILE B CA 1
ATOM 5893 C C . ILE B 1 307 ? -6.832 0.671 9.891 1 97.62 307 ILE B C 1
ATOM 5895 O O . ILE B 1 307 ? -6.402 0.355 11.008 1 97.62 307 ILE B O 1
ATOM 5899 N N . ARG B 1 308 ? -7.598 1.668 9.703 1 98.56 308 ARG B N 1
ATOM 5900 C CA . ARG B 1 308 ? -7.949 2.602 10.766 1 98.56 308 ARG B CA 1
ATOM 5901 C C . ARG B 1 308 ? -8.578 1.874 11.953 1 98.56 308 ARG B C 1
ATOM 5903 O O . ARG B 1 308 ? -8.133 2.031 13.094 1 98.56 308 ARG B O 1
ATOM 5910 N N . ARG B 1 309 ? -9.594 1.065 11.656 1 98.31 309 ARG B N 1
ATOM 5911 C CA . ARG B 1 309 ? -10.359 0.407 12.711 1 98.31 309 ARG B CA 1
ATOM 5912 C C . ARG B 1 309 ? -9.492 -0.585 13.484 1 98.31 309 ARG B C 1
ATOM 5914 O O . ARG B 1 309 ? -9.828 -0.97 14.602 1 98.31 309 ARG B O 1
ATOM 5921 N N . LYS B 1 310 ? -8.422 -0.983 12.867 1 96.94 310 LYS B N 1
ATOM 5922 C CA . LYS B 1 310 ? -7.512 -1.92 13.516 1 96.94 310 LYS B CA 1
ATOM 5923 C C . LYS B 1 310 ? -6.594 -1.201 14.5 1 96.94 310 LYS B C 1
ATOM 5925 O O . LYS B 1 310 ? -6.305 -1.721 15.578 1 96.94 310 LYS B O 1
ATOM 5930 N N . ILE B 1 311 ? -6.16 0.025 14.172 1 98.19 311 ILE B N 1
ATOM 5931 C CA . ILE B 1 311 ? -5.012 0.542 14.906 1 98.19 311 ILE B CA 1
ATOM 5932 C C . ILE B 1 311 ? -5.359 1.892 15.531 1 98.19 311 ILE B C 1
ATOM 5934 O O . ILE B 1 311 ? -4.531 2.5 16.219 1 98.19 311 ILE B O 1
ATOM 5938 N N . GLU B 1 312 ? -6.527 2.404 15.336 1 98.44 312 GLU B N 1
ATOM 5939 C CA . GLU B 1 312 ? -6.906 3.754 15.742 1 98.44 312 GLU B CA 1
ATOM 5940 C C . GLU B 1 312 ? -6.664 3.973 17.234 1 98.44 312 GLU B C 1
ATOM 5942 O O . GLU B 1 312 ? -6.074 4.98 17.625 1 98.44 312 GLU B O 1
ATOM 5947 N N . GLU B 1 313 ? -7.113 3.033 18.094 1 98 313 GLU B N 1
ATOM 5948 C CA . GLU B 1 313 ? -6.934 3.168 19.547 1 98 313 GLU B CA 1
ATOM 5949 C C . GLU B 1 313 ? -5.453 3.219 19.906 1 98 313 GLU B C 1
ATOM 5951 O O . GLU B 1 313 ? -5.043 4.043 20.734 1 98 313 GLU B O 1
ATOM 5956 N N . ASP B 1 314 ? -4.723 2.367 19.281 1 98.56 314 ASP B N 1
ATOM 5957 C CA . ASP B 1 314 ? -3.287 2.334 19.531 1 98.56 314 ASP B CA 1
ATOM 5958 C C . ASP B 1 314 ? -2.615 3.621 19.062 1 98.56 314 ASP B C 1
ATOM 5960 O O . ASP B 1 314 ? -1.663 4.098 19.688 1 98.56 314 ASP B O 1
ATOM 5964 N N . LEU B 1 315 ? -3.082 4.195 17.969 1 98.75 315 LEU B N 1
ATOM 5965 C CA . LEU B 1 315 ? -2.531 5.438 17.438 1 98.75 315 LEU B CA 1
ATOM 5966 C C . LEU B 1 315 ? -2.742 6.59 18.406 1 98.75 315 LEU B C 1
ATOM 5968 O O . LEU B 1 315 ? -1.844 7.41 18.609 1 98.75 315 LEU B O 1
ATOM 5972 N N . LEU B 1 316 ? -3.91 6.645 18.969 1 98.88 316 LEU B N 1
ATOM 5973 C CA . LEU B 1 316 ? -4.238 7.73 19.875 1 98.88 316 LEU B CA 1
ATOM 5974 C C . LEU B 1 316 ? -3.42 7.629 21.156 1 98.88 316 LEU B C 1
ATOM 5976 O O . LEU B 1 316 ? -2.92 8.633 21.672 1 98.88 316 LEU B O 1
ATOM 5980 N N . LEU B 1 317 ? -3.297 6.41 21.656 1 98.88 317 LEU B N 1
ATOM 5981 C CA . LEU B 1 317 ? -2.455 6.191 22.828 1 98.88 317 LEU B CA 1
ATOM 5982 C C . LEU B 1 317 ? -0.999 6.527 22.516 1 98.88 317 LEU B C 1
ATOM 5984 O O . LEU B 1 317 ? -0.307 7.125 23.344 1 98.88 317 LEU B O 1
ATOM 5988 N N . PHE B 1 318 ? -0.578 6.129 21.406 1 98.88 318 PHE B N 1
ATOM 5989 C CA . PHE B 1 318 ? 0.786 6.406 20.969 1 98.88 318 PHE B CA 1
ATOM 5990 C C . PHE B 1 318 ? 1.035 7.906 20.891 1 98.88 318 PHE B C 1
ATOM 5992 O O . PHE B 1 318 ? 2.08 8.391 21.328 1 98.88 318 PHE B O 1
ATOM 5999 N N . TYR B 1 319 ? 0.106 8.641 20.328 1 98.88 319 TYR B N 1
ATOM 6000 C CA . TYR B 1 319 ? 0.211 10.094 20.281 1 98.88 319 TYR B CA 1
ATOM 6001 C C . TYR B 1 319 ? 0.374 10.664 21.688 1 98.88 319 TYR B C 1
ATOM 6003 O O . TYR B 1 319 ? 1.3 11.445 21.938 1 98.88 319 TYR B O 1
ATOM 6011 N N . TYR B 1 320 ? -0.556 10.32 22.531 1 98.81 320 TYR B N 1
ATOM 6012 C CA . TYR B 1 320 ? -0.577 10.875 23.891 1 98.81 320 TYR B CA 1
ATOM 6013 C C . TYR B 1 320 ? 0.716 10.555 24.625 1 98.81 320 TYR B C 1
ATOM 6015 O O . TYR B 1 320 ? 1.277 11.414 25.312 1 98.81 320 TYR B O 1
ATOM 6023 N N . GLN B 1 321 ? 1.173 9.336 24.438 1 98.81 321 GLN B N 1
ATOM 6024 C CA . GLN B 1 321 ? 2.41 8.93 25.094 1 98.81 321 GLN B CA 1
ATOM 6025 C C . GLN B 1 321 ? 3.607 9.695 24.547 1 98.81 321 GLN B C 1
ATOM 6027 O O . GLN B 1 321 ? 4.457 10.156 25.312 1 98.81 321 GLN B O 1
ATOM 6032 N N . THR B 1 322 ? 3.674 9.812 23.281 1 98.75 322 THR B N 1
ATOM 6033 C CA . THR B 1 322 ? 4.773 10.539 22.656 1 98.75 322 THR B CA 1
ATOM 6034 C C . THR B 1 322 ? 4.75 12.008 23.062 1 98.75 322 THR B C 1
ATOM 6036 O O . THR B 1 322 ? 5.793 12.594 23.359 1 98.75 322 THR B O 1
ATOM 6039 N N . PHE B 1 323 ? 3.564 12.594 23.047 1 98.69 323 PHE B N 1
ATOM 6040 C CA . PHE B 1 323 ? 3.346 13.969 23.484 1 98.69 323 PHE B CA 1
ATOM 6041 C C . PHE B 1 323 ? 3.816 14.156 24.922 1 98.69 323 PHE B C 1
ATOM 6043 O O . PHE B 1 323 ? 4.543 15.109 25.219 1 98.69 323 PHE B O 1
ATOM 6050 N N . THR B 1 324 ? 3.488 13.227 25.766 1 98.62 324 THR B N 1
ATOM 6051 C CA . THR B 1 324 ? 3.854 13.25 27.172 1 98.62 324 THR B CA 1
ATOM 6052 C C . THR B 1 324 ? 5.363 13.109 27.344 1 98.62 324 THR B C 1
ATOM 6054 O O . THR B 1 324 ? 5.977 13.852 28.109 1 98.62 324 THR B O 1
ATOM 6057 N N . ASP B 1 325 ? 5.906 12.203 26.641 1 98.56 325 ASP B N 1
ATOM 6058 C CA . ASP B 1 325 ? 7.344 11.953 26.734 1 98.56 325 ASP B CA 1
ATOM 6059 C C . ASP B 1 325 ? 8.141 13.188 26.312 1 98.56 325 ASP B C 1
ATOM 6061 O O . ASP B 1 325 ? 9.141 13.523 26.938 1 98.56 325 ASP B O 1
ATOM 6065 N N . GLU B 1 326 ? 7.68 13.852 25.297 1 98.19 326 GLU B N 1
ATOM 6066 C CA . GLU B 1 326 ? 8.367 15.047 24.812 1 98.19 326 GLU B CA 1
ATOM 6067 C C . GLU B 1 326 ? 8.32 16.172 25.844 1 98.19 326 GLU B C 1
ATOM 6069 O O . GLU B 1 326 ? 9.312 16.859 26.062 1 98.19 326 GLU B O 1
ATOM 6074 N N . LEU B 1 327 ? 7.203 16.391 26.453 1 98.31 327 LEU B N 1
ATOM 6075 C CA . LEU B 1 327 ? 7.055 17.422 27.469 1 98.31 327 LEU B CA 1
ATOM 6076 C C . LEU B 1 327 ? 7.883 17.094 28.703 1 98.31 327 LEU B C 1
ATOM 6078 O O . LEU B 1 327 ? 8.477 17.984 29.312 1 98.31 327 LEU B O 1
ATOM 6082 N N . ASN B 1 328 ? 7.914 15.828 29.031 1 98.19 328 ASN B N 1
ATOM 6083 C CA . ASN B 1 328 ? 8.648 15.375 30.203 1 98.19 328 ASN B CA 1
ATOM 6084 C C . ASN B 1 328 ? 10.141 15.68 30.094 1 98.19 328 ASN B C 1
ATOM 6086 O O . ASN B 1 328 ? 10.797 15.938 31.094 1 98.19 328 ASN B O 1
ATOM 6090 N N . LYS B 1 329 ? 10.648 15.625 28.953 1 97.12 329 LYS B N 1
ATOM 6091 C CA . LYS B 1 329 ? 12.047 15.953 28.734 1 97.12 329 LYS B CA 1
ATOM 6092 C C . LYS B 1 329 ? 12.367 17.359 29.234 1 97.12 329 LYS B C 1
ATOM 6094 O O . LYS B 1 329 ? 13.516 17.656 29.594 1 97.12 329 LYS B O 1
ATOM 6099 N N . TYR B 1 330 ? 11.391 18.25 29.266 1 96.5 330 TYR B N 1
ATOM 6100 C CA . TYR B 1 330 ? 11.57 19.625 29.688 1 96.5 330 TYR B CA 1
ATOM 6101 C C . TYR B 1 330 ? 10.898 19.875 31.031 1 96.5 330 TYR B C 1
ATOM 6103 O O . TYR B 1 330 ? 10.695 21.031 31.422 1 96.5 330 TYR B O 1
ATOM 6111 N N . LYS B 1 331 ? 10.445 18.812 31.672 1 97.38 331 LYS B N 1
ATOM 6112 C CA . LYS B 1 331 ? 9.805 18.859 33 1 97.38 331 LYS B CA 1
ATOM 6113 C C . LYS B 1 331 ? 8.523 19.688 32.938 1 97.38 331 LYS B C 1
ATOM 6115 O O . LYS B 1 331 ? 8.234 20.453 33.875 1 97.38 331 LYS B O 1
ATOM 6120 N N . ILE B 1 332 ? 7.902 19.625 31.828 1 97.5 332 ILE B N 1
ATOM 6121 C CA . ILE B 1 332 ? 6.609 20.281 31.672 1 97.5 332 ILE B CA 1
ATOM 6122 C C . ILE B 1 332 ? 5.488 19.266 31.875 1 97.5 332 ILE B C 1
ATOM 6124 O O . ILE B 1 332 ? 5.508 18.188 31.281 1 97.5 332 ILE B O 1
ATOM 6128 N N . GLU B 1 333 ? 4.586 19.625 32.656 1 96.88 333 GLU B N 1
ATOM 6129 C CA . GLU B 1 333 ? 3.443 18.75 32.906 1 96.88 333 GLU B CA 1
ATOM 6130 C C . GLU B 1 333 ? 2.488 18.734 31.734 1 96.88 333 GLU B C 1
ATOM 6132 O O . GLU B 1 333 ? 2.232 19.766 31.109 1 96.88 333 GLU B O 1
ATOM 6137 N N . VAL B 1 334 ? 1.967 17.547 31.469 1 96.88 334 VAL B N 1
ATOM 6138 C CA . VAL B 1 334 ? 0.99 17.406 30.391 1 96.88 334 VAL B CA 1
ATOM 6139 C C . VAL B 1 334 ? -0.27 18.203 30.734 1 96.88 334 VAL B C 1
ATOM 6141 O O . VAL B 1 334 ? -0.855 18.016 31.812 1 96.88 334 VAL B O 1
ATOM 6144 N N . PRO B 1 335 ? -0.698 18.969 29.891 1 96.75 335 PRO B N 1
ATOM 6145 C CA . PRO B 1 335 ? -1.742 19.938 30.25 1 96.75 335 PRO B CA 1
ATOM 6146 C C . PRO B 1 335 ? -3.143 19.328 30.203 1 96.75 335 PRO B C 1
ATOM 6148 O O . PRO B 1 335 ? -4.113 19.984 30.609 1 96.75 335 PRO B O 1
ATOM 6151 N N . PHE B 1 336 ? -3.32 18.156 29.734 1 97.94 336 PHE B N 1
ATOM 6152 C CA . PHE B 1 336 ? -4.637 17.531 29.703 1 97.94 336 PHE B CA 1
ATOM 6153 C C . PHE B 1 336 ? -4.523 16.031 29.906 1 97.94 336 PHE B C 1
ATOM 6155 O O . PHE B 1 336 ? -3.463 15.445 29.672 1 97.94 336 PHE B O 1
ATOM 6162 N N . ARG B 1 337 ? -5.621 15.406 30.25 1 97.81 337 ARG B N 1
ATOM 6163 C CA . ARG B 1 337 ? -5.684 13.961 30.438 1 97.81 337 ARG B CA 1
ATOM 6164 C C . ARG B 1 337 ? -6.055 13.258 29.141 1 97.81 337 ARG B C 1
ATOM 6166 O O . ARG B 1 337 ? -6.66 13.859 28.25 1 97.81 337 ARG B O 1
ATOM 6173 N N . TYR B 1 338 ? -5.746 12.008 29.125 1 98.25 338 TYR B N 1
ATOM 6174 C CA . TYR B 1 338 ? -6.031 11.234 27.922 1 98.25 338 TYR B CA 1
ATOM 6175 C C . TYR B 1 338 ? -7.527 11.188 27.641 1 98.25 338 TYR B C 1
ATOM 6177 O O . TYR B 1 338 ? -7.953 11.234 26.484 1 98.25 338 TYR B O 1
ATOM 6185 N N . GLU B 1 339 ? -8.336 11.062 28.656 1 98.06 339 GLU B N 1
ATOM 6186 C CA . GLU B 1 339 ? -9.781 10.953 28.484 1 98.06 339 GLU B CA 1
ATOM 6187 C C . GLU B 1 339 ? -10.352 12.195 27.812 1 98.06 339 GLU B C 1
ATOM 6189 O O . GLU B 1 339 ? -11.273 12.102 27 1 98.06 339 GLU B O 1
ATOM 6194 N N . ASN B 1 340 ? -9.812 13.367 28.219 1 98.12 340 ASN B N 1
ATOM 6195 C CA . ASN B 1 340 ? -10.219 14.609 27.578 1 98.12 340 ASN B CA 1
ATOM 6196 C C . ASN B 1 340 ? -9.812 14.656 26.109 1 98.12 340 ASN B C 1
ATOM 6198 O O . ASN B 1 340 ? -10.609 15.047 25.25 1 98.12 340 ASN B O 1
ATOM 6202 N N . PHE B 1 341 ? -8.602 14.25 25.891 1 98.44 341 PHE B N 1
ATOM 6203 C CA . PHE B 1 341 ? -8.094 14.195 24.516 1 98.44 341 PHE B CA 1
ATOM 6204 C C . PHE B 1 341 ? -8.945 13.266 23.672 1 98.44 341 PHE B C 1
ATOM 6206 O O . PHE B 1 341 ? -9.312 13.609 22.547 1 98.44 341 PHE B O 1
ATOM 6213 N N . ARG B 1 342 ? -9.234 12.086 24.172 1 98.19 342 ARG B N 1
ATOM 6214 C CA . ARG B 1 342 ? -10.016 11.078 23.453 1 98.19 342 ARG B CA 1
ATOM 6215 C C . ARG B 1 342 ? -11.391 11.609 23.078 1 98.19 342 ARG B C 1
ATOM 6217 O O . ARG B 1 342 ? -11.859 11.406 21.953 1 98.19 342 ARG B O 1
ATOM 6224 N N . LYS B 1 343 ? -12.016 12.305 23.984 1 97.75 343 LYS B N 1
ATOM 6225 C CA . LYS B 1 343 ? -13.336 12.875 23.719 1 97.75 343 LYS B CA 1
ATOM 6226 C C . LYS B 1 343 ? -13.258 13.914 22.594 1 97.75 343 LYS B C 1
ATOM 6228 O O . LYS B 1 343 ? -14.086 13.906 21.688 1 97.75 343 LYS B O 1
ATOM 6233 N N . VAL B 1 344 ? -12.297 14.812 22.672 1 98.19 344 VAL B N 1
ATOM 6234 C CA . VAL B 1 344 ? -12.148 15.867 21.672 1 98.19 344 VAL B CA 1
ATOM 6235 C C . VAL B 1 344 ? -11.789 15.242 20.328 1 98.19 344 VAL B C 1
ATOM 6237 O O . VAL B 1 344 ? -12.258 15.703 19.281 1 98.19 344 VAL B O 1
ATOM 6240 N N . TYR B 1 345 ? -10.984 14.219 20.375 1 98.56 345 TYR B N 1
ATOM 6241 C CA . TYR B 1 345 ? -10.688 13.492 19.141 1 98.56 345 TYR B CA 1
ATOM 6242 C C . TYR B 1 345 ? -11.961 12.945 18.516 1 98.56 345 TYR B C 1
ATOM 6244 O O . TYR B 1 345 ? -12.172 13.07 17.297 1 98.56 345 TYR B O 1
ATOM 6252 N N . ASP B 1 346 ? -12.797 12.328 19.312 1 98.19 346 ASP B N 1
ATOM 6253 C CA . ASP B 1 346 ? -14.031 11.742 18.797 1 98.19 346 ASP B CA 1
ATOM 6254 C C . ASP B 1 346 ? -14.891 12.797 18.109 1 98.19 346 ASP B C 1
ATOM 6256 O O . ASP B 1 346 ? -15.336 12.586 16.969 1 98.19 346 ASP B O 1
ATOM 6260 N N . ILE B 1 347 ? -15.039 13.859 18.719 1 96.19 347 ILE B N 1
ATOM 6261 C CA . ILE B 1 347 ? -15.922 14.875 18.156 1 96.19 347 ILE B CA 1
ATOM 6262 C C . ILE B 1 347 ? -15.273 15.492 16.922 1 96.19 347 ILE B C 1
ATOM 6264 O O . ILE B 1 347 ? -15.961 15.812 15.945 1 96.19 347 ILE B O 1
ATOM 6268 N N . THR B 1 348 ? -13.961 15.664 16.953 1 97.38 348 THR B N 1
ATOM 6269 C CA . THR B 1 348 ? -13.242 16.188 15.797 1 97.38 348 THR B CA 1
ATOM 6270 C C . THR B 1 348 ? -13.281 15.188 14.641 1 97.38 348 THR B C 1
ATOM 6272 O O . THR B 1 348 ? -13.352 15.586 13.477 1 97.38 348 THR B O 1
ATOM 6275 N N . PHE B 1 349 ? -13.258 13.891 14.992 1 98.19 349 PHE B N 1
ATOM 6276 C CA . PHE B 1 349 ? -13.398 12.828 14 1 98.19 349 PHE B CA 1
ATOM 6277 C C . PHE B 1 349 ? -14.688 13.008 13.195 1 98.19 349 PHE B C 1
ATOM 6279 O O . PHE B 1 349 ? -14.68 12.867 11.969 1 98.19 349 PHE B O 1
ATOM 6286 N N . LEU B 1 350 ? -15.734 13.305 13.891 1 97.06 350 LEU B N 1
ATOM 6287 C CA . LEU B 1 350 ? -17.031 13.547 13.25 1 97.06 350 LEU B CA 1
ATOM 6288 C C . LEU B 1 350 ? -16.938 14.711 12.273 1 97.06 350 LEU B C 1
ATOM 6290 O O . LEU B 1 350 ? -17.391 14.609 11.133 1 97.06 350 LEU B O 1
ATOM 6294 N N . GLN B 1 351 ? -16.359 15.758 12.68 1 94.69 351 GLN B N 1
ATOM 6295 C CA . GLN B 1 351 ? -16.203 16.922 11.828 1 94.69 351 GLN B CA 1
ATOM 6296 C C . GLN B 1 351 ? -15.32 16.609 10.617 1 94.69 351 GLN B C 1
ATOM 6298 O O . GLN B 1 351 ? -15.625 17.031 9.5 1 94.69 351 GLN B O 1
ATOM 6303 N N . GLN B 1 352 ? -14.203 15.891 10.82 1 96.19 352 GLN B N 1
ATOM 6304 C CA . GLN B 1 352 ? -13.281 15.539 9.742 1 96.19 352 GLN B CA 1
ATOM 6305 C C . GLN B 1 352 ? -13.93 14.578 8.75 1 96.19 352 GLN B C 1
ATOM 6307 O O . GLN B 1 352 ? -13.609 14.602 7.562 1 96.19 352 GLN B O 1
ATOM 6312 N N . SER B 1 353 ? -14.859 13.742 9.227 1 96.62 353 SER B N 1
ATOM 6313 C CA . SER B 1 353 ? -15.625 12.891 8.328 1 96.62 353 SER B CA 1
ATOM 6314 C C . SER B 1 353 ? -16.484 13.727 7.375 1 96.62 353 SER B C 1
ATOM 6316 O O . SER B 1 353 ? -16.703 13.336 6.223 1 96.62 353 SER B O 1
ATOM 6318 N N . GLY B 1 354 ? -16.953 14.844 7.918 1 93.5 354 GLY B N 1
ATOM 6319 C CA . GLY B 1 354 ? -17.625 15.797 7.039 1 93.5 354 GLY B CA 1
ATOM 6320 C C . GLY B 1 354 ? -16.703 16.406 6.004 1 93.5 354 GLY B C 1
ATOM 6321 O O . GLY B 1 354 ? -17.062 16.516 4.832 1 93.5 354 GLY B O 1
ATOM 6322 N N . ASP B 1 355 ? -15.516 16.734 6.414 1 92.62 355 ASP B N 1
ATOM 6323 C CA . ASP B 1 355 ? -14.531 17.312 5.512 1 92.62 355 ASP B CA 1
ATOM 6324 C C . ASP B 1 355 ? -14.094 16.312 4.449 1 92.62 355 ASP B C 1
ATOM 6326 O O . ASP B 1 355 ? -13.672 16.688 3.354 1 92.62 355 ASP B O 1
ATOM 6330 N N . LEU B 1 356 ? -14.156 15.047 4.805 1 95.5 356 LEU B N 1
ATOM 6331 C CA . LEU B 1 356 ? -13.82 13.992 3.852 1 95.5 356 LEU B CA 1
ATOM 6332 C C . LEU B 1 356 ? -14.711 14.078 2.613 1 95.5 356 LEU B C 1
ATOM 6334 O O . LEU B 1 356 ? -14.258 13.805 1.5 1 95.5 356 LEU B O 1
ATOM 6338 N N . LEU B 1 357 ? -15.992 14.523 2.773 1 93.62 357 LEU B N 1
ATOM 6339 C CA . LEU B 1 357 ? -16.875 14.727 1.633 1 93.62 357 LEU B CA 1
ATOM 6340 C C . LEU B 1 357 ? -16.312 15.773 0.683 1 93.62 357 LEU B C 1
ATOM 6342 O O . LEU B 1 357 ? -16.281 15.562 -0.532 1 93.62 357 LEU B O 1
ATOM 6346 N N . SER B 1 358 ? -15.836 16.812 1.303 1 90.38 358 SER B N 1
ATOM 6347 C CA . SER B 1 358 ? -15.281 17.906 0.511 1 90.38 358 SER B CA 1
ATOM 6348 C C . SER B 1 358 ? -14.031 17.453 -0.247 1 90.38 358 SER B C 1
ATOM 6350 O O . SER B 1 358 ? -13.867 17.781 -1.426 1 90.38 358 SER B O 1
ATOM 6352 N N . MET B 1 359 ? -13.234 16.75 0.436 1 93.19 359 MET B N 1
ATOM 6353 C CA . MET B 1 359 ? -11.984 16.297 -0.178 1 93.19 359 MET B CA 1
ATOM 6354 C C . MET B 1 359 ? -12.266 15.352 -1.338 1 93.19 359 MET B C 1
ATOM 6356 O O . MET B 1 359 ? -11.625 15.445 -2.387 1 93.19 359 MET B O 1
ATOM 6360 N N . ILE B 1 360 ? -13.203 14.453 -1.173 1 94.94 360 ILE B N 1
ATOM 6361 C CA . ILE B 1 360 ? -13.578 13.516 -2.223 1 94.94 360 ILE B CA 1
ATOM 6362 C C . ILE B 1 360 ? -14.172 14.273 -3.408 1 94.94 360 ILE B C 1
ATOM 6364 O O . ILE B 1 360 ? -13.875 13.961 -4.566 1 94.94 360 ILE B O 1
ATOM 6368 N N . ASP B 1 361 ? -14.961 15.234 -3.123 1 93.12 361 ASP B N 1
ATOM 6369 C CA . ASP B 1 361 ? -15.555 16.031 -4.191 1 93.12 361 ASP B CA 1
ATOM 6370 C C . ASP B 1 361 ? -14.484 16.719 -5.031 1 93.12 361 ASP B C 1
ATOM 6372 O O . ASP B 1 361 ? -14.523 16.672 -6.262 1 93.12 361 ASP B O 1
ATOM 6376 N N . ILE B 1 362 ? -13.539 17.297 -4.355 1 89.44 362 ILE B N 1
ATOM 6377 C CA . ILE B 1 362 ? -12.516 18.094 -5.008 1 89.44 362 ILE B CA 1
ATOM 6378 C C . ILE B 1 362 ? -11.562 17.188 -5.781 1 89.44 362 ILE B C 1
ATOM 6380 O O . ILE B 1 362 ? -11.305 17.406 -6.965 1 89.44 362 ILE B O 1
ATOM 6384 N N . PHE B 1 363 ? -11.164 16.109 -5.246 1 91.94 363 PHE B N 1
ATOM 6385 C CA . PHE B 1 363 ? -10 15.422 -5.801 1 91.94 363 PHE B CA 1
ATOM 6386 C C . PHE B 1 363 ? -10.43 14.18 -6.57 1 91.94 363 PHE B C 1
ATOM 6388 O O . PHE B 1 363 ? -9.672 13.656 -7.391 1 91.94 363 PHE B O 1
ATOM 6395 N N . VAL B 1 364 ? -11.617 13.664 -6.316 1 94.31 364 VAL B N 1
ATOM 6396 C CA . VAL B 1 364 ? -12.031 12.422 -6.965 1 94.31 364 VAL B CA 1
ATOM 6397 C C . VAL B 1 364 ? -13.125 12.711 -7.988 1 94.31 364 VAL B C 1
ATOM 6399 O O . VAL B 1 364 ? -13.102 12.18 -9.102 1 94.31 364 VAL B O 1
ATOM 6402 N N . LEU B 1 365 ? -14.062 13.594 -7.664 1 93.38 365 LEU B N 1
ATOM 6403 C CA . LEU B 1 365 ? -15.227 13.789 -8.523 1 93.38 365 LEU B CA 1
ATOM 6404 C C . LEU B 1 365 ? -14.977 14.914 -9.523 1 93.38 365 LEU B C 1
ATOM 6406 O O . LEU B 1 365 ? -15.383 14.812 -10.688 1 93.38 365 LEU B O 1
ATOM 6410 N N . LYS B 1 366 ? -14.227 15.938 -9.109 1 88.44 366 LYS B N 1
ATOM 6411 C CA . LYS B 1 366 ? -14.102 17.109 -9.961 1 88.44 366 LYS B CA 1
ATOM 6412 C C . LYS B 1 366 ? -12.75 17.141 -10.672 1 88.44 366 LYS B C 1
ATOM 6414 O O . LYS B 1 366 ? -12.688 17.188 -11.898 1 88.44 366 LYS B O 1
ATOM 6419 N N . ASN B 1 367 ? -11.742 17.078 -9.891 1 80.81 367 ASN B N 1
ATOM 6420 C CA . ASN B 1 367 ? -10.406 17.328 -10.43 1 80.81 367 ASN B CA 1
ATOM 6421 C C . ASN B 1 367 ? -9.68 16.016 -10.727 1 80.81 367 ASN B C 1
ATOM 6423 O O . ASN B 1 367 ? -8.625 15.742 -10.156 1 80.81 367 ASN B O 1
ATOM 6427 N N . THR B 1 368 ? -10.289 15.234 -11.664 1 84 368 THR B N 1
ATOM 6428 C CA . THR B 1 368 ? -9.648 13.992 -12.078 1 84 368 THR B CA 1
ATOM 6429 C C . THR B 1 368 ? -9.641 13.875 -13.602 1 84 368 THR B C 1
ATOM 6431 O O . THR B 1 368 ? -10.5 14.438 -14.281 1 84 368 THR B O 1
ATOM 6434 N N . ASP B 1 369 ? -8.633 13.219 -14.047 1 84.88 369 ASP B N 1
ATOM 6435 C CA . ASP B 1 369 ? -8.508 12.992 -15.477 1 84.88 369 ASP B CA 1
ATOM 6436 C C . ASP B 1 369 ? -9 11.602 -15.867 1 84.88 369 ASP B C 1
ATOM 6438 O O . ASP B 1 369 ? -8.805 11.156 -17 1 84.88 369 ASP B O 1
ATOM 6442 N N . TYR B 1 370 ? -9.617 10.969 -14.938 1 88.5 370 TYR B N 1
ATOM 6443 C CA . TYR B 1 370 ? -10.102 9.625 -15.219 1 88.5 370 TYR B CA 1
ATOM 6444 C C . TYR B 1 370 ? -11.281 9.656 -16.188 1 88.5 370 TYR B C 1
ATOM 6446 O O . TYR B 1 370 ? -12.062 10.609 -16.188 1 88.5 370 TYR B O 1
ATOM 6454 N N . ASN B 1 371 ? -11.328 8.641 -17.062 1 93.25 371 ASN B N 1
ATOM 6455 C CA . ASN B 1 371 ? -12.547 8.414 -17.828 1 93.25 371 ASN B CA 1
ATOM 6456 C C . ASN B 1 371 ? -13.719 8.031 -16.922 1 93.25 371 ASN B C 1
ATOM 6458 O O . ASN B 1 371 ? -13.805 6.898 -16.453 1 93.25 371 ASN B O 1
ATOM 6462 N N . LYS B 1 372 ? -14.656 8.945 -16.719 1 93.31 372 LYS B N 1
ATOM 6463 C CA . LYS B 1 372 ? -15.734 8.797 -15.75 1 93.31 372 LYS B CA 1
ATOM 6464 C C . LYS B 1 372 ? -16.719 7.715 -16.172 1 93.31 372 LYS B C 1
ATOM 6466 O O . LYS B 1 372 ? -17.562 7.281 -15.383 1 93.31 372 LYS B O 1
ATOM 6471 N N . LYS B 1 373 ? -16.578 7.242 -17.391 1 93.69 373 LYS B N 1
ATOM 6472 C CA . LYS B 1 373 ? -17.453 6.172 -17.859 1 93.69 373 LYS B CA 1
ATOM 6473 C C . LYS B 1 373 ? -16.734 4.828 -17.844 1 93.69 373 LYS B C 1
ATOM 6475 O O . LYS B 1 373 ? -17.328 3.791 -18.141 1 93.69 373 LYS B O 1
ATOM 6480 N N . GLY B 1 374 ? -15.539 4.859 -17.438 1 94.88 374 GLY B N 1
ATOM 6481 C CA . GLY B 1 374 ? -14.734 3.652 -17.484 1 94.88 374 GLY B CA 1
ATOM 6482 C C . GLY B 1 374 ? -14.82 2.828 -16.219 1 94.88 374 GLY B C 1
ATOM 6483 O O . GLY B 1 374 ? -15.258 3.326 -15.18 1 94.88 374 GLY B O 1
ATOM 6484 N N . LYS B 1 375 ? -14.398 1.563 -16.328 1 95.75 375 LYS B N 1
ATOM 6485 C CA . LYS B 1 375 ? -14.469 0.652 -15.188 1 95.75 375 LYS B CA 1
ATOM 6486 C C . LYS B 1 375 ? -13.469 1.057 -14.109 1 95.75 375 LYS B C 1
ATOM 6488 O O . LYS B 1 375 ? -13.703 0.818 -12.922 1 95.75 375 LYS B O 1
ATOM 6493 N N . TYR B 1 376 ? -12.406 1.698 -14.57 1 96.44 376 TYR B N 1
ATOM 6494 C CA . TYR B 1 376 ? -11.414 2.143 -13.602 1 96.44 376 TYR B CA 1
ATOM 6495 C C . TYR B 1 376 ? -12.008 3.186 -12.656 1 96.44 376 TYR B C 1
ATOM 6497 O O . TYR B 1 376 ? -11.867 3.078 -11.438 1 96.44 376 TYR B O 1
ATOM 6505 N N . TYR B 1 377 ? -12.625 4.18 -13.203 1 97.06 377 TYR B N 1
ATOM 6506 C CA . TYR B 1 377 ? -13.234 5.23 -12.391 1 97.06 377 TYR B CA 1
ATOM 6507 C C . TYR B 1 377 ? -14.312 4.66 -11.477 1 97.06 377 TYR B C 1
ATOM 6509 O O . TYR B 1 377 ? -14.445 5.078 -10.328 1 97.06 377 TYR B O 1
ATOM 6517 N N . LYS B 1 378 ? -15.031 3.695 -11.953 1 96.31 378 LYS B N 1
ATOM 6518 C CA . LYS B 1 378 ? -16.047 3.035 -11.125 1 96.31 378 LYS B CA 1
ATOM 6519 C C . LYS B 1 378 ? -15.406 2.367 -9.906 1 96.31 378 LYS B C 1
ATOM 6521 O O . LYS B 1 378 ? -15.945 2.426 -8.805 1 96.31 378 LYS B O 1
ATOM 6526 N N . ALA B 1 379 ? -14.32 1.711 -10.133 1 97.31 379 ALA B N 1
ATOM 6527 C CA . ALA B 1 379 ? -13.617 1.062 -9.031 1 97.31 379 ALA B CA 1
ATOM 6528 C C . ALA B 1 379 ? -13.125 2.088 -8.016 1 97.31 379 ALA B C 1
ATOM 6530 O O . ALA B 1 379 ? -13.148 1.836 -6.805 1 97.31 379 ALA B O 1
ATOM 6531 N N . ILE B 1 380 ? -12.68 3.238 -8.5 1 97 380 ILE B N 1
ATOM 6532 C CA . ILE B 1 380 ? -12.227 4.32 -7.629 1 97 380 ILE B CA 1
ATOM 6533 C C . ILE B 1 380 ? -13.391 4.824 -6.781 1 97 380 ILE B C 1
ATOM 6535 O O . ILE B 1 380 ? -13.234 5.051 -5.578 1 97 380 ILE B O 1
ATOM 6539 N N . LEU B 1 381 ? -14.531 4.965 -7.426 1 96.69 381 LEU B N 1
ATOM 6540 C CA . LEU B 1 381 ? -15.719 5.426 -6.711 1 96.69 381 LEU B CA 1
ATOM 6541 C C . LEU B 1 381 ? -16.141 4.422 -5.645 1 96.69 381 LEU B C 1
ATOM 6543 O O . LEU B 1 381 ? -16.5 4.805 -4.535 1 96.69 381 LEU B O 1
ATOM 6547 N N . ASP B 1 382 ? -16.062 3.174 -5.969 1 96.25 382 ASP B N 1
ATOM 6548 C CA . ASP B 1 382 ? -16.406 2.139 -5.004 1 96.25 382 ASP B CA 1
ATOM 6549 C C . ASP B 1 382 ? -15.469 2.174 -3.797 1 96.25 382 ASP B C 1
ATOM 6551 O O . ASP B 1 382 ? -15.922 2.096 -2.652 1 96.25 382 ASP B O 1
ATOM 6555 N N . LYS B 1 383 ? -14.234 2.277 -4.074 1 96.12 383 LYS B N 1
ATOM 6556 C CA . LYS B 1 383 ? -13.227 2.314 -3.018 1 96.12 383 LYS B CA 1
ATOM 6557 C C . LYS B 1 383 ? -13.406 3.543 -2.131 1 96.12 383 LYS B C 1
ATOM 6559 O O . LYS B 1 383 ? -13.375 3.441 -0.903 1 96.12 383 LYS B O 1
ATOM 6564 N N . THR B 1 384 ? -13.602 4.672 -2.76 1 96.44 384 THR B N 1
ATOM 6565 C CA . THR B 1 384 ? -13.82 5.918 -2.037 1 96.44 384 THR B CA 1
ATOM 6566 C C . THR B 1 384 ? -15.125 5.859 -1.241 1 96.44 384 THR B C 1
ATOM 6568 O O . THR B 1 384 ? -15.195 6.363 -0.119 1 96.44 384 THR B O 1
ATOM 6571 N N . GLY B 1 385 ? -16.109 5.289 -1.845 1 96.19 385 GLY B N 1
ATOM 6572 C CA . GLY B 1 385 ? -17.375 5.113 -1.157 1 96.19 385 GLY B CA 1
ATOM 6573 C C . GLY B 1 385 ? -17.266 4.277 0.105 1 96.19 385 GLY B C 1
ATOM 6574 O O . GLY B 1 385 ? -17.906 4.578 1.113 1 96.19 385 GLY B O 1
ATOM 6575 N N . LEU B 1 386 ? -16.484 3.258 0.073 1 96.38 386 LEU B N 1
ATOM 6576 C CA . LEU B 1 386 ? -16.281 2.414 1.245 1 96.38 386 LEU B CA 1
ATOM 6577 C C . LEU B 1 386 ? -15.578 3.188 2.357 1 96.38 386 LEU B C 1
ATOM 6579 O O . LEU B 1 386 ? -15.914 3.033 3.533 1 96.38 386 LEU B O 1
ATOM 6583 N N . LYS B 1 387 ? -14.555 3.936 1.991 1 97.06 387 LYS B N 1
ATOM 6584 C CA . LYS B 1 387 ? -13.883 4.789 2.963 1 97.06 387 LYS B CA 1
ATOM 6585 C C . LYS B 1 387 ? -14.867 5.727 3.654 1 97.06 387 LYS B C 1
ATOM 6587 O O . LYS B 1 387 ? -14.836 5.871 4.879 1 97.06 387 LYS B O 1
ATOM 6592 N N . LEU B 1 388 ? -15.711 6.355 2.867 1 97.12 388 LEU B N 1
ATOM 6593 C CA . LEU B 1 388 ? -16.719 7.266 3.381 1 97.12 388 LEU B CA 1
ATOM 6594 C C . LEU B 1 388 ? -17.719 6.527 4.266 1 97.12 388 LEU B C 1
ATOM 6596 O O . LEU B 1 388 ? -18.078 7.004 5.348 1 97.12 388 LEU B O 1
ATOM 6600 N N . LYS B 1 389 ? -18.141 5.387 3.818 1 97.5 389 LYS B N 1
ATOM 6601 C CA . LYS B 1 389 ? -19.094 4.578 4.578 1 97.5 389 LYS B CA 1
ATOM 6602 C C . LYS B 1 389 ? -18.547 4.266 5.973 1 97.5 389 LYS B C 1
ATOM 6604 O O . LYS B 1 389 ? -19.25 4.438 6.965 1 97.5 389 LYS B O 1
ATOM 6609 N N . HIS B 1 390 ? -17.359 3.82 6.043 1 98.38 390 HIS B N 1
ATOM 6610 C CA . HIS B 1 390 ? -16.766 3.447 7.324 1 98.38 390 HIS B CA 1
ATOM 6611 C C . HIS B 1 390 ? -16.625 4.66 8.242 1 98.38 390 HIS B C 1
ATOM 6613 O O . HIS B 1 390 ? -16.875 4.566 9.445 1 98.38 390 HIS B O 1
ATOM 6619 N N . ALA B 1 391 ? -16.188 5.793 7.68 1 98.38 391 ALA B N 1
ATOM 6620 C CA . ALA B 1 391 ? -16.078 7.02 8.469 1 98.38 391 ALA B CA 1
ATOM 6621 C C . ALA B 1 391 ? -17.438 7.43 9.023 1 98.38 391 ALA B C 1
ATOM 6623 O O . ALA B 1 391 ? -17.547 7.824 10.188 1 98.38 391 ALA B O 1
ATOM 6624 N N . ILE B 1 392 ? -18.469 7.297 8.242 1 98 392 ILE B N 1
ATOM 6625 C CA . ILE B 1 392 ? -19.812 7.711 8.633 1 98 392 ILE B CA 1
ATOM 6626 C C . ILE B 1 392 ? -20.359 6.75 9.688 1 98 392 ILE B C 1
ATOM 6628 O O . ILE B 1 392 ? -20.938 7.184 10.688 1 98 392 ILE B O 1
ATOM 6632 N N . GLU B 1 393 ? -20.156 5.473 9.477 1 98.12 393 GLU B N 1
ATOM 6633 C CA . GLU B 1 393 ? -20.594 4.492 10.469 1 98.12 393 GLU B CA 1
ATOM 6634 C C . GLU B 1 393 ? -20 4.801 11.836 1 98.12 393 GLU B C 1
ATOM 6636 O O . GLU B 1 393 ? -20.703 4.754 12.852 1 98.12 393 GLU B O 1
ATOM 6641 N N . ASP B 1 394 ? -18.75 5.102 11.852 1 98.38 394 ASP B N 1
ATOM 6642 C CA . ASP B 1 394 ? -18.078 5.379 13.117 1 98.38 394 ASP B CA 1
ATOM 6643 C C . ASP B 1 394 ? -18.516 6.727 13.688 1 98.38 394 ASP B C 1
ATOM 6645 O O . ASP B 1 394 ? -18.562 6.906 14.906 1 98.38 394 ASP B O 1
ATOM 6649 N N . SER B 1 395 ? -18.844 7.676 12.82 1 98 395 SER B N 1
ATOM 6650 C CA . SER B 1 395 ? -19.359 8.977 13.242 1 98 395 SER B CA 1
ATOM 6651 C C . SER B 1 395 ? -20.734 8.859 13.883 1 98 395 SER B C 1
ATOM 6653 O O . SER B 1 395 ? -21.062 9.609 14.805 1 98 395 SER B O 1
ATOM 6655 N N . ILE B 1 396 ? -21.547 7.91 13.406 1 97.31 396 ILE B N 1
ATOM 6656 C CA . ILE B 1 396 ? -22.891 7.711 13.945 1 97.31 396 ILE B CA 1
ATOM 6657 C C . ILE B 1 396 ? -22.797 7.289 15.414 1 97.31 396 ILE B C 1
ATOM 6659 O O . ILE B 1 396 ? -23.594 7.715 16.25 1 97.31 396 ILE B O 1
ATOM 6663 N N . VAL B 1 397 ? -21.797 6.477 15.711 1 97.06 397 VAL B N 1
ATOM 6664 C CA . VAL B 1 397 ? -21.578 6.074 17.094 1 97.06 397 VAL B CA 1
ATOM 6665 C C . VAL B 1 397 ? -21.266 7.301 17.953 1 97.06 397 VAL B C 1
ATOM 6667 O O . VAL B 1 397 ? -21.766 7.43 19.062 1 97.06 397 VAL B O 1
ATOM 6670 N N . ILE B 1 398 ? -20.531 8.219 17.438 1 97.12 398 ILE B N 1
ATOM 6671 C CA . ILE B 1 398 ? -20.141 9.438 18.125 1 97.12 398 ILE B CA 1
ATOM 6672 C C . ILE B 1 398 ? -21.344 10.344 18.312 1 97.12 398 ILE B C 1
ATOM 6674 O O . ILE B 1 398 ? -21.547 10.914 19.391 1 97.12 398 ILE B O 1
ATOM 6678 N N . ILE B 1 399 ? -22.125 10.484 17.266 1 96.5 399 ILE B N 1
ATOM 6679 C CA . ILE B 1 399 ? -23.328 11.312 17.328 1 96.5 399 ILE B CA 1
ATOM 6680 C C . ILE B 1 399 ? -24.266 10.805 18.422 1 96.5 399 ILE B C 1
ATOM 6682 O O . ILE B 1 399 ? -24.734 11.578 19.25 1 96.5 399 ILE B O 1
ATOM 6686 N N . ARG B 1 400 ? -24.438 9.578 18.5 1 96 400 ARG B N 1
ATOM 6687 C CA . ARG B 1 400 ? -25.375 8.977 19.438 1 96 400 ARG B CA 1
ATOM 6688 C C . ARG B 1 400 ? -24.828 9 20.859 1 96 400 ARG B C 1
ATOM 6690 O O . ARG B 1 400 ? -25.578 8.977 21.828 1 96 400 ARG B O 1
ATOM 6697 N N . LYS B 1 401 ? -23.578 9.125 20.969 1 95.62 401 LYS B N 1
ATOM 6698 C CA . LYS B 1 401 ? -22.922 9.18 22.281 1 95.62 401 LYS B CA 1
ATOM 6699 C C . LYS B 1 401 ? -22.922 10.602 22.828 1 95.62 401 LYS B C 1
ATOM 6701 O O . LYS B 1 401 ? -23.172 10.82 24.016 1 95.62 401 LYS B O 1
ATOM 6706 N N . TYR B 1 402 ? -22.609 11.578 21.938 1 93.88 402 TYR B N 1
ATOM 6707 C CA . TYR B 1 402 ? -22.297 12.906 22.469 1 93.88 402 TYR B CA 1
ATOM 6708 C C . TYR B 1 402 ? -23.328 13.93 21.984 1 93.88 402 TYR B C 1
ATOM 6710 O O . TYR B 1 402 ? -23.453 15.008 22.562 1 93.88 402 TYR B O 1
ATOM 6718 N N . PHE B 1 403 ? -24.047 13.648 20.906 1 91.81 403 PHE B N 1
ATOM 6719 C CA . PHE B 1 403 ? -24.812 14.711 20.297 1 91.81 403 PHE B CA 1
ATOM 6720 C C . PHE B 1 403 ? -26.25 14.266 20.047 1 91.81 403 PHE B C 1
ATOM 6722 O O . PHE B 1 403 ? -26.875 14.68 19.078 1 91.81 403 PHE B O 1
ATOM 6729 N N . LYS B 1 404 ? -26.734 13.422 20.797 1 82.81 404 LYS B N 1
ATOM 6730 C CA . LYS B 1 404 ? -28.094 12.914 20.656 1 82.81 404 LYS B CA 1
ATOM 6731 C C . LYS B 1 404 ? -29.109 14.062 20.625 1 82.81 404 LYS B C 1
ATOM 6733 O O . LYS B 1 404 ? -30.078 14.031 19.875 1 82.81 404 LYS B O 1
ATOM 6738 N N . ASP B 1 405 ? -28.812 15.117 21.359 1 76.75 405 ASP B N 1
ATOM 6739 C CA . ASP B 1 405 ? -29.766 16.203 21.516 1 76.75 405 ASP B CA 1
ATOM 6740 C C . ASP B 1 405 ? -29.281 17.469 20.828 1 76.75 405 ASP B C 1
ATOM 6742 O O . ASP B 1 405 ? -29.719 18.578 21.156 1 76.75 405 ASP B O 1
ATOM 6746 N N . TRP B 1 406 ? -28.312 17.172 20 1 76.06 406 TRP B N 1
ATOM 6747 C CA . TRP B 1 406 ? -27.781 18.375 19.359 1 76.06 406 TRP B CA 1
ATOM 6748 C C . TRP B 1 406 ? -28.797 18.969 18.391 1 76.06 406 TRP B C 1
ATOM 6750 O O . TRP B 1 406 ? -29.391 18.234 17.578 1 76.06 406 TRP B O 1
ATOM 6760 N N . LYS B 1 407 ? -29.406 20.141 18.734 1 60.41 407 LYS B N 1
ATOM 6761 C CA . LYS B 1 407 ? -30.359 20.906 17.938 1 60.41 407 LYS B CA 1
ATOM 6762 C C . LYS B 1 407 ? -29.672 22.094 17.25 1 60.41 407 LYS B C 1
ATOM 6764 O O . LYS B 1 407 ? -28.734 22.672 17.797 1 60.41 407 LYS B O 1
#

Nearest PDB structures (foldseek):
  2h96-assembly1_A  TM=3.268E-01  e=1.717E-02  Homo sapiens
  3v3v-assembly1_A  TM=2.900E-01  e=2.409E-02  Homo sapiens
  4ux9-assembly3_C  TM=2.776E-01  e=2.084E-02  Homo sapiens
  5lw1-assembly3_H  TM=2.727E-01  e=7.694E-02  Homo sapiens
  4ux9-assembly4_D  TM=2.587E-01  e=2.125E-01  Homo sapiens

InterPro domains:
  IPR011009 Protein kinase-like domain superfamily [SSF56112] (16-343)
  IPR012877 Uncharacterised oxidoreductase Dhs-27 [PF07914] (76-394)
  IPR015897 CHK kinase-like [SM00587] (142-329)
  IPR052961 Oxidoreductase and Kinase-like Enzymes [PTHR23020] (10-383)

Radius of gyration: 30.42 Å; Cα contacts (8 Å, |Δi|>4): 1233; chains: 2; bounding box: 66×94×67 Å

Secondary structure (DSSP, 8-state):
---------TTTTSSS-HHHHHHHHHHH-HHHHHHHTT--EEEEEEEEE-TTT-SSEEEEEEEEEETTS-EEEEEEEEE---GGG-------HHHHHHHHHHHHHHHHHHHHHHHH--S-SS----EEEEE--BTTTB--EEEEE-GGGTEE---TTS---HHHHHHHHHHHHHHHHHHHHTGGGTTT-----GGGGS-HHHHHHHHHHHHHHHHHHHH-THHHHHHHHHT-HHHHHHHHHTHHHHTT---EEE-S--SGGGEEEEE-TTS-EEEEEEEE--GGG-EEE-HHHHHHHHHHHH--HHHHHHHHHHHHHHHHHHHHHHHHTTTPPPSS-HHHHHHHHHHHHHHHHHHHHHHHIIIIIIS--S-TTSHHHHHHHHHHHHHHHHHHHHHHHHHHHH-TT--/----S----TTTTSSS-HHHHHHHHHHH-HHHHHHHTT--EEEEEEEEE-TTT-SSEEEEEEEEEETTS-EEEEEEEEE---GGG-------HHHHHHHHHHHHHHHHHHHHHHHH--S-SS----EEEEE--BTTTB--EEEEE-GGGTEE---TTS---HHHHHHHHHHHHHHHHHHHHTGGGTTT-----GGGGS-HHHHHHHHHHHHHHHHHHHH-THHHHHHHHHT-HHHHHHHHHTHHHHTT---EEE-S--SGGGEEEEE-TTS-EEEEEEEE--GGG-EEE-HHHHHHHHHHHH--HHHHHHHHHHHHHHHHHHHHHHHHTTTPPPSS-HHHHHHHHHHHHHHHHHHHHHHHIIIIIIS--S-TTSHHHHHHHHHHHHHHHHHHHHHHHHHHHH-TT--

Foldseek 3Di:
DPPDLPFPFPPVVAPQTVVNVLVLCCVQPPVVVVVPVVKAFDHKDKDWDCVLNDQFWTKIWIWTAIPVRDIDIKMKIFTDGDCVNPPDPPPPPVVVVLSVVLSLLLLVQQLLCQPPDPPQPAFDFAWSDFAHDDPPPHGTMTIGGDLLVFWDFDDLLAAAAPLQLLVVLLRLLSQFLVCVVPVVSPVPPAFDQSCVSPPLLVLLVVLLVVCCVLQVVPQDDLSVVLSVQLSDPVLVCCLWPPLLVVLQFFKGKDLQADERRQWIAGADPVSDHDSHTNHGDSSSRIGITGSLQNVLLHLLRRHALVRCVVCVVVSLVSSVVSSQVSCVVVPHHDRDDSVSSVLSNLSSNSNSLSVNSVVCCSVLVPPDPDDCPDPVSVVSSVSSSNSSSSSSVSNSVSCVVPPVPPD/DQPDLDFPACPVPAPQGVVNVLVLCCVQPPVVVVVPVVKAFRHKDKDWDCVLNDQFWTKIWIWTAIPVRDIDIKMKIFTDGDCVNPPDPPPPVVVVVLSVVLSLQLLVQQLLCQPPDPPQPAFDFAWSDFAHDDPPPHGTMTIGGDLLVFWDFDDLLAAAAPLQLLVVLLRLLSQFLVCVVPVVSPVPPDFDQSCVSPPLCVLLVVLLVVCCVLQVVPQDDLSVVLSVQLSDPVLVCCLWPPLLVVLQFFKGKDLQADERRQWIAGADPVSDHDSHTNHGDSSSRIGITGSLQNVLLHLLRRHALVRCVVCVVVSLVSSVVSSQVSCVVVPHHDRDDSVSSVLSNLSSNSNSLSVNSVVCCSVLVPPDPDDCPDPVSVVSSVSSSNSSSSSSVSNSVSCVVPPVPPD

Solvent-accessible surface area (backbone atoms only — not comparable to full-atom values): 44198 Å² total; per-residue (Å²): 138,76,79,66,67,60,75,78,33,84,36,74,91,43,93,66,42,60,67,52,51,50,51,43,37,57,72,62,29,72,65,51,43,59,66,39,57,96,44,49,80,54,39,73,47,68,44,78,46,56,84,86,69,47,60,49,36,48,36,30,38,36,36,40,24,29,68,86,72,46,78,46,67,30,30,38,40,35,68,37,74,46,62,84,79,53,74,70,79,76,82,44,64,66,56,53,53,54,45,52,52,47,31,48,51,23,46,33,45,28,22,48,47,72,72,63,67,70,95,60,95,59,61,65,75,62,65,62,43,60,42,49,58,36,89,97,76,38,78,42,40,33,36,28,61,42,58,72,79,54,24,24,67,46,53,68,88,47,58,63,52,71,68,35,50,53,50,52,40,52,48,48,21,48,47,30,35,46,34,59,77,45,34,81,82,47,70,82,56,84,46,64,68,75,64,75,73,47,66,47,55,75,61,36,58,64,47,56,60,52,46,45,70,75,34,28,88,76,50,42,78,60,49,63,70,44,51,63,53,40,51,28,57,67,51,52,49,36,56,65,70,41,50,35,56,77,47,47,46,62,77,19,51,32,52,68,65,46,32,33,81,32,34,30,15,30,37,48,99,85,60,44,59,50,63,48,76,54,33,60,55,78,45,41,52,42,27,58,27,45,70,36,48,42,55,26,33,27,50,59,50,21,34,38,41,55,54,37,62,66,42,47,70,60,49,53,52,50,29,54,49,49,26,42,53,58,29,47,76,71,74,41,77,72,80,54,54,68,71,40,49,53,52,41,26,50,57,37,36,35,47,35,46,35,48,42,54,54,52,43,44,50,56,61,71,62,56,52,88,64,56,82,86,37,70,33,41,49,31,46,49,52,53,50,40,49,39,52,32,44,45,49,57,56,30,47,56,45,38,64,70,77,40,72,77,69,124,140,76,81,68,61,64,70,85,31,85,37,77,85,44,95,65,43,63,66,53,51,51,53,42,36,57,72,63,29,72,65,50,44,60,64,41,58,96,46,48,79,53,38,68,48,67,45,81,46,57,83,87,71,47,59,49,37,48,35,30,37,37,36,40,24,29,67,86,71,45,77,45,69,29,29,38,40,35,66,37,74,46,62,84,79,54,74,70,78,74,82,43,65,67,57,54,53,53,46,51,53,48,33,46,50,22,47,32,44,28,23,46,48,73,71,62,67,69,93,61,96,61,63,65,75,61,65,62,42,60,41,48,57,36,87,99,75,38,76,43,39,34,36,28,61,42,56,72,78,55,26,23,67,47,54,68,87,45,57,61,53,70,68,36,49,54,49,52,40,52,48,49,22,48,48,31,37,45,34,58,76,45,34,82,81,48,70,82,56,84,45,65,67,74,64,75,73,49,67,47,56,75,62,37,58,64,46,55,60,52,46,45,71,75,35,28,88,76,50,43,76,59,48,63,69,45,53,63,53,40,53,30,56,68,50,52,50,37,58,66,70,41,49,34,57,76,46,49,45,60,76,18,50,32,51,68,67,46,32,35,80,30,35,29,14,30,38,48,98,86,60,43,58,49,62,47,77,55,33,62,56,80,45,40,52,42,27,59,26,44,70,37,48,42,54,24,33,27,50,58,51,20,32,37,40,56,54,37,62,66,40,47,70,59,50,54,50,49,30,53,48,50,28,43,53,57,29,46,77,71,73,41,78,72,79,53,53,67,70,40,49,53,52,42,27,51,56,38,34,34,46,36,46,35,48,42,54,53,52,43,43,51,56,62,70,61,58,53,87,63,56,80,85,36,70,33,40,49,32,46,50,52,54,49,38,50,38,50,32,45,45,48,58,58,30,47,57,46,38,64,70,75,40,71,77,69,126

pLDDT: mean 89.1, std 14.09, range [20.19, 98.88]